Protein AF-A0A8J9YLI9-F1 (afdb_monomer_lite)

Structure (mmCIF, N/CA/C/O backbone):
data_AF-A0A8J9YLI9-F1
#
_entry.id   AF-A0A8J9YLI9-F1
#
loop_
_atom_site.group_PDB
_atom_site.id
_atom_site.type_symbol
_atom_site.label_atom_id
_atom_site.label_alt_id
_atom_site.label_comp_id
_atom_site.label_asym_id
_atom_site.label_entity_id
_atom_site.label_seq_id
_atom_site.pdbx_PDB_ins_code
_atom_site.Cartn_x
_atom_site.Cartn_y
_atom_site.Cartn_z
_atom_site.occupancy
_atom_site.B_iso_or_equiv
_atom_site.auth_seq_id
_atom_site.auth_comp_id
_atom_site.auth_asym_id
_atom_site.auth_atom_id
_atom_site.pdbx_PDB_model_num
ATOM 1 N N . MET A 1 1 ? 22.857 43.306 -48.426 1.00 30.34 1 MET A N 1
ATOM 2 C CA . MET A 1 1 ? 22.485 44.728 -48.564 1.00 30.34 1 MET A CA 1
ATOM 3 C C . MET A 1 1 ? 21.082 44.904 -48.005 1.00 30.34 1 MET A C 1
ATOM 5 O O . MET A 1 1 ? 20.219 44.122 -48.361 1.00 30.34 1 MET A O 1
ATOM 9 N N . SER A 1 2 ? 20.947 45.868 -47.087 1.00 27.08 2 SER A N 1
ATOM 10 C CA . SER A 1 2 ? 19.758 46.672 -46.733 1.00 27.08 2 SER A CA 1
ATOM 11 C C . SER A 1 2 ? 18.368 46.023 -46.570 1.00 27.08 2 SER A C 1
ATOM 13 O O . SER A 1 2 ? 17.676 45.783 -47.550 1.00 27.08 2 SER A O 1
ATOM 15 N N . ARG A 1 3 ? 17.965 45.903 -45.295 1.00 29.52 3 ARG A N 1
ATOM 16 C CA . ARG A 1 3 ? 17.009 46.780 -44.570 1.00 29.52 3 ARG A CA 1
ATOM 17 C C . ARG A 1 3 ? 15.536 46.905 -45.016 1.00 29.52 3 ARG A C 1
ATOM 19 O O . ARG A 1 3 ? 15.240 47.493 -46.046 1.00 29.52 3 ARG A O 1
ATOM 26 N N . ASP A 1 4 ? 14.702 46.555 -44.030 1.00 33.03 4 ASP A N 1
ATOM 27 C CA . ASP A 1 4 ? 13.708 47.385 -43.316 1.00 33.03 4 ASP A CA 1
ATOM 28 C C . ASP A 1 4 ? 12.204 47.301 -43.648 1.00 33.03 4 ASP A C 1
ATOM 30 O O . ASP A 1 4 ? 11.744 47.624 -44.738 1.00 33.03 4 ASP A O 1
ATOM 34 N N . SER A 1 5 ? 11.471 47.058 -42.547 1.00 30.14 5 SER A N 1
ATOM 35 C CA . SER A 1 5 ? 10.286 47.777 -42.031 1.00 30.14 5 SER A CA 1
ATOM 36 C C . SER A 1 5 ? 8.916 47.067 -42.026 1.00 30.14 5 SER A C 1
ATOM 38 O O . SER A 1 5 ? 8.210 46.990 -43.020 1.00 30.14 5 SER A O 1
ATOM 40 N N . SER A 1 6 ? 8.582 46.555 -40.830 1.00 32.03 6 SER A N 1
ATOM 41 C CA . SER A 1 6 ? 7.399 46.848 -39.988 1.00 32.03 6 SER A CA 1
ATOM 42 C C . SER A 1 6 ? 6.036 47.184 -40.615 1.00 32.03 6 SER A C 1
ATOM 44 O O . SER A 1 6 ? 5.914 48.215 -41.269 1.00 32.03 6 SER A O 1
ATOM 46 N N . SER A 1 7 ? 4.983 46.496 -40.146 1.00 27.30 7 SER A N 1
ATOM 47 C CA . SER A 1 7 ? 3.760 47.145 -39.624 1.00 27.30 7 SER A CA 1
ATOM 48 C C . SER A 1 7 ? 2.859 46.167 -38.851 1.00 27.30 7 SER A C 1
ATOM 50 O O . SER A 1 7 ? 2.566 45.077 -39.333 1.00 27.30 7 SER A O 1
ATOM 52 N N . GLU A 1 8 ? 2.418 46.592 -37.667 1.00 31.97 8 GLU A N 1
ATOM 53 C CA . GLU A 1 8 ? 1.352 46.012 -36.835 1.00 31.97 8 GLU A CA 1
ATOM 54 C C . GLU A 1 8 ? -0.040 46.224 -37.472 1.00 31.97 8 GLU A C 1
ATOM 56 O O . GLU A 1 8 ? -0.260 47.301 -38.030 1.00 31.97 8 GLU A O 1
ATOM 61 N N . ARG A 1 9 ? -0.983 45.270 -37.324 1.00 28.78 9 ARG A N 1
ATOM 62 C CA . ARG A 1 9 ? -2.342 45.458 -36.739 1.00 28.78 9 ARG A CA 1
ATOM 63 C C . ARG A 1 9 ? -3.336 44.313 -37.029 1.00 28.78 9 ARG A C 1
ATOM 65 O O . ARG A 1 9 ? -3.481 43.890 -38.166 1.00 28.78 9 ARG A O 1
ATOM 72 N N . GLU A 1 10 ? -4.027 43.942 -35.945 1.00 27.25 10 GLU A N 1
ATOM 73 C CA . GLU A 1 10 ? -5.468 43.643 -35.789 1.00 27.25 10 GLU A CA 1
ATOM 74 C C . GLU A 1 10 ? -6.099 42.505 -36.625 1.00 27.25 10 GLU A C 1
ATOM 76 O O . GLU A 1 10 ? -6.443 42.669 -37.789 1.00 27.25 10 GLU A O 1
ATOM 81 N N . GLU A 1 11 ? -6.328 41.360 -35.965 1.00 29.77 11 GLU A N 1
ATOM 82 C CA . GLU A 1 11 ? -7.214 40.280 -36.420 1.00 29.77 11 GLU A CA 1
ATOM 83 C C . GLU A 1 11 ? -8.676 40.601 -36.046 1.00 29.77 11 GLU A C 1
ATOM 85 O O . GLU A 1 11 ? -9.052 40.561 -34.873 1.00 29.77 11 GLU A O 1
ATOM 90 N N . GLU A 1 12 ? -9.503 40.892 -37.053 1.00 29.95 12 GLU A N 1
ATOM 91 C CA . GLU A 1 12 ? -10.966 40.778 -36.998 1.00 29.95 12 GLU A CA 1
ATOM 92 C C . GLU A 1 12 ? -11.400 39.458 -37.663 1.00 29.95 12 GLU A C 1
ATOM 94 O O . GLU A 1 12 ? -10.790 38.995 -38.628 1.00 29.95 12 GLU A O 1
ATOM 99 N N . GLY A 1 13 ? -12.433 38.819 -37.106 1.00 32.25 13 GLY A N 1
ATOM 100 C CA . GLY A 1 13 ? -12.887 37.479 -37.485 1.00 32.25 13 GLY A CA 1
ATOM 101 C C . GLY A 1 13 ? -13.446 37.378 -38.908 1.00 32.25 13 GLY A C 1
ATOM 102 O O . GLY A 1 13 ? -14.203 38.235 -39.358 1.00 32.25 13 GLY A O 1
ATOM 103 N N . HIS A 1 14 ? -13.117 36.281 -39.596 1.00 30.55 14 HIS A N 1
ATOM 104 C CA . HIS A 1 14 ? -13.639 35.959 -40.923 1.00 30.55 14 HIS A CA 1
ATOM 105 C C . HIS A 1 14 ? -14.552 34.726 -40.895 1.00 30.55 14 HIS A C 1
ATOM 107 O O . HIS A 1 14 ? -14.122 33.627 -40.547 1.00 30.55 14 HIS A O 1
ATOM 113 N N . GLU A 1 15 ? -15.799 34.922 -41.331 1.00 28.86 15 GLU A N 1
ATOM 114 C CA . GLU A 1 15 ? -16.707 33.885 -41.832 1.00 28.86 15 GLU A CA 1
ATOM 115 C C . GLU A 1 15 ? -16.198 33.340 -43.182 1.00 28.86 15 GLU A C 1
ATOM 117 O O . GLU A 1 15 ? -15.680 34.087 -44.018 1.00 28.86 15 GLU A O 1
ATOM 122 N N . HIS A 1 16 ? -16.339 32.034 -43.420 1.00 30.45 16 HIS A N 1
ATOM 123 C CA . HIS A 1 16 ? -15.922 31.395 -44.670 1.00 30.45 16 HIS A CA 1
ATOM 124 C C . HIS A 1 16 ? -16.991 31.541 -45.765 1.00 30.45 16 HIS A C 1
ATOM 126 O O . HIS A 1 16 ? -18.074 30.976 -45.661 1.00 30.45 16 HIS A O 1
ATOM 132 N N . LYS A 1 17 ? -16.652 32.250 -46.850 1.00 33.53 17 LYS A N 1
ATOM 133 C CA . LYS A 1 17 ? -17.398 32.272 -48.122 1.00 33.53 17 LYS A CA 1
ATOM 134 C C . LYS A 1 17 ? -16.593 31.548 -49.206 1.00 33.53 17 LYS A C 1
ATOM 136 O O . LYS A 1 17 ? -15.380 31.738 -49.289 1.00 33.53 17 LYS A O 1
ATOM 141 N N . ILE A 1 18 ? -17.256 30.756 -50.050 1.00 36.03 18 ILE A N 1
ATOM 142 C CA . ILE A 1 18 ? -16.641 30.079 -51.206 1.00 36.03 18 ILE A CA 1
ATOM 143 C C . ILE A 1 18 ? -17.093 30.778 -52.493 1.00 36.03 18 ILE A C 1
ATOM 145 O O . ILE A 1 18 ? -18.278 31.039 -52.672 1.00 36.03 18 ILE A O 1
ATOM 149 N N . TYR A 1 19 ? -16.152 31.044 -53.402 1.00 35.19 19 TYR A N 1
ATOM 150 C CA . TYR A 1 19 ? -16.408 31.603 -54.734 1.00 35.19 19 TYR A CA 1
ATOM 151 C C . TYR A 1 19 ? -15.991 30.585 -55.804 1.00 35.19 19 TYR A C 1
ATOM 153 O O . TYR A 1 19 ? -14.885 30.050 -55.733 1.00 35.19 19 TYR A O 1
ATOM 161 N N . ILE A 1 20 ? -16.838 30.332 -56.809 1.00 38.00 20 ILE A N 1
ATOM 162 C CA . ILE A 1 20 ? -16.517 29.443 -57.942 1.00 38.00 20 ILE A CA 1
ATOM 163 C C . ILE A 1 20 ? -16.356 30.275 -59.222 1.00 38.00 20 ILE A C 1
ATOM 165 O O . ILE A 1 20 ? -17.263 31.005 -59.616 1.00 38.00 20 ILE A O 1
ATOM 169 N N . ASP A 1 21 ? -15.193 30.160 -59.873 1.00 35.44 21 ASP A N 1
ATOM 170 C CA . ASP A 1 21 ? -14.858 30.852 -61.127 1.00 35.44 21 ASP A CA 1
ATOM 171 C C . ASP A 1 21 ? -15.557 30.193 -62.331 1.00 35.44 21 ASP A C 1
ATOM 173 O O . ASP A 1 21 ? -15.466 28.984 -62.563 1.00 35.44 21 ASP A O 1
ATOM 177 N N . LYS A 1 22 ? -16.215 31.025 -63.143 1.00 35.31 22 LYS A N 1
ATOM 178 C CA . LYS A 1 22 ? -17.011 30.664 -64.327 1.00 35.31 22 LYS A CA 1
ATOM 179 C C . LYS A 1 22 ? -16.210 29.987 -65.456 1.00 35.31 22 LYS A C 1
ATOM 181 O O . LYS A 1 22 ? -16.794 29.576 -66.456 1.00 35.31 22 LYS A O 1
ATOM 186 N N . ARG A 1 23 ? -14.883 29.871 -65.337 1.00 39.38 23 ARG A N 1
ATOM 187 C CA . ARG A 1 23 ? -13.994 29.324 -66.380 1.00 39.38 23 ARG A CA 1
ATOM 188 C C . ARG A 1 23 ? -13.771 27.808 -66.342 1.00 39.38 23 ARG A C 1
ATOM 190 O O . ARG A 1 23 ? -13.201 27.285 -67.293 1.00 39.38 23 ARG A O 1
ATOM 197 N N . ILE A 1 24 ? -14.230 27.097 -65.311 1.00 38.03 24 ILE A N 1
ATOM 198 C CA . ILE A 1 24 ? -13.968 25.648 -65.159 1.00 38.03 24 ILE A CA 1
ATOM 199 C C . ILE A 1 24 ? -15.033 24.764 -65.849 1.00 38.03 24 ILE A C 1
ATOM 201 O O . ILE A 1 24 ? -14.815 23.577 -66.052 1.00 38.03 24 ILE A O 1
ATOM 205 N N . LEU A 1 25 ? -16.150 25.329 -66.320 1.00 35.41 25 LEU A N 1
ATOM 206 C CA . LEU A 1 25 ? -17.287 24.560 -66.862 1.00 35.41 25 LEU A CA 1
ATOM 207 C C . LEU A 1 25 ? -17.324 24.381 -68.391 1.00 35.41 25 LEU A C 1
ATOM 209 O O . LEU A 1 25 ? -18.359 24.005 -68.924 1.00 35.41 25 LEU A O 1
ATOM 213 N N . ASN A 1 26 ? -16.233 24.626 -69.118 1.00 40.72 26 ASN A N 1
ATOM 214 C CA . ASN A 1 26 ? -16.216 24.449 -70.578 1.00 40.72 26 ASN A CA 1
ATOM 215 C C . ASN A 1 26 ? -14.918 23.805 -71.072 1.00 40.72 26 ASN A C 1
ATOM 217 O O . ASN A 1 26 ? -14.129 24.439 -71.769 1.00 40.72 26 ASN A O 1
ATOM 221 N N . GLN A 1 27 ? -14.713 22.532 -70.742 1.00 33.91 27 GLN A N 1
ATOM 222 C CA . GLN A 1 27 ? -13.851 21.638 -71.515 1.00 33.91 27 GLN A CA 1
ATOM 223 C C . GLN A 1 27 ? -14.456 20.236 -71.502 1.00 33.91 27 GLN A C 1
ATOM 225 O O . GLN A 1 27 ? -14.097 19.433 -70.660 1.00 33.91 27 GLN A O 1
ATOM 230 N N . ASP A 1 28 ? -15.408 19.986 -72.405 1.00 32.34 28 ASP A N 1
ATOM 231 C CA . ASP A 1 28 ? -15.525 18.714 -73.125 1.00 32.34 28 ASP A CA 1
ATOM 232 C C . ASP A 1 28 ? -16.567 18.818 -74.255 1.00 32.34 28 ASP A C 1
ATOM 234 O O . ASP A 1 28 ? -17.745 19.069 -74.029 1.00 32.34 28 ASP A O 1
ATOM 238 N N . GLY A 1 29 ? -16.112 18.583 -75.492 1.00 31.47 29 GLY A N 1
ATOM 239 C CA . GLY A 1 29 ? -16.925 17.914 -76.513 1.00 31.47 29 GLY A CA 1
ATOM 240 C C . GLY A 1 29 ? -17.727 18.737 -77.537 1.00 31.47 29 GLY A C 1
ATOM 241 O O . GLY A 1 29 ? -18.907 18.986 -77.361 1.00 31.47 29 GLY A O 1
ATOM 242 N N . GLN A 1 30 ? -17.116 18.903 -78.716 1.00 31.88 30 GLN A N 1
ATOM 243 C CA . GLN A 1 30 ? -17.720 18.751 -80.056 1.00 31.88 30 GLN A CA 1
ATOM 244 C C . GLN A 1 30 ? -18.652 19.829 -80.663 1.00 31.88 30 GLN A C 1
ATOM 246 O O . GLN A 1 30 ? -19.528 20.435 -80.064 1.00 31.88 30 GLN A O 1
ATOM 251 N N . SER A 1 31 ? -18.395 20.023 -81.957 1.00 31.89 31 SER A N 1
ATOM 252 C CA . SER A 1 31 ? -18.906 20.998 -82.921 1.00 31.89 31 SER A CA 1
ATOM 253 C C . SER A 1 31 ? -20.308 20.713 -83.465 1.00 31.89 31 SER A C 1
ATOM 255 O O . SER A 1 31 ? -20.564 19.559 -83.780 1.00 31.89 31 SER A O 1
ATOM 257 N N . PHE A 1 32 ? -21.093 21.751 -83.802 1.00 26.77 32 PHE A N 1
ATOM 258 C CA . PHE A 1 32 ? -21.899 21.806 -85.042 1.00 26.77 32 PHE A CA 1
ATOM 259 C C . PHE A 1 32 ? -22.220 23.255 -85.477 1.00 26.77 32 PHE A C 1
ATOM 261 O O . PHE A 1 32 ? -22.422 24.142 -84.653 1.00 26.77 32 PHE A O 1
ATOM 268 N N . ASN A 1 33 ? -22.223 23.476 -86.799 1.00 31.19 33 ASN A N 1
ATOM 269 C CA . ASN A 1 33 ? -22.350 24.761 -87.500 1.00 31.19 33 ASN A CA 1
ATOM 270 C C . ASN A 1 33 ? -23.808 25.164 -87.820 1.00 31.19 33 ASN A C 1
ATOM 272 O O . ASN A 1 33 ? -24.558 24.364 -88.368 1.00 31.19 33 ASN A O 1
ATOM 276 N N . ASN A 1 34 ? -24.090 26.454 -87.580 1.00 34.97 34 ASN A N 1
ATOM 277 C CA . ASN A 1 34 ? -24.891 27.457 -88.313 1.00 34.97 34 ASN A CA 1
ATOM 278 C C . ASN A 1 34 ? -26.236 27.091 -88.977 1.00 34.97 34 ASN A C 1
ATOM 280 O O . ASN A 1 34 ? -26.253 26.423 -90.005 1.00 34.97 34 ASN A O 1
ATOM 284 N N . ALA A 1 35 ? -27.318 27.772 -88.569 1.00 31.48 35 ALA A N 1
ATOM 285 C CA . ALA A 1 35 ? -27.863 28.958 -89.264 1.00 31.48 35 ALA A CA 1
ATOM 286 C C . ALA A 1 35 ? -29.298 29.310 -88.806 1.00 31.48 35 ALA A C 1
ATOM 288 O O . ALA A 1 35 ? -30.142 28.433 -88.702 1.00 31.48 35 ALA A O 1
ATOM 289 N N . ASN A 1 36 ? -29.529 30.622 -88.660 1.00 30.20 36 ASN A N 1
ATOM 290 C CA . ASN A 1 36 ? -30.760 31.402 -88.862 1.00 30.20 36 ASN A CA 1
ATOM 291 C C . ASN A 1 36 ? -32.083 31.097 -88.116 1.00 30.20 36 ASN A C 1
ATOM 293 O O . ASN A 1 36 ? -32.547 29.975 -88.003 1.00 30.20 36 ASN A O 1
ATOM 297 N N . GLU A 1 37 ? -32.735 32.223 -87.786 1.00 32.12 37 GLU A N 1
ATOM 298 C CA . GLU A 1 37 ? -34.182 32.441 -87.601 1.00 32.12 37 GLU A CA 1
ATOM 299 C C . GLU A 1 37 ? -34.819 32.248 -86.205 1.00 32.12 37 GLU A C 1
ATOM 301 O O . GLU A 1 37 ? -35.328 31.206 -85.820 1.00 32.12 37 GLU A O 1
ATOM 306 N N . THR A 1 38 ? -34.858 33.384 -85.494 1.00 32.84 38 THR A N 1
ATOM 307 C CA . THR A 1 38 ? -36.057 34.055 -84.939 1.00 32.84 38 THR A CA 1
ATOM 308 C C . THR A 1 38 ? -37.039 33.306 -84.014 1.00 32.84 38 THR A C 1
ATOM 310 O O . THR A 1 38 ? -38.003 32.712 -84.480 1.00 32.84 38 THR A O 1
ATOM 313 N N . ALA A 1 39 ? -36.900 33.642 -82.717 1.00 33.03 39 ALA A N 1
ATOM 314 C CA . ALA A 1 39 ? -37.920 33.833 -81.658 1.00 33.03 39 ALA A CA 1
ATOM 315 C C . ALA A 1 39 ? -38.634 32.593 -81.058 1.00 33.03 39 ALA A C 1
ATOM 317 O O . ALA A 1 39 ? -38.861 31.630 -81.779 1.00 33.03 39 ALA A O 1
ATOM 318 N N . PRO A 1 40 ? -39.087 32.612 -79.775 1.00 36.06 40 PRO A N 1
ATOM 319 C CA . PRO A 1 40 ? -39.014 33.646 -78.728 1.00 36.06 40 PRO A CA 1
ATOM 320 C C . PRO A 1 40 ? -38.167 33.230 -77.495 1.00 36.06 40 PRO A C 1
ATOM 322 O O . PRO A 1 40 ? -37.658 32.118 -77.416 1.00 36.06 40 PRO A O 1
ATOM 325 N N . LYS A 1 41 ? -38.000 34.158 -76.537 1.00 49.72 41 LYS A N 1
ATOM 326 C CA . LYS A 1 41 ? -37.327 33.970 -75.235 1.00 49.72 41 LYS A CA 1
ATOM 327 C C . LYS A 1 41 ? -37.822 32.704 -74.517 1.00 49.72 41 LYS A C 1
ATOM 329 O O . LYS A 1 41 ? -39.010 32.620 -74.218 1.00 49.72 41 LYS A O 1
ATOM 334 N N . PHE A 1 42 ? -36.913 31.792 -74.186 1.00 32.22 42 PHE A N 1
ATOM 335 C CA . PHE A 1 42 ? -37.155 30.738 -73.205 1.00 32.22 42 PHE A CA 1
ATOM 336 C C . PHE A 1 42 ? -36.423 31.096 -71.911 1.00 32.22 42 PHE A C 1
ATOM 338 O O . PHE A 1 42 ? -35.237 31.422 -71.950 1.00 32.22 42 PHE A O 1
ATOM 345 N N . ASP A 1 43 ? -37.157 31.067 -70.797 1.00 44.16 43 ASP A N 1
ATOM 346 C CA . ASP A 1 43 ? -36.616 31.056 -69.439 1.00 44.16 43 ASP A CA 1
ATOM 347 C C . ASP A 1 43 ? -35.594 29.918 -69.344 1.00 44.16 43 ASP A C 1
ATOM 349 O O . ASP A 1 43 ? -35.953 28.750 -69.524 1.00 44.16 43 ASP A O 1
ATOM 353 N N . THR A 1 44 ? -34.326 30.231 -69.080 1.00 46.41 44 THR A N 1
ATOM 354 C CA . THR A 1 44 ? -33.347 29.185 -68.787 1.00 46.41 44 THR A CA 1
ATOM 355 C C . THR A 1 44 ? -33.654 28.658 -67.392 1.00 46.41 44 THR A C 1
ATOM 357 O O . THR A 1 44 ? -33.413 29.331 -66.392 1.00 46.41 44 THR A O 1
ATOM 360 N N . VAL A 1 45 ? -34.250 27.472 -67.346 1.00 42.53 45 VAL A N 1
ATOM 361 C CA . VAL A 1 45 ? -34.470 26.715 -66.120 1.00 42.53 45 VAL A CA 1
ATOM 362 C C . VAL A 1 45 ? -33.255 25.831 -65.879 1.00 42.53 45 VAL A C 1
ATOM 364 O O . VAL A 1 45 ? -32.880 25.061 -66.763 1.00 42.53 45 VAL A O 1
ATOM 367 N N . TYR A 1 46 ? -32.670 25.913 -64.689 1.00 48.88 46 TYR A N 1
ATOM 368 C CA . TYR A 1 46 ? -31.647 24.968 -64.247 1.00 48.88 46 TYR A CA 1
ATOM 369 C C . TYR A 1 46 ? -32.277 24.005 -63.244 1.00 48.88 46 TYR A C 1
ATOM 371 O O . TYR A 1 46 ? -32.912 24.444 -62.285 1.00 48.88 46 TYR A O 1
ATOM 379 N N . GLU A 1 47 ? -32.111 22.705 -63.479 1.00 41.19 47 GLU A N 1
ATOM 380 C CA . GLU A 1 47 ? -32.499 21.655 -62.541 1.00 41.19 47 GLU A CA 1
ATOM 381 C C . GLU A 1 47 ? -31.234 21.087 -61.902 1.00 41.19 47 GLU A C 1
ATOM 383 O O . GLU A 1 47 ? -30.380 20.518 -62.584 1.00 41.19 47 GLU A O 1
ATOM 388 N N . ILE A 1 48 ? -31.092 21.275 -60.593 1.00 42.88 48 ILE A N 1
ATOM 389 C CA . ILE A 1 48 ? -29.993 20.714 -59.805 1.00 42.88 48 ILE A CA 1
ATOM 390 C C . ILE A 1 48 ? -30.643 19.936 -58.666 1.00 42.88 48 ILE A C 1
ATOM 392 O O . ILE A 1 48 ? -31.401 20.501 -57.884 1.00 42.88 48 ILE A O 1
ATOM 396 N N . ASN A 1 49 ? -30.382 18.630 -58.606 1.00 34.47 49 ASN A N 1
ATOM 397 C CA . ASN A 1 49 ? -30.948 17.703 -57.616 1.00 34.47 49 ASN A CA 1
ATOM 398 C C . ASN A 1 49 ? -32.491 17.691 -57.543 1.00 34.47 49 ASN A C 1
ATOM 400 O O . ASN A 1 49 ? -33.061 17.500 -56.473 1.00 34.47 49 ASN A O 1
ATOM 404 N N . GLY A 1 50 ? -33.167 17.854 -58.686 1.00 43.28 50 GLY A N 1
ATOM 405 C CA . GLY A 1 50 ? -34.623 17.706 -58.801 1.00 43.28 50 GLY A CA 1
ATOM 406 C C . GLY A 1 50 ? -35.444 18.974 -58.551 1.00 43.28 50 GLY A C 1
ATOM 407 O O . GLY A 1 50 ? -36.672 18.899 -58.583 1.00 43.28 50 GLY A O 1
ATOM 408 N N . GLU A 1 51 ? -34.811 20.133 -58.326 1.00 35.38 51 GLU A N 1
ATOM 409 C CA . GLU A 1 51 ? -35.525 21.402 -58.138 1.00 35.38 51 GLU A CA 1
ATOM 410 C C . GLU A 1 51 ? -35.345 22.426 -59.275 1.00 35.38 51 GLU A C 1
ATOM 412 O O . GLU A 1 51 ? -34.276 22.603 -59.852 1.00 35.38 51 GLU A O 1
ATOM 417 N N . ILE A 1 52 ? -36.473 23.095 -59.532 1.00 44.59 52 ILE A N 1
ATOM 418 C CA . ILE A 1 52 ? -36.865 24.144 -60.483 1.00 44.59 52 ILE A CA 1
ATOM 419 C C . ILE A 1 52 ? -36.296 25.583 -60.401 1.00 44.59 52 ILE A C 1
ATOM 421 O O . ILE A 1 52 ? -37.051 26.420 -59.906 1.00 44.59 52 ILE A O 1
ATOM 425 N N . PHE A 1 53 ? -35.117 25.980 -60.900 1.00 42.72 53 PHE A N 1
ATOM 426 C CA . PHE A 1 53 ? -34.665 27.390 -60.726 1.00 42.72 53 PHE A CA 1
ATOM 427 C C . PHE A 1 53 ? -34.835 28.274 -61.974 1.00 42.72 53 PHE A C 1
ATOM 429 O O . PHE A 1 53 ? -34.436 27.873 -63.064 1.00 42.72 53 PHE A O 1
ATOM 436 N N . ARG A 1 54 ? -35.400 29.488 -61.818 1.00 50.91 54 ARG A N 1
ATOM 437 C CA . ARG A 1 54 ? -35.579 30.508 -62.880 1.00 50.91 54 ARG A CA 1
ATOM 438 C C . ARG A 1 54 ? -34.848 31.813 -62.551 1.00 50.91 54 ARG A C 1
ATOM 440 O O . ARG A 1 54 ? -34.774 32.213 -61.394 1.00 50.91 54 ARG A O 1
ATOM 447 N N . ASP A 1 55 ? -34.323 32.456 -63.588 1.00 49.28 55 ASP A N 1
ATOM 448 C CA . ASP A 1 55 ? -33.377 33.573 -63.507 1.00 49.28 55 ASP A CA 1
ATOM 449 C C . ASP A 1 55 ? -34.092 34.931 -63.315 1.00 49.28 55 ASP A C 1
ATOM 451 O O . ASP A 1 55 ? -34.479 35.591 -64.279 1.00 49.28 55 ASP A O 1
ATOM 455 N N . GLU A 1 56 ? -34.298 35.351 -62.062 1.00 42.25 56 GLU A N 1
ATOM 456 C CA . GLU A 1 56 ? -34.823 36.681 -61.720 1.00 42.25 56 GLU A CA 1
ATOM 457 C C . GLU A 1 56 ? -33.972 37.344 -60.621 1.00 42.25 56 GLU A C 1
ATOM 459 O O . GLU A 1 56 ? -34.242 37.181 -59.434 1.00 42.25 56 GLU A O 1
ATOM 464 N N . ASN A 1 57 ? -32.921 38.070 -61.033 1.00 37.06 57 ASN A N 1
ATOM 465 C CA . ASN A 1 57 ? -32.389 39.333 -60.472 1.00 37.06 57 ASN A CA 1
ATOM 466 C C . ASN A 1 57 ? -30.886 39.473 -60.782 1.00 37.06 57 ASN A C 1
ATOM 468 O O . ASN A 1 57 ? -30.025 38.932 -60.090 1.00 37.06 57 ASN A O 1
ATOM 472 N N . HIS A 1 58 ? -30.568 40.253 -61.817 1.00 39.75 58 HIS A N 1
ATOM 473 C CA . HIS A 1 58 ? -29.202 40.667 -62.139 1.00 39.75 58 HIS A CA 1
ATOM 474 C C . HIS A 1 58 ? -28.751 41.842 -61.260 1.00 39.75 58 HIS A C 1
ATOM 476 O O . HIS A 1 58 ? -29.475 42.825 -61.121 1.00 39.75 58 HIS A O 1
ATOM 482 N N . ASN A 1 59 ? -27.514 41.777 -60.758 1.00 39.66 59 ASN A N 1
ATOM 483 C CA . ASN A 1 59 ? -26.743 42.949 -60.340 1.00 39.66 59 ASN A CA 1
ATOM 484 C C . ASN A 1 59 ? -25.452 43.020 -61.179 1.00 39.66 59 ASN A C 1
ATOM 486 O O . ASN A 1 59 ? -24.766 42.017 -61.374 1.00 39.66 59 ASN A O 1
ATOM 490 N N . ASP A 1 60 ? -25.153 44.211 -61.697 1.00 49.31 60 ASP A N 1
ATOM 491 C CA . ASP A 1 60 ? -24.359 44.485 -62.911 1.00 49.31 60 ASP A CA 1
ATOM 492 C C . ASP A 1 60 ? -22.830 44.279 -62.847 1.00 49.31 60 ASP A C 1
ATOM 494 O O . ASP A 1 60 ? -22.107 44.743 -63.726 1.00 49.31 60 ASP A O 1
ATOM 498 N N . ASN A 1 61 ? -22.297 43.530 -61.885 1.00 46.16 61 ASN A N 1
ATOM 499 C CA . ASN A 1 61 ? -20.863 43.215 -61.848 1.00 46.16 61 ASN A CA 1
ATOM 500 C C . ASN A 1 61 ? -20.653 41.712 -62.007 1.00 46.16 61 ASN A C 1
ATOM 502 O O . ASN A 1 61 ? -20.376 40.984 -61.056 1.00 46.16 61 ASN A O 1
ATOM 506 N N . GLY A 1 62 ? -20.834 41.244 -63.242 1.00 51.03 62 GLY A N 1
ATOM 507 C CA . GLY A 1 62 ? -20.681 39.843 -63.599 1.00 51.03 62 GLY A CA 1
ATOM 508 C C . GLY A 1 62 ? -19.292 39.311 -63.255 1.00 51.03 62 GLY A C 1
ATOM 509 O O . GLY A 1 62 ? -18.304 39.834 -63.761 1.00 51.03 62 GLY A O 1
ATOM 510 N N . LEU A 1 63 ? -19.247 38.258 -62.428 1.00 47.38 63 LEU A N 1
ATOM 511 C CA . LEU A 1 63 ? -18.373 37.081 -62.596 1.00 47.38 63 LEU A CA 1
ATOM 512 C C . LEU A 1 63 ? -18.535 35.995 -61.511 1.00 47.38 63 LEU A C 1
ATOM 514 O O . LEU A 1 63 ? -17.949 34.931 -61.683 1.00 47.38 63 LEU A O 1
ATOM 518 N N . PHE A 1 64 ? -19.365 36.173 -60.475 1.00 36.62 64 PHE A N 1
ATOM 519 C CA . PHE A 1 64 ? -19.604 35.140 -59.451 1.00 36.62 64 PHE A CA 1
ATOM 520 C C . PHE A 1 64 ? -21.081 35.085 -59.030 1.00 36.62 64 PHE A C 1
ATOM 522 O O . PHE A 1 64 ? -21.736 36.123 -58.980 1.00 36.62 64 PHE A O 1
ATOM 529 N N . PHE A 1 65 ? -21.593 33.885 -58.738 1.00 38.88 65 PHE A N 1
ATOM 530 C CA . PHE A 1 65 ? -22.881 33.681 -58.064 1.00 38.88 65 PHE A CA 1
ATOM 531 C C . PHE A 1 65 ? -22.616 33.397 -56.579 1.00 38.88 65 PHE A C 1
ATOM 533 O O . PHE A 1 65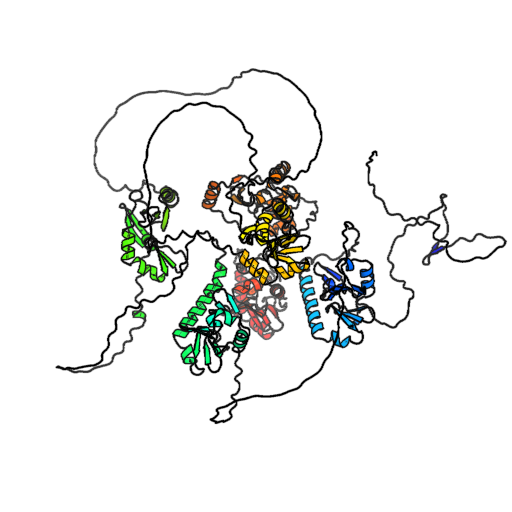 ? -21.726 32.609 -56.259 1.00 38.88 65 PHE A O 1
ATOM 540 N N . GLU A 1 66 ? -23.360 34.052 -55.690 1.00 36.19 66 GLU A N 1
ATOM 541 C CA . GLU A 1 66 ? -23.305 33.843 -54.239 1.00 36.19 66 GLU A CA 1
ATOM 542 C C . GLU A 1 66 ? -24.452 32.898 -53.850 1.00 36.19 66 GLU A C 1
ATOM 544 O O . GLU A 1 66 ? -25.605 33.169 -54.180 1.00 36.19 66 GLU A O 1
ATOM 549 N N . PHE A 1 67 ? -24.145 31.779 -53.189 1.00 38.59 67 PHE A N 1
ATOM 550 C CA . PHE A 1 67 ? -25.148 30.839 -52.680 1.00 38.59 67 PHE A CA 1
ATOM 551 C C . PHE A 1 67 ? -24.889 30.546 -51.203 1.00 38.59 67 PHE A C 1
ATOM 553 O O . PHE A 1 67 ? -23.745 30.363 -50.787 1.00 38.59 67 PHE A O 1
ATOM 560 N N . GLU A 1 68 ? -25.968 30.458 -50.432 1.00 30.80 68 GLU A N 1
ATOM 561 C CA . GLU A 1 68 ? -25.975 30.044 -49.032 1.00 30.80 68 GLU A CA 1
ATOM 562 C C . GLU A 1 68 ? -26.487 28.598 -48.975 1.00 30.80 68 GLU A C 1
ATOM 564 O O . GLU A 1 68 ? -27.645 28.331 -49.291 1.00 30.80 68 GLU A O 1
ATOM 569 N N . VAL A 1 69 ? -25.618 27.639 -48.647 1.00 29.39 69 VAL A N 1
ATOM 570 C CA . VAL A 1 69 ? -26.004 26.222 -48.555 1.00 29.39 69 VAL A CA 1
ATOM 571 C C . VAL A 1 69 ? -26.259 25.875 -47.092 1.00 29.39 69 VAL A C 1
ATOM 573 O O . VAL A 1 69 ? -25.325 25.774 -46.300 1.00 29.39 69 VAL A O 1
ATOM 576 N N . GLN A 1 70 ? -27.527 25.664 -46.737 1.00 27.30 70 GLN A N 1
ATOM 577 C CA . GLN A 1 70 ? -27.911 25.037 -45.472 1.00 27.30 70 GLN A CA 1
ATOM 578 C C . GLN A 1 70 ? -27.841 23.514 -45.627 1.00 27.30 70 GLN A C 1
ATOM 580 O O . GLN A 1 70 ? -28.635 22.919 -46.354 1.00 27.30 70 GLN A O 1
ATOM 585 N N . LEU A 1 71 ? -26.893 22.869 -44.947 1.00 26.81 71 LEU A N 1
ATOM 586 C CA . LEU A 1 71 ? -26.816 21.410 -44.888 1.00 26.81 71 LEU A CA 1
ATOM 587 C C . LEU A 1 71 ? -27.808 20.883 -43.845 1.00 26.81 71 LEU A C 1
ATOM 589 O O . LEU A 1 71 ? -27.505 20.830 -42.656 1.00 26.81 71 LEU A O 1
ATOM 593 N N . ASN A 1 72 ? -28.987 20.471 -44.309 1.00 27.03 72 ASN A N 1
ATOM 594 C CA . ASN A 1 72 ? -29.849 19.538 -43.590 1.00 27.03 72 ASN A CA 1
ATOM 595 C C . ASN A 1 72 ? -29.663 18.132 -44.181 1.00 27.03 72 ASN A C 1
ATOM 597 O O . ASN A 1 72 ? -29.688 17.973 -45.396 1.00 27.03 72 ASN A O 1
ATOM 601 N N . ASN A 1 73 ? -29.472 17.153 -43.290 1.00 33.69 73 ASN A N 1
ATOM 602 C CA . ASN A 1 73 ? -29.514 15.694 -43.459 1.00 33.69 73 ASN A CA 1
ATOM 603 C C . ASN A 1 73 ? -29.654 15.137 -44.886 1.00 33.69 73 ASN A C 1
ATOM 605 O O . ASN A 1 73 ? -30.736 15.191 -45.471 1.00 33.69 73 ASN A O 1
ATOM 609 N N . TRP A 1 74 ? -28.621 14.422 -45.344 1.00 28.48 74 TRP A N 1
ATOM 610 C CA . TRP A 1 74 ? -28.739 13.500 -46.472 1.00 28.48 74 TRP A CA 1
ATOM 611 C C . TRP A 1 74 ? -28.200 12.107 -46.129 1.00 28.48 74 TRP A C 1
ATOM 613 O O . TRP A 1 74 ? -26.994 11.898 -46.023 1.00 28.48 74 TRP A O 1
ATOM 623 N N . ASN A 1 75 ? -29.136 11.166 -45.980 1.00 30.88 75 ASN A N 1
ATOM 624 C CA . ASN A 1 75 ? -28.927 9.748 -46.247 1.00 30.88 75 ASN A CA 1
ATOM 625 C C . ASN A 1 75 ? -29.209 9.479 -47.734 1.00 30.88 75 ASN A C 1
ATOM 627 O O . ASN A 1 75 ? -30.150 10.037 -48.295 1.00 30.88 75 ASN A O 1
ATOM 631 N N . ASP A 1 76 ? -28.419 8.559 -48.286 1.00 36.19 76 ASP A N 1
ATOM 632 C CA . ASP A 1 76 ? -28.617 7.762 -49.500 1.00 36.19 76 ASP A CA 1
ATOM 633 C C . ASP A 1 76 ? -28.738 8.460 -50.865 1.00 36.19 76 ASP A C 1
ATOM 635 O O . ASP A 1 76 ? -29.760 9.024 -51.239 1.00 36.19 76 ASP A O 1
ATOM 639 N N . THR A 1 77 ? -27.722 8.234 -51.706 1.00 32.66 77 THR A N 1
ATOM 640 C CA . THR A 1 77 ? -27.908 7.710 -53.076 1.00 32.66 77 THR A CA 1
ATOM 641 C C . THR A 1 77 ? -26.590 7.127 -53.598 1.00 32.66 77 THR A C 1
ATOM 643 O O . THR A 1 77 ? -25.657 7.835 -53.966 1.00 32.66 77 THR A O 1
ATOM 646 N N . ALA A 1 78 ? -26.518 5.797 -53.636 1.00 34.75 78 ALA A N 1
ATOM 647 C CA . ALA A 1 78 ? -25.474 5.046 -54.322 1.00 34.75 78 ALA A CA 1
ATOM 648 C C . ALA A 1 78 ? -25.877 4.804 -55.787 1.00 34.75 78 ALA A C 1
ATOM 650 O O . ALA A 1 78 ? -27.007 4.389 -56.049 1.00 34.75 78 ALA A O 1
ATOM 651 N N . THR A 1 79 ? -24.938 4.965 -56.729 1.00 34.94 79 THR A N 1
ATOM 652 C CA . THR A 1 79 ? -25.090 4.424 -58.091 1.00 34.94 79 THR A CA 1
ATOM 653 C C . THR A 1 79 ? -23.828 3.685 -58.548 1.00 34.94 79 THR A C 1
ATOM 655 O O . THR A 1 79 ? -22.787 4.287 -58.777 1.00 34.94 79 THR A O 1
ATOM 658 N N . ALA A 1 80 ? -23.994 2.366 -58.686 1.00 33.97 80 ALA A N 1
ATOM 659 C CA . ALA A 1 80 ? -23.444 1.458 -59.697 1.00 33.97 80 ALA A CA 1
ATOM 660 C C . ALA A 1 80 ? -21.922 1.399 -59.967 1.00 33.97 80 ALA A C 1
ATOM 662 O O . ALA A 1 80 ? -21.442 1.992 -60.929 1.00 33.97 80 ALA A O 1
ATOM 663 N N . VAL A 1 81 ? -21.236 0.480 -59.268 1.00 34.34 81 VAL A N 1
ATOM 664 C CA . VAL A 1 81 ? -20.153 -0.351 -59.836 1.00 34.34 81 VAL A CA 1
ATOM 665 C C . VAL A 1 81 ? -20.311 -1.800 -59.327 1.00 34.34 81 VAL A C 1
ATOM 667 O O . VAL A 1 81 ? -20.374 -2.036 -58.129 1.00 34.34 81 VAL A O 1
ATOM 670 N N . GLU A 1 82 ? -20.441 -2.720 -60.288 1.00 37.00 82 GLU A N 1
ATOM 671 C CA . GLU A 1 82 ? -20.270 -4.190 -60.270 1.00 37.00 82 GLU A CA 1
ATOM 672 C C . GLU A 1 82 ? -21.034 -5.081 -59.262 1.00 37.00 82 GLU A C 1
ATOM 674 O O . GLU A 1 82 ? -20.736 -5.195 -58.078 1.00 37.00 82 GLU A O 1
ATOM 679 N N . LYS A 1 83 ? -21.987 -5.845 -59.820 1.00 38.19 83 LYS A N 1
ATOM 680 C CA . LYS A 1 83 ? -22.618 -7.023 -59.215 1.00 38.19 83 LYS A CA 1
ATOM 681 C C . LYS A 1 83 ? -21.627 -8.194 -59.175 1.00 38.19 83 LYS A C 1
ATOM 683 O O . LYS A 1 83 ? -21.471 -8.893 -60.174 1.00 38.19 83 LYS A O 1
ATOM 688 N N . MET A 1 84 ? -21.059 -8.460 -58.004 1.00 34.59 84 MET A N 1
ATOM 689 C CA . MET A 1 84 ? -20.713 -9.815 -57.569 1.00 34.59 84 MET A CA 1
ATOM 690 C C . MET A 1 84 ? -21.522 -10.132 -56.310 1.00 34.59 84 MET A C 1
ATOM 692 O O . MET A 1 84 ? -21.730 -9.275 -55.457 1.00 34.59 84 MET A O 1
ATOM 696 N N . GLU A 1 85 ? -22.046 -11.350 -56.248 1.00 47.12 85 GLU A N 1
ATOM 697 C CA . GLU A 1 85 ? -22.804 -11.896 -55.126 1.00 47.12 85 GLU A CA 1
ATOM 698 C C . GLU A 1 85 ? -21.969 -11.876 -53.840 1.00 47.12 85 GLU A C 1
ATOM 700 O O . GLU A 1 85 ? -21.109 -12.735 -53.671 1.00 47.12 85 GLU A O 1
ATOM 705 N N . THR A 1 86 ? -22.250 -10.972 -52.902 1.00 44.84 86 THR A N 1
ATOM 706 C CA . THR A 1 86 ? -21.978 -11.233 -51.485 1.00 44.84 86 THR A CA 1
ATOM 707 C C . THR A 1 86 ? -23.015 -10.540 -50.602 1.00 44.84 86 THR A C 1
ATOM 709 O O . THR A 1 86 ? -23.029 -9.322 -50.451 1.00 44.84 86 THR A O 1
ATOM 712 N N . ASP A 1 87 ? -23.849 -11.341 -49.938 1.00 52.03 87 ASP A N 1
ATOM 713 C CA . ASP A 1 87 ? -24.605 -10.966 -48.732 1.00 52.03 87 ASP A CA 1
ATOM 714 C C . ASP A 1 87 ? -23.656 -10.736 -47.529 1.00 52.03 87 ASP A C 1
ATOM 716 O O . ASP A 1 87 ? -23.940 -11.128 -46.394 1.00 52.03 87 ASP A O 1
ATOM 720 N N . ASP A 1 88 ? -22.483 -10.139 -47.757 1.00 57.84 88 ASP A N 1
ATOM 721 C CA . ASP A 1 88 ? -21.510 -9.845 -46.710 1.00 57.84 88 ASP A CA 1
ATOM 722 C C . ASP A 1 88 ? -21.960 -8.573 -45.986 1.00 57.84 88 ASP A C 1
ATOM 724 O O . ASP A 1 88 ? -21.467 -7.466 -46.198 1.00 57.84 88 ASP A O 1
ATOM 728 N N . ILE A 1 89 ? -22.965 -8.742 -45.127 1.00 84.44 89 ILE A N 1
ATOM 729 C CA . ILE A 1 89 ? -23.409 -7.707 -44.201 1.00 84.44 89 ILE A CA 1
ATOM 730 C C . ILE A 1 89 ? -22.202 -7.344 -43.323 1.00 84.44 89 ILE A C 1
ATOM 732 O O . ILE A 1 89 ? -21.585 -8.219 -42.711 1.00 84.44 89 ILE A O 1
ATOM 736 N N . TYR A 1 90 ? -21.843 -6.064 -43.265 1.00 91.06 90 TYR A N 1
ATOM 737 C CA . TYR A 1 90 ? -20.776 -5.583 -42.386 1.00 91.06 90 TYR A CA 1
ATOM 738 C C . TYR A 1 90 ? -21.239 -5.562 -40.926 1.00 91.06 90 TYR A C 1
ATOM 740 O O . TYR A 1 90 ? -22.423 -5.371 -40.639 1.00 91.06 90 TYR A O 1
ATOM 748 N N . LEU A 1 91 ? -20.309 -5.788 -39.999 1.00 92.44 91 LEU A N 1
ATOM 749 C CA . LEU A 1 91 ? -20.580 -5.700 -38.568 1.00 92.44 91 LEU A CA 1
ATOM 750 C C . LEU A 1 91 ? -20.752 -4.228 -38.172 1.00 92.44 91 LEU A C 1
ATOM 752 O O . LEU A 1 91 ? -19.871 -3.405 -38.427 1.00 92.44 91 LEU A O 1
ATOM 756 N N . GLU A 1 92 ? -21.877 -3.904 -37.541 1.00 92.00 92 GLU A N 1
ATOM 757 C CA . GLU A 1 92 ? -22.084 -2.604 -36.905 1.00 92.00 92 GLU A CA 1
ATOM 758 C C . GLU A 1 92 ? -21.293 -2.557 -35.590 1.00 92.00 92 GLU A C 1
ATOM 760 O O . GLU A 1 92 ? -21.308 -3.517 -34.812 1.00 92.00 92 GLU A O 1
ATOM 765 N N . MET A 1 93 ? -20.539 -1.477 -35.373 1.00 93.06 93 MET A N 1
ATOM 766 C CA . MET A 1 93 ? -19.576 -1.383 -34.276 1.00 93.06 93 MET A CA 1
ATOM 767 C C . MET A 1 93 ? -19.652 -0.025 -33.582 1.00 93.06 93 MET A C 1
ATOM 769 O O . MET A 1 93 ? -19.543 1.008 -34.242 1.00 93.06 93 MET A O 1
ATOM 773 N N . SER A 1 94 ? -19.730 -0.030 -32.253 1.00 93.19 94 SER A N 1
ATOM 774 C CA . SER A 1 94 ? -19.354 1.102 -31.409 1.00 93.19 94 SER A CA 1
ATOM 775 C C . SER A 1 94 ? -17.884 0.961 -31.015 1.00 93.19 94 SER A C 1
ATOM 777 O O . SER A 1 94 ? -17.443 -0.110 -30.596 1.00 93.19 94 SER A O 1
ATOM 779 N N . ILE A 1 95 ? -17.108 2.031 -31.181 1.00 95.19 95 ILE A N 1
ATOM 780 C CA . ILE A 1 95 ? -15.655 2.029 -30.985 1.00 95.19 95 ILE A CA 1
ATOM 781 C C . ILE A 1 95 ? -15.316 3.016 -29.870 1.00 95.19 95 ILE A C 1
ATOM 783 O O . ILE A 1 95 ? -15.667 4.191 -29.963 1.00 95.19 95 ILE A O 1
ATOM 787 N N . GLN A 1 96 ? -14.608 2.546 -28.847 1.00 95.06 96 GLN A N 1
ATOM 788 C CA . GLN A 1 96 ? -14.037 3.369 -27.784 1.00 95.06 96 GLN A CA 1
ATOM 789 C C . GLN A 1 96 ? -12.511 3.240 -27.827 1.00 95.06 96 GLN A C 1
ATOM 791 O O . GLN A 1 96 ? -11.962 2.155 -27.631 1.00 95.06 96 GLN A O 1
ATOM 796 N N . GLU A 1 97 ? -11.820 4.341 -28.120 1.00 93.88 97 GLU A N 1
ATOM 797 C CA . GLU A 1 97 ? -10.354 4.404 -28.090 1.00 93.88 97 GLU A CA 1
ATOM 798 C C . GLU A 1 97 ? -9.874 4.683 -26.661 1.00 93.88 97 GLU A C 1
ATOM 800 O O . GLU A 1 97 ? -10.405 5.561 -25.981 1.00 93.88 97 GLU A O 1
ATOM 805 N N . ASN A 1 98 ? -8.839 3.971 -26.217 1.00 90.56 98 ASN A N 1
ATOM 806 C CA . ASN A 1 98 ? -8.097 4.303 -25.005 1.00 90.56 98 ASN A CA 1
ATOM 807 C C . ASN A 1 98 ? -6.584 4.257 -25.272 1.00 90.56 98 ASN A C 1
ATOM 809 O O . ASN A 1 98 ? -6.131 3.981 -26.383 1.00 90.56 98 ASN A O 1
ATOM 813 N N . ASN A 1 99 ? -5.781 4.545 -24.249 1.00 86.12 99 ASN A N 1
ATOM 814 C CA . ASN A 1 99 ? -4.325 4.624 -24.399 1.00 86.12 99 ASN A CA 1
ATOM 815 C C . ASN A 1 99 ? -3.661 3.269 -24.714 1.00 86.12 99 ASN A C 1
ATOM 817 O O . ASN A 1 99 ? -2.521 3.248 -25.175 1.00 86.12 99 ASN A O 1
ATOM 821 N N . GLU A 1 100 ? -4.344 2.150 -24.465 1.00 88.19 100 GLU A N 1
ATOM 822 C CA . GLU A 1 100 ? -3.817 0.799 -24.682 1.00 88.19 100 GLU A CA 1
ATOM 823 C C . GLU A 1 100 ? -4.276 0.181 -26.013 1.00 88.19 100 GLU A C 1
ATOM 825 O O . GLU A 1 100 ? -3.609 -0.702 -26.562 1.00 88.19 100 GLU A O 1
ATOM 830 N N . GLY A 1 101 ? -5.411 0.630 -26.551 1.00 95.81 101 GLY A N 1
ATOM 831 C CA . GLY A 1 101 ? -6.030 0.037 -27.725 1.00 95.81 101 GLY A CA 1
ATOM 832 C C . GLY A 1 101 ? -7.459 0.515 -27.961 1.00 95.81 101 GLY A C 1
ATOM 833 O O . GLY A 1 101 ? -7.814 1.664 -27.708 1.00 95.81 101 GLY A O 1
ATOM 834 N N . ILE A 1 102 ? -8.268 -0.376 -28.521 1.00 96.88 102 ILE A N 1
ATOM 835 C CA . ILE A 1 102 ? -9.611 -0.098 -29.015 1.00 96.88 102 ILE A CA 1
ATOM 836 C C . ILE A 1 102 ? -10.575 -1.133 -28.450 1.00 96.88 102 ILE A C 1
ATOM 838 O O . ILE A 1 102 ? -10.366 -2.336 -28.605 1.00 96.88 102 ILE A O 1
ATOM 842 N N . ILE A 1 103 ? -11.641 -0.654 -27.814 1.00 96.19 103 ILE A N 1
ATOM 843 C CA . ILE A 1 103 ? -12.742 -1.471 -27.314 1.00 96.19 103 ILE A CA 1
ATOM 844 C C . ILE A 1 103 ? -13.893 -1.394 -28.314 1.00 96.19 103 ILE A C 1
ATOM 846 O O . ILE A 1 103 ? -14.353 -0.310 -28.673 1.00 96.19 103 ILE A O 1
ATOM 850 N N . ILE A 1 104 ? -14.356 -2.554 -28.768 1.00 95.12 104 ILE A N 1
ATOM 851 C CA . ILE A 1 104 ? -15.429 -2.694 -29.752 1.00 95.12 104 ILE A CA 1
ATOM 852 C C . ILE A 1 104 ? -16.661 -3.268 -29.062 1.00 95.12 104 ILE A C 1
ATOM 854 O O . ILE A 1 104 ? -16.572 -4.294 -28.379 1.00 95.12 104 ILE A O 1
ATOM 858 N N . ASN A 1 105 ? -17.809 -2.610 -29.248 1.00 93.81 105 ASN A N 1
ATOM 859 C CA . ASN A 1 105 ? -19.108 -2.996 -28.684 1.00 93.81 105 ASN A CA 1
ATOM 860 C C . ASN A 1 105 ? -19.071 -3.221 -27.162 1.00 93.81 105 ASN A C 1
ATOM 862 O O . ASN A 1 105 ? -19.800 -4.063 -26.646 1.00 93.81 105 ASN A O 1
ATOM 866 N N . SER A 1 106 ? -18.168 -2.529 -26.454 1.00 93.75 106 SER A N 1
ATOM 867 C CA . SER A 1 106 ? -17.891 -2.712 -25.018 1.00 93.75 106 SER A CA 1
ATOM 868 C C . SER A 1 106 ? -17.536 -4.152 -24.607 1.00 93.75 106 SER A C 1
ATOM 870 O O . SER A 1 106 ? -17.586 -4.490 -23.430 1.00 93.75 106 SER A O 1
ATOM 872 N N . CYS A 1 107 ? -17.183 -5.020 -25.563 1.00 95.19 107 CYS A N 1
ATOM 873 C CA . CYS A 1 107 ? -17.050 -6.462 -25.337 1.00 95.19 107 CYS A CA 1
ATOM 874 C C . CYS A 1 107 ? -15.696 -7.034 -25.762 1.00 95.19 107 CYS A C 1
ATOM 876 O O . CYS A 1 107 ? -15.326 -8.099 -25.280 1.00 95.19 107 CYS A O 1
ATOM 878 N N . ILE A 1 108 ? -14.973 -6.386 -26.679 1.00 97.62 108 ILE A N 1
ATOM 879 C CA . ILE A 1 108 ? -13.719 -6.912 -27.236 1.00 97.62 108 ILE A CA 1
ATOM 880 C C . ILE A 1 108 ? -12.661 -5.820 -27.245 1.00 97.62 108 ILE A C 1
ATOM 882 O O . ILE A 1 108 ? -12.875 -4.765 -27.832 1.00 97.62 108 ILE A O 1
ATOM 886 N N . PHE A 1 109 ? -11.510 -6.093 -26.632 1.00 97.81 109 PHE A N 1
ATOM 887 C CA . PHE A 1 109 ? -10.350 -5.215 -26.658 1.00 97.81 109 PHE A CA 1
ATOM 888 C C . PHE A 1 109 ? -9.346 -5.695 -27.705 1.00 97.81 109 PHE A C 1
ATOM 890 O O . PHE A 1 109 ? -8.948 -6.861 -27.714 1.00 97.81 109 PHE A O 1
ATOM 897 N N . LEU A 1 110 ? -8.904 -4.774 -28.556 1.00 97.62 110 LEU A N 1
ATOM 898 C CA . LEU A 1 110 ? -7.843 -4.977 -29.532 1.00 97.62 110 LEU A CA 1
ATOM 899 C C . LEU A 1 110 ? -6.742 -3.945 -29.311 1.00 97.62 110 LEU A C 1
ATOM 901 O O . LEU A 1 110 ? -7.008 -2.754 -29.182 1.00 97.62 110 LEU A O 1
ATOM 905 N N . THR A 1 111 ? -5.487 -4.376 -29.347 1.00 97.25 111 THR A N 1
ATOM 906 C CA . THR A 1 111 ? -4.348 -3.450 -29.406 1.00 97.25 111 THR A CA 1
ATOM 907 C C . THR A 1 111 ? -4.379 -2.622 -30.696 1.00 97.25 111 THR A C 1
ATOM 909 O O . THR A 1 111 ? -4.982 -3.021 -31.698 1.00 97.25 111 THR A O 1
ATOM 912 N N . LEU A 1 112 ? -3.660 -1.493 -30.723 1.00 96.06 112 LEU A N 1
ATOM 913 C CA . LEU A 1 112 ? -3.536 -0.671 -31.937 1.00 96.06 112 LEU A CA 1
ATOM 914 C C . LEU A 1 112 ? -3.015 -1.467 -33.145 1.00 96.06 112 LEU A C 1
ATOM 916 O O . LEU A 1 112 ? -3.476 -1.239 -34.260 1.00 96.06 112 LEU A O 1
ATOM 920 N N . ASN A 1 113 ? -2.106 -2.424 -32.937 1.00 96.50 113 ASN A N 1
ATOM 921 C CA . ASN A 1 113 ? -1.607 -3.275 -34.020 1.00 96.50 113 ASN A CA 1
ATOM 922 C C . ASN A 1 113 ? -2.711 -4.188 -34.568 1.00 96.50 113 ASN A C 1
ATOM 924 O O . ASN A 1 113 ? -2.910 -4.252 -35.776 1.00 96.50 113 ASN A O 1
ATOM 928 N N . GLN A 1 114 ? -3.465 -4.843 -33.682 1.00 97.62 114 GLN A N 1
ATOM 929 C CA . GLN A 1 114 ? -4.564 -5.734 -34.060 1.00 97.62 114 GLN A CA 1
ATOM 930 C C . GLN A 1 114 ? -5.663 -5.001 -34.833 1.00 97.62 114 GLN A C 1
ATOM 932 O O . GLN A 1 114 ? -6.096 -5.476 -35.883 1.00 97.62 114 GLN A O 1
ATOM 937 N N . TRP A 1 115 ? -6.094 -3.832 -34.347 1.00 97.62 115 TRP A N 1
ATOM 938 C CA . TRP A 1 115 ? -7.141 -3.048 -35.005 1.00 97.62 115 TRP A CA 1
ATOM 939 C C . TRP A 1 115 ? -6.730 -2.555 -36.395 1.00 97.62 115 TRP A C 1
ATOM 941 O O . TRP A 1 115 ? -7.512 -2.663 -37.340 1.00 97.62 115 TRP A O 1
ATOM 951 N N . ASN A 1 116 ? -5.496 -2.055 -36.520 1.00 97.12 116 ASN A N 1
ATOM 952 C CA . ASN A 1 116 ? -4.951 -1.514 -37.767 1.00 97.12 116 ASN A CA 1
ATOM 953 C C . ASN A 1 116 ? -4.321 -2.594 -38.663 1.00 97.12 116 ASN A C 1
ATOM 955 O O . ASN A 1 116 ? -3.645 -2.273 -39.638 1.00 97.12 116 ASN A O 1
ATOM 959 N N . THR A 1 117 ? -4.537 -3.880 -38.367 1.00 97.44 117 THR A N 1
ATOM 960 C CA . THR A 1 117 ? -4.056 -5.024 -39.166 1.00 97.44 117 THR A CA 1
ATOM 961 C C . THR A 1 117 ? -2.532 -5.069 -39.361 1.00 97.44 117 THR A C 1
ATOM 963 O O . THR A 1 117 ? -2.031 -5.502 -40.399 1.00 97.44 117 THR A O 1
ATOM 966 N N . LEU A 1 118 ? -1.783 -4.610 -38.354 1.00 97.25 118 LEU A N 1
ATOM 967 C CA . LEU A 1 118 ? -0.324 -4.668 -38.333 1.00 97.25 118 LEU A CA 1
ATOM 968 C C . LEU A 1 118 ? 0.137 -6.024 -37.789 1.00 97.25 118 LEU A C 1
ATOM 970 O O . LEU A 1 118 ? -0.032 -6.325 -36.602 1.00 97.25 118 LEU A O 1
ATOM 974 N N . ILE A 1 119 ? 0.754 -6.825 -38.650 1.00 96.25 119 ILE A N 1
ATOM 975 C CA . ILE A 1 119 ? 1.361 -8.109 -38.299 1.00 96.25 119 ILE A CA 1
ATOM 976 C C . ILE A 1 119 ? 2.837 -7.848 -38.012 1.00 96.25 119 ILE A C 1
ATOM 978 O O . ILE A 1 119 ? 3.542 -7.269 -38.836 1.00 96.25 119 ILE A O 1
ATOM 982 N N . VAL A 1 120 ? 3.287 -8.218 -36.816 1.00 92.75 120 VAL A N 1
ATOM 983 C CA . VAL A 1 120 ? 4.672 -8.017 -36.381 1.00 92.75 120 VAL A CA 1
ATOM 984 C C . VAL A 1 120 ? 5.411 -9.337 -36.549 1.00 92.75 120 VAL A C 1
ATOM 986 O O . VAL A 1 120 ? 5.060 -10.313 -35.888 1.00 92.75 120 VAL A O 1
ATOM 989 N N . ASP A 1 121 ? 6.396 -9.349 -37.438 1.00 90.62 121 ASP A N 1
ATOM 990 C CA . ASP A 1 121 ? 7.395 -10.410 -37.566 1.00 90.62 121 ASP A CA 1
ATOM 991 C C . ASP A 1 121 ? 8.680 -9.973 -36.831 1.00 90.62 121 ASP A C 1
ATOM 993 O O . ASP A 1 121 ? 8.817 -8.805 -36.456 1.00 90.62 121 ASP A O 1
ATOM 997 N N . GLU A 1 122 ? 9.632 -10.881 -36.618 1.00 90.06 122 GLU A N 1
ATOM 998 C CA . GLU A 1 122 ? 10.881 -10.616 -35.885 1.00 90.06 122 GLU A CA 1
ATOM 999 C C . GLU A 1 122 ? 11.693 -9.457 -36.488 1.00 90.06 122 GLU A C 1
ATOM 1001 O O . GLU A 1 122 ? 12.409 -8.766 -35.766 1.00 90.06 122 GLU A O 1
ATOM 1006 N N . ASN A 1 123 ? 11.551 -9.215 -37.796 1.00 90.19 123 ASN A N 1
ATOM 1007 C CA . ASN A 1 123 ? 12.391 -8.274 -38.541 1.00 90.19 123 ASN A CA 1
ATOM 1008 C C . ASN A 1 123 ? 11.644 -7.058 -39.112 1.00 90.19 123 ASN A C 1
ATOM 1010 O O . ASN A 1 123 ? 12.284 -6.089 -39.513 1.00 90.19 123 ASN A O 1
ATOM 1014 N N . TYR A 1 124 ? 10.311 -7.088 -39.195 1.00 92.56 124 TYR A N 1
ATOM 1015 C CA . TYR A 1 124 ? 9.531 -6.011 -39.810 1.00 92.56 124 TYR A CA 1
ATOM 1016 C C . TYR A 1 124 ? 8.066 -6.024 -39.353 1.00 92.56 124 TYR A C 1
ATOM 1018 O O . TYR A 1 124 ? 7.543 -7.032 -38.877 1.00 92.56 124 TYR A O 1
ATOM 1026 N N . LYS A 1 125 ? 7.378 -4.886 -39.506 1.00 95.69 125 LYS A N 1
ATOM 1027 C CA . LYS A 1 125 ? 5.924 -4.789 -39.321 1.00 95.69 125 LYS A CA 1
ATOM 1028 C C . LYS A 1 125 ? 5.273 -4.686 -40.688 1.00 95.69 125 LYS A C 1
ATOM 1030 O O . LYS A 1 125 ? 5.624 -3.808 -41.466 1.00 95.69 125 LYS A O 1
ATOM 1035 N N . PHE A 1 126 ? 4.322 -5.560 -40.971 1.00 96.94 126 PHE A N 1
ATOM 1036 C CA . PHE A 1 126 ? 3.580 -5.562 -42.222 1.00 96.94 126 PHE A CA 1
ATOM 1037 C C . PHE A 1 126 ? 2.158 -5.062 -41.993 1.00 96.94 126 PHE A C 1
ATOM 1039 O O . PHE A 1 126 ? 1.447 -5.568 -41.122 1.00 96.94 126 PHE A O 1
ATOM 1046 N N . CYS A 1 127 ? 1.734 -4.064 -42.759 1.00 97.94 127 CYS A N 1
ATOM 1047 C CA . CYS A 1 127 ? 0.375 -3.550 -42.724 1.00 97.94 127 CYS A CA 1
ATOM 1048 C C . CYS A 1 127 ? -0.480 -4.278 -43.758 1.00 97.94 127 CYS A C 1
ATOM 1050 O O . CYS A 1 127 ? -0.404 -3.984 -44.950 1.00 97.94 127 CYS A O 1
ATOM 1052 N N . PHE A 1 128 ? -1.326 -5.204 -43.305 1.00 97.62 128 PHE A N 1
ATOM 1053 C CA . PHE A 1 128 ? -2.046 -6.086 -44.221 1.00 97.62 128 PHE A CA 1
ATOM 1054 C C . PHE A 1 128 ? -3.070 -5.334 -45.088 1.00 97.62 128 PHE A C 1
ATOM 1056 O O . PHE A 1 128 ? -3.225 -5.659 -46.259 1.00 97.62 128 PHE A O 1
ATOM 1063 N N . VAL A 1 129 ? -3.728 -4.287 -44.567 1.00 96.94 129 VAL A N 1
ATOM 1064 C CA . VAL A 1 129 ? -4.658 -3.457 -45.368 1.00 96.94 129 VAL A CA 1
ATOM 1065 C C . VAL A 1 129 ? -3.970 -2.577 -46.412 1.00 96.94 129 VAL A C 1
ATOM 1067 O O . VAL A 1 129 ? -4.625 -2.174 -47.370 1.00 96.94 129 VAL A O 1
ATOM 1070 N N . CYS A 1 130 ? -2.691 -2.249 -46.229 1.00 96.94 130 CYS A N 1
ATOM 1071 C CA . CYS A 1 130 ? -1.934 -1.426 -47.175 1.00 96.94 130 CYS A CA 1
ATOM 1072 C C . CYS A 1 130 ? -1.005 -2.241 -48.075 1.00 96.94 130 CYS A C 1
ATOM 1074 O O . CYS A 1 130 ? -0.472 -1.663 -49.015 1.00 96.94 130 CYS A O 1
ATOM 1076 N N . ASP A 1 131 ? -0.836 -3.537 -47.792 1.00 96.50 131 ASP A N 1
ATOM 1077 C CA . ASP A 1 131 ? 0.106 -4.428 -48.477 1.00 96.50 131 ASP A CA 1
ATOM 1078 C C . ASP A 1 131 ? 1.543 -3.862 -48.473 1.00 96.50 131 ASP A C 1
ATOM 1080 O O . ASP A 1 131 ? 2.241 -3.878 -49.483 1.00 96.50 131 ASP A O 1
ATOM 1084 N N . ASP A 1 132 ? 1.964 -3.292 -47.335 1.00 96.25 132 ASP A N 1
ATOM 1085 C CA . ASP A 1 132 ? 3.220 -2.538 -47.219 1.00 96.25 132 ASP A CA 1
ATOM 1086 C C . ASP A 1 132 ? 3.968 -2.824 -45.907 1.00 96.25 132 ASP A C 1
ATOM 1088 O O . ASP A 1 132 ? 3.363 -3.087 -44.859 1.00 96.25 132 ASP A O 1
ATOM 1092 N N . VAL A 1 133 ? 5.299 -2.743 -45.957 1.00 95.19 133 VAL A N 1
ATOM 1093 C CA . VAL A 1 133 ? 6.182 -2.860 -44.790 1.00 95.19 133 VAL A CA 1
ATOM 1094 C C . VAL A 1 133 ? 6.318 -1.489 -44.135 1.00 95.19 133 VAL A C 1
ATOM 1096 O O . VAL A 1 133 ? 6.683 -0.506 -44.771 1.00 95.19 133 VAL A O 1
ATOM 1099 N N . VAL A 1 134 ? 6.035 -1.410 -42.836 1.00 95.94 134 VAL A N 1
ATOM 1100 C CA . VAL A 1 134 ? 5.935 -0.142 -42.110 1.00 95.94 134 VAL A CA 1
ATOM 1101 C C . VAL A 1 134 ? 6.964 -0.062 -40.988 1.00 95.94 134 VAL A C 1
ATOM 1103 O O . VAL A 1 134 ? 7.012 -0.897 -40.090 1.00 95.94 134 VAL A O 1
ATOM 1106 N N . GLU A 1 135 ? 7.781 0.989 -40.997 1.00 87.69 135 GLU A N 1
ATOM 1107 C CA . GLU A 1 135 ? 8.824 1.190 -39.978 1.00 87.69 135 GLU A CA 1
ATOM 1108 C C . GLU A 1 135 ? 8.286 1.852 -38.698 1.00 87.69 135 GLU A C 1
ATOM 1110 O O . GLU A 1 135 ? 8.876 1.738 -37.625 1.00 87.69 135 GLU A O 1
ATOM 1115 N N . SER A 1 136 ? 7.146 2.551 -38.774 1.00 87.06 136 SER A N 1
ATOM 1116 C CA . SER A 1 136 ? 6.613 3.318 -37.643 1.00 87.06 136 SER A CA 1
ATOM 1117 C C . SER A 1 136 ? 5.086 3.332 -37.567 1.00 87.06 136 SER A C 1
ATOM 1119 O O . SER A 1 136 ? 4.378 3.198 -38.564 1.00 87.06 136 SER A O 1
ATOM 1121 N N . LEU A 1 137 ? 4.569 3.611 -36.364 1.00 88.69 137 LEU A N 1
ATOM 1122 C CA . LEU A 1 137 ? 3.142 3.862 -36.118 1.00 88.69 137 LEU A CA 1
ATOM 1123 C C . LEU A 1 137 ? 2.641 5.180 -36.741 1.00 88.69 137 LEU A C 1
ATOM 1125 O O . LEU A 1 137 ? 1.473 5.515 -36.591 1.00 88.69 137 LEU A O 1
ATOM 1129 N N . VAL A 1 138 ? 3.478 5.949 -37.445 1.00 90.75 138 VAL A N 1
ATOM 1130 C CA . VAL A 1 138 ? 2.995 7.098 -38.229 1.00 90.75 138 VAL A CA 1
ATOM 1131 C C . VAL A 1 138 ? 2.142 6.617 -39.408 1.00 90.75 138 VAL A C 1
ATOM 1133 O O . VAL A 1 138 ? 1.189 7.301 -39.778 1.00 90.75 138 VAL A O 1
ATOM 1136 N N . HIS A 1 139 ? 2.410 5.411 -39.928 1.00 94.88 139 HIS A N 1
ATOM 1137 C CA . HIS A 1 139 ? 1.664 4.821 -41.041 1.00 94.88 139 HIS A CA 1
ATOM 1138 C C . HIS A 1 139 ? 0.151 4.751 -40.777 1.00 94.88 139 HIS A C 1
ATOM 1140 O O . HIS A 1 139 ? -0.632 5.137 -41.639 1.00 94.88 139 HIS A O 1
ATOM 1146 N N . ILE A 1 140 ? -0.279 4.349 -39.572 1.00 95.25 140 ILE A N 1
ATOM 1147 C CA . ILE A 1 140 ? -1.716 4.196 -39.265 1.00 95.25 140 ILE A CA 1
ATOM 1148 C C . ILE A 1 140 ? -2.470 5.535 -39.237 1.00 95.25 140 ILE A C 1
ATOM 1150 O O . ILE A 1 140 ? -3.692 5.559 -39.288 1.00 95.25 140 ILE A O 1
ATOM 1154 N N . LYS A 1 141 ? -1.748 6.664 -39.166 1.00 93.69 141 LYS A N 1
ATOM 1155 C CA . LYS A 1 141 ? -2.323 8.016 -39.236 1.00 93.69 141 LYS A CA 1
ATOM 1156 C C . LYS A 1 141 ? -2.407 8.550 -40.667 1.00 93.69 141 LYS A C 1
ATOM 1158 O O . LYS A 1 141 ? -2.958 9.630 -40.876 1.00 93.69 141 LYS A O 1
ATOM 1163 N N . MET A 1 142 ? -1.841 7.845 -41.649 1.00 95.50 142 MET A N 1
ATOM 1164 C CA . MET A 1 142 ? -1.911 8.257 -43.047 1.00 95.50 142 MET A CA 1
ATOM 1165 C C . MET A 1 142 ? -3.335 8.084 -43.575 1.00 95.50 142 MET A C 1
ATOM 1167 O O . MET A 1 142 ? -3.983 7.068 -43.333 1.00 95.50 142 MET A O 1
ATOM 1171 N N . VAL A 1 143 ? -3.801 9.058 -44.359 1.00 94.19 143 VAL A N 1
ATOM 1172 C CA . VAL A 1 143 ? -5.145 9.038 -44.965 1.00 94.19 143 VAL A CA 1
ATOM 1173 C C . VAL A 1 143 ? -5.366 7.760 -45.781 1.00 94.19 143 VAL A C 1
ATOM 1175 O O . VAL A 1 143 ? -6.395 7.113 -45.628 1.00 94.19 143 VAL A O 1
ATOM 1178 N N . ALA A 1 144 ? -4.360 7.330 -46.551 1.00 94.38 144 ALA A N 1
ATOM 1179 C CA . ALA A 1 144 ? -4.418 6.099 -47.340 1.00 94.38 144 ALA A CA 1
ATOM 1180 C C . ALA A 1 144 ? -4.658 4.843 -46.481 1.00 94.38 144 ALA A C 1
ATOM 1182 O O . ALA A 1 144 ? -5.440 3.975 -46.864 1.00 94.38 144 ALA A O 1
ATOM 1183 N N . HIS A 1 145 ? -4.038 4.763 -45.299 1.00 97.19 145 HIS A N 1
ATOM 1184 C CA . HIS A 1 145 ? -4.270 3.658 -44.371 1.00 97.19 145 HIS A CA 1
ATOM 1185 C C . HIS A 1 145 ? -5.714 3.655 -43.866 1.00 97.19 145 HIS A C 1
ATOM 1187 O O . HIS A 1 145 ? -6.382 2.625 -43.911 1.00 97.19 145 HIS A O 1
ATOM 1193 N N . MET A 1 146 ? -6.215 4.816 -43.438 1.00 95.25 146 MET A N 1
ATOM 1194 C CA . MET A 1 146 ? -7.584 4.954 -42.936 1.00 95.25 146 MET A CA 1
ATOM 1195 C C . MET A 1 146 ? -8.624 4.610 -44.010 1.00 95.25 146 MET A C 1
ATOM 1197 O O . MET A 1 146 ? -9.598 3.919 -43.715 1.00 95.25 146 MET A O 1
ATOM 1201 N N . GLU A 1 147 ? -8.401 5.022 -45.260 1.00 94.62 147 GLU A N 1
ATOM 1202 C CA . GLU A 1 147 ? -9.257 4.659 -46.395 1.00 94.62 147 GLU A CA 1
ATOM 1203 C C . GLU A 1 147 ? -9.236 3.150 -46.674 1.00 94.62 147 GLU A C 1
ATOM 1205 O O . GLU A 1 147 ? -10.293 2.539 -46.851 1.00 94.62 147 GLU A O 1
ATOM 1210 N N . ASN A 1 148 ? -8.059 2.517 -46.663 1.00 95.81 148 ASN A N 1
ATOM 1211 C CA . ASN A 1 148 ? -7.940 1.071 -46.854 1.00 95.81 148 ASN A CA 1
ATOM 1212 C C . ASN A 1 148 ? -8.604 0.289 -45.709 1.00 95.81 148 ASN A C 1
ATOM 1214 O O . ASN A 1 148 ? -9.355 -0.657 -45.951 1.00 95.81 148 ASN A O 1
ATOM 1218 N N . LEU A 1 149 ? -8.425 0.729 -44.462 1.00 96.25 149 LEU A N 1
ATOM 1219 C CA . LEU A 1 149 ? -9.072 0.135 -43.293 1.00 96.25 149 LEU A CA 1
ATOM 1220 C C . LEU A 1 149 ? -10.605 0.292 -43.334 1.00 96.25 149 LEU A C 1
ATOM 1222 O O . LEU A 1 149 ? -11.331 -0.606 -42.893 1.00 96.25 149 LEU A O 1
ATOM 1226 N N . GLN A 1 150 ? -11.108 1.404 -43.885 1.00 94.31 150 GLN A N 1
ATOM 1227 C CA . GLN A 1 150 ? -12.538 1.643 -44.110 1.00 94.31 150 GLN A CA 1
ATOM 1228 C C . GLN A 1 150 ? -13.124 0.826 -45.264 1.00 94.31 150 GLN A C 1
ATOM 1230 O O . GLN A 1 150 ? -14.314 0.511 -45.208 1.00 94.31 150 GLN A O 1
ATOM 1235 N N . ARG A 1 151 ? -12.335 0.488 -46.293 1.00 95.25 151 ARG A N 1
ATOM 1236 C CA . ARG A 1 151 ? -12.748 -0.429 -47.372 1.00 95.25 151 ARG A CA 1
ATOM 1237 C C . ARG A 1 151 ? -12.834 -1.869 -46.871 1.00 95.25 151 ARG A C 1
ATOM 1239 O O . ARG A 1 151 ? -13.767 -2.586 -47.212 1.00 95.25 151 ARG A O 1
ATOM 1246 N N . CYS A 1 152 ? -11.916 -2.265 -45.997 1.00 95.88 152 CYS A N 1
ATOM 1247 C CA . CYS A 1 152 ? -11.832 -3.617 -45.455 1.00 95.88 152 CYS A CA 1
ATOM 1248 C C . CYS A 1 152 ? -12.622 -3.765 -44.143 1.00 95.88 152 CYS A C 1
ATOM 1250 O O . CYS A 1 152 ? -12.050 -4.165 -43.129 1.00 95.88 152 CYS A O 1
ATOM 1252 N N . ARG A 1 153 ? -13.913 -3.397 -44.105 1.00 95.69 153 ARG A N 1
ATOM 1253 C CA . ARG A 1 153 ? -14.718 -3.416 -42.859 1.00 95.69 153 ARG A CA 1
ATOM 1254 C C . ARG A 1 153 ? -14.886 -4.835 -42.285 1.00 95.69 153 ARG A C 1
ATOM 1256 O O . ARG A 1 153 ? -14.899 -5.799 -43.053 1.00 95.69 153 ARG A O 1
ATOM 1263 N N . PRO A 1 154 ? -15.050 -4.993 -40.956 1.00 97.06 154 PRO A N 1
ATOM 1264 C CA . PRO A 1 154 ? -15.300 -6.302 -40.360 1.00 97.06 154 PRO A CA 1
ATOM 1265 C C . PRO A 1 154 ? -16.621 -6.912 -40.837 1.00 97.06 154 PRO A C 1
ATOM 1267 O O . PRO A 1 154 ? -17.627 -6.218 -40.992 1.00 97.06 154 PRO A O 1
ATOM 1270 N N . LEU A 1 155 ? -16.617 -8.222 -41.068 1.00 95.12 155 LEU A N 1
ATOM 1271 C CA . LEU A 1 155 ? -17.760 -8.964 -41.596 1.00 95.12 155 LEU A CA 1
ATOM 1272 C C . LEU A 1 155 ? -18.671 -9.453 -40.463 1.00 95.12 155 LEU A C 1
ATOM 1274 O O . LEU A 1 155 ? -18.197 -10.076 -39.512 1.00 95.12 155 LEU A O 1
ATOM 1278 N N . LYS A 1 156 ? -19.991 -9.269 -40.599 1.00 92.81 156 LYS A N 1
ATOM 1279 C CA . LYS A 1 156 ? -20.988 -9.660 -39.583 1.00 92.81 156 LYS A CA 1
ATOM 1280 C C . LYS A 1 156 ? -20.987 -11.158 -39.286 1.00 92.81 156 LYS A C 1
ATOM 1282 O O . LYS A 1 156 ? -21.246 -11.548 -38.154 1.00 92.81 156 LYS A O 1
ATOM 1287 N N . LYS A 1 157 ? -20.662 -12.004 -40.272 1.00 92.94 157 LYS A N 1
ATOM 1288 C CA . LYS A 1 157 ? -20.669 -13.471 -40.113 1.00 92.94 157 LYS A CA 1
ATOM 1289 C C . LYS A 1 157 ? -19.677 -14.007 -39.073 1.00 92.94 157 LYS A C 1
ATOM 1291 O O . LYS A 1 157 ? -19.844 -15.135 -38.626 1.00 92.94 157 LYS A O 1
ATOM 1296 N N . PHE A 1 158 ? -18.661 -13.225 -38.707 1.00 91.69 158 PHE A N 1
ATOM 1297 C CA . PHE A 1 158 ? -17.646 -13.613 -37.721 1.00 91.69 158 PHE A CA 1
ATOM 1298 C C . PHE A 1 158 ? -17.832 -12.933 -36.356 1.00 91.69 158 PHE A C 1
ATOM 1300 O O . PHE A 1 158 ? -17.037 -13.171 -35.442 1.00 91.69 158 PHE A O 1
ATOM 1307 N N . ASP A 1 159 ? -18.885 -12.116 -36.225 1.00 92.06 159 ASP A N 1
ATOM 1308 C CA . ASP A 1 159 ? -19.315 -11.455 -34.992 1.00 92.06 159 ASP A CA 1
ATOM 1309 C C . ASP A 1 159 ? -18.136 -10.816 -34.225 1.00 92.06 159 ASP A C 1
ATOM 1311 O O . ASP A 1 159 ? -17.334 -10.073 -34.801 1.00 92.06 159 ASP A O 1
ATOM 1315 N N . LEU A 1 160 ? -17.968 -11.154 -32.946 1.00 92.00 160 LEU A N 1
ATOM 1316 C CA . LEU A 1 160 ? -16.957 -10.597 -32.047 1.00 92.00 160 LEU A CA 1
ATOM 1317 C C . LEU A 1 160 ? -15.501 -10.960 -32.394 1.00 92.00 160 LEU A C 1
ATOM 1319 O O . LEU A 1 160 ? -14.585 -10.449 -31.756 1.00 92.00 160 LEU A O 1
ATOM 1323 N N . SER A 1 161 ? -15.251 -11.806 -33.399 1.00 93.88 161 SER A N 1
ATOM 1324 C CA . SER A 1 161 ? -13.879 -12.128 -33.828 1.00 93.88 161 SER A CA 1
ATOM 1325 C C . SER A 1 161 ? -13.221 -11.007 -34.641 1.00 93.88 161 SER A C 1
ATOM 1327 O O . SER A 1 161 ? -12.023 -11.077 -34.916 1.00 93.88 161 SER A O 1
ATOM 1329 N N . ILE A 1 162 ? -13.997 -9.993 -35.055 1.00 96.88 162 ILE A N 1
ATOM 1330 C CA . ILE A 1 162 ? -13.545 -8.809 -35.805 1.00 96.88 162 ILE A CA 1
ATOM 1331 C C . ILE A 1 162 ? -12.658 -9.215 -36.991 1.00 96.88 162 ILE A C 1
ATOM 1333 O O . ILE A 1 162 ? -11.451 -8.973 -37.031 1.00 96.88 162 ILE A O 1
ATOM 1337 N N . THR A 1 163 ? -13.263 -9.913 -37.952 1.00 97.38 163 THR A N 1
ATOM 1338 C CA . THR A 1 163 ? -12.552 -10.454 -39.118 1.00 97.38 163 THR A CA 1
ATOM 1339 C C . THR A 1 163 ? -12.844 -9.640 -40.373 1.00 97.38 163 THR A C 1
ATOM 1341 O O . THR A 1 163 ? -14.005 -9.375 -40.687 1.00 97.38 163 THR A O 1
ATOM 1344 N N . ARG A 1 164 ? -11.789 -9.262 -41.100 1.00 97.44 164 ARG A N 1
ATOM 1345 C CA . ARG A 1 164 ? -11.837 -8.448 -42.325 1.00 97.44 164 ARG A CA 1
ATOM 1346 C C . ARG A 1 164 ? -11.463 -9.301 -43.537 1.00 97.44 164 ARG A C 1
ATOM 1348 O O . ARG A 1 164 ? -10.592 -10.161 -43.423 1.00 97.44 164 ARG A O 1
ATOM 1355 N N . LEU A 1 165 ? -12.097 -9.066 -44.686 1.00 96.31 165 LEU A N 1
ATOM 1356 C CA . LEU A 1 165 ? -11.650 -9.615 -45.973 1.00 96.31 165 LEU A CA 1
ATOM 1357 C C . LEU A 1 165 ? -10.708 -8.606 -46.632 1.00 96.31 165 LEU A C 1
ATOM 1359 O O . LEU A 1 165 ? -11.110 -7.472 -46.880 1.00 96.31 165 LEU A O 1
ATOM 1363 N N . ILE A 1 166 ? -9.467 -9.014 -46.883 1.00 96.56 166 ILE A N 1
ATOM 1364 C CA . ILE A 1 166 ? -8.425 -8.185 -47.496 1.00 96.56 166 ILE A CA 1
ATOM 1365 C C . ILE A 1 166 ? -7.839 -8.996 -48.655 1.00 96.56 166 ILE A C 1
ATOM 1367 O O . ILE A 1 166 ? -7.214 -10.041 -48.452 1.00 96.56 166 ILE A O 1
ATOM 1371 N N . GLY A 1 167 ? -8.126 -8.565 -49.884 1.00 94.81 167 GLY A N 1
ATOM 1372 C CA . GLY A 1 167 ? -7.878 -9.375 -51.078 1.00 94.81 167 GLY A CA 1
ATOM 1373 C C . GLY A 1 167 ? -8.629 -10.712 -51.014 1.00 94.81 167 GLY A C 1
ATOM 1374 O O . GLY A 1 167 ? -9.841 -10.746 -50.807 1.00 94.81 167 GLY A O 1
ATOM 1375 N N . GLU A 1 168 ? -7.906 -11.825 -51.159 1.00 95.06 168 GLU A N 1
ATOM 1376 C CA . GLU A 1 168 ? -8.460 -13.191 -51.082 1.00 95.06 168 GLU A CA 1
ATOM 1377 C C . GLU A 1 168 ? -8.324 -13.851 -49.693 1.00 95.06 168 GLU A C 1
ATOM 1379 O O . GLU A 1 168 ? -8.645 -15.033 -49.517 1.00 95.06 168 GLU A O 1
ATOM 1384 N N . SER A 1 169 ? -7.839 -13.105 -48.696 1.00 96.44 169 SER A N 1
ATOM 1385 C CA . SER A 1 169 ? -7.547 -13.623 -47.356 1.00 96.44 169 SER A CA 1
ATOM 1386 C C . SER A 1 169 ? -8.395 -12.952 -46.281 1.00 96.44 169 SER A C 1
ATOM 1388 O O . SER A 1 169 ? -8.750 -11.778 -46.371 1.00 96.44 169 SER A O 1
ATOM 1390 N N . TYR A 1 170 ? -8.698 -13.704 -45.227 1.00 97.25 170 TYR A N 1
ATOM 1391 C CA . TYR A 1 170 ? -9.249 -13.160 -43.996 1.00 97.25 170 TYR A CA 1
ATOM 1392 C C . TYR A 1 170 ? -8.126 -12.743 -43.053 1.00 97.25 170 TYR A C 1
ATOM 1394 O O . TYR A 1 170 ? -7.146 -13.468 -42.901 1.00 97.25 170 TYR A O 1
ATOM 1402 N N . HIS A 1 171 ? -8.293 -11.600 -42.392 1.00 97.81 171 HIS A N 1
ATOM 1403 C CA . HIS A 1 171 ? -7.510 -11.191 -41.225 1.00 97.81 171 HIS A CA 1
ATOM 1404 C C . HIS A 1 171 ? -8.414 -11.226 -39.995 1.00 97.81 171 HIS A C 1
ATOM 1406 O O . HIS A 1 171 ? -9.443 -10.552 -39.976 1.00 97.81 171 HIS A O 1
ATOM 1412 N N . CYS A 1 172 ? -8.051 -12.022 -38.989 1.00 98.06 172 CYS A N 1
ATOM 1413 C CA . CYS A 1 172 ? -8.743 -12.065 -37.701 1.00 98.06 172 CYS A CA 1
ATOM 1414 C C . CYS A 1 172 ? -8.017 -11.143 -36.720 1.00 98.06 172 CYS A C 1
ATOM 1416 O O . CYS A 1 172 ? -6.904 -11.458 -36.287 1.00 98.06 172 CYS A O 1
ATOM 1418 N N . ALA A 1 173 ? -8.638 -10.018 -36.354 1.00 97.75 173 ALA A N 1
ATOM 1419 C CA . ALA A 1 173 ? -7.982 -9.011 -35.525 1.00 97.75 173 ALA A CA 1
ATOM 1420 C C . ALA A 1 173 ? -7.690 -9.518 -34.105 1.00 97.75 173 ALA A C 1
ATOM 1422 O O . ALA A 1 173 ? -6.630 -9.225 -33.558 1.00 97.75 173 ALA A O 1
ATOM 1423 N N . VAL A 1 174 ? -8.564 -10.354 -33.535 1.00 97.25 174 VAL A N 1
ATOM 1424 C CA . VAL A 1 174 ? -8.346 -10.956 -32.206 1.00 97.25 174 VAL A CA 1
ATOM 1425 C C . VAL A 1 174 ? -7.094 -11.834 -32.198 1.00 97.25 174 VAL A C 1
ATOM 1427 O O . VAL A 1 174 ? -6.262 -11.744 -31.294 1.00 97.25 174 VAL A O 1
ATOM 1430 N N . CYS A 1 175 ? -6.909 -12.645 -33.239 1.00 97.38 175 CYS A N 1
ATOM 1431 C CA . CYS A 1 175 ? -5.744 -13.515 -33.345 1.00 97.38 175 CYS A CA 1
ATOM 1432 C C . CYS A 1 175 ? -4.488 -12.822 -33.881 1.00 97.38 175 CYS A C 1
ATOM 1434 O O . CYS A 1 175 ? -3.388 -13.327 -33.637 1.00 97.38 175 CYS A O 1
ATOM 1436 N N . ASN A 1 176 ? -4.666 -11.691 -34.564 1.00 97.31 176 ASN A N 1
ATOM 1437 C CA . ASN A 1 176 ? -3.695 -10.998 -35.405 1.00 97.31 176 ASN A CA 1
ATOM 1438 C C . ASN A 1 176 ? -3.026 -11.895 -36.457 1.00 97.31 176 ASN A C 1
ATOM 1440 O O . ASN A 1 176 ? -1.808 -11.865 -36.618 1.00 97.31 176 ASN A O 1
ATOM 1444 N N . ILE A 1 177 ? -3.816 -12.726 -37.141 1.00 96.38 177 ILE A N 1
ATOM 1445 C CA . ILE A 1 177 ? -3.313 -13.632 -38.183 1.00 96.38 177 ILE A CA 1
ATOM 1446 C C . ILE A 1 177 ? -4.129 -13.514 -39.466 1.00 96.38 177 ILE A C 1
ATOM 1448 O O . ILE A 1 177 ? -5.297 -13.113 -39.436 1.00 96.38 177 ILE A O 1
ATOM 1452 N N . THR A 1 178 ? -3.518 -13.922 -40.576 1.00 96.38 178 THR A N 1
ATOM 1453 C CA . THR A 1 178 ? -4.157 -14.011 -41.889 1.00 96.38 178 THR A CA 1
ATOM 1454 C C . THR A 1 178 ? -4.303 -15.462 -42.326 1.00 96.38 178 THR A C 1
ATOM 1456 O O . THR A 1 178 ? -3.470 -16.311 -42.015 1.00 96.38 178 THR A O 1
ATOM 1459 N N . PHE A 1 179 ? -5.393 -15.776 -43.021 1.00 95.62 179 PHE A N 1
ATOM 1460 C CA . PHE A 1 179 ? -5.643 -17.112 -43.558 1.00 95.62 179 PHE A CA 1
ATOM 1461 C C . PHE A 1 179 ? -6.522 -17.055 -44.807 1.00 95.62 179 PHE A C 1
ATOM 1463 O O . PHE A 1 179 ? -7.316 -16.137 -45.001 1.00 95.62 179 PHE A O 1
ATOM 1470 N N . ASN A 1 180 ? -6.386 -18.058 -45.674 1.00 94.56 180 ASN A N 1
ATOM 1471 C CA . ASN A 1 180 ? -7.172 -18.146 -46.901 1.00 94.56 180 ASN A CA 1
ATOM 1472 C C . ASN A 1 180 ? -8.668 -18.328 -46.585 1.00 94.56 180 ASN A C 1
ATOM 1474 O O . ASN A 1 180 ? -9.017 -19.094 -45.684 1.00 94.56 180 ASN A O 1
ATOM 1478 N N . LYS A 1 181 ? -9.551 -17.706 -47.381 1.00 91.69 181 LYS A N 1
ATOM 1479 C CA . LYS A 1 181 ? -11.016 -17.828 -47.256 1.00 91.69 181 LYS A CA 1
ATOM 1480 C C . LYS A 1 181 ? -11.521 -19.278 -47.169 1.00 91.69 181 LYS A C 1
ATOM 1482 O O . LYS A 1 181 ? -12.531 -19.519 -46.521 1.00 91.69 181 LYS A O 1
ATOM 1487 N N . LYS A 1 182 ? -10.823 -20.244 -47.780 1.00 90.75 182 LYS A N 1
ATOM 1488 C CA . LYS A 1 182 ? -11.178 -21.678 -47.752 1.00 90.75 182 LYS A CA 1
ATOM 1489 C C . LYS A 1 182 ? -10.925 -22.376 -46.409 1.00 90.75 182 LYS A C 1
ATOM 1491 O O . LYS A 1 182 ? -11.412 -23.484 -46.222 1.00 90.75 182 LYS A O 1
ATOM 1496 N N . ASN A 1 183 ? -10.162 -21.759 -45.508 1.00 88.88 183 ASN A N 1
ATOM 1497 C CA . ASN A 1 183 ? -9.740 -22.349 -44.235 1.00 88.88 183 ASN A CA 1
ATOM 1498 C C . ASN A 1 183 ? -10.458 -21.730 -43.023 1.00 88.88 183 ASN A C 1
ATOM 1500 O O . ASN A 1 183 ? -9.973 -21.880 -41.901 1.00 88.88 183 ASN A O 1
ATOM 1504 N N . ASP A 1 184 ? -11.569 -21.012 -43.219 1.00 86.19 184 ASP A N 1
ATOM 1505 C CA . ASP A 1 184 ? -12.213 -20.258 -42.141 1.00 86.19 184 ASP A CA 1
ATOM 1506 C C . ASP A 1 184 ? -12.691 -21.152 -40.985 1.00 86.19 184 ASP A C 1
ATOM 1508 O O . ASP A 1 184 ? -12.355 -20.868 -39.835 1.00 86.19 184 ASP A O 1
ATOM 1512 N N . SER A 1 185 ? -13.342 -22.284 -41.268 1.00 81.69 185 SER A N 1
ATOM 1513 C CA . SER A 1 185 ? -13.804 -23.228 -40.235 1.00 81.69 185 SER A CA 1
ATOM 1514 C C . SER A 1 185 ? -12.679 -23.714 -39.312 1.00 81.69 185 SER A C 1
ATOM 1516 O O . SER A 1 185 ? -12.842 -23.762 -38.098 1.00 81.69 185 SER A O 1
ATOM 1518 N N . ASN A 1 186 ? -11.495 -24.003 -39.861 1.00 89.69 186 ASN A N 1
ATOM 1519 C CA . ASN A 1 186 ? -10.377 -24.534 -39.077 1.00 89.69 186 ASN A CA 1
ATOM 1520 C C . ASN A 1 186 ? -9.792 -23.502 -38.102 1.00 89.69 186 ASN A C 1
ATOM 1522 O O . ASN A 1 186 ? -9.216 -23.881 -37.083 1.00 89.69 186 ASN A O 1
ATOM 1526 N N . HIS A 1 187 ? -9.905 -22.208 -38.413 1.00 94.75 187 HIS A N 1
ATOM 1527 C CA . HIS A 1 187 ? -9.391 -21.155 -37.546 1.00 94.75 187 HIS A CA 1
ATOM 1528 C C . HIS A 1 187 ? -10.315 -20.900 -36.352 1.00 94.75 187 HIS A C 1
ATOM 1530 O O . HIS A 1 187 ? -9.858 -20.957 -35.206 1.00 94.75 187 HIS A O 1
ATOM 1536 N N . PHE A 1 188 ? -11.600 -20.640 -36.611 1.00 93.50 188 PHE A N 1
ATOM 1537 C CA . PHE A 1 188 ? -12.550 -20.220 -35.575 1.00 93.50 188 PHE A CA 1
ATOM 1538 C C . PHE A 1 188 ? -12.874 -21.334 -34.570 1.00 93.50 188 PHE A C 1
ATOM 1540 O O . PHE A 1 188 ? -13.141 -21.032 -33.408 1.00 93.50 188 PHE A O 1
ATOM 1547 N N . ASP A 1 189 ? -12.751 -22.602 -34.978 1.00 91.00 189 ASP A N 1
ATOM 1548 C CA . ASP A 1 189 ? -12.937 -23.766 -34.102 1.00 91.00 189 ASP A CA 1
ATOM 1549 C C . ASP A 1 189 ? -11.669 -24.146 -33.306 1.00 91.00 189 ASP A C 1
ATOM 1551 O O . ASP A 1 189 ? -11.697 -25.063 -32.481 1.00 91.00 189 ASP A O 1
ATOM 1555 N N . SER A 1 190 ? -10.536 -23.466 -33.527 1.00 94.50 190 SER A N 1
ATOM 1556 C CA . SER A 1 190 ? -9.276 -23.790 -32.846 1.00 94.50 190 SER A CA 1
ATOM 1557 C C . SER A 1 190 ? -9.255 -23.329 -31.381 1.00 94.50 190 SER A C 1
ATOM 1559 O O . SER A 1 190 ? -9.706 -22.231 -31.041 1.00 94.50 190 SER A O 1
ATOM 1561 N N . GLU A 1 191 ? -8.641 -24.126 -30.494 1.00 91.94 191 GLU A N 1
ATOM 1562 C CA . GLU A 1 191 ? -8.448 -23.744 -29.082 1.00 91.94 191 GLU A CA 1
ATOM 1563 C C . GLU A 1 191 ? -7.645 -22.443 -28.936 1.00 91.94 191 GLU A C 1
ATOM 1565 O O . GLU A 1 191 ? -7.915 -21.639 -28.043 1.00 91.94 191 GLU A O 1
ATOM 1570 N N . SER A 1 192 ? -6.702 -22.194 -29.853 1.00 93.81 192 SER A N 1
ATOM 1571 C CA . SER A 1 192 ? -5.929 -20.951 -29.868 1.00 93.81 192 SER A CA 1
ATOM 1572 C C . SER A 1 192 ? -6.800 -19.724 -30.138 1.00 93.81 192 SER A C 1
ATOM 1574 O O . SER A 1 192 ? -6.551 -18.683 -29.528 1.00 93.81 192 SER A O 1
ATOM 1576 N N . HIS A 1 193 ? -7.783 -19.814 -31.042 1.00 95.69 193 HIS A N 1
ATOM 1577 C CA . HIS A 1 193 ? -8.707 -18.706 -31.305 1.00 95.69 193 HIS A CA 1
ATOM 1578 C C . HIS A 1 193 ? -9.577 -18.434 -30.083 1.00 95.69 193 HIS A C 1
ATOM 1580 O O . HIS A 1 193 ? -9.663 -17.296 -29.625 1.00 95.69 193 HIS A O 1
ATOM 1586 N N . LYS A 1 194 ? -10.131 -19.494 -29.484 1.00 93.69 194 LYS A N 1
ATOM 1587 C CA . LYS A 1 194 ? -10.935 -19.398 -28.261 1.00 93.69 194 LYS A CA 1
ATOM 1588 C C . LYS A 1 194 ? -10.172 -18.731 -27.110 1.00 93.69 194 LYS A C 1
ATOM 1590 O O . LYS A 1 194 ? -10.695 -17.808 -26.495 1.00 93.69 194 LYS A O 1
ATOM 1595 N N . GLY A 1 195 ? -8.921 -19.128 -26.867 1.00 94.00 195 GLY A N 1
ATOM 1596 C CA . GLY A 1 195 ? -8.096 -18.524 -25.815 1.00 94.00 195 GLY A CA 1
ATOM 1597 C C . GLY A 1 195 ? -7.827 -17.029 -26.037 1.00 94.00 195 GLY A C 1
ATOM 1598 O O . GLY A 1 195 ? -7.910 -16.239 -25.096 1.00 94.00 195 GLY A O 1
ATOM 1599 N N . LYS A 1 196 ? -7.560 -16.613 -27.283 1.00 96.75 196 LYS A N 1
ATOM 1600 C CA . LYS A 1 196 ? -7.353 -15.192 -27.617 1.00 96.75 196 LYS A CA 1
ATOM 1601 C C . LYS A 1 196 ? -8.650 -14.378 -27.546 1.00 96.75 196 LYS A C 1
ATOM 1603 O O . LYS A 1 196 ? -8.610 -13.231 -27.106 1.00 96.75 196 LYS A O 1
ATOM 1608 N N . MET A 1 197 ? -9.787 -14.973 -27.909 1.00 97.44 197 MET A N 1
ATOM 1609 C CA . MET A 1 197 ? -11.119 -14.383 -27.724 1.00 97.44 197 MET A CA 1
ATOM 1610 C C . MET A 1 197 ? -11.431 -14.132 -26.247 1.00 97.44 197 MET A C 1
ATOM 1612 O O . MET A 1 197 ? -11.816 -13.020 -25.887 1.00 97.44 197 MET A O 1
ATOM 1616 N N . ASP A 1 198 ? -11.219 -15.130 -25.385 1.00 93.62 198 ASP A N 1
ATOM 1617 C CA . ASP A 1 198 ? -11.457 -14.998 -23.944 1.00 93.62 198 ASP A CA 1
ATOM 1618 C C . ASP A 1 198 ? -10.557 -13.913 -23.333 1.00 93.62 198 ASP A C 1
ATOM 1620 O O . ASP A 1 198 ? -11.027 -13.081 -22.556 1.00 93.62 198 ASP A O 1
ATOM 1624 N N . HIS A 1 199 ? -9.286 -13.856 -23.745 1.00 95.50 199 HIS A N 1
ATOM 1625 C CA . HIS A 1 199 ? -8.362 -12.798 -23.335 1.00 95.50 199 HIS A CA 1
ATOM 1626 C C . HIS A 1 199 ? -8.839 -11.403 -23.773 1.00 95.50 199 HIS A C 1
ATOM 1628 O O . HIS A 1 199 ? -8.889 -10.485 -22.956 1.00 95.50 199 HIS A O 1
ATOM 1634 N N . ALA A 1 200 ? -9.224 -11.234 -25.043 1.00 96.50 200 ALA A N 1
ATOM 1635 C CA . ALA A 1 200 ? -9.713 -9.959 -25.568 1.00 96.50 200 ALA A CA 1
ATOM 1636 C C . ALA A 1 200 ? -10.996 -9.488 -24.860 1.00 96.50 200 ALA A C 1
ATOM 1638 O O . ALA A 1 200 ? -11.157 -8.292 -24.609 1.00 96.50 200 ALA A O 1
ATOM 1639 N N . ARG A 1 201 ? -11.885 -10.420 -24.492 1.00 96.50 201 ARG A N 1
ATOM 1640 C CA . ARG A 1 201 ? -13.112 -10.117 -23.746 1.00 96.50 201 ARG A CA 1
ATOM 1641 C C . ARG A 1 201 ? -12.834 -9.730 -22.300 1.00 96.50 201 ARG A C 1
ATOM 1643 O O . ARG A 1 201 ? -13.355 -8.727 -21.823 1.00 96.50 201 ARG A O 1
ATOM 1650 N N . ASN A 1 202 ? -12.001 -10.501 -21.606 1.00 93.00 202 ASN A N 1
ATOM 1651 C CA . ASN A 1 202 ? -11.651 -10.207 -20.218 1.00 93.00 202 ASN A CA 1
ATOM 1652 C C . ASN A 1 202 ? -10.943 -8.853 -20.115 1.00 93.00 202 ASN A C 1
ATOM 1654 O O . ASN A 1 202 ? -11.274 -8.062 -19.237 1.00 93.00 202 ASN A O 1
ATOM 1658 N N . ARG A 1 203 ? -10.059 -8.530 -21.070 1.00 94.88 203 ARG A N 1
ATOM 1659 C CA . ARG A 1 203 ? -9.402 -7.221 -21.106 1.00 94.88 203 ARG A CA 1
ATOM 1660 C C . ARG A 1 203 ? -10.376 -6.074 -21.386 1.00 94.88 203 ARG A C 1
ATOM 1662 O O . ARG A 1 203 ? -10.241 -5.017 -20.784 1.00 94.88 203 ARG A O 1
ATOM 1669 N N . ALA A 1 204 ? -11.375 -6.272 -22.250 1.00 95.00 204 ALA A N 1
ATOM 1670 C CA . ALA A 1 204 ? -12.429 -5.275 -22.454 1.00 95.00 204 ALA A CA 1
ATOM 1671 C C . ALA A 1 204 ? -13.227 -5.012 -21.170 1.00 95.00 204 ALA A C 1
ATOM 1673 O O . ALA A 1 204 ? -13.481 -3.857 -20.844 1.00 95.00 204 ALA A O 1
ATOM 1674 N N . LEU A 1 205 ? -13.575 -6.064 -20.421 1.00 92.62 205 LEU A N 1
ATOM 1675 C CA . LEU A 1 205 ? -14.266 -5.941 -19.133 1.00 92.62 205 LEU A CA 1
ATOM 1676 C C . LEU A 1 205 ? -13.410 -5.189 -18.107 1.00 92.62 205 LEU A C 1
ATOM 1678 O O . LEU A 1 205 ? -13.895 -4.267 -17.464 1.00 92.62 205 LEU A O 1
ATOM 1682 N N . GLU A 1 206 ? -12.123 -5.522 -17.995 1.00 91.81 206 GLU A N 1
ATOM 1683 C CA . GLU A 1 206 ? -11.192 -4.816 -17.103 1.00 91.81 206 GLU A CA 1
ATOM 1684 C C . GLU A 1 206 ? -11.123 -3.309 -17.394 1.00 91.81 206 GLU A C 1
ATOM 1686 O O . GLU A 1 206 ? -11.091 -2.508 -16.462 1.00 91.81 206 GLU A O 1
ATOM 1691 N N . LEU A 1 207 ? -11.114 -2.932 -18.678 1.00 89.00 207 LEU A N 1
ATOM 1692 C CA . LEU A 1 207 ? -10.958 -1.544 -19.125 1.00 89.00 207 LEU A CA 1
ATOM 1693 C C . LEU A 1 207 ? -12.275 -0.758 -19.207 1.00 89.00 207 LEU A C 1
ATOM 1695 O O . LEU A 1 207 ? -12.239 0.463 -19.240 1.00 89.00 207 LEU A O 1
ATOM 1699 N N . THR A 1 208 ? -13.432 -1.419 -19.259 1.00 86.31 208 THR A N 1
ATOM 1700 C CA . THR A 1 208 ? -14.748 -0.745 -19.211 1.00 86.31 208 THR A CA 1
ATOM 1701 C C . THR A 1 208 ? -15.227 -0.563 -17.774 1.00 86.31 208 THR A C 1
ATOM 1703 O O . THR A 1 208 ? -15.777 0.481 -17.429 1.00 86.31 208 THR A O 1
ATOM 1706 N N . HIS A 1 209 ? -14.925 -1.514 -16.885 1.00 77.19 209 HIS A N 1
ATOM 1707 C CA . HIS A 1 209 ? -15.239 -1.394 -15.461 1.00 77.19 209 HIS A CA 1
ATOM 1708 C C . HIS A 1 209 ? -14.365 -0.376 -14.711 1.00 77.19 209 HIS A C 1
ATOM 1710 O O . HIS A 1 209 ? -14.702 -0.006 -13.584 1.00 77.19 209 HIS A O 1
ATOM 1716 N N . SER A 1 210 ? -13.273 0.118 -15.307 1.00 59.59 210 SER A N 1
ATOM 1717 C CA . SER A 1 210 ? -12.535 1.253 -14.739 1.00 59.59 210 SER A CA 1
ATOM 1718 C C . SER A 1 210 ? -13.300 2.576 -14.840 1.00 59.59 210 SER A C 1
ATOM 1720 O O . SER A 1 210 ? -13.056 3.459 -14.018 1.00 59.59 210 SER A O 1
ATOM 1722 N N . ASP A 1 211 ? -14.239 2.693 -15.787 1.00 47.97 211 ASP A N 1
ATOM 1723 C CA . ASP A 1 211 ? -14.879 3.964 -16.147 1.00 47.97 211 ASP A CA 1
ATOM 1724 C C . ASP A 1 211 ? -16.307 4.108 -15.574 1.00 47.97 211 ASP A C 1
ATOM 1726 O O . ASP A 1 211 ? -16.760 5.222 -15.319 1.00 47.97 211 ASP A O 1
ATOM 1730 N N . GLU A 1 212 ? -17.012 3.009 -15.279 1.00 42.88 212 GLU A N 1
ATOM 1731 C CA . GLU A 1 212 ? -18.426 3.044 -14.844 1.00 42.88 212 GLU A CA 1
ATOM 1732 C C . GLU A 1 212 ? -18.663 3.426 -13.366 1.00 42.88 212 GLU A C 1
ATOM 1734 O O . GLU A 1 212 ? -19.809 3.540 -12.933 1.00 42.88 212 GLU A O 1
ATOM 1739 N N . ASN A 1 213 ? -17.618 3.717 -12.581 1.00 40.19 213 ASN A N 1
ATOM 1740 C CA . ASN A 1 213 ? -17.792 4.275 -11.228 1.00 40.19 213 ASN A CA 1
ATOM 1741 C C . ASN A 1 213 ? -18.086 5.790 -11.210 1.00 40.19 213 ASN A C 1
ATOM 1743 O O . ASN A 1 213 ? -18.194 6.389 -10.136 1.00 40.19 213 ASN A O 1
ATOM 1747 N N . GLU A 1 214 ? -18.251 6.424 -12.375 1.00 40.50 214 GLU A N 1
ATOM 1748 C CA . GLU A 1 214 ? -18.666 7.821 -12.492 1.00 40.50 214 GLU A CA 1
ATOM 1749 C C . GLU A 1 214 ? -19.828 7.967 -13.501 1.00 40.50 214 GLU A C 1
ATOM 1751 O O . GLU A 1 214 ? -19.649 7.806 -14.702 1.00 40.50 214 GLU A O 1
ATOM 1756 N N . ASN A 1 215 ? -21.006 8.364 -12.988 1.00 39.50 215 ASN A N 1
ATOM 1757 C CA . ASN A 1 215 ? -22.229 8.827 -13.682 1.00 39.50 215 ASN A CA 1
ATOM 1758 C C . ASN A 1 215 ? -23.391 7.827 -13.855 1.00 39.50 215 ASN A C 1
ATOM 1760 O O . ASN A 1 215 ? -23.686 7.365 -14.953 1.00 39.50 215 ASN A O 1
ATOM 1764 N N . SER A 1 216 ? -24.215 7.695 -12.810 1.00 33.12 216 SER A N 1
ATOM 1765 C CA . SER A 1 216 ? -25.663 7.505 -12.979 1.00 33.12 216 SER A CA 1
ATOM 1766 C C . SER A 1 216 ? -26.414 8.718 -12.421 1.00 33.12 216 SER A C 1
ATOM 1768 O O . SER A 1 216 ? -26.930 8.664 -11.313 1.00 33.12 216 SER A O 1
ATOM 1770 N N . GLU A 1 217 ? -26.412 9.833 -13.159 1.00 37.53 217 GLU A N 1
ATOM 1771 C CA . GLU A 1 217 ? -27.469 10.866 -13.143 1.00 37.53 217 GLU A CA 1
ATOM 1772 C C . GLU A 1 217 ? -27.146 11.973 -14.169 1.00 37.53 217 GLU A C 1
ATOM 1774 O O . GLU A 1 217 ? -26.659 13.048 -13.830 1.00 37.53 217 GLU A O 1
ATOM 1779 N N . ASN A 1 218 ? -27.361 11.683 -15.458 1.00 33.31 218 ASN A N 1
ATOM 1780 C CA . ASN A 1 218 ? -28.029 12.570 -16.428 1.00 33.31 218 ASN A CA 1
ATOM 1781 C C . ASN A 1 218 ? -27.864 12.029 -17.852 1.00 33.31 218 ASN A C 1
ATOM 1783 O O . ASN A 1 218 ? -26.778 12.019 -18.423 1.00 33.31 218 ASN A O 1
ATOM 1787 N N . SER A 1 219 ? -28.985 11.609 -18.428 1.00 39.50 219 SER A N 1
ATOM 1788 C CA . SER A 1 219 ? -29.136 11.282 -19.841 1.00 39.50 219 SER A CA 1
ATOM 1789 C C . SER A 1 219 ? -29.212 12.541 -20.712 1.00 39.50 219 SER A C 1
ATOM 1791 O O . SER A 1 219 ? -29.839 13.523 -20.310 1.00 39.50 219 SER A O 1
ATOM 1793 N N . ASN A 1 220 ? -28.726 12.395 -21.948 1.00 35.28 220 ASN A N 1
ATOM 1794 C CA . ASN A 1 220 ? -28.877 13.249 -23.136 1.00 35.28 220 ASN A CA 1
ATOM 1795 C C . ASN A 1 220 ? -27.794 14.318 -23.334 1.00 35.28 220 ASN A C 1
ATOM 1797 O O . ASN A 1 220 ? -27.892 15.417 -22.796 1.00 35.28 220 ASN A O 1
ATOM 1801 N N . ASN A 1 221 ? -26.803 13.997 -24.176 1.00 29.17 221 ASN A N 1
ATOM 1802 C CA . ASN A 1 221 ? -26.448 14.768 -25.377 1.00 29.17 221 ASN A CA 1
ATOM 1803 C C . ASN A 1 221 ? -25.327 14.051 -26.156 1.00 29.17 221 ASN A C 1
ATOM 1805 O O . ASN A 1 221 ? -24.241 13.831 -25.627 1.00 29.17 221 ASN A O 1
ATOM 1809 N N . GLU A 1 222 ? -25.600 13.704 -27.415 1.00 29.44 222 GLU A N 1
ATOM 1810 C CA . GLU A 1 222 ? -24.593 13.304 -28.405 1.00 29.44 222 GLU A CA 1
ATOM 1811 C C . GLU A 1 222 ? -23.702 14.506 -28.751 1.00 29.44 222 GLU A C 1
ATOM 1813 O O . GLU A 1 222 ? -24.207 15.596 -29.028 1.00 29.44 222 GLU A O 1
ATOM 1818 N N . VAL A 1 223 ? -22.379 14.317 -28.763 1.00 27.98 223 VAL A N 1
ATOM 1819 C CA . VAL A 1 223 ? -21.425 15.318 -29.263 1.00 27.98 223 VAL A CA 1
ATOM 1820 C C . VAL A 1 223 ? -20.462 14.657 -30.246 1.00 27.98 223 VAL A C 1
ATOM 1822 O O . VAL A 1 223 ? -19.646 13.812 -29.884 1.00 27.98 223 VAL A O 1
ATOM 1825 N N . HIS A 1 224 ? -20.577 15.082 -31.503 1.00 27.84 224 HIS A N 1
ATOM 1826 C CA . HIS A 1 224 ? -19.643 14.850 -32.601 1.00 27.84 224 HIS A CA 1
ATOM 1827 C C . HIS A 1 224 ? -18.292 15.532 -32.309 1.00 27.84 224 HIS A C 1
ATOM 1829 O O . HIS A 1 224 ? -18.266 16.716 -31.974 1.00 27.84 224 HIS A O 1
ATOM 1835 N N . PHE A 1 225 ? -17.173 14.821 -32.483 1.00 27.41 225 PHE A N 1
ATOM 1836 C CA . PHE A 1 225 ? -15.825 15.399 -32.408 1.00 27.41 225 PHE A CA 1
ATOM 1837 C C . PHE A 1 225 ? -15.250 15.649 -33.809 1.00 27.41 225 PHE A C 1
ATOM 1839 O O . PHE A 1 225 ? -15.123 14.723 -34.609 1.00 27.41 225 PHE A O 1
ATOM 1846 N N . ASP A 1 226 ? -14.872 16.901 -34.071 1.00 25.50 226 ASP A N 1
ATOM 1847 C CA . ASP A 1 226 ? -14.146 17.358 -35.259 1.00 25.50 226 ASP A CA 1
ATOM 1848 C C . ASP A 1 226 ? -12.645 17.491 -34.921 1.00 25.50 226 ASP A C 1
ATOM 1850 O O . ASP A 1 226 ? -12.270 18.094 -33.911 1.00 25.50 226 ASP A O 1
ATOM 1854 N N . ARG A 1 227 ? -11.775 16.872 -35.730 1.00 29.62 227 ARG A N 1
ATOM 1855 C CA . ARG A 1 227 ? -10.318 16.765 -35.512 1.00 29.62 227 ARG A CA 1
ATOM 1856 C C . ARG A 1 227 ? -9.599 17.571 -36.594 1.00 29.62 227 ARG A C 1
ATOM 1858 O O . ARG A 1 227 ? -9.314 17.060 -37.674 1.00 29.62 227 ARG A O 1
ATOM 1865 N N . SER A 1 228 ? -9.212 18.809 -36.291 1.00 26.42 228 SER A N 1
ATOM 1866 C CA . SER A 1 228 ? -8.204 19.514 -37.087 1.00 26.42 228 SER A CA 1
ATOM 1867 C C . SER A 1 228 ? -7.200 20.264 -36.209 1.00 26.42 228 SER A C 1
ATOM 1869 O O . SER A 1 228 ? -7.561 20.894 -35.221 1.00 26.42 228 SER A O 1
ATOM 1871 N N . ARG A 1 229 ? -5.934 20.211 -36.654 1.00 26.28 229 ARG A N 1
ATOM 1872 C CA . ARG A 1 229 ? -4.709 20.874 -36.155 1.00 26.28 229 ARG A CA 1
ATOM 1873 C C . ARG A 1 229 ? -3.881 20.087 -35.135 1.00 26.28 229 ARG A C 1
ATOM 1875 O O . ARG A 1 229 ? -4.184 20.076 -33.955 1.00 26.28 229 ARG A O 1
ATOM 1882 N N . ILE A 1 230 ? -2.758 19.541 -35.612 1.00 26.89 230 ILE A N 1
ATOM 1883 C CA . ILE A 1 230 ? -1.389 19.888 -35.179 1.00 26.89 230 ILE A CA 1
ATOM 1884 C C . ILE A 1 230 ? -0.437 19.462 -36.313 1.00 26.89 230 ILE A C 1
ATOM 1886 O O . ILE A 1 230 ? -0.322 18.286 -36.639 1.00 26.89 230 ILE A O 1
ATOM 1890 N N . ASN A 1 231 ? 0.226 20.446 -36.922 1.00 25.27 231 ASN A N 1
ATOM 1891 C CA . ASN A 1 231 ? 1.349 20.297 -37.846 1.00 25.27 231 ASN A CA 1
ATOM 1892 C C . ASN A 1 231 ? 2.492 21.139 -37.276 1.00 25.27 231 ASN A C 1
ATOM 1894 O O . ASN A 1 231 ? 2.295 22.341 -37.129 1.00 25.27 231 ASN A O 1
ATOM 1898 N N . SER A 1 232 ? 3.649 20.527 -37.003 1.00 26.34 232 SER A N 1
ATOM 1899 C CA . SER A 1 232 ? 4.996 21.065 -37.287 1.00 26.34 232 SER A CA 1
ATOM 1900 C C . SER A 1 232 ? 6.059 20.319 -36.473 1.00 26.34 232 SER A C 1
ATOM 1902 O O . SER A 1 232 ? 6.021 20.384 -35.249 1.00 26.34 232 SER A O 1
ATOM 1904 N N . PHE A 1 233 ? 6.999 19.638 -37.135 1.00 24.97 233 PHE A N 1
ATOM 1905 C CA . PHE A 1 233 ? 8.450 19.919 -37.111 1.00 24.97 233 PHE A CA 1
ATOM 1906 C C . PHE A 1 233 ? 9.211 18.796 -37.849 1.00 24.97 233 PHE A C 1
ATOM 1908 O O . PHE A 1 233 ? 9.091 17.627 -37.506 1.00 24.97 233 PHE A O 1
ATOM 1915 N N . ASN A 1 234 ? 9.997 19.172 -38.864 1.00 24.56 234 ASN A N 1
ATOM 1916 C CA . ASN A 1 234 ? 10.917 18.319 -39.629 1.00 24.56 234 ASN A CA 1
ATOM 1917 C C . ASN A 1 234 ? 12.348 18.847 -39.449 1.00 24.56 234 ASN A C 1
ATOM 1919 O O . ASN A 1 234 ? 12.544 20.057 -39.572 1.00 24.56 234 ASN A O 1
ATOM 1923 N N . SER A 1 235 ? 13.342 17.961 -39.300 1.00 27.22 235 SER A N 1
ATOM 1924 C CA . SER A 1 235 ? 14.720 18.216 -39.766 1.00 27.22 235 SER A CA 1
ATOM 1925 C C . SER A 1 235 ? 15.581 16.937 -39.878 1.00 27.22 235 SER A C 1
ATOM 1927 O O . SER A 1 235 ? 16.040 16.410 -38.872 1.00 27.22 235 SER A O 1
ATOM 1929 N N . ILE A 1 236 ? 15.772 16.481 -41.124 1.00 26.81 236 ILE A N 1
ATOM 1930 C CA . ILE A 1 236 ? 17.009 16.070 -41.838 1.00 26.81 236 ILE A CA 1
ATOM 1931 C C . ILE A 1 236 ? 18.123 15.307 -41.076 1.00 26.81 236 ILE A C 1
ATOM 1933 O O . ILE A 1 236 ? 18.789 15.893 -40.227 1.00 26.81 236 ILE A O 1
ATOM 1937 N N . LEU A 1 237 ? 18.469 14.097 -41.564 1.00 25.05 237 LEU A N 1
ATOM 1938 C CA . LEU A 1 237 ? 19.845 13.716 -41.966 1.00 25.05 237 LEU A CA 1
ATOM 1939 C C . LEU A 1 237 ? 19.892 12.412 -42.795 1.00 25.05 237 LEU A C 1
ATOM 1941 O O . LEU A 1 237 ? 19.373 11.377 -42.394 1.00 25.05 237 LEU A O 1
ATOM 1945 N N . GLU A 1 238 ? 20.547 12.505 -43.955 1.00 27.88 238 GLU A N 1
ATOM 1946 C CA . GLU A 1 238 ? 21.005 11.417 -44.832 1.00 27.88 238 GLU A CA 1
ATOM 1947 C C . GLU A 1 238 ? 22.179 10.646 -44.189 1.00 27.88 238 GLU A C 1
ATOM 1949 O O . GLU A 1 238 ? 22.971 11.277 -43.494 1.00 27.88 238 GLU A O 1
ATOM 1954 N N . TYR A 1 239 ? 22.361 9.344 -44.483 1.00 27.72 239 TYR A N 1
ATOM 1955 C CA . TYR A 1 239 ? 23.629 8.778 -45.008 1.00 27.72 239 TYR A CA 1
ATOM 1956 C C . TYR A 1 239 ? 23.566 7.261 -45.335 1.00 27.72 239 TYR A C 1
ATOM 1958 O O . TYR A 1 239 ? 23.352 6.424 -44.469 1.00 27.72 239 TYR A O 1
ATOM 1966 N N . LYS A 1 240 ? 23.818 6.979 -46.622 1.00 26.44 240 LYS A N 1
ATOM 1967 C CA . LYS A 1 240 ? 24.567 5.908 -47.325 1.00 26.44 240 LYS A CA 1
ATOM 1968 C C . LYS A 1 240 ? 24.737 4.469 -46.781 1.00 26.44 240 LYS A C 1
ATOM 1970 O O . LYS A 1 240 ? 25.419 4.214 -45.796 1.00 26.44 240 LYS A O 1
ATOM 1975 N N . SER A 1 241 ? 24.279 3.575 -47.664 1.00 30.98 241 SER A N 1
ATOM 1976 C CA . SER A 1 241 ? 24.705 2.218 -48.059 1.00 30.98 241 SER A CA 1
ATOM 1977 C C . SER A 1 241 ? 26.160 1.777 -47.827 1.00 30.98 241 SER A C 1
ATOM 1979 O O . SER A 1 241 ? 27.081 2.543 -48.115 1.00 30.98 241 SER A O 1
ATOM 1981 N N . CYS A 1 242 ? 26.334 0.480 -47.533 1.00 25.61 242 CYS A N 1
ATOM 1982 C CA . CYS A 1 242 ? 27.413 -0.387 -48.039 1.00 25.61 242 CYS A CA 1
ATOM 1983 C C . CYS A 1 242 ? 26.887 -1.836 -48.194 1.00 25.61 242 CYS A C 1
ATOM 1985 O O . CYS A 1 242 ? 26.575 -2.476 -47.195 1.00 25.61 242 CYS A O 1
ATOM 1987 N N . GLU A 1 243 ? 26.711 -2.246 -49.457 1.00 28.72 243 GLU A N 1
ATOM 1988 C CA . GLU A 1 243 ? 27.107 -3.511 -50.129 1.00 28.72 243 GLU A CA 1
ATOM 1989 C C . GLU A 1 243 ? 27.341 -4.753 -49.236 1.00 28.72 243 GLU A C 1
ATOM 1991 O O . GLU A 1 243 ? 28.178 -4.741 -48.337 1.00 28.72 243 GLU A O 1
ATOM 1996 N N . GLU A 1 244 ? 26.493 -5.784 -49.348 1.00 29.75 244 GLU A N 1
ATOM 1997 C CA . GLU A 1 244 ? 26.608 -6.954 -50.259 1.00 29.75 244 GLU A CA 1
ATOM 1998 C C . GLU A 1 244 ? 27.749 -7.927 -49.901 1.00 29.75 244 GLU A C 1
ATOM 2000 O O . GLU A 1 244 ? 28.925 -7.594 -50.016 1.00 29.75 244 GLU A O 1
ATOM 2005 N N . PHE A 1 245 ? 27.385 -9.164 -49.533 1.00 28.06 245 PHE A N 1
ATOM 2006 C CA . PHE A 1 245 ? 28.009 -10.375 -50.077 1.00 28.06 245 PHE A CA 1
ATOM 2007 C C . PHE A 1 245 ? 27.013 -11.541 -50.045 1.00 28.06 245 PHE A C 1
ATOM 2009 O O . PHE A 1 245 ? 26.317 -11.757 -49.053 1.00 28.06 245 PHE A O 1
ATOM 2016 N N . ASP A 1 246 ? 26.979 -12.228 -51.180 1.00 27.53 246 ASP A N 1
ATOM 2017 C CA . ASP A 1 246 ? 25.976 -13.171 -51.655 1.00 27.53 246 ASP A CA 1
ATOM 2018 C C . ASP A 1 246 ? 25.931 -14.520 -50.924 1.00 27.53 246 ASP A C 1
ATOM 2020 O O . ASP A 1 246 ? 26.929 -15.003 -50.386 1.00 27.53 246 ASP A O 1
ATOM 2024 N N . ASP A 1 247 ? 24.734 -15.111 -50.994 1.00 26.69 247 ASP A N 1
ATOM 2025 C CA . ASP A 1 247 ? 24.406 -16.496 -51.347 1.00 26.69 247 ASP A CA 1
ATOM 2026 C C . ASP A 1 247 ? 25.404 -17.610 -50.987 1.00 26.69 247 ASP A C 1
ATOM 2028 O O . ASP A 1 247 ? 26.541 -17.645 -51.445 1.00 26.69 247 ASP A O 1
ATOM 2032 N N . TYR A 1 248 ? 24.904 -18.659 -50.327 1.00 26.45 248 TYR A N 1
ATOM 2033 C CA . TYR A 1 248 ? 24.687 -19.920 -51.045 1.00 26.45 248 TYR A CA 1
ATOM 2034 C C . TYR A 1 248 ? 23.771 -20.854 -50.247 1.00 26.45 248 TYR A C 1
ATOM 2036 O O . TYR A 1 248 ? 24.108 -21.372 -49.182 1.00 26.45 248 TYR A O 1
ATOM 2044 N N . ASP A 1 249 ? 22.603 -21.052 -50.837 1.00 30.31 249 ASP A N 1
ATOM 2045 C CA . ASP A 1 249 ? 21.627 -22.101 -50.594 1.00 30.31 249 ASP A CA 1
ATOM 2046 C C . ASP A 1 249 ? 22.228 -23.481 -50.936 1.00 30.31 249 ASP A C 1
ATOM 2048 O O . ASP A 1 249 ? 22.982 -23.583 -51.903 1.00 30.31 249 ASP A O 1
ATOM 2052 N N . PHE A 1 250 ? 21.901 -24.536 -50.182 1.00 28.36 250 PHE A N 1
ATOM 2053 C CA . PHE A 1 250 ? 21.513 -25.847 -50.733 1.00 28.36 250 PHE A CA 1
ATOM 2054 C C . PHE A 1 250 ? 21.112 -26.829 -49.619 1.00 28.36 250 PHE A C 1
ATOM 2056 O O . PHE A 1 250 ? 21.922 -27.330 -48.838 1.00 28.36 250 PHE A O 1
ATOM 2063 N N . SER A 1 251 ? 19.821 -27.142 -49.643 1.00 33.28 251 SER A N 1
ATOM 2064 C CA . SER A 1 251 ? 19.178 -28.402 -49.274 1.00 33.28 251 SER A CA 1
ATOM 2065 C C . SER A 1 251 ? 20.033 -29.666 -49.466 1.00 33.28 251 SER A C 1
ATOM 2067 O O . SER A 1 251 ? 20.650 -29.838 -50.519 1.00 33.28 251 SER A O 1
ATOM 2069 N N . ASN A 1 252 ? 19.923 -30.637 -48.554 1.00 29.75 252 ASN A N 1
ATOM 2070 C CA . ASN A 1 252 ? 19.196 -31.882 -48.846 1.00 29.75 252 ASN A CA 1
ATOM 2071 C C . ASN A 1 252 ? 19.209 -32.877 -47.680 1.00 29.75 252 ASN A C 1
ATOM 2073 O O . ASN A 1 252 ? 20.195 -33.051 -46.967 1.00 29.75 252 ASN A O 1
ATOM 2077 N N . ASP A 1 253 ? 18.065 -33.545 -47.587 1.00 32.31 253 ASP A N 1
ATOM 2078 C CA . ASP A 1 253 ? 17.735 -34.733 -46.816 1.00 32.31 253 ASP A CA 1
ATOM 2079 C C . ASP A 1 253 ? 18.715 -35.910 -46.999 1.00 32.31 253 ASP A C 1
ATOM 2081 O O . ASP A 1 253 ? 19.408 -36.019 -48.013 1.00 32.31 253 ASP A O 1
ATOM 2085 N N . VAL A 1 254 ? 18.670 -36.849 -46.043 1.00 30.48 254 VAL A N 1
ATOM 2086 C CA . VAL A 1 254 ? 18.369 -38.292 -46.232 1.00 30.48 254 VAL A CA 1
ATOM 2087 C C . VAL A 1 254 ? 19.053 -39.161 -45.154 1.00 30.48 254 VAL A C 1
ATOM 2089 O O . VAL A 1 254 ? 20.270 -39.301 -45.095 1.00 30.48 254 VAL A O 1
ATOM 2092 N N . ASP A 1 255 ? 18.187 -39.750 -44.326 1.00 30.64 255 ASP A N 1
ATOM 2093 C CA . ASP A 1 255 ? 18.127 -41.112 -43.771 1.00 30.64 255 ASP A CA 1
ATOM 2094 C C . ASP A 1 255 ? 19.348 -41.897 -43.233 1.00 30.64 255 ASP A C 1
ATOM 2096 O O . ASP A 1 255 ? 20.273 -42.293 -43.935 1.00 30.64 255 ASP A O 1
ATOM 2100 N N . VAL A 1 256 ? 19.185 -42.301 -41.962 1.00 33.66 256 VAL A N 1
ATOM 2101 C CA . VAL A 1 256 ? 19.051 -43.697 -41.475 1.00 33.66 256 VAL A CA 1
ATOM 2102 C C . VAL A 1 256 ? 19.982 -44.765 -42.089 1.00 33.66 256 VAL A C 1
ATOM 2104 O O . VAL A 1 256 ? 19.684 -45.317 -43.143 1.00 33.66 256 VAL A O 1
ATOM 2107 N N . ASN A 1 257 ? 20.996 -45.222 -41.333 1.00 29.97 257 ASN A N 1
ATOM 2108 C CA . ASN A 1 257 ? 21.030 -46.571 -40.716 1.00 29.97 257 ASN A CA 1
ATOM 2109 C C . ASN A 1 257 ? 22.388 -46.962 -40.088 1.00 29.97 257 ASN A C 1
ATOM 2111 O O . ASN A 1 257 ? 23.433 -46.862 -40.716 1.00 29.97 257 ASN A O 1
ATOM 2115 N N . ASN A 1 258 ? 22.282 -47.542 -38.884 1.00 29.56 258 ASN A N 1
ATOM 2116 C CA . ASN A 1 258 ? 22.957 -48.735 -38.341 1.00 29.56 258 ASN A CA 1
ATOM 2117 C C . ASN A 1 258 ? 24.449 -49.032 -38.603 1.00 29.56 258 ASN A C 1
ATOM 2119 O O . ASN A 1 258 ? 24.861 -49.285 -39.731 1.00 29.56 258 ASN A O 1
ATOM 2123 N N . GLY A 1 259 ? 25.166 -49.342 -37.507 1.00 26.59 259 GLY A N 1
ATOM 2124 C CA . GLY A 1 259 ? 26.159 -50.424 -37.547 1.00 26.59 259 GLY A CA 1
ATOM 2125 C C . GLY A 1 259 ? 27.270 -50.452 -36.489 1.00 26.59 259 GLY A C 1
ATOM 2126 O O . GLY A 1 259 ? 28.395 -50.098 -36.801 1.00 26.59 259 GLY A O 1
ATOM 2127 N N . ASN A 1 260 ? 26.968 -51.078 -35.344 1.00 30.00 260 ASN A N 1
ATOM 2128 C CA . ASN A 1 260 ? 27.760 -52.132 -34.675 1.00 30.00 260 ASN A CA 1
ATOM 2129 C C . ASN A 1 260 ? 29.070 -51.879 -33.880 1.00 30.00 260 ASN A C 1
ATOM 2131 O O . ASN A 1 260 ? 30.057 -51.360 -34.387 1.00 30.00 260 ASN A O 1
ATOM 2135 N N . ASN A 1 261 ? 29.076 -52.579 -32.726 1.00 29.86 261 ASN A N 1
ATOM 2136 C CA . ASN A 1 261 ? 30.176 -53.242 -31.993 1.00 29.86 261 ASN A CA 1
ATOM 2137 C C . ASN A 1 261 ? 31.086 -52.333 -31.136 1.00 29.86 261 ASN A C 1
ATOM 2139 O O . ASN A 1 261 ? 31.540 -51.297 -31.587 1.00 29.86 261 ASN A O 1
ATOM 2143 N N . ASP A 1 262 ? 31.407 -52.642 -29.873 1.00 30.42 262 ASP A N 1
ATOM 2144 C CA . ASP A 1 262 ? 31.873 -53.930 -29.344 1.00 30.42 262 ASP A CA 1
ATOM 2145 C C . ASP A 1 262 ? 31.862 -53.945 -27.785 1.00 30.42 262 ASP A C 1
ATOM 2147 O O . ASP A 1 262 ? 32.220 -52.940 -27.184 1.00 30.42 262 ASP A O 1
ATOM 2151 N N . LYS A 1 263 ? 31.551 -55.121 -27.189 1.00 30.58 263 LYS A N 1
ATOM 2152 C CA . LYS A 1 263 ? 32.169 -55.781 -25.990 1.00 30.58 263 LYS A CA 1
ATOM 2153 C C . LYS A 1 263 ? 32.198 -55.022 -24.630 1.00 30.58 263 LYS A C 1
ATOM 2155 O O . LYS A 1 263 ? 32.536 -53.859 -24.566 1.00 30.58 263 LYS A O 1
ATOM 2160 N N . SER A 1 264 ? 31.957 -55.607 -23.448 1.00 28.73 264 SER A N 1
ATOM 2161 C CA . SER A 1 264 ? 31.988 -57.007 -22.987 1.00 28.73 264 SER A CA 1
ATOM 2162 C C . SER A 1 264 ? 31.558 -57.135 -21.504 1.00 28.73 264 SER A C 1
ATOM 2164 O O . SER A 1 264 ? 31.867 -56.256 -20.708 1.00 28.73 264 SER A O 1
ATOM 2166 N N . THR A 1 265 ? 30.975 -58.304 -21.164 1.00 29.12 265 THR A N 1
ATOM 2167 C CA . THR A 1 265 ? 31.022 -59.071 -19.877 1.00 29.12 265 THR A CA 1
ATOM 2168 C C . THR A 1 265 ? 30.490 -58.404 -18.596 1.00 29.12 265 THR A C 1
ATOM 2170 O O . THR A 1 265 ? 31.124 -57.504 -18.071 1.00 29.12 265 THR A O 1
ATOM 2173 N N . SER A 1 266 ? 29.314 -58.729 -18.038 1.00 29.95 266 SER A N 1
ATOM 2174 C CA . SER A 1 266 ? 28.738 -59.995 -17.514 1.00 29.95 266 SER A CA 1
ATOM 2175 C C . SER A 1 266 ? 29.357 -60.533 -16.212 1.00 29.95 266 SER A C 1
ATOM 2177 O O . SER A 1 266 ? 30.455 -61.078 -16.247 1.00 29.95 266 SER A O 1
ATOM 2179 N N . TYR A 1 267 ? 28.571 -60.549 -15.129 1.00 27.47 267 TYR A N 1
ATOM 2180 C CA . TYR A 1 267 ? 28.346 -61.741 -14.298 1.00 27.47 267 TYR A CA 1
ATOM 2181 C C . TYR A 1 267 ? 26.929 -61.695 -13.709 1.00 27.47 267 TYR A C 1
ATOM 2183 O O . TYR A 1 267 ? 26.450 -60.651 -13.281 1.00 27.47 267 TYR A O 1
ATOM 2191 N N . ALA A 1 268 ? 26.251 -62.838 -13.770 1.00 29.91 268 ALA A N 1
ATOM 2192 C CA . ALA A 1 268 ? 24.838 -63.036 -13.473 1.00 29.91 268 ALA A CA 1
ATOM 2193 C C . ALA A 1 268 ? 24.635 -64.051 -12.332 1.00 29.91 268 ALA A C 1
ATOM 2195 O O . ALA A 1 268 ? 25.573 -64.738 -11.927 1.00 29.91 268 ALA A O 1
ATOM 2196 N N . SER A 1 269 ? 23.356 -64.218 -11.966 1.00 33.94 269 SER A N 1
ATOM 2197 C CA . SER A 1 269 ? 22.712 -65.173 -11.037 1.00 33.94 269 SER A CA 1
ATOM 2198 C C . SER A 1 269 ? 22.511 -64.626 -9.612 1.00 33.94 269 SER A C 1
ATOM 2200 O O . SER A 1 269 ? 23.431 -64.090 -9.022 1.00 33.94 269 SER A O 1
ATOM 2202 N N . MET A 1 270 ? 21.315 -64.662 -9.010 1.00 29.44 270 MET A N 1
ATOM 2203 C CA . MET A 1 270 ? 20.318 -65.738 -9.010 1.00 29.44 270 MET A CA 1
ATOM 2204 C C . MET A 1 270 ? 18.857 -65.250 -9.098 1.00 29.44 270 MET A C 1
ATOM 2206 O O . MET A 1 270 ? 18.498 -64.164 -8.659 1.00 29.44 270 MET A O 1
ATOM 2210 N N . ALA A 1 271 ? 18.007 -66.117 -9.648 1.00 34.56 271 ALA A N 1
ATOM 2211 C CA . ALA A 1 271 ? 16.573 -65.935 -9.836 1.00 34.56 271 ALA A CA 1
ATOM 2212 C C . ALA A 1 271 ? 15.736 -66.302 -8.596 1.00 34.56 271 ALA A C 1
ATOM 2214 O O . ALA A 1 271 ? 16.046 -67.283 -7.921 1.00 34.56 271 ALA A O 1
ATOM 2215 N N . LYS A 1 272 ? 14.595 -65.616 -8.414 1.00 29.30 272 LYS A N 1
ATOM 2216 C CA . LYS A 1 272 ? 13.278 -66.199 -8.065 1.00 29.30 272 LYS A CA 1
ATOM 2217 C C . LYS A 1 272 ? 12.169 -65.138 -8.202 1.00 29.30 272 LYS A C 1
ATOM 2219 O O . LYS A 1 272 ? 12.159 -64.156 -7.475 1.00 29.30 272 LYS A O 1
ATOM 2224 N N . LYS A 1 273 ? 11.219 -65.361 -9.121 1.00 34.09 273 LYS A N 1
ATOM 2225 C CA . LYS A 1 273 ? 9.874 -64.745 -9.081 1.00 34.09 273 LYS A CA 1
ATOM 2226 C C . LYS A 1 273 ? 9.038 -65.458 -7.999 1.00 34.09 273 LYS A C 1
ATOM 2228 O O . LYS A 1 273 ? 9.260 -66.650 -7.770 1.00 34.09 273 LYS A O 1
ATOM 2233 N N . PRO A 1 274 ? 8.058 -64.776 -7.384 1.00 41.72 274 PRO A N 1
ATOM 2234 C CA . PRO A 1 274 ? 6.718 -64.825 -7.963 1.00 41.72 274 PRO A CA 1
ATOM 2235 C C . PRO A 1 274 ? 6.050 -63.449 -8.094 1.00 41.72 274 PRO A C 1
ATOM 2237 O O . PRO A 1 274 ? 6.277 -62.524 -7.323 1.00 41.72 274 PRO A O 1
ATOM 2240 N N . ASN A 1 275 ? 5.194 -63.370 -9.110 1.00 40.44 275 ASN A N 1
ATOM 2241 C CA . ASN A 1 275 ? 4.265 -62.285 -9.381 1.00 40.44 275 ASN A CA 1
ATOM 2242 C C . ASN A 1 275 ? 3.308 -62.053 -8.202 1.00 40.44 275 ASN A C 1
ATOM 2244 O O . ASN A 1 275 ? 2.471 -62.907 -7.920 1.00 40.44 275 ASN A O 1
ATOM 2248 N N . THR A 1 276 ? 3.326 -60.840 -7.664 1.00 29.00 276 THR A N 1
ATOM 2249 C CA . THR A 1 276 ? 2.128 -60.128 -7.211 1.00 29.00 276 THR A CA 1
ATOM 2250 C C . THR A 1 276 ? 2.350 -58.657 -7.526 1.00 29.00 276 THR A C 1
ATOM 2252 O O . THR A 1 276 ? 3.146 -58.005 -6.862 1.00 29.00 276 THR A O 1
ATOM 2255 N N . THR A 1 277 ? 1.690 -58.139 -8.561 1.00 31.28 277 THR A N 1
ATOM 2256 C CA . THR A 1 277 ? 1.559 -56.692 -8.781 1.00 31.28 277 THR A CA 1
ATOM 2257 C C . THR A 1 277 ? 0.909 -56.081 -7.538 1.00 31.28 277 THR A C 1
ATOM 2259 O O . THR A 1 277 ? -0.257 -56.403 -7.273 1.00 31.28 277 THR A O 1
ATOM 2262 N N . PRO A 1 278 ? 1.612 -55.238 -6.760 1.00 33.97 278 PRO A N 1
ATOM 2263 C CA . PRO A 1 278 ? 0.978 -54.494 -5.688 1.00 33.97 278 PRO A CA 1
ATOM 2264 C C . PRO A 1 278 ? -0.007 -53.532 -6.342 1.00 33.97 278 PRO A C 1
ATOM 2266 O O . PRO A 1 278 ? 0.327 -52.848 -7.311 1.00 33.97 278 PRO A O 1
ATOM 2269 N N . LYS A 1 279 ? -1.239 -53.501 -5.835 1.00 32.91 279 LYS A N 1
ATOM 2270 C CA . LYS A 1 279 ? -2.170 -52.412 -6.125 1.00 32.91 279 LYS A CA 1
ATOM 2271 C C . LYS A 1 279 ? -1.427 -51.105 -5.848 1.00 32.91 279 LYS A C 1
ATOM 2273 O O . LYS A 1 279 ? -1.070 -50.870 -4.696 1.00 32.91 279 LYS A O 1
ATOM 2278 N N . TYR A 1 280 ? -1.183 -50.303 -6.885 1.00 36.69 280 TYR A N 1
ATOM 2279 C CA . TYR A 1 280 ? -0.746 -48.920 -6.731 1.00 36.69 280 TYR A CA 1
ATOM 2280 C C . TYR A 1 280 ? -1.775 -48.237 -5.832 1.00 36.69 280 TYR A C 1
ATOM 2282 O O . TYR A 1 280 ? -2.922 -48.015 -6.222 1.00 36.69 280 TYR A O 1
ATOM 2290 N N . ILE A 1 281 ? -1.389 -48.006 -4.582 1.00 42.91 281 ILE A N 1
ATOM 2291 C CA . ILE A 1 281 ? -2.067 -47.045 -3.731 1.00 42.91 281 ILE A CA 1
ATOM 2292 C C . ILE A 1 281 ? -1.828 -45.716 -4.445 1.00 42.91 281 ILE A C 1
ATOM 2294 O O . ILE A 1 281 ? -0.682 -45.365 -4.716 1.00 42.91 281 ILE A O 1
ATOM 2298 N N . ASN A 1 282 ? -2.904 -45.041 -4.850 1.00 50.09 282 ASN A N 1
ATOM 2299 C CA . ASN A 1 282 ? -2.823 -43.675 -5.355 1.00 50.09 282 ASN A CA 1
ATOM 2300 C C . ASN A 1 282 ? -2.325 -42.804 -4.199 1.00 50.09 282 ASN A C 1
ATOM 2302 O O . ASN A 1 282 ? -3.130 -42.306 -3.411 1.00 50.09 282 ASN A O 1
ATOM 2306 N N . ASP A 1 283 ? -1.008 -42.688 -4.056 1.00 66.69 283 ASP A N 1
ATOM 2307 C CA . ASP A 1 283 ? -0.396 -41.810 -3.075 1.00 66.69 283 ASP A CA 1
ATOM 2308 C C . ASP A 1 283 ? -0.778 -40.377 -3.452 1.00 66.69 283 ASP A C 1
ATOM 2310 O O . ASP A 1 283 ? -0.392 -39.844 -4.492 1.00 66.69 283 ASP A O 1
ATOM 2314 N N . ILE A 1 284 ? -1.635 -39.776 -2.628 1.00 83.75 284 ILE A N 1
ATOM 2315 C CA . ILE A 1 284 ? -2.076 -38.399 -2.816 1.00 83.75 284 ILE A CA 1
ATOM 2316 C C . ILE A 1 284 ? -0.889 -37.506 -2.448 1.00 83.75 284 ILE A C 1
ATOM 2318 O O . ILE A 1 284 ? -0.405 -37.546 -1.314 1.00 83.75 284 ILE A O 1
ATOM 2322 N N . TYR A 1 285 ? -0.410 -36.712 -3.401 1.00 91.12 285 TYR A N 1
ATOM 2323 C CA . TYR A 1 285 ? 0.666 -35.751 -3.171 1.00 91.12 285 TYR A CA 1
ATOM 2324 C C . TYR A 1 285 ? 0.151 -34.505 -2.443 1.00 91.12 285 TYR A C 1
ATOM 2326 O O . TYR A 1 285 ? -1.020 -34.136 -2.564 1.00 91.12 285 TYR A O 1
ATOM 2334 N N . LEU A 1 286 ? 1.025 -33.877 -1.659 1.00 90.62 286 LEU A N 1
ATOM 2335 C CA . LEU A 1 286 ? 0.728 -32.633 -0.957 1.00 90.62 286 LEU A CA 1
ATOM 2336 C C . LEU A 1 286 ? 0.768 -31.453 -1.940 1.00 90.62 286 LEU A C 1
ATOM 2338 O O . LEU A 1 286 ? 1.773 -31.251 -2.622 1.00 90.62 286 LEU A O 1
ATOM 2342 N N . GLU A 1 287 ? -0.301 -30.659 -1.995 1.00 89.12 287 GLU A N 1
ATOM 2343 C CA . GLU A 1 287 ? -0.267 -29.340 -2.635 1.00 89.12 287 GLU A CA 1
ATOM 2344 C C . GLU A 1 287 ? 0.483 -28.360 -1.725 1.00 89.12 287 GLU A C 1
ATOM 2346 O O . GLU A 1 287 ? 0.239 -28.309 -0.517 1.00 89.12 287 GLU A O 1
ATOM 2351 N N . MET A 1 288 ? 1.428 -27.611 -2.295 1.00 91.94 288 MET A N 1
ATOM 2352 C CA . MET A 1 288 ? 2.335 -26.750 -1.536 1.00 91.94 288 MET A CA 1
ATOM 2353 C C . MET A 1 288 ? 2.423 -25.358 -2.154 1.00 91.94 288 MET A C 1
ATOM 2355 O O . MET A 1 288 ? 2.684 -25.228 -3.349 1.00 91.94 288 MET A O 1
ATOM 2359 N N . SER A 1 289 ? 2.297 -24.324 -1.325 1.00 91.00 289 SER A N 1
ATOM 2360 C CA . SER A 1 289 ? 2.775 -22.975 -1.621 1.00 91.00 289 SER A CA 1
ATOM 2361 C C . SER A 1 289 ? 4.178 -22.808 -1.038 1.00 91.00 289 SER A C 1
ATOM 2363 O O . SER A 1 289 ? 4.382 -23.058 0.153 1.00 91.00 289 SER A O 1
ATOM 2365 N N . ILE A 1 290 ? 5.133 -22.390 -1.863 1.00 94.69 290 ILE A N 1
ATOM 2366 C CA . ILE A 1 290 ? 6.551 -22.281 -1.506 1.00 94.69 290 ILE A CA 1
ATOM 2367 C C . ILE A 1 290 ? 6.938 -20.801 -1.491 1.00 94.69 290 ILE A C 1
ATOM 2369 O O . ILE A 1 290 ? 6.696 -20.095 -2.466 1.00 94.69 290 ILE A O 1
ATOM 2373 N N . GLN A 1 291 ? 7.552 -20.349 -0.400 1.00 94.06 291 GLN A N 1
ATOM 2374 C CA . GLN A 1 291 ? 8.141 -19.018 -0.266 1.00 94.06 291 GLN A CA 1
ATOM 2375 C C . GLN A 1 291 ? 9.631 -19.164 0.060 1.00 94.06 291 GLN A C 1
ATOM 2377 O O . GLN A 1 291 ? 9.994 -19.682 1.114 1.00 94.06 291 GLN A O 1
ATOM 2382 N N . GLU A 1 292 ? 10.502 -18.718 -0.842 1.00 94.06 292 GLU A N 1
ATOM 2383 C CA . GLU A 1 292 ? 11.953 -18.757 -0.637 1.00 94.06 292 GLU A CA 1
ATOM 2384 C C . GLU A 1 292 ? 12.443 -17.508 0.109 1.00 94.06 292 GLU A C 1
ATOM 2386 O O . GLU A 1 292 ? 11.968 -16.397 -0.130 1.00 94.06 292 GLU A O 1
ATOM 2391 N N . ASN A 1 293 ? 13.413 -17.679 1.008 1.00 89.81 293 ASN A N 1
ATOM 2392 C CA . ASN A 1 293 ? 14.132 -16.587 1.656 1.00 89.81 293 ASN A CA 1
ATOM 2393 C C . ASN A 1 293 ? 15.641 -16.890 1.720 1.00 89.81 293 ASN A C 1
ATOM 2395 O O . ASN A 1 293 ? 16.104 -17.955 1.319 1.00 89.81 293 ASN A O 1
ATOM 2399 N N . ASN A 1 294 ? 16.436 -15.946 2.230 1.00 86.31 294 ASN A N 1
ATOM 2400 C CA . ASN A 1 294 ? 17.899 -16.087 2.255 1.00 86.31 294 ASN A CA 1
ATOM 2401 C C . ASN A 1 294 ? 18.404 -17.222 3.169 1.00 86.31 294 ASN A C 1
ATOM 2403 O O . ASN A 1 294 ? 19.565 -17.615 3.062 1.00 86.31 294 ASN A O 1
ATOM 2407 N N . GLU A 1 295 ? 17.574 -17.714 4.090 1.00 89.56 295 GLU A N 1
ATOM 2408 C CA . GLU A 1 295 ? 17.938 -18.753 5.057 1.00 89.56 295 GLU A CA 1
ATOM 2409 C C . GLU A 1 295 ? 17.422 -20.148 4.659 1.00 89.56 295 GLU A C 1
ATOM 2411 O O . GLU A 1 295 ? 17.953 -21.163 5.118 1.00 89.56 295 GLU A O 1
ATOM 2416 N N . GLY A 1 296 ? 16.396 -20.219 3.809 1.00 95.44 296 GLY A N 1
ATOM 2417 C CA . GLY A 1 296 ? 15.688 -21.448 3.493 1.00 95.44 296 GLY A CA 1
ATOM 2418 C C . GLY A 1 296 ? 14.361 -21.216 2.772 1.00 95.44 296 GLY A C 1
ATOM 2419 O O . GLY A 1 296 ? 14.186 -20.269 2.010 1.00 95.44 296 GLY A O 1
ATOM 2420 N N . ILE A 1 297 ? 13.428 -22.135 2.986 1.00 96.31 297 ILE A N 1
ATOM 2421 C CA . ILE A 1 297 ? 12.163 -22.250 2.274 1.00 96.31 297 ILE A CA 1
ATOM 2422 C C . ILE A 1 297 ? 11.040 -22.411 3.292 1.00 96.31 297 ILE A C 1
ATOM 2424 O O . ILE A 1 297 ? 11.103 -23.277 4.164 1.00 96.31 297 ILE A O 1
ATOM 2428 N N . ILE A 1 298 ? 10.005 -21.584 3.168 1.00 95.81 298 ILE A N 1
ATOM 2429 C CA . ILE A 1 298 ? 8.777 -21.660 3.955 1.00 95.81 298 ILE A CA 1
ATOM 2430 C C . ILE A 1 298 ? 7.701 -22.344 3.111 1.00 95.81 298 ILE A C 1
ATOM 2432 O O . ILE A 1 298 ? 7.394 -21.909 2.001 1.00 95.81 298 ILE A O 1
ATOM 2436 N N . ILE A 1 299 ? 7.113 -23.412 3.642 1.00 94.00 299 ILE A N 1
ATOM 2437 C CA . ILE A 1 299 ? 6.068 -24.195 2.979 1.00 94.00 299 ILE A CA 1
ATOM 2438 C C . ILE A 1 299 ? 4.737 -23.946 3.679 1.00 94.00 299 ILE A C 1
ATOM 2440 O O . ILE A 1 299 ? 4.645 -24.030 4.908 1.00 94.00 299 ILE A O 1
ATOM 2444 N N . ASN A 1 300 ? 3.708 -23.630 2.888 1.00 91.12 300 ASN A N 1
ATOM 2445 C CA . ASN A 1 300 ? 2.340 -23.354 3.345 1.00 91.12 300 ASN A CA 1
ATOM 2446 C C . ASN A 1 300 ? 2.271 -22.303 4.466 1.00 91.12 300 ASN A C 1
ATOM 2448 O O . ASN A 1 300 ? 1.391 -22.369 5.319 1.00 91.12 300 ASN A O 1
ATOM 2452 N N . SER A 1 301 ? 3.226 -21.364 4.492 1.00 91.69 301 SER A N 1
ATOM 2453 C CA . SER A 1 301 ? 3.386 -20.343 5.541 1.00 91.69 301 SER A CA 1
ATOM 2454 C C . SER A 1 301 ? 3.510 -20.901 6.971 1.00 91.69 301 SER A C 1
ATOM 2456 O O . SER A 1 301 ? 3.295 -20.166 7.928 1.00 91.69 301 SER A O 1
ATOM 2458 N N . CYS A 1 302 ? 3.839 -22.189 7.128 1.00 93.38 302 CYS A N 1
ATOM 2459 C CA . CYS A 1 302 ? 3.779 -22.889 8.417 1.00 93.38 302 CYS A CA 1
ATOM 2460 C C . CYS A 1 302 ? 5.069 -23.636 8.778 1.00 93.38 302 CYS A C 1
ATOM 2462 O O . CYS A 1 302 ? 5.339 -23.825 9.958 1.00 93.38 302 CYS A O 1
ATOM 2464 N N . ILE A 1 303 ? 5.865 -24.075 7.794 1.00 96.81 303 ILE A N 1
ATOM 2465 C CA . ILE A 1 303 ? 7.060 -24.903 8.027 1.00 96.81 303 ILE A CA 1
ATOM 2466 C C . ILE A 1 303 ? 8.271 -24.278 7.356 1.00 96.81 303 ILE A C 1
ATOM 2468 O O . ILE A 1 303 ? 8.257 -24.077 6.145 1.00 96.81 303 ILE A O 1
ATOM 2472 N N . PHE A 1 304 ? 9.327 -24.011 8.124 1.00 97.38 304 PHE A N 1
ATOM 2473 C CA . PHE A 1 304 ? 10.607 -23.541 7.604 1.00 97.38 304 PHE A CA 1
ATOM 2474 C C . PHE A 1 304 ? 11.588 -24.706 7.456 1.00 97.38 304 PHE A C 1
ATOM 2476 O O . PHE A 1 304 ? 11.844 -25.445 8.407 1.00 97.38 304 PHE A O 1
ATOM 2483 N N . LEU A 1 305 ? 12.178 -24.829 6.271 1.00 97.50 305 LEU A N 1
ATOM 2484 C CA . LEU A 1 305 ? 13.235 -25.779 5.951 1.00 97.50 305 LEU A CA 1
ATOM 2485 C C . LEU A 1 305 ? 14.458 -25.026 5.436 1.00 97.50 305 LEU A C 1
ATOM 2487 O O . LEU A 1 305 ? 14.349 -24.172 4.567 1.00 97.50 305 LEU A O 1
ATOM 2491 N N . THR A 1 306 ? 15.648 -25.381 5.901 1.00 97.06 306 THR A N 1
ATOM 2492 C CA . THR A 1 306 ? 16.898 -24.913 5.284 1.00 97.06 306 THR A CA 1
ATOM 2493 C C . THR A 1 306 ? 17.021 -25.414 3.839 1.00 97.06 306 THR A C 1
ATOM 2495 O O . THR A 1 306 ? 16.407 -26.415 3.456 1.00 97.06 306 THR A O 1
ATOM 2498 N N . LEU A 1 307 ? 17.874 -24.773 3.032 1.00 95.81 307 LEU A N 1
ATOM 2499 C CA . LEU A 1 307 ? 18.138 -25.221 1.656 1.00 95.81 307 LEU A CA 1
ATOM 2500 C C . LEU A 1 307 ? 18.595 -26.686 1.585 1.00 95.81 307 LEU A C 1
ATOM 2502 O O . LEU A 1 307 ? 18.183 -27.402 0.674 1.00 95.81 307 LEU A O 1
ATOM 2506 N N . ASN A 1 308 ? 19.387 -27.148 2.557 1.00 96.69 308 ASN A N 1
ATOM 2507 C CA . ASN A 1 308 ? 19.829 -28.541 2.620 1.00 96.69 308 ASN A CA 1
ATOM 2508 C C . ASN A 1 308 ? 18.657 -29.491 2.887 1.00 96.69 308 ASN A C 1
ATOM 2510 O O . ASN A 1 308 ? 18.506 -30.486 2.187 1.00 96.69 308 ASN A O 1
ATOM 2514 N N . GLN A 1 309 ? 17.792 -29.156 3.848 1.00 97.44 309 GLN A N 1
ATOM 2515 C CA . GLN A 1 309 ? 16.602 -29.945 4.177 1.00 97.44 309 GLN A CA 1
ATOM 2516 C C . GLN A 1 309 ? 15.646 -30.074 2.989 1.00 97.44 309 GLN A C 1
ATOM 2518 O O . GLN A 1 309 ? 15.211 -31.178 2.662 1.00 97.44 309 GLN A O 1
ATOM 2523 N N . TRP A 1 310 ? 15.345 -28.961 2.313 1.00 97.50 310 TRP A N 1
ATOM 2524 C CA . TRP A 1 310 ? 14.443 -28.966 1.161 1.00 97.50 310 TRP A CA 1
ATOM 2525 C C . TRP A 1 310 ? 14.991 -29.772 -0.019 1.00 97.50 310 TRP A C 1
ATOM 2527 O O . TRP A 1 310 ? 14.257 -30.546 -0.633 1.00 97.50 310 TRP A O 1
ATOM 2537 N N . ASN A 1 311 ? 16.286 -29.615 -0.308 1.00 97.06 311 ASN A N 1
ATOM 2538 C CA . ASN A 1 311 ? 16.966 -30.298 -1.407 1.00 97.06 311 ASN A CA 1
ATOM 2539 C C . ASN A 1 311 ? 17.466 -31.701 -1.036 1.00 97.06 311 ASN A C 1
ATOM 2541 O O . ASN A 1 311 ? 18.189 -32.317 -1.817 1.00 97.06 311 ASN A O 1
ATOM 2545 N N . THR A 1 312 ? 17.081 -32.232 0.128 1.00 97.38 312 THR A N 1
ATOM 2546 C CA . THR A 1 312 ? 17.444 -33.584 0.592 1.00 97.38 312 THR A CA 1
ATOM 2547 C C . THR A 1 312 ? 18.962 -33.819 0.675 1.00 97.38 312 THR A C 1
ATOM 2549 O O . THR A 1 312 ? 19.462 -34.912 0.406 1.00 97.38 312 THR A O 1
ATOM 2552 N N . LEU A 1 313 ? 19.707 -32.768 1.028 1.00 97.12 313 LEU A N 1
ATOM 2553 C CA . LEU A 1 313 ? 21.153 -32.805 1.216 1.00 97.12 313 LEU A CA 1
ATOM 2554 C C . LEU A 1 313 ? 21.482 -33.160 2.666 1.00 97.12 313 LEU A C 1
ATOM 2556 O O . LEU A 1 313 ? 21.180 -32.393 3.586 1.00 97.12 313 LEU A O 1
ATOM 2560 N N . ILE A 1 314 ? 22.141 -34.295 2.872 1.00 95.44 314 ILE A N 1
ATOM 2561 C CA . ILE A 1 314 ? 22.646 -34.722 4.178 1.00 95.44 314 ILE A CA 1
ATOM 2562 C C . ILE A 1 314 ? 24.136 -34.388 4.230 1.00 95.44 314 ILE A C 1
ATOM 2564 O O . ILE A 1 314 ? 24.921 -34.878 3.420 1.00 95.44 314 ILE A O 1
ATOM 2568 N N . VAL A 1 315 ? 24.510 -33.504 5.155 1.00 93.94 315 VAL A N 1
ATOM 2569 C CA . VAL A 1 315 ? 25.898 -33.072 5.348 1.00 93.94 315 VAL A CA 1
ATOM 2570 C C . VAL A 1 315 ? 26.517 -33.933 6.442 1.00 93.94 315 VAL A C 1
ATOM 2572 O O . VAL A 1 315 ? 26.091 -33.859 7.593 1.00 93.94 315 VAL A O 1
ATOM 2575 N N . ASP A 1 316 ? 27.501 -34.739 6.063 1.00 93.12 316 ASP A N 1
ATOM 2576 C CA . ASP A 1 316 ? 28.393 -35.458 6.972 1.00 93.12 316 ASP A CA 1
ATOM 2577 C C . ASP A 1 316 ? 29.691 -34.642 7.154 1.00 93.12 316 ASP A C 1
ATOM 2579 O O . ASP A 1 316 ? 29.926 -33.661 6.442 1.00 93.12 316 ASP A O 1
ATOM 2583 N N . GLU A 1 317 ? 30.562 -35.027 8.087 1.00 93.19 317 GLU A N 1
ATOM 2584 C CA . GLU A 1 317 ? 31.808 -34.306 8.391 1.00 93.19 317 GLU A CA 1
ATOM 2585 C C . GLU A 1 317 ? 32.728 -34.149 7.167 1.00 93.19 317 GLU A C 1
ATOM 2587 O O . GLU A 1 317 ? 33.491 -33.187 7.084 1.00 93.19 317 GLU A O 1
ATOM 2592 N N . ASN A 1 318 ? 32.640 -35.073 6.204 1.00 93.56 318 ASN A N 1
ATOM 2593 C CA . ASN A 1 318 ? 33.572 -35.164 5.078 1.00 93.56 318 ASN A CA 1
ATOM 2594 C C . ASN A 1 318 ? 32.942 -34.916 3.699 1.00 93.56 318 ASN A C 1
ATOM 2596 O O . ASN A 1 318 ? 33.674 -34.689 2.736 1.00 93.56 318 ASN A O 1
ATOM 2600 N N . TYR A 1 319 ? 31.617 -34.985 3.565 1.00 94.62 319 TYR A N 1
ATOM 2601 C CA . TYR A 1 319 ? 30.941 -34.868 2.271 1.00 94.62 319 TYR A CA 1
ATOM 2602 C C . TYR A 1 319 ? 29.468 -34.475 2.429 1.00 94.62 319 TYR A C 1
ATOM 2604 O O . TYR A 1 319 ? 28.875 -34.623 3.495 1.00 94.62 319 TYR A O 1
ATOM 2612 N N . THR A 1 320 ? 28.864 -33.960 1.354 1.00 96.56 320 THR A N 1
ATOM 2613 C CA . THR A 1 320 ? 27.411 -33.753 1.272 1.00 96.56 320 THR A CA 1
ATOM 2614 C C . THR A 1 320 ? 26.820 -34.779 0.317 1.00 96.56 320 THR A C 1
ATOM 2616 O O . THR A 1 320 ? 27.252 -34.874 -0.828 1.00 96.56 320 THR A O 1
ATOM 2619 N N . PHE A 1 321 ? 25.839 -35.546 0.777 1.00 96.88 321 PHE A N 1
ATOM 2620 C CA . PHE A 1 321 ? 25.135 -36.535 -0.032 1.00 96.88 321 PHE A CA 1
ATOM 2621 C C . PHE A 1 321 ? 23.756 -36.010 -0.428 1.00 96.88 321 PHE A C 1
ATOM 2623 O O . PHE A 1 321 ? 22.999 -35.554 0.433 1.00 96.88 321 PHE A O 1
ATOM 2630 N N . CYS A 1 322 ? 23.418 -36.065 -1.715 1.00 97.94 322 CYS A N 1
ATOM 2631 C CA . CYS A 1 322 ? 22.091 -35.715 -2.206 1.00 97.94 322 CYS A CA 1
ATOM 2632 C C . CYS A 1 322 ? 21.239 -36.971 -2.357 1.00 97.94 322 CYS A C 1
ATOM 2634 O O . CYS A 1 322 ? 21.466 -37.774 -3.259 1.00 97.94 322 CYS A O 1
ATOM 2636 N N . PHE A 1 323 ? 20.221 -37.125 -1.510 1.00 97.06 323 PHE A N 1
ATOM 2637 C CA . PHE A 1 323 ? 19.448 -38.364 -1.480 1.00 97.06 323 PHE A CA 1
ATOM 2638 C C . PHE A 1 323 ? 18.546 -38.542 -2.711 1.00 97.06 323 PHE A C 1
ATOM 2640 O O . PHE A 1 323 ? 18.360 -39.664 -3.168 1.00 97.06 323 PHE A O 1
ATOM 2647 N N . VAL A 1 324 ? 18.013 -37.458 -3.295 1.00 97.19 324 VAL A N 1
ATOM 2648 C CA . VAL A 1 324 ? 17.222 -37.553 -4.542 1.00 97.19 324 VAL A CA 1
ATOM 2649 C C . VAL A 1 324 ? 18.056 -37.890 -5.777 1.00 97.19 324 VAL A C 1
ATOM 2651 O O . VAL A 1 324 ? 17.505 -38.423 -6.738 1.00 97.19 324 VAL A O 1
ATOM 2654 N N . CYS A 1 325 ? 19.353 -37.583 -5.766 1.00 97.00 325 CYS A N 1
ATOM 2655 C CA . CYS A 1 325 ? 20.263 -37.882 -6.872 1.00 97.00 325 CYS A CA 1
ATOM 2656 C C . CYS A 1 325 ? 21.112 -39.136 -6.635 1.00 97.00 325 CYS A C 1
ATOM 2658 O O . CYS A 1 325 ? 21.733 -39.599 -7.586 1.00 97.00 325 CYS A O 1
ATOM 2660 N N . ASP A 1 326 ? 21.112 -39.673 -5.410 1.00 96.62 326 ASP A N 1
ATOM 2661 C CA . ASP A 1 326 ? 21.933 -40.812 -4.980 1.00 96.62 326 ASP A CA 1
ATOM 2662 C C . ASP A 1 326 ? 23.436 -40.590 -5.256 1.00 96.62 326 ASP A C 1
ATOM 2664 O O . ASP A 1 326 ? 24.140 -41.477 -5.733 1.00 96.62 326 ASP A O 1
ATOM 2668 N N . ASP A 1 327 ? 23.924 -39.367 -5.003 1.00 96.56 327 ASP A N 1
ATOM 2669 C CA . ASP A 1 327 ? 25.291 -38.950 -5.348 1.00 96.56 327 ASP A CA 1
ATOM 2670 C C . ASP A 1 327 ? 25.935 -38.053 -4.273 1.00 96.56 327 ASP A C 1
ATOM 2672 O O . ASP A 1 327 ? 25.256 -37.353 -3.509 1.00 96.56 327 ASP A O 1
ATOM 2676 N N . VAL A 1 328 ? 27.269 -38.059 -4.226 1.00 96.00 328 VAL A N 1
ATOM 2677 C CA . VAL A 1 328 ? 28.087 -37.182 -3.380 1.00 96.00 328 VAL A CA 1
ATOM 2678 C C . VAL A 1 328 ? 28.385 -35.892 -4.138 1.00 96.00 328 VAL A C 1
ATOM 2680 O O . VAL A 1 328 ? 28.982 -35.908 -5.211 1.00 96.00 328 VAL A O 1
ATOM 2683 N N . VAL A 1 329 ? 27.988 -34.752 -3.575 1.00 96.06 329 VAL A N 1
ATOM 2684 C CA . VAL A 1 329 ? 27.865 -33.498 -4.327 1.00 96.06 329 VAL A CA 1
ATOM 2685 C C . VAL A 1 329 ? 28.497 -32.300 -3.620 1.00 96.06 329 VAL A C 1
ATOM 2687 O O . VAL A 1 329 ? 28.587 -32.249 -2.393 1.00 96.06 329 VAL A O 1
ATOM 2690 N N . ASP A 1 330 ? 28.876 -31.286 -4.404 1.00 89.56 330 ASP A N 1
ATOM 2691 C CA . ASP A 1 330 ? 29.131 -29.932 -3.898 1.00 89.56 330 ASP A CA 1
ATOM 2692 C C . ASP A 1 330 ? 27.798 -29.164 -3.817 1.00 89.56 330 ASP A C 1
ATOM 2694 O O . ASP A 1 330 ? 27.145 -28.883 -4.832 1.00 89.56 330 ASP A O 1
ATOM 2698 N N . SER A 1 331 ? 27.366 -28.883 -2.585 1.00 79.62 331 SER A N 1
ATOM 2699 C CA . SER A 1 331 ? 25.971 -28.608 -2.219 1.00 79.62 331 SER A CA 1
ATOM 2700 C C . SER A 1 331 ? 25.323 -27.442 -2.970 1.00 79.62 331 SER A C 1
ATOM 2702 O O . SER A 1 331 ? 24.154 -27.532 -3.332 1.00 79.62 331 SER A O 1
ATOM 2704 N N . LEU A 1 332 ? 26.053 -26.359 -3.255 1.00 83.50 332 LEU A N 1
ATOM 2705 C CA . LEU A 1 332 ? 25.463 -25.149 -3.851 1.00 83.50 332 LEU A CA 1
ATOM 2706 C C . LEU A 1 332 ? 25.379 -25.181 -5.381 1.00 83.50 332 LEU A C 1
ATOM 2708 O O . LEU A 1 332 ? 24.500 -24.536 -5.958 1.00 83.50 332 LEU A O 1
ATOM 2712 N N . VAL A 1 333 ? 26.287 -25.897 -6.046 1.00 90.69 333 VAL A N 1
ATOM 2713 C CA . VAL A 1 333 ? 26.276 -26.022 -7.513 1.00 90.69 333 VAL A CA 1
ATOM 2714 C C . VAL A 1 333 ? 25.281 -27.098 -7.932 1.00 90.69 333 VAL A C 1
ATOM 2716 O O . VAL A 1 333 ? 24.520 -26.896 -8.878 1.00 90.69 333 VAL A O 1
ATOM 2719 N N . HIS A 1 334 ? 25.237 -28.203 -7.184 1.00 95.69 334 HIS A N 1
ATOM 2720 C CA . HIS A 1 334 ? 24.386 -29.344 -7.494 1.00 95.69 334 HIS A CA 1
ATOM 2721 C C . HIS A 1 334 ? 22.894 -28.999 -7.502 1.00 95.69 334 HIS A C 1
ATOM 2723 O O . HIS A 1 334 ? 22.194 -29.354 -8.447 1.00 95.69 334 HIS A O 1
ATOM 2729 N N . ILE A 1 335 ? 22.411 -28.228 -6.519 1.00 95.75 335 ILE A N 1
ATOM 2730 C CA . ILE A 1 335 ? 20.981 -27.882 -6.424 1.00 95.75 335 ILE A CA 1
ATOM 2731 C C . ILE A 1 335 ? 20.470 -27.032 -7.596 1.00 95.75 335 ILE A C 1
ATOM 2733 O O . ILE A 1 335 ? 19.266 -26.958 -7.815 1.00 95.75 335 ILE A O 1
ATOM 2737 N N . LYS A 1 336 ? 21.371 -26.402 -8.364 1.00 93.75 336 LYS A N 1
ATOM 2738 C CA . LYS A 1 336 ? 21.031 -25.622 -9.565 1.00 93.75 336 LYS A CA 1
ATOM 2739 C C . LYS A 1 336 ? 21.026 -26.461 -10.843 1.00 93.75 336 LYS A C 1
ATOM 2741 O O . LYS A 1 336 ? 20.650 -25.955 -11.898 1.00 93.75 336 LYS A O 1
ATOM 2746 N N . MET A 1 337 ? 21.471 -27.715 -10.783 1.00 96.12 337 MET A N 1
ATOM 2747 C CA . MET A 1 337 ? 21.487 -28.592 -11.948 1.00 96.12 337 MET A CA 1
ATOM 2748 C C . MET A 1 337 ? 20.065 -29.040 -12.292 1.00 96.12 337 MET A C 1
ATOM 2750 O O . MET A 1 337 ? 19.299 -29.451 -11.422 1.00 96.12 337 MET A O 1
ATOM 2754 N N . VAL A 1 338 ? 19.734 -29.027 -13.585 1.00 94.62 338 VAL A N 1
ATOM 2755 C CA . VAL A 1 338 ? 18.416 -29.449 -14.095 1.00 94.62 338 VAL A CA 1
ATOM 2756 C C . VAL A 1 338 ? 18.070 -30.873 -13.642 1.00 94.62 338 VAL A C 1
ATOM 2758 O O . VAL A 1 338 ? 16.955 -31.120 -13.194 1.00 94.62 338 VAL A O 1
ATOM 2761 N N . ALA A 1 339 ? 19.050 -31.784 -13.656 1.00 95.69 339 ALA A N 1
ATOM 2762 C CA . ALA A 1 339 ? 18.871 -33.167 -13.210 1.00 95.69 339 ALA A CA 1
ATOM 2763 C C . ALA A 1 339 ? 18.416 -33.276 -11.741 1.00 95.69 339 ALA A C 1
ATOM 2765 O O . ALA A 1 339 ? 17.539 -34.079 -11.426 1.00 95.69 339 ALA A O 1
ATOM 2766 N N . HIS A 1 340 ? 18.962 -32.437 -10.853 1.00 97.31 340 HIS A N 1
ATOM 2767 C CA . HIS A 1 340 ? 18.547 -32.390 -9.448 1.00 97.31 340 HIS A CA 1
ATOM 2768 C C . HIS A 1 340 ? 17.098 -31.924 -9.315 1.00 97.31 340 HIS A C 1
ATOM 2770 O O . HIS A 1 340 ? 16.298 -32.569 -8.640 1.00 97.31 340 HIS A O 1
ATOM 2776 N N . MET A 1 341 ? 16.734 -30.844 -10.011 1.00 95.75 341 MET A N 1
ATOM 2777 C CA . MET A 1 341 ? 15.373 -30.301 -9.983 1.00 95.75 341 MET A CA 1
ATOM 2778 C C . MET A 1 341 ? 14.342 -31.307 -10.507 1.00 95.75 341 MET A C 1
ATOM 2780 O O . MET A 1 341 ? 13.280 -31.464 -9.903 1.00 95.75 341 MET A O 1
ATOM 2784 N N . GLU A 1 342 ? 14.661 -32.043 -11.575 1.00 94.94 342 GLU A N 1
ATOM 2785 C CA . GLU A 1 342 ? 13.804 -33.116 -12.089 1.00 94.94 342 GLU A CA 1
ATOM 2786 C C . GLU A 1 342 ? 13.641 -34.265 -11.086 1.00 94.94 342 GLU A C 1
ATOM 2788 O O . GLU A 1 342 ? 12.523 -34.735 -10.858 1.00 94.94 342 GLU A O 1
ATOM 2793 N N . ASN A 1 343 ? 14.727 -34.709 -10.448 1.00 96.50 343 ASN A N 1
ATOM 2794 C CA . ASN A 1 343 ? 14.673 -35.770 -9.440 1.00 96.50 343 ASN A CA 1
ATOM 2795 C C . ASN A 1 343 ? 13.869 -35.334 -8.206 1.00 96.50 343 ASN A C 1
ATOM 2797 O O . ASN A 1 343 ? 13.002 -36.071 -7.730 1.00 96.50 343 ASN A O 1
ATOM 2801 N N . LEU A 1 344 ? 14.062 -34.098 -7.742 1.00 96.50 344 LEU A N 1
ATOM 2802 C CA . LEU A 1 344 ? 13.297 -33.523 -6.637 1.00 96.50 344 LEU A CA 1
ATOM 2803 C C . LEU A 1 344 ? 11.800 -33.384 -6.975 1.00 96.50 344 LEU A C 1
ATOM 2805 O O . LEU A 1 344 ? 10.951 -33.586 -6.103 1.00 96.50 344 LEU A O 1
ATOM 2809 N N . GLN A 1 345 ? 11.458 -33.076 -8.233 1.00 94.56 345 GLN A N 1
ATOM 2810 C CA . GLN A 1 345 ? 10.073 -33.017 -8.717 1.00 94.56 345 GLN A CA 1
ATOM 2811 C C . GLN A 1 345 ? 9.412 -34.393 -8.856 1.00 94.56 345 GLN A C 1
ATOM 2813 O O . GLN A 1 345 ? 8.190 -34.482 -8.709 1.00 94.56 345 GLN A O 1
ATOM 2818 N N . ARG A 1 346 ? 10.180 -35.455 -9.134 1.00 95.44 346 ARG A N 1
ATOM 2819 C CA . ARG A 1 346 ? 9.681 -36.843 -9.148 1.00 95.44 346 ARG A CA 1
ATOM 2820 C C . ARG A 1 346 ? 9.384 -37.342 -7.733 1.00 95.44 346 ARG A C 1
ATOM 2822 O O . ARG A 1 346 ? 8.391 -38.032 -7.522 1.00 95.44 346 ARG A O 1
ATOM 2829 N N . CYS A 1 347 ? 10.181 -36.924 -6.755 1.00 96.12 347 CYS A N 1
ATOM 2830 C CA . CYS A 1 347 ? 10.033 -37.296 -5.348 1.00 96.12 347 CYS A CA 1
ATOM 2831 C C . CYS A 1 347 ? 9.148 -36.301 -4.575 1.00 96.12 347 CYS A C 1
ATOM 2833 O O . CYS A 1 347 ? 9.601 -35.689 -3.606 1.00 96.12 347 CYS A O 1
ATOM 2835 N N . ARG A 1 348 ? 7.898 -36.078 -5.008 1.00 95.19 348 ARG A N 1
ATOM 2836 C CA . ARG A 1 348 ? 6.999 -35.084 -4.381 1.00 95.19 348 ARG A CA 1
ATOM 2837 C C . ARG A 1 348 ? 6.641 -35.447 -2.929 1.00 95.19 348 ARG A C 1
ATOM 2839 O O . ARG A 1 348 ? 6.496 -36.633 -2.626 1.00 95.19 348 ARG A O 1
ATOM 2846 N N . PRO A 1 349 ? 6.434 -34.456 -2.041 1.00 96.75 349 PRO A N 1
ATOM 2847 C CA . PRO A 1 349 ? 5.969 -34.718 -0.682 1.00 96.75 349 PRO A CA 1
ATOM 2848 C C . PRO A 1 349 ? 4.592 -35.390 -0.646 1.00 96.75 349 PRO A C 1
ATOM 2850 O O . PRO A 1 349 ? 3.701 -35.089 -1.446 1.00 96.75 349 PRO A O 1
ATOM 2853 N N . LEU A 1 350 ? 4.422 -36.315 0.294 1.00 93.94 350 LEU A N 1
ATOM 2854 C CA . LEU A 1 350 ? 3.216 -37.121 0.458 1.00 93.94 350 LEU A CA 1
ATOM 2855 C C . LEU A 1 350 ? 2.204 -36.413 1.366 1.00 93.94 350 LEU A C 1
ATOM 2857 O O . LEU A 1 350 ? 2.555 -35.960 2.453 1.00 93.94 350 LEU A O 1
ATOM 2861 N N . LYS A 1 351 ? 0.919 -36.402 0.986 1.00 89.06 351 LYS A N 1
ATOM 2862 C CA . LYS A 1 351 ? -0.150 -35.746 1.765 1.00 89.06 351 LYS A CA 1
ATOM 2863 C C . LYS A 1 351 ? -0.376 -36.365 3.149 1.00 89.06 351 LYS A C 1
ATOM 2865 O O . LYS A 1 351 ? -0.845 -35.676 4.043 1.00 89.06 351 LYS A O 1
ATOM 2870 N N . LYS A 1 352 ? -0.036 -37.649 3.342 1.00 88.06 352 LYS A N 1
ATOM 2871 C CA . LYS A 1 352 ? -0.111 -38.335 4.652 1.00 88.06 352 LYS A CA 1
ATOM 2872 C C . LYS A 1 352 ? 0.748 -37.636 5.723 1.00 88.06 352 LYS A C 1
ATOM 2874 O O . LYS A 1 352 ? 0.455 -37.764 6.904 1.00 88.06 352 LYS A O 1
ATOM 2879 N N . PHE A 1 353 ? 1.792 -36.924 5.301 1.00 87.50 353 PHE A N 1
ATOM 2880 C CA . PHE A 1 353 ? 2.832 -36.345 6.147 1.00 87.50 353 PHE A CA 1
ATOM 2881 C C . PHE A 1 353 ? 2.994 -34.848 5.840 1.00 87.50 353 PHE A C 1
ATOM 2883 O O . PHE A 1 353 ? 4.092 -34.366 5.552 1.00 87.50 353 PHE A O 1
ATOM 2890 N N . ASP A 1 354 ? 1.870 -34.133 5.822 1.00 78.12 354 ASP A N 1
ATOM 2891 C CA . ASP A 1 354 ? 1.755 -32.744 5.373 1.00 78.12 354 ASP A CA 1
ATOM 2892 C C . ASP A 1 354 ? 2.614 -31.760 6.175 1.00 78.12 354 ASP A C 1
ATOM 2894 O O . ASP A 1 354 ? 3.194 -30.838 5.610 1.00 78.12 354 ASP A O 1
ATOM 2898 N N . LEU A 1 355 ? 2.741 -31.989 7.476 1.00 85.75 355 LEU A N 1
ATOM 2899 C CA . LEU A 1 355 ? 3.507 -31.143 8.381 1.00 85.75 355 LEU A CA 1
ATOM 2900 C C . LEU A 1 355 ? 5.018 -31.435 8.351 1.00 85.75 355 LEU A C 1
ATOM 2902 O O . LEU A 1 355 ? 5.829 -30.515 8.413 1.00 85.75 355 LEU A O 1
ATOM 2906 N N . SER A 1 356 ? 5.420 -32.697 8.200 1.00 93.00 356 SER A N 1
ATOM 2907 C CA . SER A 1 356 ? 6.836 -33.095 8.210 1.00 93.00 356 SER A CA 1
ATOM 2908 C C . SER A 1 356 ? 7.516 -33.036 6.838 1.00 93.00 356 SER A C 1
ATOM 2910 O O . SER A 1 356 ? 8.737 -33.199 6.751 1.00 93.00 356 SER A O 1
ATOM 2912 N N . ILE A 1 357 ? 6.738 -32.793 5.774 1.00 96.56 357 ILE A N 1
ATOM 2913 C CA . ILE A 1 357 ? 7.197 -32.702 4.380 1.00 96.56 357 ILE A CA 1
ATOM 2914 C C . ILE A 1 357 ? 8.018 -33.946 4.016 1.00 96.56 357 ILE A C 1
ATOM 2916 O O . ILE A 1 357 ? 9.210 -33.889 3.710 1.00 96.56 357 ILE A O 1
ATOM 2920 N N . THR A 1 358 ? 7.368 -35.109 4.102 1.00 97.38 358 THR A N 1
ATOM 2921 C CA . THR A 1 358 ? 8.026 -36.401 3.860 1.00 97.38 358 THR A CA 1
ATOM 2922 C C . THR A 1 358 ? 7.914 -36.822 2.397 1.00 97.38 358 THR A C 1
ATOM 2924 O O . THR A 1 358 ? 6.823 -36.809 1.821 1.00 97.38 358 THR A O 1
ATOM 2927 N N . ARG A 1 359 ? 9.037 -37.223 1.797 1.00 97.50 359 ARG A N 1
ATOM 2928 C CA . ARG A 1 359 ? 9.149 -37.701 0.409 1.00 97.50 359 ARG A CA 1
ATOM 2929 C C . ARG A 1 359 ? 9.453 -39.198 0.393 1.00 97.50 359 ARG A C 1
ATOM 2931 O O . ARG A 1 359 ? 10.175 -39.682 1.259 1.00 97.50 359 ARG A O 1
ATOM 2938 N N . LEU A 1 360 ? 8.937 -39.925 -0.598 1.00 96.44 360 LEU A N 1
ATOM 2939 C CA . LEU A 1 360 ? 9.390 -41.287 -0.903 1.00 96.44 360 LEU A CA 1
ATOM 2940 C C . LEU A 1 360 ? 10.519 -41.200 -1.933 1.00 96.44 360 LEU A C 1
ATOM 2942 O O . LEU A 1 360 ? 10.296 -40.691 -3.031 1.00 96.44 360 LEU A O 1
ATOM 2946 N N . ILE A 1 361 ? 11.713 -41.668 -1.572 1.00 96.75 361 ILE A N 1
ATOM 2947 C CA . ILE A 1 361 ? 12.897 -41.665 -2.437 1.00 96.75 361 ILE A CA 1
ATOM 2948 C C . ILE A 1 361 ? 13.442 -43.092 -2.483 1.00 96.75 361 ILE A C 1
ATOM 2950 O O . ILE A 1 361 ? 13.918 -43.622 -1.478 1.00 96.75 361 ILE A O 1
ATOM 2954 N N . GLY A 1 362 ? 13.323 -43.738 -3.644 1.00 95.25 362 GLY A N 1
ATOM 2955 C CA . GLY A 1 362 ? 13.568 -45.175 -3.758 1.00 95.25 362 GLY A CA 1
ATOM 2956 C C . GLY A 1 362 ? 12.599 -45.968 -2.873 1.00 95.25 362 GLY A C 1
ATOM 2957 O O . GLY A 1 362 ? 11.383 -45.839 -3.012 1.00 95.25 362 GLY A O 1
ATOM 2958 N N . GLU A 1 363 ? 13.138 -46.773 -1.957 1.00 96.00 363 GLU A N 1
ATOM 2959 C CA . GLU A 1 363 ? 12.364 -47.585 -1.002 1.00 96.00 363 GLU A CA 1
ATOM 2960 C C . GLU A 1 363 ? 12.265 -46.956 0.402 1.00 96.00 363 GLU A C 1
ATOM 2962 O O . GLU A 1 363 ? 11.610 -47.510 1.286 1.00 96.00 363 GLU A O 1
ATOM 2967 N N . SER A 1 364 ? 12.862 -45.777 0.601 1.00 96.94 364 SER A N 1
ATOM 2968 C CA . SER A 1 364 ? 12.961 -45.112 1.903 1.00 96.94 364 SER A CA 1
ATOM 2969 C C . SER A 1 364 ? 12.163 -43.810 1.942 1.00 96.94 364 SER A C 1
ATOM 2971 O O . SER A 1 364 ? 12.001 -43.114 0.936 1.00 96.94 364 SER A O 1
ATOM 2973 N N . TYR A 1 365 ? 11.691 -43.441 3.130 1.00 97.62 365 TYR A N 1
ATOM 2974 C CA . TYR A 1 365 ? 11.168 -42.106 3.386 1.00 97.62 365 TYR A CA 1
ATOM 2975 C C . TYR A 1 365 ? 12.291 -41.146 3.764 1.00 97.62 365 TYR A C 1
ATOM 2977 O O . TYR A 1 365 ? 13.197 -41.508 4.507 1.00 97.62 365 TYR A O 1
ATOM 2985 N N . HIS A 1 366 ? 12.209 -39.909 3.276 1.00 97.94 366 HIS A N 1
ATOM 2986 C CA . HIS A 1 366 ? 13.006 -38.770 3.732 1.00 97.94 366 HIS A CA 1
ATOM 2987 C C . HIS A 1 366 ? 12.080 -37.765 4.408 1.00 97.94 366 HIS A C 1
ATOM 2989 O O . HIS A 1 366 ? 11.144 -37.277 3.776 1.00 97.94 366 HIS A O 1
ATOM 2995 N N . CYS A 1 367 ? 12.332 -37.459 5.680 1.00 98.12 367 CYS A N 1
ATOM 2996 C CA . CYS A 1 367 ? 11.627 -36.408 6.410 1.00 98.12 367 CYS A CA 1
ATOM 2997 C C . CYS A 1 367 ? 12.439 -35.115 6.326 1.00 98.12 367 CYS A C 1
ATOM 2999 O O . CYS A 1 367 ? 13.521 -35.022 6.919 1.00 98.12 367 CYS A O 1
ATOM 3001 N N . ALA A 1 368 ? 11.925 -34.108 5.614 1.00 97.69 368 ALA A N 1
ATOM 3002 C CA . ALA A 1 368 ? 12.668 -32.874 5.382 1.00 97.69 368 ALA A CA 1
ATOM 3003 C C . ALA A 1 368 ? 12.891 -32.072 6.673 1.00 97.69 368 ALA A C 1
ATOM 3005 O O . ALA A 1 368 ? 13.974 -31.526 6.871 1.00 97.69 368 ALA A O 1
ATOM 3006 N N . VAL A 1 369 ? 11.925 -32.071 7.598 1.00 97.31 369 VAL A N 1
ATOM 3007 C CA . VAL A 1 369 ? 12.068 -31.420 8.914 1.00 97.31 369 VAL A CA 1
ATOM 3008 C C . VAL A 1 369 ? 13.237 -32.015 9.702 1.00 97.31 369 VAL A C 1
ATOM 3010 O O . VAL A 1 369 ? 14.068 -31.291 10.254 1.00 97.31 369 VAL A O 1
ATOM 3013 N N . CYS A 1 370 ? 13.357 -33.342 9.716 1.00 97.56 370 CYS A N 1
ATOM 3014 C CA . CYS A 1 370 ? 14.427 -34.006 10.451 1.00 97.56 370 CYS A CA 1
ATOM 3015 C C . CYS A 1 370 ? 15.759 -34.068 9.699 1.00 97.56 370 CYS A C 1
ATOM 3017 O O . CYS A 1 370 ? 16.797 -34.232 10.347 1.00 97.56 370 CYS A O 1
ATOM 3019 N N . ASN A 1 371 ? 15.707 -33.926 8.374 1.00 97.25 371 ASN A N 1
ATOM 3020 C CA . ASN A 1 371 ? 16.761 -34.226 7.411 1.00 97.25 371 ASN A CA 1
ATOM 3021 C C . ASN A 1 371 ? 17.343 -35.641 7.544 1.00 97.25 371 ASN A C 1
ATOM 3023 O O . ASN A 1 371 ? 18.558 -35.820 7.536 1.00 97.25 371 ASN A O 1
ATOM 3027 N N . VAL A 1 372 ? 16.479 -36.642 7.721 1.00 96.56 372 VAL A N 1
ATOM 3028 C CA . VAL A 1 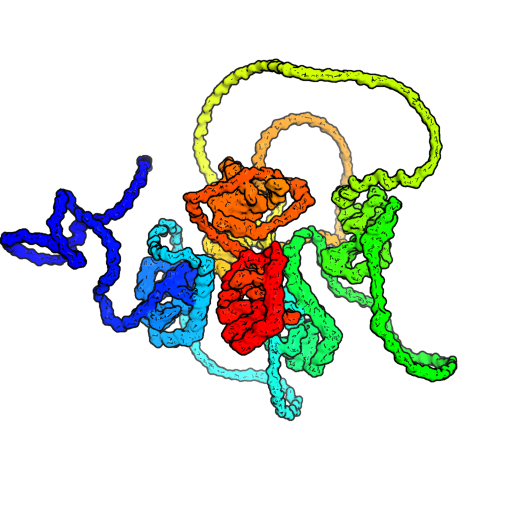372 ? 16.893 -38.047 7.866 1.00 96.56 372 VAL A CA 1
ATOM 3029 C C . VAL A 1 372 ? 16.085 -38.949 6.952 1.00 96.56 372 VAL A C 1
ATOM 3031 O O . VAL A 1 372 ? 14.943 -38.632 6.603 1.00 96.56 372 VAL A O 1
ATOM 3034 N N . THR A 1 373 ? 16.681 -40.082 6.597 1.00 96.50 373 THR A N 1
ATOM 3035 C CA . THR A 1 373 ? 16.032 -41.145 5.837 1.00 96.50 373 THR A CA 1
ATOM 3036 C C . THR A 1 373 ? 15.770 -42.361 6.715 1.00 96.50 373 THR A C 1
ATOM 3038 O O . THR A 1 373 ? 16.539 -42.657 7.628 1.00 96.50 373 THR A O 1
ATOM 3041 N N . PHE A 1 374 ? 14.650 -43.040 6.481 1.00 96.56 374 PHE A N 1
ATOM 3042 C CA . PHE A 1 374 ? 14.244 -44.226 7.234 1.00 96.56 374 PHE A CA 1
ATOM 3043 C C . PHE A 1 374 ? 13.404 -45.169 6.367 1.00 96.56 374 PHE A C 1
ATOM 3045 O O . PHE A 1 374 ? 12.779 -44.753 5.391 1.00 96.56 374 PHE A O 1
ATOM 3052 N N . ASP A 1 375 ? 13.408 -46.454 6.721 1.00 96.00 375 ASP A N 1
ATOM 3053 C CA . ASP A 1 375 ? 12.600 -47.481 6.058 1.00 96.00 375 ASP A CA 1
ATOM 3054 C C . ASP A 1 375 ? 11.105 -47.166 6.225 1.00 96.00 375 ASP A C 1
ATOM 3056 O O . ASP A 1 375 ? 10.663 -46.748 7.298 1.00 96.00 375 ASP A O 1
ATOM 3060 N N . LYS A 1 376 ? 10.311 -47.399 5.176 1.00 94.88 376 LYS A N 1
ATOM 3061 C CA . LYS A 1 376 ? 8.852 -47.234 5.185 1.00 94.88 376 LYS A CA 1
ATOM 3062 C C . LYS A 1 376 ? 8.161 -47.986 6.331 1.00 94.88 376 LYS A C 1
ATOM 3064 O O . LYS A 1 376 ? 7.109 -47.544 6.783 1.00 94.88 376 LYS A O 1
ATOM 3069 N N . ASN A 1 377 ? 8.737 -49.092 6.800 1.00 94.19 377 ASN A N 1
ATOM 3070 C CA . ASN A 1 377 ? 8.207 -49.879 7.916 1.00 94.19 377 ASN A CA 1
ATOM 3071 C C . ASN A 1 377 ? 8.422 -49.227 9.293 1.00 94.19 377 ASN A C 1
ATOM 3073 O O . ASN A 1 377 ? 7.758 -49.617 10.249 1.00 94.19 377 ASN A O 1
ATOM 3077 N N . ASN A 1 378 ? 9.306 -48.230 9.383 1.00 94.00 378 ASN A N 1
ATOM 3078 C CA . ASN A 1 378 ? 9.656 -47.532 10.621 1.00 94.00 378 ASN A CA 1
ATOM 3079 C C . ASN A 1 378 ? 9.021 -46.131 10.688 1.00 94.00 378 ASN A C 1
ATOM 3081 O O . ASN A 1 378 ? 9.542 -45.253 11.378 1.00 94.00 378 ASN A O 1
ATOM 3085 N N . ASP A 1 379 ? 7.932 -45.879 9.948 1.00 93.00 379 ASP A N 1
ATOM 3086 C CA . ASP A 1 379 ? 7.316 -44.549 9.909 1.00 93.00 379 ASP A CA 1
ATOM 3087 C C . ASP A 1 379 ? 6.813 -44.111 11.290 1.00 93.00 379 ASP A C 1
ATOM 3089 O O . ASP A 1 379 ? 7.175 -43.028 11.748 1.00 93.00 379 ASP A O 1
ATOM 3093 N N . ASN A 1 380 ? 6.084 -44.975 11.998 1.00 92.94 380 ASN A N 1
ATOM 3094 C CA . ASN A 1 380 ? 5.606 -44.677 13.351 1.00 92.94 380 ASN A CA 1
ATOM 3095 C C . ASN A 1 380 ? 6.764 -44.402 14.326 1.00 92.94 380 ASN A C 1
ATOM 3097 O O . ASN A 1 380 ? 6.740 -43.390 15.016 1.00 92.94 380 ASN A O 1
ATOM 3101 N N . ASP A 1 381 ? 7.820 -45.223 14.313 1.00 93.81 381 ASP A N 1
ATOM 3102 C CA . ASP A 1 381 ? 8.975 -45.044 15.207 1.00 93.81 381 ASP A CA 1
ATOM 3103 C C . ASP A 1 381 ? 9.673 -43.690 14.989 1.00 93.81 381 ASP A C 1
ATOM 3105 O O . ASP A 1 381 ? 10.115 -43.051 15.946 1.00 93.81 381 ASP A O 1
ATOM 3109 N N . HIS A 1 382 ? 9.764 -43.222 13.737 1.00 96.25 382 HIS A N 1
ATOM 3110 C CA . HIS A 1 382 ? 10.334 -41.911 13.435 1.00 96.25 382 HIS A CA 1
ATOM 3111 C C . HIS A 1 382 ? 9.421 -40.769 13.897 1.00 96.25 382 HIS A C 1
ATOM 3113 O O . HIS A 1 382 ? 9.887 -39.875 14.608 1.00 96.25 382 HIS A O 1
ATOM 3119 N N . PHE A 1 383 ? 8.144 -40.783 13.499 1.00 94.75 383 PHE A N 1
ATOM 3120 C CA . PHE A 1 383 ? 7.209 -39.688 13.783 1.00 94.75 383 PHE A CA 1
ATOM 3121 C C . PHE A 1 383 ? 6.833 -39.585 15.269 1.00 94.75 383 PHE A C 1
ATOM 3123 O O . PHE A 1 383 ? 6.572 -38.478 15.741 1.00 94.75 383 PHE A O 1
ATOM 3130 N N . ASP A 1 384 ? 6.891 -40.692 16.015 1.00 92.75 384 ASP A N 1
ATOM 3131 C CA . ASP A 1 384 ? 6.660 -40.723 17.464 1.00 92.75 384 ASP A CA 1
ATOM 3132 C C . ASP A 1 384 ? 7.924 -40.387 18.283 1.00 92.75 384 ASP A C 1
ATOM 3134 O O . ASP A 1 384 ? 7.856 -40.232 19.506 1.00 92.75 384 ASP A O 1
ATOM 3138 N N . SER A 1 385 ? 9.092 -40.251 17.640 1.00 96.19 385 SER A N 1
ATOM 3139 C CA . SER A 1 385 ? 10.341 -39.936 18.340 1.00 96.19 385 SER A CA 1
ATOM 3140 C C . SER A 1 385 ? 10.370 -38.498 18.878 1.00 96.19 385 SER A C 1
ATOM 3142 O O . SER A 1 385 ? 9.963 -37.543 18.213 1.00 96.19 385 SER A O 1
ATOM 3144 N N . GLU A 1 386 ? 10.941 -38.314 20.073 1.00 94.38 386 GLU A N 1
ATOM 3145 C CA . GLU A 1 386 ? 11.102 -36.989 20.698 1.00 94.38 386 GLU A CA 1
ATOM 3146 C C . GLU A 1 386 ? 11.944 -36.046 19.820 1.00 94.38 386 GLU A C 1
ATOM 3148 O O . GLU A 1 386 ? 11.601 -34.880 19.638 1.00 94.38 386 GLU A O 1
ATOM 3153 N N . SER A 1 387 ? 12.968 -36.582 19.144 1.00 95.00 387 SER A N 1
ATOM 3154 C CA . SER A 1 387 ? 13.784 -35.804 18.206 1.00 95.00 387 SER A CA 1
ATOM 3155 C C . SER A 1 387 ? 12.995 -35.290 16.997 1.00 95.00 387 SER A C 1
ATOM 3157 O O . SER A 1 387 ? 13.329 -34.215 16.490 1.00 95.00 387 SER A O 1
ATOM 3159 N N . HIS A 1 388 ? 12.000 -36.035 16.501 1.00 95.88 388 HIS A N 1
ATOM 3160 C CA . HIS A 1 388 ? 11.148 -35.562 15.412 1.00 95.88 388 HIS A CA 1
ATOM 3161 C C . HIS A 1 388 ? 10.314 -34.373 15.874 1.00 95.88 388 HIS A C 1
ATOM 3163 O O . HIS A 1 388 ? 10.331 -33.322 15.233 1.00 95.88 388 HIS A O 1
ATOM 3169 N N . LYS A 1 389 ? 9.660 -34.520 17.029 1.00 93.25 389 LYS A N 1
ATOM 3170 C CA . LYS A 1 389 ? 8.842 -33.475 17.641 1.00 93.25 389 LYS A CA 1
ATOM 3171 C C . LYS A 1 389 ? 9.628 -32.181 17.878 1.00 93.25 389 LYS A C 1
ATOM 3173 O O . LYS A 1 389 ? 9.166 -31.121 17.473 1.00 93.25 389 LYS A O 1
ATOM 3178 N N . ASP A 1 390 ? 10.837 -32.262 18.430 1.00 94.38 390 ASP A N 1
ATOM 3179 C CA . ASP A 1 390 ? 11.664 -31.076 18.698 1.00 94.38 390 ASP A CA 1
ATOM 3180 C C . ASP A 1 390 ? 12.056 -30.329 17.413 1.00 94.38 390 ASP A C 1
ATOM 3182 O O . ASP A 1 390 ? 11.989 -29.098 17.340 1.00 94.38 390 ASP A O 1
ATOM 3186 N N . LYS A 1 391 ? 12.451 -31.066 16.366 1.00 96.88 391 LYS A N 1
ATOM 3187 C CA . LYS A 1 391 ? 12.804 -30.468 15.067 1.00 96.88 391 LYS A CA 1
ATOM 3188 C C . LYS A 1 391 ? 11.581 -29.882 14.364 1.00 96.88 391 LYS A C 1
ATOM 3190 O O . LYS A 1 391 ? 11.697 -28.858 13.691 1.00 96.88 391 LYS A O 1
ATOM 3195 N N . MET A 1 392 ? 10.425 -30.510 14.547 1.00 96.44 392 MET A N 1
ATOM 3196 C CA . MET A 1 392 ? 9.142 -30.049 14.036 1.00 96.44 392 MET A CA 1
ATOM 3197 C C . MET A 1 392 ? 8.712 -28.734 14.691 1.00 96.44 392 MET A C 1
ATOM 3199 O O . MET A 1 392 ? 8.422 -27.767 13.986 1.00 96.44 392 MET A O 1
ATOM 3203 N N . ASP A 1 393 ? 8.772 -28.656 16.021 1.00 91.88 393 ASP A N 1
ATOM 3204 C CA . ASP A 1 393 ? 8.478 -27.435 16.775 1.00 91.88 393 ASP A CA 1
ATOM 3205 C C . ASP A 1 393 ? 9.449 -26.304 16.396 1.00 91.88 393 ASP A C 1
ATOM 3207 O O . ASP A 1 393 ? 9.043 -25.151 16.235 1.00 91.88 393 ASP A O 1
ATOM 3211 N N . HIS A 1 394 ? 10.730 -26.619 16.185 1.00 95.94 394 HIS A N 1
ATOM 3212 C CA . HIS A 1 394 ? 11.710 -25.648 15.696 1.00 95.94 394 HIS A CA 1
ATOM 3213 C C . HIS A 1 394 ? 11.368 -25.129 14.288 1.00 95.94 394 HIS A C 1
ATOM 3215 O O . HIS A 1 394 ? 11.378 -23.919 14.064 1.00 95.94 394 HIS A O 1
ATOM 3221 N N . ALA A 1 395 ? 11.054 -26.018 13.339 1.00 96.44 395 ALA A N 1
ATOM 3222 C CA . ALA A 1 395 ? 10.694 -25.644 11.968 1.00 96.44 395 ALA A CA 1
ATOM 3223 C C . ALA A 1 395 ? 9.431 -24.767 11.917 1.00 96.44 395 ALA A C 1
ATOM 3225 O O . ALA A 1 395 ? 9.379 -23.798 11.157 1.00 96.44 395 ALA A O 1
ATOM 3226 N N . TRP A 1 396 ? 8.442 -25.071 12.760 1.00 94.62 396 TRP A N 1
ATOM 3227 C CA . TRP A 1 396 ? 7.211 -24.295 12.892 1.00 94.62 396 TRP A CA 1
ATOM 3228 C C . TRP A 1 396 ? 7.461 -22.905 13.485 1.00 94.62 396 TRP A C 1
ATOM 3230 O O . TRP A 1 396 ? 7.075 -21.886 12.910 1.00 94.62 396 TRP A O 1
ATOM 3240 N N . ASN A 1 397 ? 8.153 -22.839 14.626 1.00 92.38 397 ASN A N 1
ATOM 3241 C CA . ASN A 1 397 ? 8.435 -21.569 15.293 1.00 92.38 397 ASN A CA 1
ATOM 3242 C C . ASN A 1 397 ? 9.305 -20.657 14.422 1.00 92.38 397 ASN A C 1
ATOM 3244 O O . ASN A 1 397 ? 9.062 -19.453 14.367 1.00 92.38 397 ASN A O 1
ATOM 3248 N N . ARG A 1 398 ? 10.265 -21.224 13.680 1.00 94.56 398 ARG A N 1
ATOM 3249 C CA . ARG A 1 398 ? 11.096 -20.446 12.759 1.00 94.56 398 ARG A CA 1
ATOM 3250 C C . ARG A 1 398 ? 10.295 -19.886 11.584 1.00 94.56 398 ARG A C 1
ATOM 3252 O O . ARG A 1 398 ? 10.537 -18.749 11.190 1.00 94.56 398 ARG A O 1
ATOM 3259 N N . ALA A 1 399 ? 9.329 -20.639 11.051 1.00 94.12 399 ALA A N 1
ATOM 3260 C CA . ALA A 1 399 ? 8.417 -20.120 10.032 1.00 94.12 399 ALA A CA 1
ATOM 3261 C C . ALA A 1 399 ? 7.619 -18.926 10.566 1.00 94.12 399 ALA A C 1
ATOM 3263 O O . ALA A 1 399 ? 7.611 -17.879 9.926 1.00 94.12 399 ALA A O 1
ATOM 3264 N N . LEU A 1 400 ? 7.039 -19.049 11.767 1.00 90.19 400 LEU A N 1
ATOM 3265 C CA . LEU A 1 400 ? 6.304 -17.960 12.416 1.00 90.19 400 LEU A CA 1
ATOM 3266 C C . LEU A 1 400 ? 7.169 -16.706 12.585 1.00 90.19 400 LEU A C 1
ATOM 3268 O O . LEU A 1 400 ? 6.742 -15.618 12.203 1.00 90.19 400 LEU A O 1
ATOM 3272 N N . GLU A 1 401 ? 8.391 -16.850 13.104 1.00 91.94 401 GLU A N 1
ATOM 3273 C CA . GLU A 1 401 ? 9.335 -15.735 13.265 1.00 91.94 401 GLU A CA 1
ATOM 3274 C C . GLU A 1 401 ? 9.588 -14.993 11.948 1.00 91.94 401 GLU A C 1
ATOM 3276 O O . GLU A 1 401 ? 9.524 -13.765 11.919 1.00 91.94 401 GLU A O 1
ATOM 3281 N N . LEU A 1 402 ? 9.838 -15.736 10.866 1.00 89.06 402 LEU A N 1
ATOM 3282 C CA . LEU A 1 402 ? 10.167 -15.179 9.553 1.00 89.06 402 LEU A CA 1
ATOM 3283 C C . LEU A 1 402 ? 8.947 -14.591 8.833 1.00 89.06 402 LEU A C 1
ATOM 3285 O O . LEU A 1 402 ? 9.081 -13.627 8.091 1.00 89.06 402 LEU A O 1
ATOM 3289 N N . THR A 1 403 ? 7.748 -15.130 9.059 1.00 84.69 403 THR A N 1
ATOM 3290 C CA . THR A 1 403 ? 6.513 -14.552 8.498 1.00 84.69 403 THR A CA 1
ATOM 3291 C C . THR A 1 403 ? 6.050 -13.295 9.236 1.00 84.69 403 THR A C 1
ATOM 3293 O O . THR A 1 403 ? 5.346 -12.475 8.657 1.00 84.69 403 THR A O 1
ATOM 3296 N N . HIS A 1 404 ? 6.454 -13.118 10.500 1.00 79.25 404 HIS A N 1
ATOM 3297 C CA . HIS A 1 404 ? 6.091 -11.956 11.317 1.00 79.25 404 HIS A CA 1
ATOM 3298 C C . HIS A 1 404 ? 7.177 -10.869 11.375 1.00 79.25 404 HIS A C 1
ATOM 3300 O O . HIS A 1 404 ? 6.893 -9.756 11.826 1.00 79.25 404 HIS A O 1
ATOM 3306 N N . SER A 1 405 ? 8.410 -11.146 10.936 1.00 59.75 405 SER A N 1
ATOM 3307 C CA . SER A 1 405 ? 9.487 -10.145 10.912 1.00 59.75 405 SER A CA 1
ATOM 3308 C C . SER A 1 405 ? 9.216 -9.011 9.923 1.00 59.75 405 SER A C 1
ATOM 3310 O O . SER A 1 405 ? 9.504 -7.857 10.239 1.00 59.75 405 SER A O 1
ATOM 3312 N N . ASP A 1 406 ? 8.568 -9.306 8.795 1.00 50.12 406 ASP A N 1
ATOM 3313 C CA . ASP A 1 406 ? 8.277 -8.314 7.749 1.00 50.12 406 ASP A CA 1
ATOM 3314 C C . ASP A 1 406 ? 7.237 -7.265 8.191 1.00 50.12 406 ASP A C 1
ATOM 3316 O O . ASP A 1 406 ? 7.148 -6.176 7.620 1.00 50.12 406 ASP A O 1
ATOM 3320 N N . GLU A 1 407 ? 6.470 -7.544 9.250 1.00 42.78 407 GLU A N 1
ATOM 3321 C CA . GLU A 1 407 ? 5.445 -6.630 9.764 1.00 42.78 407 GLU A CA 1
ATOM 3322 C C . GLU A 1 407 ? 5.979 -5.626 10.802 1.00 42.78 407 GLU A C 1
ATOM 3324 O O . GLU A 1 407 ? 5.333 -4.606 11.049 1.00 42.78 407 GLU A O 1
ATOM 3329 N N . ASN A 1 408 ? 7.167 -5.852 11.382 1.00 39.22 408 ASN A N 1
ATOM 3330 C CA . ASN A 1 408 ? 7.717 -5.000 12.449 1.00 39.22 408 ASN A CA 1
ATOM 3331 C C . ASN A 1 408 ? 8.823 -4.027 12.003 1.00 39.22 408 ASN A C 1
ATOM 3333 O O . ASN A 1 408 ? 9.161 -3.122 12.766 1.00 39.22 408 ASN A O 1
ATOM 3337 N N . GLU A 1 409 ? 9.347 -4.132 10.779 1.00 39.38 409 GLU A N 1
ATOM 3338 C CA . GLU A 1 409 ? 10.418 -3.239 10.293 1.00 39.38 409 GLU A CA 1
ATOM 3339 C C . GLU A 1 409 ? 9.935 -1.858 9.798 1.00 39.38 409 GLU A C 1
ATOM 3341 O O . GLU A 1 409 ? 10.751 -1.000 9.472 1.00 39.38 409 GLU A O 1
ATOM 3346 N N . ASN A 1 410 ? 8.626 -1.569 9.830 1.00 32.56 410 ASN A N 1
ATOM 3347 C CA . ASN A 1 410 ? 8.082 -0.242 9.485 1.00 32.56 410 ASN A CA 1
ATOM 3348 C C . ASN A 1 410 ? 7.927 0.733 10.674 1.00 32.56 410 ASN A C 1
ATOM 3350 O O . ASN A 1 410 ? 7.345 1.805 10.506 1.00 32.56 410 ASN A O 1
ATOM 3354 N N . ASN A 1 411 ? 8.473 0.420 11.856 1.00 28.95 411 ASN A N 1
ATOM 3355 C CA . ASN A 1 411 ? 8.616 1.384 12.954 1.00 28.95 411 ASN A CA 1
ATOM 3356 C C . ASN A 1 411 ? 10.100 1.672 13.240 1.00 28.95 411 ASN A C 1
ATOM 3358 O O . ASN A 1 411 ? 10.785 0.878 13.872 1.00 28.95 411 ASN A O 1
ATOM 3362 N N . GLU A 1 412 ? 10.545 2.840 12.765 1.00 30.22 412 GLU A N 1
ATOM 3363 C CA . GLU A 1 412 ? 11.720 3.628 13.178 1.00 30.22 412 GLU A CA 1
ATOM 3364 C C . GLU A 1 412 ? 12.986 2.868 13.631 1.00 30.22 412 GLU A C 1
ATOM 3366 O O . GLU A 1 412 ? 13.177 2.553 14.805 1.00 30.22 412 GLU A O 1
ATOM 3371 N N . TYR A 1 413 ? 13.947 2.748 12.709 1.00 32.97 413 TYR A N 1
ATOM 3372 C CA . TYR A 1 413 ? 15.367 2.606 13.037 1.00 32.97 413 TYR A CA 1
ATOM 3373 C C . TYR A 1 413 ? 16.001 3.982 13.303 1.00 32.97 413 TYR A C 1
ATOM 3375 O O . TYR A 1 413 ? 15.902 4.895 12.482 1.00 32.97 413 TYR A O 1
ATOM 3383 N N . ASN A 1 414 ? 16.734 4.101 14.413 1.00 27.73 414 ASN A N 1
ATOM 3384 C CA . ASN A 1 414 ? 17.817 5.071 14.582 1.00 27.73 414 ASN A CA 1
ATOM 3385 C C . ASN A 1 414 ? 19.060 4.295 15.066 1.00 27.73 414 ASN A C 1
ATOM 3387 O O . ASN A 1 414 ? 18.991 3.551 16.043 1.00 27.73 414 ASN A O 1
ATOM 3391 N N . ASN A 1 415 ? 20.158 4.416 14.318 1.00 31.64 415 ASN A N 1
ATOM 3392 C CA . ASN A 1 415 ? 21.340 3.540 14.321 1.00 31.64 415 ASN A CA 1
ATOM 3393 C C . ASN A 1 415 ? 22.284 3.706 15.533 1.00 31.64 415 ASN A C 1
ATOM 3395 O O . ASN A 1 415 ? 22.441 4.814 16.044 1.00 31.64 415 ASN A O 1
ATOM 3399 N N . ASN A 1 416 ? 22.994 2.627 15.915 1.00 29.16 416 ASN A N 1
ATOM 3400 C CA . ASN A 1 416 ? 24.457 2.510 15.718 1.00 29.16 416 ASN A CA 1
ATOM 3401 C C . ASN A 1 416 ? 25.030 1.118 16.106 1.00 29.16 416 ASN A C 1
ATOM 3403 O O . ASN A 1 416 ? 24.969 0.697 17.257 1.00 29.16 416 ASN A O 1
ATOM 3407 N N . GLU A 1 417 ? 25.575 0.452 15.078 1.00 32.72 417 GLU A N 1
ATOM 3408 C CA . GLU A 1 417 ? 26.739 -0.458 14.964 1.00 32.72 417 GLU A CA 1
ATOM 3409 C C . GLU A 1 417 ? 27.223 -1.323 16.151 1.00 32.72 417 GLU A C 1
ATOM 3411 O O . GLU A 1 417 ? 27.808 -0.794 17.091 1.00 32.72 417 GLU A O 1
ATOM 3416 N N . VAL A 1 418 ? 27.204 -2.666 15.992 1.00 27.73 418 VAL A N 1
ATOM 3417 C CA . VAL A 1 418 ? 28.319 -3.567 16.393 1.00 27.73 418 VAL A CA 1
ATOM 3418 C C . VAL A 1 418 ? 28.418 -4.795 15.461 1.00 27.73 418 VAL A C 1
ATOM 3420 O O . VAL A 1 418 ? 27.450 -5.514 15.228 1.00 27.73 418 VAL A O 1
ATOM 3423 N N . HIS A 1 419 ? 29.647 -5.031 14.996 1.00 29.94 419 HIS A N 1
ATOM 3424 C CA . HIS A 1 419 ? 30.183 -6.149 14.213 1.00 29.94 419 HIS A CA 1
ATOM 3425 C C . HIS A 1 419 ? 29.871 -7.575 14.724 1.00 29.94 419 HIS A C 1
ATOM 3427 O O . HIS A 1 419 ? 30.040 -7.884 15.902 1.00 29.94 419 HIS A O 1
ATOM 3433 N N . LEU A 1 420 ? 29.582 -8.490 13.787 1.00 28.25 420 LEU A N 1
ATOM 3434 C CA . LEU A 1 420 ? 29.584 -9.947 13.983 1.00 28.25 420 LEU A CA 1
ATOM 3435 C C . LEU A 1 420 ? 30.957 -10.549 13.629 1.00 28.25 420 LEU A C 1
ATOM 3437 O O . LEU A 1 420 ? 31.410 -10.448 12.489 1.00 28.25 420 LEU A O 1
ATOM 3441 N N . TYR A 1 421 ? 31.585 -11.240 14.585 1.00 26.41 421 TYR A N 1
ATOM 3442 C CA . TYR A 1 421 ? 32.651 -12.213 14.325 1.00 26.41 421 TYR A CA 1
ATOM 3443 C C . TYR A 1 421 ? 32.043 -13.620 14.224 1.00 26.41 421 TYR A C 1
ATOM 3445 O O . TYR A 1 421 ? 31.358 -14.082 15.135 1.00 26.41 421 TYR A O 1
ATOM 3453 N N . ARG A 1 422 ? 32.327 -14.313 13.115 1.00 28.25 422 ARG A N 1
ATOM 3454 C CA . ARG A 1 422 ? 32.128 -15.761 12.938 1.00 28.25 422 ARG A CA 1
ATOM 3455 C C . ARG A 1 422 ? 33.219 -16.506 13.715 1.00 28.25 422 ARG A C 1
ATOM 3457 O O . ARG A 1 422 ? 34.391 -16.321 13.399 1.00 28.25 422 ARG A O 1
ATOM 3464 N N . ASN A 1 423 ? 32.848 -17.399 14.634 1.00 27.16 423 ASN A N 1
ATOM 3465 C CA . ASN A 1 423 ? 33.749 -18.443 15.127 1.00 27.16 423 ASN A CA 1
ATOM 3466 C C . ASN A 1 423 ? 33.427 -19.771 14.442 1.00 27.16 423 ASN A C 1
ATOM 3468 O O . ASN A 1 423 ? 32.348 -20.335 14.607 1.00 27.16 423 ASN A O 1
ATOM 3472 N N . ARG A 1 424 ? 34.411 -20.239 13.668 1.00 25.61 424 ARG A N 1
ATOM 3473 C CA . ARG A 1 424 ? 34.588 -21.641 13.299 1.00 25.61 424 ARG A CA 1
ATOM 3474 C C . ARG A 1 424 ? 34.875 -22.450 14.561 1.00 25.61 424 ARG A C 1
ATOM 3476 O O . ARG A 1 424 ? 35.653 -22.032 15.416 1.00 25.61 424 ARG A O 1
ATOM 3483 N N . THR A 1 425 ? 34.268 -23.620 14.619 1.00 30.03 425 THR A N 1
ATOM 3484 C CA . THR A 1 425 ? 34.579 -24.725 15.518 1.00 30.03 425 THR A CA 1
ATOM 3485 C C . THR A 1 425 ? 36.021 -25.202 15.314 1.00 30.03 425 THR A C 1
ATOM 3487 O O . THR A 1 425 ? 36.386 -25.599 14.214 1.00 30.03 425 THR A O 1
ATOM 3490 N N . ASN A 1 426 ? 36.821 -25.173 16.381 1.00 27.27 426 ASN A N 1
ATOM 3491 C CA . ASN A 1 426 ? 37.978 -26.044 16.614 1.00 27.27 426 ASN A CA 1
ATOM 3492 C C . ASN A 1 426 ? 37.912 -26.403 18.108 1.00 27.27 426 ASN A C 1
ATOM 3494 O O . ASN A 1 426 ? 37.946 -25.519 18.957 1.00 27.27 426 ASN A O 1
ATOM 3498 N N . SER A 1 427 ? 37.565 -27.646 18.446 1.00 27.41 427 SER A N 1
ATOM 3499 C CA . SER A 1 427 ? 38.531 -28.734 18.647 1.00 27.41 427 SER A CA 1
ATOM 3500 C C . SER A 1 427 ? 39.505 -28.421 19.789 1.00 27.41 427 SER A C 1
ATOM 3502 O O . SER A 1 427 ? 40.582 -27.869 19.569 1.00 27.41 427 SER A O 1
ATOM 3504 N N . CYS A 1 428 ? 39.142 -28.844 20.998 1.00 24.05 428 CYS A N 1
ATOM 3505 C CA . CYS A 1 428 ? 40.080 -29.126 22.077 1.00 24.05 428 CYS A CA 1
ATOM 3506 C C . CYS A 1 428 ? 40.222 -30.651 22.215 1.00 24.05 428 CYS A C 1
ATOM 3508 O O . CYS A 1 428 ? 39.422 -31.306 22.872 1.00 24.05 428 CYS A O 1
ATOM 3510 N N . ASN A 1 429 ? 41.266 -31.202 21.592 1.00 28.22 429 ASN A N 1
ATOM 3511 C CA . ASN A 1 429 ? 41.852 -32.476 21.996 1.00 28.22 429 ASN A CA 1
ATOM 3512 C C . ASN A 1 429 ? 42.855 -32.193 23.120 1.00 28.22 429 ASN A C 1
ATOM 3514 O O . ASN A 1 429 ? 43.844 -31.493 22.902 1.00 28.22 429 ASN A O 1
ATOM 3518 N N . SER A 1 430 ? 42.627 -32.766 24.301 1.00 29.86 430 SER A N 1
ATOM 3519 C CA . SER A 1 430 ? 43.689 -33.051 25.264 1.00 29.86 430 SER A CA 1
ATOM 3520 C C . SER A 1 430 ? 43.931 -34.558 25.271 1.00 29.86 430 SER A C 1
ATOM 3522 O O . SER A 1 430 ? 43.086 -35.333 25.709 1.00 29.86 430 SER A O 1
ATOM 3524 N N . ILE A 1 431 ? 45.089 -34.916 24.729 1.00 30.34 431 ILE A N 1
ATOM 3525 C CA . ILE A 1 431 ? 45.746 -36.224 24.700 1.00 30.34 431 ILE A CA 1
ATOM 3526 C C . ILE A 1 431 ? 45.913 -36.791 26.117 1.00 30.34 431 ILE A C 1
ATOM 3528 O O . ILE A 1 431 ? 46.298 -36.036 27.007 1.00 30.34 431 ILE A O 1
ATOM 3532 N N . LEU A 1 432 ? 45.705 -38.105 26.283 1.00 28.19 432 LEU A N 1
ATOM 3533 C CA . LEU A 1 432 ? 46.637 -39.041 26.939 1.00 28.19 432 LEU A CA 1
ATOM 3534 C C . LEU A 1 432 ? 46.194 -40.497 26.675 1.00 28.19 432 LEU A C 1
ATOM 3536 O O . LEU A 1 432 ? 45.147 -40.933 27.146 1.00 28.19 432 LEU A O 1
ATOM 3540 N N . ASP A 1 433 ? 47.019 -41.224 25.919 1.00 30.78 433 ASP A N 1
ATOM 3541 C CA . ASP A 1 433 ? 46.980 -42.679 25.730 1.00 30.78 433 ASP A CA 1
ATOM 3542 C C . ASP A 1 433 ? 47.414 -43.412 27.013 1.00 30.78 433 ASP A C 1
ATOM 3544 O O . ASP A 1 433 ? 48.397 -42.989 27.623 1.00 30.78 433 ASP A O 1
ATOM 3548 N N . TYR A 1 434 ? 46.771 -44.535 27.372 1.00 28.09 434 TYR A N 1
ATOM 3549 C CA . TYR A 1 434 ? 47.452 -45.825 27.621 1.00 28.09 434 TYR A CA 1
ATOM 3550 C C . TYR A 1 434 ? 46.469 -46.984 27.895 1.00 28.09 434 TYR A C 1
ATOM 3552 O O . TYR A 1 434 ? 45.408 -46.803 28.484 1.00 28.09 434 TYR A O 1
ATOM 3560 N N . GLU A 1 435 ? 46.872 -48.173 27.449 1.00 39.81 435 GLU A N 1
ATOM 3561 C CA . GLU A 1 435 ? 46.160 -49.458 27.388 1.00 39.81 435 GLU A CA 1
ATOM 3562 C C . GLU A 1 435 ? 46.053 -50.235 28.728 1.00 39.81 435 GLU A C 1
ATOM 3564 O O . GLU A 1 435 ? 46.684 -49.877 29.720 1.00 39.81 435 GLU A O 1
ATOM 3569 N N . SER A 1 436 ? 45.355 -51.389 28.656 1.00 30.83 436 SER A N 1
ATOM 3570 C CA . SER A 1 436 ? 45.278 -52.550 29.583 1.00 30.83 436 SER A CA 1
ATOM 3571 C C . SER A 1 436 ? 44.027 -52.580 30.474 1.00 30.83 436 SER A C 1
ATOM 3573 O O . SER A 1 436 ? 43.859 -51.740 31.346 1.00 30.83 436 SER A O 1
ATOM 3575 N N . SER A 1 437 ? 43.024 -53.435 30.231 1.00 33.75 437 SER A N 1
ATOM 3576 C CA . SER A 1 437 ? 42.965 -54.907 30.405 1.00 33.75 437 SER A CA 1
ATOM 3577 C C . SER A 1 437 ? 43.120 -55.382 31.862 1.00 33.75 437 SER A C 1
ATOM 3579 O O . SER A 1 437 ? 44.130 -55.072 32.481 1.00 33.75 437 SER A O 1
ATOM 3581 N N . GLU A 1 438 ? 42.097 -56.126 32.326 1.00 31.52 438 GLU A N 1
ATOM 3582 C CA . GLU A 1 438 ? 42.046 -57.130 33.421 1.00 31.52 438 GLU A CA 1
ATOM 3583 C C . GLU A 1 438 ? 42.526 -56.677 34.825 1.00 31.52 438 GLU A C 1
ATOM 3585 O O . GLU A 1 438 ? 43.618 -56.165 35.002 1.00 31.52 438 GLU A O 1
ATOM 3590 N N . GLY A 1 439 ? 41.753 -56.750 35.916 1.00 30.70 439 GLY A N 1
ATOM 3591 C CA . GLY A 1 439 ? 41.029 -57.901 36.468 1.00 30.70 439 GLY A CA 1
ATOM 3592 C C . GLY A 1 439 ? 41.795 -58.448 37.693 1.00 30.70 439 GLY A C 1
ATOM 3593 O O . GLY A 1 439 ? 42.960 -58.775 37.529 1.00 30.70 439 GLY A O 1
ATOM 3594 N N . PHE A 1 440 ? 41.165 -58.498 38.887 1.00 27.17 440 PHE A N 1
ATOM 3595 C CA . PHE A 1 440 ? 41.354 -59.424 40.051 1.00 27.17 440 PHE A CA 1
ATOM 3596 C C . PHE A 1 440 ? 40.818 -58.783 41.368 1.00 27.17 440 PHE A C 1
ATOM 3598 O O . PHE A 1 440 ? 41.243 -57.683 41.706 1.00 27.17 440 PHE A O 1
ATOM 3605 N N . TYR A 1 441 ? 39.709 -59.279 41.962 1.00 33.06 441 TYR A N 1
ATOM 3606 C CA . TYR A 1 441 ? 39.572 -60.178 43.154 1.00 33.06 441 TYR A CA 1
ATOM 3607 C C . TYR A 1 441 ? 40.211 -59.608 44.449 1.00 33.06 441 TYR A C 1
ATOM 3609 O O . TYR A 1 441 ? 41.357 -59.183 44.414 1.00 33.06 441 TYR A O 1
ATOM 3617 N N . ASP A 1 442 ? 39.546 -59.451 45.606 1.00 27.58 442 ASP A N 1
ATOM 3618 C CA . ASP A 1 442 ? 38.857 -60.440 46.467 1.00 27.58 442 ASP A CA 1
ATOM 3619 C C . ASP A 1 442 ? 38.059 -59.707 47.597 1.00 27.58 442 ASP A C 1
ATOM 3621 O O . ASP A 1 442 ? 38.451 -58.620 48.017 1.00 27.58 442 ASP A O 1
ATOM 3625 N N . TYR A 1 443 ? 36.840 -60.131 47.974 1.00 30.41 443 TYR A N 1
ATOM 3626 C CA . TYR A 1 443 ? 36.477 -61.117 49.030 1.00 30.41 443 TYR A CA 1
ATOM 3627 C C . TYR A 1 443 ? 36.235 -60.512 50.445 1.00 30.41 443 TYR A C 1
ATOM 3629 O O . TYR A 1 443 ? 37.166 -60.148 51.151 1.00 30.41 443 TYR A O 1
ATOM 3637 N N . GLU A 1 444 ? 34.956 -60.254 50.776 1.00 37.28 444 GLU A N 1
ATOM 3638 C CA . GLU A 1 444 ? 34.103 -60.804 51.870 1.00 37.28 444 GLU A CA 1
ATOM 3639 C C . GLU A 1 444 ? 34.423 -60.435 53.339 1.00 37.28 444 GLU A C 1
ATOM 3641 O O . GLU A 1 444 ? 35.531 -60.641 53.820 1.00 37.28 444 GLU A O 1
ATOM 3646 N N . PHE A 1 445 ? 33.404 -60.005 54.113 1.00 31.72 445 PHE A N 1
ATOM 3647 C CA . PHE A 1 445 ? 32.618 -60.892 55.008 1.00 31.72 445 PHE A CA 1
ATOM 3648 C C . PHE A 1 445 ? 31.634 -60.124 55.944 1.00 31.72 445 PHE A C 1
ATOM 3650 O O . PHE A 1 445 ? 32.061 -59.254 56.698 1.00 31.72 445 PHE A O 1
ATOM 3657 N N . SER A 1 446 ? 30.357 -60.572 55.941 1.00 38.31 446 SER A N 1
ATOM 3658 C CA . SER A 1 446 ? 29.358 -60.661 57.051 1.00 38.31 446 SER A CA 1
ATOM 3659 C C . SER A 1 446 ? 28.756 -59.380 57.676 1.00 38.31 446 SER A C 1
ATOM 3661 O O . SER A 1 446 ? 29.462 -58.412 57.907 1.00 38.31 446 SER A O 1
ATOM 3663 N N . SER A 1 447 ? 27.467 -59.276 58.049 1.00 35.25 447 SER A N 1
ATOM 3664 C CA . SER A 1 447 ? 26.393 -60.255 58.364 1.00 35.25 447 SER A CA 1
ATOM 3665 C C . SER A 1 447 ? 24.995 -59.604 58.319 1.00 35.25 447 SER A C 1
ATOM 3667 O O . SER A 1 447 ? 24.851 -58.468 58.764 1.00 35.25 447 SER A O 1
ATOM 3669 N N . ASP A 1 448 ? 24.015 -60.394 57.862 1.00 33.03 448 ASP A N 1
ATOM 3670 C CA . ASP A 1 448 ? 22.636 -60.640 58.345 1.00 33.03 448 ASP A CA 1
ATOM 3671 C C . ASP A 1 448 ? 21.738 -59.497 58.879 1.00 33.03 448 ASP A C 1
ATOM 3673 O O . ASP A 1 448 ? 22.079 -58.793 59.826 1.00 33.03 448 ASP A O 1
ATOM 3677 N N . VAL A 1 449 ? 20.494 -59.411 58.377 1.00 32.50 449 VAL A N 1
ATOM 3678 C CA . VAL A 1 449 ? 19.274 -60.054 58.944 1.00 32.50 449 VAL A CA 1
ATOM 3679 C C . VAL A 1 449 ? 18.022 -59.589 58.161 1.00 32.50 449 VAL A C 1
ATOM 3681 O O . VAL A 1 449 ? 17.836 -58.404 57.890 1.00 32.50 449 VAL A O 1
ATOM 3684 N N . ASP A 1 450 ? 17.160 -60.555 57.832 1.00 36.75 450 ASP A N 1
ATOM 3685 C CA . ASP A 1 450 ? 15.844 -60.464 57.177 1.00 36.75 450 ASP A CA 1
ATOM 3686 C C . ASP A 1 450 ? 14.774 -59.621 57.912 1.00 36.75 450 ASP A C 1
ATOM 3688 O O . ASP A 1 450 ? 14.749 -59.577 59.142 1.00 36.75 450 ASP A O 1
ATOM 3692 N N . LEU A 1 451 ? 13.786 -59.091 57.163 1.00 32.03 451 LEU A N 1
ATOM 3693 C CA . LEU A 1 451 ? 12.353 -59.490 57.222 1.00 32.03 451 LEU A CA 1
ATOM 3694 C C . LEU A 1 451 ? 11.379 -58.416 56.663 1.00 32.03 451 LEU A C 1
ATOM 3696 O O . LEU A 1 451 ? 11.230 -57.341 57.227 1.00 32.03 451 LEU A O 1
ATOM 3700 N N . ASN A 1 452 ? 10.638 -58.818 55.620 1.00 30.23 452 ASN A N 1
ATOM 3701 C CA . ASN A 1 452 ? 9.174 -58.742 55.409 1.00 30.23 452 ASN A CA 1
ATOM 3702 C C . ASN A 1 452 ? 8.324 -57.450 55.566 1.00 30.23 452 ASN A C 1
ATOM 3704 O O . ASN A 1 452 ? 8.411 -56.710 56.538 1.00 30.23 452 ASN A O 1
ATOM 3708 N N . ASN A 1 453 ? 7.301 -57.399 54.686 1.00 31.92 453 ASN A N 1
ATOM 3709 C CA . ASN A 1 453 ? 6.107 -56.526 54.598 1.00 31.92 453 ASN A CA 1
ATOM 3710 C C . ASN A 1 453 ? 6.357 -55.122 54.028 1.00 31.92 453 ASN A C 1
ATOM 3712 O O . ASN A 1 453 ? 7.276 -54.433 54.427 1.00 31.92 453 ASN A O 1
ATOM 3716 N N . GLY A 1 454 ? 5.558 -54.559 53.127 1.00 27.70 454 GLY A N 1
ATOM 3717 C CA . GLY A 1 454 ? 4.233 -54.875 52.606 1.00 27.70 454 GLY A CA 1
ATOM 3718 C C . GLY A 1 454 ? 3.700 -53.571 51.992 1.00 27.70 454 GLY A C 1
ATOM 3719 O O . GLY A 1 454 ? 3.952 -52.488 52.511 1.00 27.70 454 GLY A O 1
ATOM 3720 N N . SER A 1 455 ? 3.018 -53.684 50.860 1.00 43.03 455 SER A N 1
ATOM 3721 C CA . SER A 1 455 ? 2.397 -52.617 50.067 1.00 43.03 455 SER A CA 1
ATOM 3722 C C . SER A 1 455 ? 1.727 -51.480 50.859 1.00 43.03 455 SER A C 1
ATOM 3724 O O . SER A 1 455 ? 0.881 -51.742 51.714 1.00 43.03 455 SER A O 1
ATOM 3726 N N . ASN A 1 456 ? 1.980 -50.229 50.455 1.00 30.62 456 ASN A N 1
ATOM 3727 C CA . ASN A 1 456 ? 0.921 -49.223 50.328 1.00 30.62 456 ASN A CA 1
ATOM 3728 C C . ASN A 1 456 ? 1.333 -48.092 49.375 1.00 30.62 456 ASN A C 1
ATOM 3730 O O . ASN A 1 456 ? 2.093 -47.189 49.728 1.00 30.62 456 ASN A O 1
ATOM 3734 N N . ASP A 1 457 ? 0.757 -48.153 48.177 1.00 42.94 457 ASP A N 1
ATOM 3735 C CA . ASP A 1 457 ? 0.619 -47.049 47.240 1.00 42.94 457 ASP A CA 1
ATOM 3736 C C . ASP A 1 457 ? 0.010 -45.818 47.919 1.00 42.94 457 ASP A C 1
ATOM 3738 O O . ASP A 1 457 ? -1.133 -45.841 48.384 1.00 42.94 457 ASP A O 1
ATOM 3742 N N . LYS A 1 458 ? 0.740 -44.701 47.879 1.00 34.59 458 LYS A N 1
ATOM 3743 C CA . LYS A 1 458 ? 0.145 -43.373 47.709 1.00 34.59 458 LYS A CA 1
ATOM 3744 C C . LYS A 1 458 ? 0.994 -42.583 46.726 1.00 34.59 458 LYS A C 1
ATOM 3746 O O . LYS A 1 458 ? 2.027 -42.022 47.073 1.00 34.59 458 LYS A O 1
ATOM 3751 N N . SER A 1 459 ? 0.493 -42.536 45.500 1.00 38.31 459 SER A N 1
ATOM 3752 C CA . SER A 1 459 ? 0.867 -41.615 44.435 1.00 38.31 459 SER A CA 1
ATOM 3753 C C . SER A 1 459 ? 1.006 -40.175 44.950 1.00 38.31 459 SER A C 1
ATOM 3755 O O . SER A 1 459 ? 0.010 -39.495 45.220 1.00 38.31 459 SER A O 1
ATOM 3757 N N . THR A 1 460 ? 2.235 -39.678 45.052 1.00 33.41 460 THR A N 1
ATOM 3758 C CA . THR A 1 460 ? 2.504 -38.239 45.113 1.00 33.41 460 THR A CA 1
ATOM 3759 C C . THR A 1 460 ? 2.340 -37.650 43.717 1.00 33.41 460 THR A C 1
ATOM 3761 O O . THR A 1 460 ? 3.108 -37.935 42.805 1.00 33.41 460 THR A O 1
ATOM 3764 N N . SER A 1 461 ? 1.291 -36.844 43.563 1.00 35.22 461 SER A N 1
ATOM 3765 C CA . SER A 1 461 ? 0.965 -36.065 42.369 1.00 35.22 461 SER A CA 1
ATOM 3766 C C . SER A 1 461 ? 2.137 -35.194 41.885 1.00 35.22 461 SER A C 1
ATOM 3768 O O . SER A 1 461 ? 2.833 -34.559 42.687 1.00 35.22 461 SER A O 1
ATOM 3770 N N . TYR A 1 462 ? 2.261 -35.098 40.554 1.00 41.22 462 TYR A N 1
ATOM 3771 C CA . TYR A 1 462 ? 3.161 -34.235 39.769 1.00 41.22 462 TYR A CA 1
ATOM 3772 C C . TYR A 1 462 ? 3.175 -32.759 40.231 1.00 41.22 462 TYR A C 1
ATOM 3774 O O . TYR A 1 462 ? 4.140 -32.032 40.004 1.00 41.22 462 TYR A O 1
ATOM 3782 N N . ALA A 1 463 ? 2.152 -32.320 40.975 1.00 38.47 463 ALA A N 1
ATOM 3783 C CA . ALA A 1 463 ? 2.085 -30.997 41.597 1.00 38.47 463 ALA A CA 1
ATOM 3784 C C . ALA A 1 463 ? 3.203 -30.717 42.628 1.00 38.47 463 ALA A C 1
ATOM 3786 O O . ALA A 1 463 ? 3.468 -29.558 42.937 1.00 38.47 463 ALA A O 1
ATOM 3787 N N . SER A 1 464 ? 3.872 -31.748 43.157 1.00 40.88 464 SER A N 1
ATOM 3788 C CA . SER A 1 464 ? 4.909 -31.599 44.192 1.00 40.88 464 SER A CA 1
ATOM 3789 C C . SER A 1 464 ? 6.343 -31.440 43.656 1.00 40.88 464 SER A C 1
ATOM 3791 O O . SER A 1 464 ? 7.223 -31.024 44.412 1.00 40.88 464 SER A O 1
ATOM 3793 N N . MET A 1 465 ? 6.575 -31.668 42.354 1.00 38.88 465 MET A N 1
ATOM 3794 C CA . MET A 1 465 ? 7.881 -31.456 41.698 1.00 38.88 465 MET A CA 1
ATOM 3795 C C . MET A 1 465 ? 8.023 -30.086 41.011 1.00 38.88 465 MET A C 1
ATOM 3797 O O . MET A 1 465 ? 9.137 -29.669 40.705 1.00 38.88 465 MET A O 1
ATOM 3801 N N . ALA A 1 466 ? 6.937 -29.319 40.865 1.00 42.06 466 ALA A N 1
ATOM 3802 C CA . ALA A 1 466 ? 6.976 -27.925 40.418 1.00 42.06 466 ALA A CA 1
ATOM 3803 C C . ALA A 1 466 ? 7.356 -26.972 41.571 1.00 42.06 466 ALA A C 1
ATOM 3805 O O . ALA A 1 466 ? 6.577 -26.104 41.977 1.00 42.06 466 ALA A O 1
ATOM 3806 N N . LYS A 1 467 ? 8.564 -27.112 42.133 1.00 40.09 467 LYS A N 1
ATOM 3807 C CA . LYS A 1 467 ? 9.137 -26.033 42.950 1.00 40.09 467 LYS A CA 1
ATOM 3808 C C . LYS A 1 467 ? 9.418 -24.861 42.013 1.00 40.09 467 LYS A C 1
ATOM 3810 O O . LYS A 1 467 ? 10.299 -24.944 41.163 1.00 40.09 467 LYS A O 1
ATOM 3815 N N . LYS A 1 468 ? 8.613 -23.800 42.142 1.00 39.44 468 LYS A N 1
ATOM 3816 C CA . LYS A 1 468 ? 8.739 -22.554 41.374 1.00 39.44 468 LYS A CA 1
ATOM 3817 C C . LYS A 1 468 ? 10.215 -22.122 41.330 1.00 39.44 468 LYS A C 1
ATOM 3819 O O . LYS A 1 468 ? 10.830 -22.088 42.399 1.00 39.44 468 LYS A O 1
ATOM 3824 N N . PRO A 1 469 ? 10.780 -21.783 40.154 1.00 48.28 469 PRO A N 1
ATOM 3825 C CA . PRO A 1 469 ? 12.109 -21.187 40.096 1.00 48.28 469 PRO A CA 1
ATOM 3826 C C . PRO A 1 469 ? 12.131 -19.954 41.003 1.00 48.28 469 PRO A C 1
ATOM 3828 O O . PRO A 1 469 ? 11.126 -19.241 41.086 1.00 48.28 469 PRO A O 1
ATOM 3831 N N . ASN A 1 470 ? 13.247 -19.744 41.710 1.00 52.78 470 ASN A N 1
ATOM 3832 C CA . ASN A 1 470 ? 13.473 -18.590 42.581 1.00 52.78 470 ASN A CA 1
ATOM 3833 C C . ASN A 1 470 ? 12.993 -17.318 41.874 1.00 52.78 470 ASN A C 1
ATOM 3835 O O . ASN A 1 470 ? 13.609 -16.853 40.918 1.00 52.78 470 ASN A O 1
ATOM 3839 N N . THR A 1 471 ? 11.855 -16.780 42.309 1.00 72.81 471 THR A N 1
ATOM 3840 C CA . THR A 1 471 ? 11.282 -15.589 41.693 1.00 72.81 471 THR A CA 1
ATOM 3841 C C . THR A 1 471 ? 12.200 -14.420 42.010 1.00 72.81 471 THR A C 1
ATOM 3843 O O . THR A 1 471 ? 12.299 -14.027 43.175 1.00 72.81 471 THR A O 1
ATOM 3846 N N . THR A 1 472 ? 12.874 -13.869 40.997 1.00 84.38 472 THR A N 1
ATOM 3847 C CA . THR A 1 472 ? 13.662 -12.639 41.143 1.00 84.38 472 THR A CA 1
ATOM 3848 C C . THR A 1 472 ? 12.784 -11.563 41.778 1.00 84.38 472 THR A C 1
ATOM 3850 O O . THR A 1 472 ? 11.676 -11.329 41.274 1.00 84.38 472 THR A O 1
ATOM 3853 N N . PRO A 1 473 ? 13.223 -10.909 42.865 1.00 91.19 473 PRO A N 1
ATOM 3854 C CA . PRO A 1 473 ? 12.436 -9.850 43.473 1.00 91.19 473 PRO A CA 1
ATOM 3855 C C . PRO A 1 473 ? 12.245 -8.729 42.451 1.00 91.19 473 PRO A C 1
ATOM 3857 O O . PRO A 1 473 ? 13.158 -8.404 41.704 1.00 91.19 473 PRO A O 1
ATOM 3860 N N . LYS A 1 474 ? 11.056 -8.122 42.398 1.00 93.12 474 LYS A N 1
ATOM 3861 C CA . LYS A 1 474 ? 10.791 -7.022 41.455 1.00 93.12 474 LYS A CA 1
ATOM 3862 C C . LYS A 1 474 ? 11.626 -5.776 41.783 1.00 93.12 474 LYS A C 1
ATOM 3864 O O . LYS A 1 474 ? 12.029 -5.050 40.878 1.00 93.12 474 LYS A O 1
ATOM 3869 N N . TYR A 1 475 ? 11.893 -5.550 43.070 1.00 94.94 475 TYR A N 1
ATOM 3870 C CA . TYR A 1 475 ? 12.655 -4.411 43.574 1.00 94.94 475 TYR A CA 1
ATOM 3871 C C . TYR A 1 475 ? 13.754 -4.860 44.539 1.00 94.94 475 TYR A C 1
ATOM 3873 O O . TYR A 1 475 ? 13.561 -5.802 45.306 1.00 94.94 475 TYR A O 1
ATOM 3881 N N . ILE A 1 476 ? 14.872 -4.137 44.536 1.00 95.62 476 ILE A N 1
ATOM 3882 C CA . ILE A 1 476 ? 15.954 -4.224 45.514 1.00 95.62 476 ILE A CA 1
ATOM 3883 C C . ILE A 1 476 ? 15.989 -2.907 46.286 1.00 95.62 476 ILE A C 1
ATOM 3885 O O . ILE A 1 476 ? 15.940 -1.819 45.707 1.00 95.62 476 ILE A O 1
ATOM 3889 N N . THR A 1 477 ? 16.077 -3.007 47.607 1.00 95.31 477 THR A N 1
ATOM 3890 C CA . THR A 1 477 ? 16.165 -1.842 48.479 1.00 95.31 477 THR A CA 1
ATOM 3891 C C . THR A 1 477 ? 17.610 -1.557 48.858 1.00 95.31 477 THR A C 1
ATOM 3893 O O . THR A 1 477 ? 18.282 -2.429 49.399 1.00 95.31 477 THR A O 1
ATOM 3896 N N . GLN A 1 478 ? 18.084 -0.340 48.591 1.00 93.38 478 GLN A N 1
ATOM 3897 C CA . GLN A 1 478 ? 19.487 0.048 48.763 1.00 93.38 478 GLN A CA 1
ATOM 3898 C C . GLN A 1 478 ? 19.604 1.379 49.496 1.00 93.38 478 GLN A C 1
ATOM 3900 O O . GLN A 1 478 ? 18.780 2.271 49.301 1.00 93.38 478 GLN A O 1
ATOM 3905 N N . VAL A 1 479 ? 20.609 1.505 50.365 1.00 91.56 479 VAL A N 1
ATOM 3906 C CA . VAL A 1 479 ? 20.863 2.729 51.135 1.00 91.56 479 VAL A CA 1
ATOM 3907 C C . VAL A 1 479 ? 22.110 3.403 50.579 1.00 91.56 479 VAL A C 1
ATOM 3909 O O . VAL A 1 479 ? 23.206 2.870 50.706 1.00 91.56 479 VAL A O 1
ATOM 3912 N N . VAL A 1 480 ? 21.938 4.571 49.962 1.00 87.94 480 VAL A N 1
ATOM 3913 C CA . VAL A 1 480 ? 23.022 5.353 49.349 1.00 87.94 480 VAL A CA 1
ATOM 3914 C C . VAL A 1 480 ? 22.940 6.780 49.876 1.00 87.94 480 VAL A C 1
ATOM 3916 O O . VAL A 1 480 ? 21.871 7.389 49.857 1.00 87.94 480 VAL A O 1
ATOM 3919 N N . GLY A 1 481 ? 24.043 7.290 50.432 1.00 86.06 481 GLY A N 1
ATOM 3920 C CA . GLY A 1 481 ? 24.080 8.627 51.043 1.00 86.06 481 GLY A CA 1
ATOM 3921 C C . GLY A 1 481 ? 23.071 8.820 52.187 1.00 86.06 481 GLY A C 1
ATOM 3922 O O . GLY A 1 481 ? 22.519 9.904 52.344 1.00 86.06 481 GLY A O 1
ATOM 3923 N N . GLY A 1 482 ? 22.744 7.760 52.938 1.00 89.44 482 GLY A N 1
ATOM 3924 C CA . GLY A 1 482 ? 21.740 7.793 54.013 1.00 89.44 482 GLY A CA 1
ATOM 3925 C C . GLY A 1 482 ? 20.275 7.783 53.547 1.00 89.44 482 GLY A C 1
ATOM 3926 O O . GLY A 1 482 ? 19.377 7.665 54.379 1.00 89.44 482 GLY A O 1
ATOM 3927 N N . LYS A 1 483 ? 20.007 7.845 52.234 1.00 90.62 483 LYS A N 1
ATOM 3928 C CA . LYS A 1 483 ? 18.662 7.706 51.654 1.00 90.62 483 LYS A CA 1
ATOM 3929 C C . LYS A 1 483 ? 18.409 6.264 51.217 1.00 90.62 483 LYS A C 1
ATOM 3931 O O . LYS A 1 483 ? 19.282 5.608 50.655 1.00 90.62 483 LYS A O 1
ATOM 3936 N N . LYS A 1 484 ? 17.196 5.773 51.471 1.00 94.06 484 LYS A N 1
ATOM 3937 C CA . LYS A 1 484 ? 16.745 4.424 51.105 1.00 94.06 484 LYS A CA 1
ATOM 3938 C C . LYS A 1 484 ? 15.988 4.477 49.778 1.00 94.06 484 LYS A C 1
ATOM 3940 O O . LYS A 1 484 ? 14.965 5.150 49.686 1.00 94.06 484 LYS A O 1
ATOM 3945 N N . TYR A 1 485 ? 16.464 3.745 48.778 1.00 92.69 485 TYR A N 1
ATOM 3946 C CA . TYR A 1 485 ? 15.871 3.655 47.446 1.00 92.69 485 TYR A CA 1
ATOM 3947 C C . TYR A 1 485 ? 15.293 2.263 47.210 1.00 92.69 485 TYR A C 1
ATOM 3949 O O . TYR A 1 485 ? 15.930 1.269 47.548 1.00 92.69 485 TYR A O 1
ATOM 3957 N N . ASN A 1 486 ? 14.112 2.191 46.595 1.00 94.88 486 ASN A N 1
ATOM 3958 C CA . ASN A 1 486 ? 13.544 0.951 46.065 1.00 94.88 486 ASN A CA 1
ATOM 3959 C C . ASN A 1 486 ? 13.720 0.959 44.546 1.00 94.88 486 ASN A C 1
ATOM 3961 O O . ASN A 1 486 ? 13.009 1.673 43.842 1.00 94.88 486 ASN A O 1
ATOM 3965 N N . ILE A 1 487 ? 14.691 0.195 44.060 1.00 95.25 487 ILE A N 1
ATOM 3966 C CA . ILE A 1 487 ? 15.152 0.203 42.670 1.00 95.25 487 ILE A CA 1
ATOM 3967 C C . ILE A 1 487 ? 14.667 -1.081 42.002 1.00 95.25 487 ILE A C 1
ATOM 3969 O O . ILE A 1 487 ? 14.602 -2.116 42.660 1.00 95.25 487 ILE A O 1
ATOM 3973 N N . LEU A 1 488 ? 14.308 -1.050 40.719 1.00 96.31 488 LEU A N 1
ATOM 3974 C CA . LEU A 1 488 ? 13.997 -2.283 39.988 1.00 96.31 488 LEU A CA 1
ATOM 3975 C C . LEU A 1 488 ? 15.224 -3.203 39.959 1.00 96.31 488 LEU A C 1
ATOM 3977 O O . LEU A 1 488 ? 16.350 -2.728 39.829 1.00 96.31 488 LEU A O 1
ATOM 3981 N N . PHE A 1 489 ? 15.002 -4.513 40.063 1.00 96.94 489 PHE A N 1
ATOM 3982 C CA . PHE A 1 489 ? 16.085 -5.505 40.055 1.00 96.94 489 PHE A CA 1
ATOM 3983 C C . PHE A 1 489 ? 17.025 -5.320 38.857 1.00 96.94 489 PHE A C 1
ATOM 3985 O O . PHE A 1 489 ? 18.227 -5.151 39.039 1.00 96.94 489 PHE A O 1
ATOM 3992 N N . ASP A 1 490 ? 16.468 -5.220 37.651 1.00 97.12 490 ASP A N 1
ATOM 3993 C CA . ASP A 1 490 ? 17.256 -5.056 36.425 1.00 97.12 490 ASP A CA 1
ATOM 3994 C C . ASP A 1 490 ? 18.048 -3.738 36.407 1.00 97.12 490 ASP A C 1
ATOM 3996 O O . ASP A 1 490 ? 19.182 -3.711 35.941 1.00 97.12 490 ASP A O 1
ATOM 4000 N N . HIS A 1 491 ? 17.501 -2.658 36.979 1.00 97.25 491 HIS A N 1
ATOM 4001 C CA . HIS A 1 491 ? 18.193 -1.367 37.054 1.00 97.25 491 HIS A CA 1
ATOM 4002 C C . HIS A 1 491 ? 19.380 -1.429 38.018 1.00 97.25 491 HIS A C 1
ATOM 4004 O O . HIS A 1 491 ? 20.441 -0.877 37.740 1.00 97.25 491 HIS A O 1
ATOM 4010 N N . TRP A 1 492 ? 19.216 -2.120 39.150 1.00 97.19 492 TRP A N 1
ATOM 4011 C CA . TRP A 1 492 ? 20.303 -2.325 40.105 1.00 97.19 492 TRP A CA 1
ATOM 4012 C C . TRP A 1 492 ? 21.433 -3.166 39.511 1.00 97.19 492 TRP A C 1
ATOM 4014 O O . TRP A 1 492 ? 22.599 -2.828 39.695 1.00 97.19 492 TRP A O 1
ATOM 4024 N N . HIS A 1 493 ? 21.087 -4.230 38.783 1.00 97.56 493 HIS A N 1
ATOM 4025 C CA . HIS A 1 493 ? 22.047 -5.104 38.108 1.00 97.56 493 HIS A CA 1
ATOM 4026 C C . HIS A 1 493 ? 22.523 -4.560 36.750 1.00 97.56 493 HIS A C 1
ATOM 4028 O O . HIS A 1 493 ? 23.298 -5.235 36.081 1.00 97.56 493 HIS A O 1
ATOM 4034 N N . MET A 1 494 ? 22.103 -3.351 36.358 1.00 97.50 494 MET A N 1
ATOM 4035 C CA . MET A 1 494 ? 22.519 -2.681 35.122 1.00 97.50 494 MET A CA 1
ATOM 4036 C C . MET A 1 494 ? 22.227 -3.502 33.853 1.00 97.50 494 MET A C 1
ATOM 4038 O O . MET A 1 494 ? 23.048 -3.580 32.936 1.00 97.50 494 MET A O 1
ATOM 4042 N N . VAL A 1 495 ? 21.051 -4.131 33.809 1.00 97.56 495 VAL A N 1
ATOM 4043 C CA . VAL A 1 495 ? 20.587 -4.976 32.704 1.00 97.56 495 VAL A CA 1
ATOM 4044 C C . VAL A 1 495 ? 19.556 -4.229 31.858 1.00 97.56 495 VAL A C 1
ATOM 4046 O O . VAL A 1 495 ? 18.597 -3.679 32.397 1.00 97.56 495 VAL A O 1
ATOM 4049 N N . ILE A 1 496 ? 19.728 -4.238 30.535 1.00 96.75 496 ILE A N 1
ATOM 4050 C CA . ILE A 1 496 ? 18.777 -3.694 29.548 1.00 96.75 496 ILE A CA 1
ATOM 4051 C C . ILE A 1 496 ? 18.342 -4.779 28.557 1.00 96.75 496 ILE A C 1
ATOM 4053 O O . ILE A 1 496 ? 18.986 -5.821 28.450 1.00 96.75 496 ILE A O 1
ATOM 4057 N N . TYR A 1 497 ? 17.264 -4.528 27.814 1.00 95.44 497 TYR A N 1
ATOM 4058 C CA . TYR A 1 497 ? 16.687 -5.472 26.850 1.00 95.44 497 TYR A CA 1
ATOM 4059 C C . TYR A 1 497 ? 16.750 -4.891 25.434 1.00 95.44 497 TYR A C 1
ATOM 4061 O O . TYR A 1 497 ? 15.806 -4.233 25.004 1.00 95.44 497 TYR A O 1
ATOM 4069 N N . PRO A 1 498 ? 17.869 -5.074 24.714 1.00 82.88 498 PRO A N 1
ATOM 4070 C CA . PRO A 1 498 ? 18.049 -4.482 23.390 1.00 82.88 498 PRO A CA 1
ATOM 4071 C C . PRO A 1 498 ? 17.196 -5.161 22.305 1.00 82.88 498 PRO A C 1
ATOM 4073 O O . PRO A 1 498 ? 16.964 -4.561 21.262 1.00 82.88 498 PRO A O 1
ATOM 4076 N N . ARG A 1 499 ? 16.747 -6.407 22.529 1.00 87.50 499 ARG A N 1
ATOM 4077 C CA . ARG A 1 499 ? 15.899 -7.192 21.615 1.00 87.50 499 ARG A CA 1
ATOM 4078 C C . ARG A 1 499 ? 14.921 -8.071 22.393 1.00 87.50 499 ARG A C 1
ATOM 4080 O O . ARG A 1 499 ? 15.167 -8.402 23.555 1.00 87.50 499 ARG A O 1
ATOM 4087 N N . SER A 1 500 ? 13.853 -8.509 21.727 1.00 82.44 500 SER A N 1
ATOM 4088 C CA . SER A 1 500 ? 12.956 -9.565 22.209 1.00 82.44 500 SER A CA 1
ATOM 4089 C C . SER A 1 500 ? 13.778 -10.786 22.640 1.00 82.44 500 SER A C 1
ATOM 4091 O O . SER A 1 500 ? 14.639 -11.246 21.894 1.00 82.44 500 SER A O 1
ATOM 4093 N N . ASN A 1 501 ? 13.539 -11.304 23.846 1.00 85.88 501 ASN A N 1
ATOM 4094 C CA . ASN A 1 501 ? 14.205 -12.490 24.407 1.00 85.88 501 ASN A CA 1
ATOM 4095 C C . ASN A 1 501 ? 15.721 -12.388 24.675 1.00 85.88 501 ASN A C 1
ATOM 4097 O O . ASN A 1 501 ? 16.332 -13.386 25.059 1.00 85.88 501 ASN A O 1
ATOM 4101 N N . GLN A 1 502 ? 16.335 -11.206 24.572 1.00 93.75 502 GLN A N 1
ATOM 4102 C CA . GLN A 1 502 ? 17.743 -10.999 24.929 1.00 93.75 502 GLN A CA 1
ATOM 4103 C C . GLN A 1 502 ? 17.903 -9.897 25.976 1.00 93.75 502 GLN A C 1
ATOM 4105 O O . GLN A 1 502 ? 17.180 -8.903 25.976 1.00 93.75 502 GLN A O 1
ATOM 4110 N N . PHE A 1 503 ? 18.882 -10.060 26.861 1.00 97.12 503 PHE A N 1
ATOM 4111 C CA . PHE A 1 503 ? 19.335 -9.027 27.782 1.00 97.12 503 PHE A CA 1
ATOM 4112 C C . PHE A 1 503 ? 20.796 -8.667 27.496 1.00 97.12 503 PHE A C 1
ATOM 4114 O O . PHE A 1 503 ? 21.569 -9.498 27.022 1.00 97.12 503 PHE A O 1
ATOM 4121 N N . TYR A 1 504 ? 21.176 -7.434 27.815 1.00 97.31 504 TYR A N 1
ATOM 4122 C CA . TYR A 1 504 ? 22.556 -6.968 27.846 1.00 97.31 504 TYR A CA 1
ATOM 4123 C C . TYR A 1 504 ? 22.889 -6.470 29.250 1.00 97.31 504 TYR A C 1
ATOM 4125 O O . TYR A 1 504 ? 22.175 -5.629 29.799 1.00 97.31 504 TYR A O 1
ATOM 4133 N N . CYS A 1 505 ? 23.962 -6.993 29.838 1.00 97.88 505 CYS A N 1
ATOM 4134 C CA . CYS A 1 505 ? 24.463 -6.555 31.136 1.00 97.88 505 CYS A CA 1
ATOM 4135 C C . CYS A 1 505 ? 25.565 -5.512 30.935 1.00 97.88 505 CYS A C 1
ATOM 4137 O O . CYS A 1 505 ? 26.650 -5.844 30.461 1.00 97.88 505 CYS A O 1
ATOM 4139 N N . MET A 1 506 ? 25.317 -4.258 31.320 1.00 96.62 506 MET A N 1
ATOM 4140 C CA . MET A 1 506 ? 26.282 -3.163 31.147 1.00 96.62 506 MET A CA 1
ATOM 4141 C C . MET A 1 506 ? 27.540 -3.362 31.998 1.00 96.62 506 MET A C 1
ATOM 4143 O O . MET A 1 506 ? 28.631 -2.968 31.590 1.00 96.62 506 MET A O 1
ATOM 4147 N N . THR A 1 507 ? 27.400 -3.995 33.166 1.00 95.50 507 THR A N 1
ATOM 4148 C CA . THR A 1 507 ? 28.507 -4.279 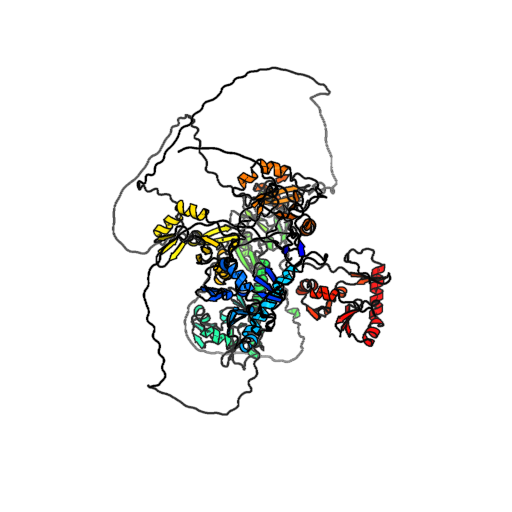34.085 1.00 95.50 507 THR A CA 1
ATOM 4149 C C . THR A 1 507 ? 29.469 -5.321 33.507 1.00 95.50 507 THR A C 1
ATOM 4151 O O . THR A 1 507 ? 30.682 -5.123 33.534 1.00 95.50 507 THR A O 1
ATOM 4154 N N . CYS A 1 508 ? 28.929 -6.410 32.953 1.00 96.25 508 CYS A N 1
ATOM 4155 C CA . CYS A 1 508 ? 29.707 -7.530 32.416 1.00 96.25 508 CYS A CA 1
ATOM 4156 C C . CYS A 1 508 ? 30.014 -7.402 30.915 1.00 96.25 508 CYS A C 1
ATOM 4158 O O . CYS A 1 508 ? 30.869 -8.123 30.413 1.00 96.25 508 CYS A O 1
ATOM 4160 N N . LYS A 1 509 ? 29.336 -6.492 30.201 1.00 95.19 509 LYS A N 1
ATOM 4161 C CA . LYS A 1 509 ? 29.381 -6.323 28.737 1.00 95.19 509 LYS A CA 1
ATOM 4162 C C . LYS A 1 509 ? 29.051 -7.606 27.962 1.00 95.19 509 LYS A C 1
ATOM 4164 O O . LYS A 1 509 ? 29.655 -7.881 26.928 1.00 95.19 509 LYS A O 1
ATOM 4169 N N . ILE A 1 510 ? 28.084 -8.384 28.451 1.00 95.12 510 ILE A N 1
ATOM 4170 C CA . ILE A 1 510 ? 27.634 -9.621 27.798 1.00 95.12 510 ILE A CA 1
ATOM 4171 C C . ILE A 1 510 ? 26.174 -9.533 27.362 1.00 95.12 510 ILE A C 1
ATOM 4173 O O . ILE A 1 510 ? 25.351 -8.905 28.032 1.00 95.12 510 ILE A O 1
ATOM 4177 N N . PHE A 1 511 ? 25.868 -10.208 26.255 1.00 96.19 511 PHE A N 1
ATOM 4178 C CA . PHE A 1 511 ? 24.505 -10.499 25.823 1.00 96.19 511 PHE A CA 1
ATOM 4179 C C . PHE A 1 511 ? 24.127 -11.912 26.260 1.00 96.19 511 PHE A C 1
ATOM 4181 O O . PHE A 1 511 ? 24.935 -12.834 26.153 1.00 96.19 511 PHE A O 1
ATOM 4188 N N . GLY A 1 512 ? 22.895 -12.089 26.724 1.00 93.81 512 GLY A N 1
ATOM 4189 C CA . GLY A 1 512 ? 22.364 -13.393 27.104 1.00 93.81 512 GLY A CA 1
ATOM 4190 C C . GLY A 1 512 ? 20.885 -13.516 26.772 1.00 93.81 512 GLY A C 1
ATOM 4191 O O . GLY A 1 512 ? 20.188 -12.523 26.575 1.00 93.81 512 GLY A O 1
ATOM 4192 N N . HIS A 1 513 ? 20.385 -14.746 26.710 1.00 95.56 513 HIS A N 1
ATOM 4193 C CA . HIS A 1 513 ? 18.951 -14.988 26.575 1.00 95.56 513 HIS A CA 1
ATOM 4194 C C . HIS A 1 513 ? 18.220 -14.593 27.871 1.00 95.56 513 HIS A C 1
ATOM 4196 O O . HIS A 1 513 ? 18.740 -14.820 28.964 1.00 95.56 513 HIS A O 1
ATOM 4202 N N . ILE A 1 514 ? 17.007 -14.035 27.787 1.00 94.19 514 ILE A N 1
ATOM 4203 C CA . ILE A 1 514 ? 16.261 -13.518 28.954 1.00 94.19 514 ILE A CA 1
ATOM 4204 C C . ILE A 1 514 ? 16.030 -14.572 30.052 1.00 94.19 514 ILE A C 1
ATOM 4206 O O . ILE A 1 514 ? 15.975 -14.232 31.234 1.00 94.19 514 ILE A O 1
ATOM 4210 N N . SER A 1 515 ? 15.974 -15.858 29.689 1.00 92.56 515 SER A N 1
ATOM 4211 C CA . SER A 1 515 ? 15.878 -16.971 30.647 1.00 92.56 515 SER A CA 1
ATOM 4212 C C . SER A 1 515 ? 17.111 -17.109 31.551 1.00 92.56 515 SER A C 1
ATOM 4214 O O . SER A 1 515 ? 16.978 -17.545 32.691 1.00 92.56 515 SER A O 1
ATOM 4216 N N . LEU A 1 516 ? 18.294 -16.699 31.081 1.00 95.44 516 LEU A N 1
ATOM 4217 C CA . LEU A 1 516 ? 19.551 -16.738 31.837 1.00 95.44 516 LEU A CA 1
ATOM 4218 C C . LEU A 1 516 ? 19.777 -15.479 32.678 1.00 95.44 516 LEU A C 1
ATOM 4220 O O . LEU A 1 516 ? 20.699 -15.446 33.488 1.00 95.44 516 LEU A O 1
ATOM 4224 N N . ARG A 1 517 ? 18.934 -14.449 32.524 1.00 96.31 517 ARG A N 1
ATOM 4225 C CA . ARG A 1 517 ? 19.076 -13.155 33.207 1.00 96.31 517 ARG A CA 1
ATOM 4226 C C . ARG A 1 517 ? 19.202 -13.313 34.716 1.00 96.31 517 ARG A C 1
ATOM 4228 O O . ARG A 1 517 ? 20.111 -12.763 35.322 1.00 96.31 517 ARG A O 1
ATOM 4235 N N . SER A 1 518 ? 18.270 -14.050 35.324 1.00 95.31 518 SER A N 1
ATOM 4236 C CA . SER A 1 518 ? 18.274 -14.257 36.775 1.00 95.31 518 SER A CA 1
ATOM 4237 C C . SER A 1 518 ? 19.567 -14.926 37.214 1.00 95.31 518 SER A C 1
ATOM 4239 O O . SER A 1 518 ? 20.195 -14.464 38.157 1.00 95.31 518 SER A O 1
ATOM 4241 N N . THR A 1 519 ? 19.955 -16.001 36.531 1.00 95.81 519 THR A N 1
ATOM 4242 C CA . THR A 1 519 ? 21.154 -16.776 36.842 1.00 95.81 519 THR A CA 1
ATOM 4243 C C . THR A 1 519 ? 22.394 -15.893 36.754 1.00 95.81 519 THR A C 1
ATOM 4245 O O . THR A 1 519 ? 23.131 -15.809 37.728 1.00 95.81 519 THR A O 1
ATOM 4248 N N . HIS A 1 520 ? 22.533 -15.129 35.666 1.00 97.31 520 HIS A N 1
ATOM 4249 C CA . HIS A 1 520 ? 23.634 -14.193 35.458 1.00 97.31 520 HIS A CA 1
ATOM 4250 C C . HIS A 1 520 ? 23.730 -13.123 36.553 1.00 97.31 520 HIS A C 1
ATOM 4252 O O . HIS A 1 520 ? 24.800 -12.885 37.103 1.00 97.31 520 HIS A O 1
ATOM 4258 N N . CYS A 1 521 ? 22.610 -12.498 36.932 1.00 97.25 521 CYS A N 1
ATOM 4259 C CA . CYS A 1 521 ? 22.609 -11.460 37.966 1.00 97.25 521 CYS A CA 1
ATOM 4260 C C . CYS A 1 521 ? 23.030 -11.969 39.358 1.00 97.25 521 CYS A C 1
ATOM 4262 O O . CYS A 1 521 ? 23.388 -11.148 40.204 1.00 97.25 521 CYS A O 1
ATOM 4264 N N . PHE A 1 522 ? 22.984 -13.286 39.597 1.00 96.25 522 PHE A N 1
ATOM 4265 C CA . PHE A 1 522 ? 23.440 -13.930 40.832 1.00 96.25 522 PHE A CA 1
ATOM 4266 C C . PHE A 1 522 ? 24.831 -14.577 40.719 1.00 96.25 522 PHE A C 1
ATOM 4268 O O . PHE A 1 522 ? 25.327 -15.088 41.722 1.00 96.25 522 PHE A O 1
ATOM 4275 N N . GLU A 1 523 ? 25.475 -14.557 39.548 1.00 97.56 523 GLU A N 1
ATOM 4276 C CA . GLU A 1 523 ? 26.847 -15.052 39.389 1.00 97.56 523 GLU A CA 1
ATOM 4277 C C . GLU A 1 523 ? 27.833 -14.192 40.191 1.00 97.56 523 GLU A C 1
ATOM 4279 O O . GLU A 1 523 ? 27.760 -12.960 40.186 1.00 97.56 523 GLU A O 1
ATOM 4284 N N . GLU A 1 524 ? 28.801 -14.838 40.845 1.00 97.19 524 GLU A N 1
ATOM 4285 C CA . GLU A 1 524 ? 29.822 -14.165 41.661 1.00 97.19 524 GLU A CA 1
ATOM 4286 C C . GLU A 1 524 ? 30.604 -13.126 40.843 1.00 97.19 524 GLU A C 1
ATOM 4288 O O . GLU A 1 524 ? 30.737 -11.979 41.265 1.00 97.19 524 GLU A O 1
ATOM 4293 N N . ASN A 1 525 ? 30.970 -13.470 39.603 1.00 96.50 525 ASN A N 1
ATOM 4294 C CA . ASN A 1 525 ? 31.619 -12.554 38.660 1.00 96.50 525 ASN A CA 1
ATOM 4295 C C . ASN A 1 525 ? 30.787 -11.290 38.377 1.00 96.50 525 ASN A C 1
ATOM 4297 O O . ASN A 1 525 ? 31.341 -10.192 38.277 1.00 96.50 525 ASN A O 1
ATOM 4301 N N . HIS A 1 526 ? 29.460 -11.418 38.247 1.00 97.56 526 HIS A N 1
ATOM 4302 C CA . HIS A 1 526 ? 28.579 -10.265 38.036 1.00 97.56 526 HIS A CA 1
ATOM 4303 C C . HIS A 1 526 ? 28.563 -9.364 39.267 1.00 97.56 526 HIS A C 1
ATOM 4305 O O . HIS A 1 526 ? 28.732 -8.150 39.149 1.00 97.56 526 HIS A O 1
ATOM 4311 N N . ILE A 1 527 ? 28.408 -9.951 40.455 1.00 97.06 527 ILE A N 1
ATOM 4312 C CA . ILE A 1 527 ? 28.388 -9.214 41.723 1.00 97.06 527 ILE A CA 1
ATOM 4313 C C . ILE A 1 527 ? 29.728 -8.515 41.982 1.00 97.06 527 ILE A C 1
ATOM 4315 O O . ILE A 1 527 ? 29.736 -7.349 42.379 1.00 97.06 527 ILE A O 1
ATOM 4319 N N . GLU A 1 528 ? 30.859 -9.163 41.701 1.00 96.31 528 GLU A N 1
ATOM 4320 C CA . GLU A 1 528 ? 32.180 -8.539 41.787 1.00 96.31 528 GLU A CA 1
ATOM 4321 C C . GLU A 1 528 ? 32.314 -7.338 40.848 1.00 96.31 528 GLU A C 1
ATOM 4323 O O . GLU A 1 528 ? 32.772 -6.270 41.263 1.00 96.31 528 GLU A O 1
ATOM 4328 N N . ASN A 1 529 ? 31.895 -7.478 39.588 1.00 96.00 529 ASN A N 1
ATOM 4329 C CA . ASN A 1 529 ? 31.951 -6.381 38.625 1.00 96.00 529 ASN A CA 1
ATOM 4330 C C . ASN A 1 529 ? 30.988 -5.243 38.998 1.00 96.00 529 ASN A C 1
ATOM 4332 O O . ASN A 1 529 ? 31.307 -4.069 38.794 1.00 96.00 529 ASN A O 1
ATOM 4336 N N . LEU A 1 530 ? 29.842 -5.566 39.600 1.00 96.88 530 LEU A N 1
ATOM 4337 C CA . LEU A 1 530 ? 28.873 -4.578 40.067 1.00 96.88 530 LEU A CA 1
ATOM 4338 C C . LEU A 1 530 ? 29.409 -3.802 41.275 1.00 96.88 530 LEU A C 1
ATOM 4340 O O . LEU A 1 530 ? 29.270 -2.581 41.330 1.00 96.88 530 LEU A O 1
ATOM 4344 N N . ASN A 1 531 ? 30.072 -4.485 42.211 1.00 95.38 531 ASN A N 1
ATOM 4345 C CA . ASN A 1 531 ? 30.692 -3.870 43.388 1.00 95.38 531 ASN A CA 1
ATOM 4346 C C . ASN A 1 531 ? 31.877 -2.970 43.029 1.00 95.38 531 ASN A C 1
ATOM 4348 O O . ASN A 1 531 ? 32.139 -1.994 43.725 1.00 95.38 531 ASN A O 1
ATOM 4352 N N . LYS A 1 532 ? 32.561 -3.263 41.922 1.00 96.00 532 LYS A N 1
ATOM 4353 C CA . LYS A 1 532 ? 33.593 -2.391 41.356 1.00 96.00 532 LYS A CA 1
ATOM 4354 C C . LYS A 1 532 ? 33.002 -1.062 40.840 1.00 96.00 532 LYS A C 1
ATOM 4356 O O . LYS A 1 532 ? 33.685 -0.043 40.856 1.00 96.00 532 LYS A O 1
ATOM 4361 N N . CYS A 1 533 ? 31.736 -1.022 40.416 1.00 96.56 533 CYS A N 1
ATOM 4362 C CA . CYS A 1 533 ? 31.087 0.205 39.938 1.00 96.56 533 CYS A CA 1
ATOM 4363 C C . CYS A 1 533 ? 30.695 1.128 41.113 1.00 96.56 533 CYS A C 1
ATOM 4365 O O . CYS A 1 533 ? 29.561 1.090 41.609 1.00 96.56 533 CYS A O 1
ATOM 4367 N N . ASN A 1 534 ? 31.652 1.947 41.562 1.00 94.12 534 ASN A N 1
ATOM 4368 C CA . ASN A 1 534 ? 31.522 2.841 42.716 1.00 94.12 534 ASN A CA 1
ATOM 4369 C C . ASN A 1 534 ? 30.458 3.924 42.506 1.00 94.12 534 ASN A C 1
ATOM 4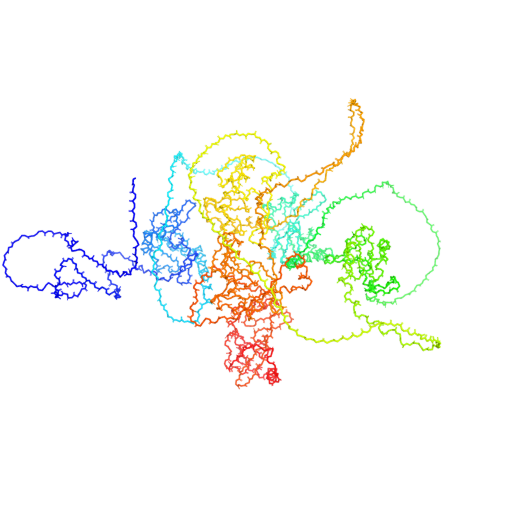371 O O . ASN A 1 534 ? 30.313 4.471 41.413 1.00 94.12 534 ASN A O 1
ATOM 4375 N N . PHE A 1 535 ? 29.744 4.278 43.575 1.00 95.88 535 PHE A N 1
ATOM 4376 C CA . PHE A 1 535 ? 28.871 5.449 43.560 1.00 95.88 535 PHE A CA 1
ATOM 4377 C C . PHE A 1 535 ? 29.691 6.737 43.483 1.00 95.88 535 PHE A C 1
ATOM 4379 O O . PHE A 1 535 ? 30.719 6.867 44.144 1.00 95.88 535 PHE A O 1
ATOM 4386 N N . VAL A 1 536 ? 29.208 7.703 42.704 1.00 96.06 536 VAL A N 1
ATOM 4387 C CA . VAL A 1 536 ? 29.836 9.023 42.588 1.00 96.06 536 VAL A CA 1
ATOM 4388 C C . VAL A 1 536 ? 29.329 9.908 43.728 1.00 96.06 536 VAL A C 1
ATOM 4390 O O . VAL A 1 536 ? 28.156 10.280 43.746 1.00 96.06 536 VAL A O 1
ATOM 4393 N N . GLU A 1 537 ? 30.196 10.244 44.689 1.00 93.94 537 GLU A N 1
ATOM 4394 C CA . GLU A 1 537 ? 29.813 10.965 45.920 1.00 93.94 537 GLU A CA 1
ATOM 4395 C C . GLU A 1 537 ? 29.125 12.311 45.651 1.00 93.94 537 GLU A C 1
ATOM 4397 O O . GLU A 1 537 ? 28.165 12.655 46.344 1.00 93.94 537 GLU A O 1
ATOM 4402 N N . GLN A 1 538 ? 29.550 13.026 44.602 1.00 95.06 538 GLN A N 1
ATOM 4403 C CA . GLN A 1 538 ? 28.954 14.296 44.167 1.00 95.06 538 GLN A CA 1
ATOM 4404 C C . GLN A 1 538 ? 27.457 14.169 43.827 1.00 95.06 538 GLN A C 1
ATOM 4406 O O . GLN A 1 538 ? 26.706 15.127 43.984 1.00 95.06 538 GLN A O 1
ATOM 4411 N N . TYR A 1 539 ? 27.005 12.981 43.413 1.00 94.44 539 TYR A N 1
ATOM 4412 C CA . TYR A 1 539 ? 25.623 12.703 43.012 1.00 94.44 539 TYR A CA 1
ATOM 4413 C C . TYR A 1 539 ? 24.963 11.650 43.915 1.00 94.44 539 TYR A C 1
ATOM 4415 O O . TYR A 1 539 ? 24.104 10.881 43.474 1.00 94.44 539 TYR A O 1
ATOM 4423 N N . ASN A 1 540 ? 25.337 11.613 45.201 1.00 89.75 540 ASN A N 1
ATOM 4424 C CA . ASN A 1 540 ? 24.835 10.645 46.190 1.00 89.75 540 ASN A CA 1
ATOM 4425 C C . ASN A 1 540 ? 23.295 10.625 46.352 1.00 89.75 540 ASN A C 1
ATOM 4427 O O . ASN A 1 540 ? 22.728 9.666 46.881 1.00 89.75 540 ASN A O 1
ATOM 4431 N N . GLN A 1 541 ? 22.609 11.653 45.853 1.00 89.25 541 GLN A N 1
ATOM 4432 C CA . GLN A 1 541 ? 21.155 11.789 45.845 1.00 89.25 541 GLN A CA 1
ATOM 4433 C C . GLN A 1 541 ? 20.448 11.186 44.609 1.00 89.25 541 GLN A C 1
ATOM 4435 O O . GLN A 1 541 ? 19.221 11.150 44.597 1.00 89.25 541 GLN A O 1
ATOM 4440 N N . TYR A 1 542 ? 21.185 10.684 43.604 1.00 89.25 542 TYR A N 1
ATOM 4441 C CA . TYR A 1 542 ? 20.627 10.221 42.318 1.00 89.25 542 TYR A CA 1
ATOM 4442 C C . TYR A 1 542 ? 21.061 8.805 41.879 1.00 89.25 542 TYR A C 1
ATOM 4444 O O . TYR A 1 542 ? 20.842 8.429 40.734 1.00 89.25 542 TYR A O 1
ATOM 4452 N N . LEU A 1 543 ? 21.631 7.986 42.778 1.00 94.94 543 LEU A N 1
ATOM 4453 C CA . LEU A 1 543 ? 22.093 6.612 42.478 1.00 94.94 543 LEU A CA 1
ATOM 4454 C C . LEU A 1 543 ? 22.979 6.515 41.220 1.00 94.94 543 LEU A C 1
ATOM 4456 O O . LEU A 1 543 ? 22.799 5.624 40.387 1.00 94.94 543 LEU A O 1
ATOM 4460 N N . ILE A 1 544 ? 23.937 7.433 41.091 1.00 97.00 544 ILE A N 1
ATOM 4461 C CA . ILE A 1 544 ? 24.871 7.459 39.964 1.00 97.00 544 ILE A CA 1
ATOM 4462 C C . ILE A 1 544 ? 26.102 6.605 40.280 1.00 97.00 544 ILE A C 1
ATOM 4464 O O . ILE A 1 544 ? 26.754 6.811 41.308 1.00 97.00 544 ILE A O 1
ATOM 4468 N N . ARG A 1 545 ? 26.430 5.662 39.392 1.00 97.12 545 ARG A N 1
ATOM 4469 C CA . ARG A 1 545 ? 27.618 4.797 39.482 1.00 97.12 545 ARG A CA 1
ATOM 4470 C C . ARG A 1 545 ? 28.609 5.106 38.370 1.00 97.12 545 ARG A C 1
ATOM 4472 O O . ARG A 1 545 ? 28.205 5.318 37.231 1.00 97.12 545 ARG A O 1
ATOM 4479 N N . GLN A 1 546 ? 29.900 5.066 38.679 1.00 96.50 546 GLN A N 1
ATOM 4480 C CA . GLN A 1 546 ? 30.959 5.136 37.679 1.00 96.50 546 GLN A CA 1
ATOM 4481 C C . GLN A 1 546 ? 31.255 3.755 37.092 1.00 96.50 546 GLN A C 1
ATOM 4483 O O . GLN A 1 546 ? 31.450 2.786 37.828 1.00 96.50 546 GLN A O 1
ATOM 4488 N N . MET A 1 547 ? 31.328 3.675 35.763 1.00 95.75 547 MET A N 1
ATOM 4489 C CA . MET A 1 547 ? 31.667 2.440 35.060 1.00 95.75 547 MET A CA 1
ATOM 4490 C C . MET A 1 547 ? 33.175 2.197 35.071 1.00 95.75 547 MET A C 1
ATOM 4492 O O . MET A 1 547 ? 33.941 2.968 34.502 1.00 95.75 547 MET A O 1
ATOM 4496 N N . ILE A 1 548 ? 33.610 1.084 35.667 1.00 86.00 548 ILE A N 1
ATOM 4497 C CA . ILE A 1 548 ? 35.036 0.700 35.729 1.00 86.00 548 ILE A CA 1
ATOM 4498 C C . ILE A 1 548 ? 35.635 0.499 34.339 1.00 86.00 548 ILE A C 1
ATOM 4500 O O . ILE A 1 548 ? 36.776 0.860 34.074 1.00 86.00 548 ILE A O 1
ATOM 4504 N N . SER A 1 549 ? 34.869 -0.137 33.459 1.00 79.12 549 SER A N 1
ATOM 4505 C CA . SER A 1 549 ? 35.348 -0.565 32.150 1.00 79.12 549 SER A CA 1
ATOM 4506 C C . SER A 1 549 ? 35.343 0.557 31.113 1.00 79.12 549 SER A C 1
ATOM 4508 O O . SER A 1 549 ? 35.793 0.329 29.991 1.00 79.12 549 SER A O 1
ATOM 4510 N N . ASP A 1 550 ? 34.812 1.733 31.461 1.00 82.88 550 ASP A N 1
ATOM 4511 C CA . ASP A 1 550 ? 34.824 2.915 30.611 1.00 82.88 550 ASP A CA 1
ATOM 4512 C C . ASP A 1 550 ? 34.660 4.185 31.459 1.00 82.88 550 ASP A C 1
ATOM 4514 O O . ASP A 1 550 ? 33.548 4.636 31.740 1.00 82.88 550 ASP A O 1
ATOM 4518 N N . PHE A 1 551 ? 35.789 4.775 31.865 1.00 86.75 551 PHE A N 1
ATOM 4519 C CA . PHE A 1 551 ? 35.837 5.965 32.722 1.00 86.75 551 PHE A CA 1
ATOM 4520 C C . PHE A 1 551 ? 35.127 7.190 32.138 1.00 86.75 551 PHE A C 1
ATOM 4522 O O . PHE A 1 551 ? 35.087 8.213 32.806 1.00 86.75 551 PHE A O 1
ATOM 4529 N N . LYS A 1 552 ? 34.609 7.131 30.907 1.00 93.56 552 LYS A N 1
ATOM 4530 C CA . LYS A 1 552 ? 33.849 8.215 30.277 1.00 93.56 552 LYS A CA 1
ATOM 4531 C C . LYS A 1 552 ? 32.354 8.157 30.573 1.00 93.56 552 LYS A C 1
ATOM 4533 O O . LYS A 1 552 ? 31.655 9.118 30.246 1.00 93.56 552 LYS A O 1
ATOM 4538 N N . PHE A 1 553 ? 31.869 7.073 31.179 1.00 95.62 553 PHE A N 1
ATOM 4539 C CA . PHE A 1 553 ? 30.446 6.853 31.395 1.00 95.62 553 PHE A CA 1
ATOM 4540 C C . PHE A 1 553 ? 30.087 6.649 32.864 1.00 95.62 553 PHE A C 1
ATOM 4542 O O . PHE A 1 553 ? 30.750 5.935 33.622 1.00 95.62 553 PHE A O 1
ATOM 4549 N N . TYR A 1 554 ? 28.961 7.242 33.231 1.00 97.62 554 TYR A N 1
ATOM 4550 C CA . TYR A 1 554 ? 28.216 6.969 34.443 1.00 97.62 554 TYR A CA 1
ATOM 4551 C C . TYR A 1 554 ? 26.935 6.209 34.107 1.00 97.62 554 TYR A C 1
ATOM 4553 O O . TYR A 1 554 ? 26.426 6.277 32.994 1.00 97.62 554 TYR A O 1
ATOM 4561 N N . HIS A 1 555 ? 26.399 5.477 35.071 1.00 97.56 555 HIS A N 1
ATOM 4562 C CA . HIS A 1 555 ? 25.086 4.847 34.985 1.00 97.56 555 HIS A CA 1
ATOM 4563 C C . HIS A 1 555 ? 24.155 5.463 36.013 1.00 97.56 555 HIS A C 1
ATOM 4565 O O . HIS A 1 555 ? 24.552 5.673 37.160 1.00 97.56 555 HIS A O 1
ATOM 4571 N N . CYS A 1 556 ? 22.915 5.725 35.610 1.00 97.38 556 CYS A N 1
ATOM 4572 C CA . CYS A 1 556 ? 21.870 6.155 36.523 1.00 97.38 556 CYS A CA 1
ATOM 4573 C C . CYS A 1 556 ? 20.984 4.974 36.933 1.00 97.38 556 CYS A C 1
ATOM 4575 O O . CYS A 1 556 ? 20.180 4.469 36.147 1.00 97.38 556 CYS A O 1
ATOM 4577 N N . GLY A 1 557 ? 21.060 4.577 38.207 1.00 95.38 557 GLY A N 1
ATOM 4578 C CA . GLY A 1 557 ? 20.257 3.482 38.760 1.00 95.38 557 GLY A CA 1
ATOM 4579 C C . GLY A 1 557 ? 18.747 3.748 38.807 1.00 95.38 557 GLY A C 1
ATOM 4580 O O . GLY A 1 557 ? 17.973 2.819 39.030 1.00 95.38 557 GLY A O 1
ATOM 4581 N N . LEU A 1 558 ? 18.300 4.992 38.599 1.00 93.62 558 LEU A N 1
ATOM 4582 C CA . LEU A 1 558 ? 16.877 5.347 38.603 1.00 93.62 558 LEU A CA 1
ATOM 4583 C C . LEU A 1 558 ? 16.207 5.075 37.249 1.00 93.62 558 LEU A C 1
ATOM 4585 O O . LEU A 1 558 ? 15.137 4.465 37.218 1.00 93.62 558 LEU A O 1
ATOM 4589 N N . CYS A 1 559 ? 16.828 5.497 36.145 1.00 95.56 559 CYS A N 1
ATOM 4590 C CA . CYS A 1 559 ? 16.299 5.349 34.781 1.00 95.56 559 CYS A CA 1
ATOM 4591 C C . CYS A 1 559 ? 16.968 4.227 33.970 1.00 95.56 559 CYS A C 1
ATOM 4593 O O . CYS A 1 559 ? 16.480 3.895 32.896 1.00 95.56 559 CYS A O 1
ATOM 4595 N N . ASN A 1 560 ? 18.028 3.615 34.508 1.00 96.62 560 ASN A N 1
ATOM 4596 C CA . ASN A 1 560 ? 18.822 2.567 33.868 1.00 96.62 560 ASN A CA 1
ATOM 4597 C C . ASN A 1 560 ? 19.533 3.011 32.576 1.00 96.62 560 ASN A C 1
ATOM 4599 O O . ASN A 1 560 ? 19.729 2.204 31.670 1.00 96.62 560 ASN A O 1
ATOM 4603 N N . GLU A 1 561 ? 19.922 4.286 32.494 1.00 96.25 561 GLU A N 1
ATOM 4604 C CA . GLU A 1 561 ? 20.638 4.848 31.344 1.00 96.25 561 GLU A CA 1
ATOM 4605 C C . GLU A 1 561 ? 22.145 4.971 31.603 1.00 96.25 561 GLU A C 1
ATOM 4607 O O . GLU A 1 561 ? 22.589 5.241 32.724 1.00 96.25 561 GLU A O 1
ATOM 4612 N N . LEU A 1 562 ? 22.925 4.799 30.533 1.00 95.44 562 LEU A N 1
ATOM 4613 C CA . LEU A 1 562 ? 24.356 5.085 30.485 1.00 95.44 562 LEU A CA 1
ATOM 4614 C C . LEU A 1 562 ? 24.559 6.524 29.982 1.00 95.44 562 LEU A C 1
ATOM 4616 O O . LEU A 1 562 ? 24.048 6.895 28.928 1.00 95.44 562 LEU A O 1
ATOM 4620 N N . ILE A 1 563 ? 25.297 7.338 30.727 1.00 96.00 563 ILE A N 1
ATOM 4621 C CA . ILE A 1 563 ? 25.408 8.787 30.540 1.00 96.00 563 ILE A CA 1
ATOM 4622 C C . ILE A 1 563 ? 26.888 9.149 30.430 1.00 96.00 563 ILE A C 1
ATOM 4624 O O . ILE A 1 563 ? 27.701 8.701 31.234 1.00 96.00 563 ILE A O 1
ATOM 4628 N N . LEU A 1 564 ? 27.258 9.975 29.454 1.00 94.38 564 LEU A N 1
ATOM 4629 C CA . LEU A 1 564 ? 28.604 10.555 29.389 1.00 94.38 564 LEU A CA 1
ATOM 4630 C C . LEU A 1 564 ? 28.853 11.441 30.613 1.00 94.38 564 LEU A C 1
ATOM 4632 O O . LEU A 1 564 ? 27.974 12.212 30.989 1.00 94.38 564 LEU A O 1
ATOM 4636 N N . ILE A 1 565 ? 30.054 11.391 31.198 1.00 95.88 565 ILE A N 1
ATOM 4637 C CA . ILE A 1 565 ? 30.394 12.209 32.380 1.00 95.88 565 ILE A CA 1
ATOM 4638 C C . ILE A 1 565 ? 30.085 13.694 32.155 1.00 95.88 565 ILE A C 1
ATOM 4640 O O . ILE A 1 565 ? 29.564 14.346 33.052 1.00 95.88 565 ILE A O 1
ATOM 4644 N N . SER A 1 566 ? 30.332 14.216 30.951 1.00 94.81 566 SER A N 1
ATOM 4645 C CA . SER A 1 566 ? 30.051 15.614 30.602 1.00 94.81 566 SER A CA 1
ATOM 4646 C C . SER A 1 566 ? 28.566 15.987 30.617 1.00 94.81 566 SER A C 1
ATOM 4648 O O . SER A 1 566 ? 28.256 17.169 30.601 1.00 94.81 566 SER A O 1
ATOM 4650 N N . HIS A 1 567 ? 27.653 15.013 30.615 1.00 95.00 567 HIS A N 1
ATOM 4651 C CA . HIS A 1 567 ? 26.204 15.225 30.519 1.00 95.00 567 HIS A CA 1
ATOM 4652 C C . HIS A 1 567 ? 25.446 14.767 31.772 1.00 95.00 567 HIS A C 1
ATOM 4654 O O . HIS A 1 567 ? 24.217 14.726 31.758 1.00 95.00 567 HIS A O 1
ATOM 4660 N N . VAL A 1 568 ? 26.138 14.374 32.847 1.00 96.31 568 VAL A N 1
ATOM 4661 C CA . VAL A 1 568 ? 25.465 13.872 34.056 1.00 96.31 568 VAL A CA 1
ATOM 4662 C C . VAL A 1 568 ? 24.608 14.950 34.727 1.00 96.31 568 VAL A C 1
ATOM 4664 O O . VAL A 1 568 ? 23.503 14.645 35.167 1.00 96.31 568 VAL A O 1
ATOM 4667 N N . GLU A 1 569 ? 25.074 16.200 34.752 1.00 95.88 569 GLU A N 1
ATOM 4668 C CA . GLU A 1 569 ? 24.329 17.331 35.323 1.00 95.88 569 GLU A CA 1
ATOM 4669 C C . GLU A 1 569 ? 23.075 17.618 34.490 1.00 95.88 569 GLU A C 1
ATOM 4671 O O . GLU A 1 569 ? 21.966 17.561 35.013 1.00 95.88 569 GLU A O 1
ATOM 4676 N N . ASP A 1 570 ? 23.226 17.736 33.167 1.00 93.25 570 ASP A N 1
ATOM 4677 C CA . ASP A 1 570 ? 22.097 17.884 32.241 1.00 93.25 570 ASP A CA 1
ATOM 4678 C C . ASP A 1 570 ? 21.079 16.738 32.368 1.00 93.25 570 ASP A C 1
ATOM 4680 O O . ASP A 1 570 ? 19.865 16.956 32.317 1.00 93.25 570 ASP A O 1
ATOM 4684 N N . HIS A 1 571 ? 21.543 15.494 32.527 1.00 95.38 571 HIS A N 1
ATOM 4685 C CA . HIS A 1 571 ? 20.665 14.342 32.727 1.00 95.38 571 HIS A CA 1
ATOM 4686 C C . HIS A 1 571 ? 19.878 14.464 34.036 1.00 95.38 571 HIS A C 1
ATOM 4688 O O . HIS A 1 571 ? 18.658 14.291 34.032 1.00 95.38 571 HIS A O 1
ATOM 4694 N N . ILE A 1 572 ? 20.551 14.780 35.146 1.00 94.75 572 ILE A N 1
ATOM 4695 C CA . ILE A 1 572 ? 19.913 14.972 36.453 1.00 94.75 572 ILE A CA 1
ATOM 4696 C C . ILE A 1 572 ? 18.837 16.060 36.356 1.00 94.75 572 ILE A C 1
ATOM 4698 O O . ILE A 1 572 ? 17.675 15.794 36.683 1.00 94.75 572 ILE A O 1
ATOM 4702 N N . ASP A 1 573 ? 19.182 17.222 35.807 1.00 91.38 573 ASP A N 1
ATOM 4703 C CA . ASP A 1 573 ? 18.297 18.384 35.699 1.00 91.38 573 ASP A CA 1
ATOM 4704 C C . ASP A 1 573 ? 17.072 18.091 34.819 1.00 91.38 573 ASP A C 1
ATOM 4706 O O . ASP A 1 573 ? 15.930 18.464 35.115 1.00 91.38 573 ASP A O 1
ATOM 4710 N N . THR A 1 574 ? 17.277 17.377 33.711 1.00 89.38 574 THR A N 1
ATOM 4711 C CA . THR A 1 574 ? 16.211 17.148 32.728 1.00 89.38 574 THR A CA 1
ATOM 4712 C C . THR A 1 574 ? 15.312 15.956 33.046 1.00 89.38 574 THR A C 1
ATOM 4714 O O . THR A 1 574 ? 14.114 16.012 32.719 1.00 89.38 574 THR A O 1
ATOM 4717 N N . VAL A 1 575 ? 15.861 14.897 33.652 1.00 89.38 575 VAL A N 1
ATOM 4718 C CA . VAL A 1 575 ? 15.177 13.616 33.904 1.00 89.38 575 VAL A CA 1
ATOM 4719 C C . VAL A 1 575 ? 14.676 13.509 35.344 1.00 89.38 575 VAL A C 1
ATOM 4721 O O . VAL A 1 575 ? 13.563 13.020 35.559 1.00 89.38 575 VAL A O 1
ATOM 4724 N N . HIS A 1 576 ? 15.446 13.984 36.327 1.00 86.75 576 HIS A N 1
ATOM 4725 C CA . HIS A 1 576 ? 15.160 13.761 37.749 1.00 86.75 576 HIS A CA 1
ATOM 4726 C C . HIS A 1 576 ? 14.696 15.014 38.502 1.00 86.75 576 HIS A C 1
ATOM 4728 O O . HIS A 1 576 ? 13.864 14.890 39.405 1.00 86.75 576 HIS A O 1
ATOM 4734 N N . ASP A 1 577 ? 15.125 16.210 38.099 1.00 75.69 577 ASP A N 1
ATOM 4735 C CA . ASP A 1 577 ? 14.912 17.426 38.897 1.00 75.69 577 ASP A CA 1
ATOM 4736 C C . ASP A 1 577 ? 13.501 18.039 38.759 1.00 75.69 577 ASP A C 1
ATOM 4738 O O . ASP A 1 577 ? 13.016 18.763 39.627 1.00 75.69 577 ASP A O 1
ATOM 4742 N N . LYS A 1 578 ? 12.712 17.603 37.764 1.00 56.47 578 LYS A N 1
ATOM 4743 C CA . LYS A 1 578 ? 11.301 18.026 37.592 1.00 56.47 578 LYS A CA 1
ATOM 4744 C C . LYS A 1 578 ? 10.334 17.566 38.690 1.00 56.47 578 LYS A C 1
ATOM 4746 O O . LYS A 1 578 ? 9.160 17.934 38.653 1.00 56.47 578 LYS A O 1
ATOM 4751 N N . LYS A 1 579 ? 10.776 16.740 39.642 1.00 49.28 579 LYS A N 1
ATOM 4752 C CA . LYS A 1 579 ? 9.953 16.310 40.787 1.00 49.28 579 LYS A CA 1
ATOM 4753 C C . LYS A 1 579 ? 10.298 17.004 42.105 1.00 49.28 579 LYS A C 1
ATOM 4755 O O . LYS A 1 579 ? 9.512 16.863 43.040 1.00 49.28 579 LYS A O 1
ATOM 4760 N N . TYR A 1 580 ? 11.393 17.762 42.187 1.00 46.72 580 TYR A N 1
ATOM 4761 C CA . TYR A 1 580 ? 11.828 18.384 43.442 1.00 46.72 580 TYR A CA 1
ATOM 4762 C C . TYR A 1 580 ? 11.322 19.820 43.665 1.00 46.72 580 TYR A C 1
ATOM 4764 O O . TYR A 1 580 ? 11.366 20.290 44.797 1.00 46.72 580 TYR A O 1
ATOM 4772 N N . GLU A 1 581 ? 10.692 20.463 42.674 1.00 39.91 581 GLU A N 1
ATOM 4773 C CA . GLU A 1 581 ? 10.023 21.767 42.864 1.00 39.91 581 GLU A CA 1
ATOM 4774 C C . GLU A 1 581 ? 8.670 21.694 43.613 1.00 39.91 581 GLU A C 1
ATOM 4776 O O . GLU A 1 581 ? 8.091 22.729 43.925 1.00 39.91 581 GLU A O 1
ATOM 4781 N N . ASN A 1 582 ? 8.160 20.499 43.952 1.00 37.12 582 ASN A N 1
ATOM 4782 C CA . ASN A 1 582 ? 6.862 20.326 44.635 1.00 37.12 582 ASN A CA 1
ATOM 4783 C C . ASN A 1 582 ? 6.942 19.618 46.003 1.00 37.12 582 ASN A C 1
ATOM 4785 O O . ASN A 1 582 ? 5.944 19.066 46.470 1.00 37.12 582 ASN A O 1
ATOM 4789 N N . ILE A 1 583 ? 8.100 19.627 46.672 1.00 36.84 583 ILE A N 1
ATOM 4790 C CA . ILE A 1 583 ? 8.197 19.176 48.069 1.00 36.84 583 ILE A CA 1
ATOM 4791 C C . ILE A 1 583 ? 8.195 20.405 48.979 1.00 36.84 583 ILE A C 1
ATOM 4793 O O . ILE A 1 583 ? 9.217 21.043 49.213 1.00 36.84 583 ILE A O 1
ATOM 4797 N N . ASP A 1 584 ? 7.004 20.733 49.474 1.00 38.25 584 ASP A N 1
ATOM 4798 C CA . ASP A 1 584 ? 6.785 21.716 50.528 1.00 38.25 584 ASP A CA 1
ATOM 4799 C C . ASP A 1 584 ? 7.441 21.227 51.833 1.00 38.25 584 ASP A C 1
ATOM 4801 O O . ASP A 1 584 ? 6.982 20.281 52.478 1.00 38.25 584 ASP A O 1
ATOM 4805 N N . TYR A 1 585 ? 8.537 21.877 52.223 1.00 37.31 585 TYR A N 1
ATOM 4806 C CA . TYR A 1 585 ? 9.247 21.615 53.477 1.00 37.31 585 TYR A CA 1
ATOM 4807 C C . TYR A 1 585 ? 8.493 22.125 54.725 1.00 37.31 585 TYR A C 1
ATOM 4809 O O . TYR A 1 585 ? 9.038 22.079 55.827 1.00 37.31 585 TYR A O 1
ATOM 4817 N N . SER A 1 586 ? 7.236 22.575 54.613 1.00 35.62 586 SER A N 1
ATOM 4818 C CA . SER A 1 586 ? 6.468 23.105 55.750 1.00 35.62 586 SER A CA 1
ATOM 4819 C C . SER A 1 586 ? 5.753 22.061 56.632 1.00 35.62 586 SER A C 1
ATOM 4821 O O . SER A 1 586 ? 5.115 22.439 57.619 1.00 35.62 586 SER A O 1
ATOM 4823 N N . ALA A 1 587 ? 5.874 20.754 56.356 1.00 38.75 587 ALA A N 1
ATOM 4824 C CA . ALA A 1 587 ? 5.042 19.728 57.007 1.00 38.75 587 ALA A CA 1
ATOM 4825 C C . ALA A 1 587 ? 5.774 18.636 57.819 1.00 38.75 587 ALA A C 1
ATOM 4827 O O . ALA A 1 587 ? 5.172 17.606 58.121 1.00 38.75 587 ALA A O 1
ATOM 4828 N N . VAL A 1 588 ? 7.024 18.848 58.245 1.00 38.38 588 VAL A N 1
ATOM 4829 C CA . VAL A 1 588 ? 7.681 17.977 59.243 1.00 38.38 588 VAL A CA 1
ATOM 4830 C C . VAL A 1 588 ? 8.366 18.826 60.311 1.00 38.38 588 VAL A C 1
ATOM 4832 O O . VAL A 1 588 ? 9.573 18.993 60.292 1.00 38.38 588 VAL A O 1
ATOM 4835 N N . ASP A 1 589 ? 7.572 19.414 61.208 1.00 38.41 589 ASP A N 1
ATOM 4836 C CA . ASP A 1 589 ? 7.888 19.481 62.646 1.00 38.41 589 ASP A CA 1
ATOM 4837 C C . ASP A 1 589 ? 6.775 20.206 63.415 1.00 38.41 589 ASP A C 1
ATOM 4839 O O . ASP A 1 589 ? 6.823 21.399 63.715 1.00 38.41 589 ASP A O 1
ATOM 4843 N N . LYS A 1 590 ? 5.721 19.461 63.754 1.00 32.72 590 LYS A N 1
ATOM 4844 C CA . LYS A 1 590 ? 4.768 19.848 64.803 1.00 32.72 590 LYS A CA 1
ATOM 4845 C C . LYS A 1 590 ? 4.402 18.629 65.631 1.00 32.72 590 LYS A C 1
ATOM 4847 O O . LYS A 1 590 ? 3.268 18.176 65.601 1.00 32.72 590 LYS A O 1
ATOM 4852 N N . ASN A 1 591 ? 5.385 18.097 66.349 1.00 34.59 591 ASN A N 1
ATOM 4853 C CA . ASN A 1 591 ? 5.174 17.366 67.597 1.00 34.59 591 ASN A CA 1
ATOM 4854 C C . ASN A 1 591 ? 6.504 17.246 68.349 1.00 34.59 591 ASN A C 1
ATOM 4856 O O . ASN A 1 591 ? 7.107 16.184 68.390 1.00 34.59 591 ASN A O 1
ATOM 4860 N N . ASN A 1 592 ? 6.948 18.341 68.969 1.00 30.97 592 ASN A N 1
ATOM 4861 C CA . ASN A 1 592 ? 7.446 18.274 70.339 1.00 30.97 592 ASN A CA 1
ATOM 4862 C C . ASN A 1 592 ? 7.429 19.654 71.001 1.00 30.97 592 ASN A C 1
ATOM 4864 O O . ASN A 1 592 ? 7.898 20.664 70.488 1.00 30.97 592 ASN A O 1
ATOM 4868 N N . LYS A 1 593 ? 6.772 19.658 72.151 1.00 32.44 593 LYS A N 1
ATOM 4869 C CA . LYS A 1 593 ? 6.513 20.766 73.062 1.00 32.44 593 LYS A CA 1
ATOM 4870 C C . LYS A 1 593 ? 7.670 20.795 74.075 1.00 32.44 593 LYS A C 1
ATOM 4872 O O . LYS A 1 593 ? 8.222 19.734 74.340 1.00 32.44 593 LYS A O 1
ATOM 4877 N N . ILE A 1 594 ? 7.871 21.945 74.744 1.00 32.94 594 ILE A N 1
ATOM 4878 C CA . ILE A 1 594 ? 8.662 22.135 75.993 1.00 32.94 594 ILE A CA 1
ATOM 4879 C C . ILE A 1 594 ? 10.161 22.373 75.666 1.00 32.94 594 ILE A C 1
ATOM 4881 O O . ILE A 1 594 ? 10.798 21.503 75.105 1.00 32.94 594 ILE A O 1
ATOM 4885 N N . GLN A 1 595 ? 10.814 23.520 75.910 1.00 30.22 595 GLN A N 1
ATOM 4886 C CA . GLN A 1 595 ? 10.907 24.302 77.148 1.00 30.22 595 GLN A CA 1
ATOM 4887 C C . GLN A 1 595 ? 11.681 25.630 76.916 1.00 30.22 595 GLN A C 1
ATOM 4889 O O . GLN A 1 595 ? 12.583 25.681 76.095 1.00 30.22 595 GLN A O 1
ATOM 4894 N N . HIS A 1 596 ? 11.355 26.646 77.727 1.00 30.05 596 HIS A N 1
ATOM 4895 C CA . HIS A 1 596 ? 12.212 27.733 78.249 1.00 30.05 596 HIS A CA 1
ATOM 4896 C C . HIS A 1 596 ? 13.071 28.609 77.298 1.00 30.05 596 HIS A C 1
ATOM 4898 O O . HIS A 1 596 ? 14.030 28.156 76.704 1.00 30.05 596 HIS A O 1
ATOM 4904 N N . LYS A 1 597 ? 12.760 29.906 77.120 1.00 28.91 597 LYS A N 1
ATOM 4905 C CA . LYS A 1 597 ? 12.945 31.082 78.023 1.00 28.91 597 LYS A CA 1
ATOM 4906 C C . LYS A 1 597 ? 14.202 31.883 77.617 1.00 28.91 597 LYS A C 1
ATOM 4908 O O . LYS A 1 597 ? 15.250 31.296 77.423 1.00 28.91 597 LYS A O 1
ATOM 4913 N N . VAL A 1 598 ? 14.070 33.217 77.696 1.00 29.95 598 VAL A N 1
ATOM 4914 C CA . VAL A 1 598 ? 15.114 34.215 78.049 1.00 29.95 598 VAL A CA 1
ATOM 4915 C C . VAL A 1 598 ? 15.783 34.998 76.894 1.00 29.95 598 VAL A C 1
ATOM 4917 O O . VAL A 1 598 ? 16.737 34.556 76.276 1.00 29.95 598 VAL A O 1
ATOM 4920 N N . LYS A 1 599 ? 15.307 36.255 76.794 1.00 31.61 599 LYS A N 1
ATOM 4921 C CA . LYS A 1 599 ? 16.041 37.545 76.812 1.00 31.61 599 LYS A CA 1
ATOM 4922 C C . LYS A 1 599 ? 16.287 38.345 75.523 1.00 31.61 599 LYS A C 1
ATOM 4924 O O . LYS A 1 599 ? 17.207 38.102 74.765 1.00 31.61 599 LYS A O 1
ATOM 4929 N N . GLU A 1 600 ? 15.498 39.424 75.473 1.00 27.64 600 GLU A N 1
ATOM 4930 C CA . GLU A 1 600 ? 15.915 40.836 75.585 1.00 27.64 600 GLU A CA 1
ATOM 4931 C C . GLU A 1 600 ? 16.623 41.547 74.415 1.00 27.64 600 GLU A C 1
ATOM 4933 O O . GLU A 1 600 ? 17.813 41.400 74.192 1.00 27.64 600 GLU A O 1
ATOM 4938 N N . ARG A 1 601 ? 15.848 42.515 73.892 1.00 29.08 601 ARG A N 1
ATOM 4939 C CA . ARG A 1 601 ? 16.111 43.971 73.812 1.00 29.08 601 ARG A CA 1
ATOM 4940 C C . ARG A 1 601 ? 17.002 44.521 72.690 1.00 29.08 601 ARG A C 1
ATOM 4942 O O . ARG A 1 601 ? 18.213 44.394 72.714 1.00 29.08 601 ARG A O 1
ATOM 4949 N N . ASN A 1 602 ? 16.309 45.299 71.845 1.00 28.33 602 ASN A N 1
ATOM 4950 C CA . ASN A 1 602 ? 16.457 46.744 71.589 1.00 28.33 602 ASN A CA 1
ATOM 4951 C C . ASN A 1 602 ? 17.872 47.316 71.358 1.00 28.33 602 ASN A C 1
ATOM 4953 O O . ASN A 1 602 ? 18.720 47.230 72.237 1.00 28.33 602 ASN A O 1
ATOM 4957 N N . ILE A 1 603 ? 18.040 48.128 70.305 1.00 30.53 603 ILE A N 1
ATOM 4958 C CA . ILE A 1 603 ? 17.925 49.610 70.321 1.00 30.53 603 ILE A CA 1
ATOM 4959 C C . ILE A 1 603 ? 18.389 50.181 68.952 1.00 30.53 603 ILE A C 1
ATOM 4961 O O . ILE A 1 603 ? 19.509 49.936 68.528 1.00 30.53 603 ILE A O 1
ATOM 4965 N N . ASN A 1 604 ? 17.483 50.952 68.334 1.00 28.48 604 ASN A N 1
ATOM 4966 C CA . ASN A 1 604 ? 17.588 52.221 67.581 1.00 28.48 604 ASN A CA 1
ATOM 4967 C C . ASN A 1 604 ? 18.605 52.526 66.452 1.00 28.48 604 ASN A C 1
ATOM 4969 O O . ASN A 1 604 ? 19.812 52.427 66.633 1.00 28.48 604 ASN A O 1
ATOM 4973 N N . ASN A 1 605 ? 18.009 53.198 65.443 1.00 31.77 605 ASN A N 1
ATOM 4974 C CA . ASN A 1 605 ? 18.465 54.357 64.639 1.00 31.77 605 ASN A CA 1
ATOM 4975 C C . ASN A 1 605 ? 19.561 54.116 63.576 1.00 31.77 605 ASN A C 1
ATOM 4977 O O . ASN A 1 605 ? 20.472 53.334 63.792 1.00 31.77 605 ASN A O 1
ATOM 4981 N N . ASP A 1 606 ? 19.587 54.761 62.401 1.00 30.45 606 ASP A N 1
ATOM 4982 C CA . ASP A 1 606 ? 18.848 55.904 61.830 1.00 30.45 606 ASP A CA 1
ATOM 4983 C C . ASP A 1 606 ? 19.109 55.989 60.295 1.00 30.45 606 ASP A C 1
ATOM 4985 O O . ASP A 1 606 ? 19.997 55.296 59.802 1.00 30.45 606 ASP A O 1
ATOM 4989 N N . TYR A 1 607 ? 18.424 56.930 59.612 1.00 31.88 607 TYR A N 1
ATOM 4990 C CA . TYR A 1 607 ? 18.533 57.409 58.201 1.00 31.88 607 TYR A CA 1
ATOM 4991 C C . TYR A 1 607 ? 17.763 56.625 57.110 1.00 31.88 607 TYR A C 1
ATOM 4993 O O . TYR A 1 607 ? 17.931 55.424 56.967 1.00 31.88 607 TYR A O 1
ATOM 5001 N N . SER A 1 608 ? 16.952 57.209 56.209 1.00 31.53 608 SER A N 1
ATOM 5002 C CA . SER A 1 608 ? 16.451 58.583 55.959 1.00 31.53 608 SER A CA 1
ATOM 5003 C C . SER A 1 608 ? 15.416 58.512 54.803 1.00 31.53 608 SER A C 1
ATOM 5005 O O . SER A 1 608 ? 15.671 57.826 53.822 1.00 31.53 608 SER A O 1
ATOM 5007 N N . ILE A 1 609 ? 14.171 58.987 54.964 1.00 31.11 609 ILE A N 1
ATOM 5008 C CA . ILE A 1 609 ? 13.591 60.292 54.539 1.00 31.11 609 ILE A CA 1
ATOM 5009 C C . ILE A 1 609 ? 13.123 60.398 53.055 1.00 31.11 609 ILE A C 1
ATOM 5011 O O . ILE A 1 609 ? 13.907 60.622 52.147 1.00 31.11 609 ILE A O 1
ATOM 5015 N N . ASN A 1 610 ? 11.783 60.362 52.920 1.00 30.00 610 ASN A N 1
ATOM 5016 C CA . ASN A 1 610 ? 10.838 61.203 52.141 1.00 30.00 610 ASN A CA 1
ATOM 5017 C C . ASN A 1 610 ? 10.765 61.282 50.590 1.00 30.00 610 ASN A C 1
ATOM 5019 O O . ASN A 1 610 ? 11.620 61.858 49.934 1.00 30.00 610 ASN A O 1
ATOM 5023 N N . ARG A 1 611 ? 9.526 60.976 50.139 1.00 32.31 611 ARG A N 1
ATOM 5024 C CA . ARG A 1 611 ? 8.504 61.814 49.435 1.00 32.31 611 ARG A CA 1
ATOM 5025 C C . ARG A 1 611 ? 8.562 62.083 47.916 1.00 32.31 611 ARG A C 1
ATOM 5027 O O . ARG A 1 611 ? 9.330 62.906 47.450 1.00 32.31 611 ARG A O 1
ATOM 5034 N N . ASN A 1 612 ? 7.531 61.526 47.264 1.00 34.41 612 ASN A N 1
ATOM 5035 C CA . ASN A 1 612 ? 6.365 62.171 46.617 1.00 34.41 612 ASN A CA 1
ATOM 5036 C C . ASN A 1 612 ? 6.480 63.116 45.395 1.00 34.41 612 ASN A C 1
ATOM 5038 O O . ASN A 1 612 ? 7.124 64.156 45.452 1.00 34.41 612 ASN A O 1
ATOM 5042 N N . ASN A 1 613 ? 5.551 62.819 44.466 1.00 35.56 613 ASN A N 1
ATOM 5043 C CA . ASN A 1 613 ? 4.655 63.681 43.665 1.00 35.56 613 ASN A CA 1
ATOM 5044 C C . ASN A 1 613 ? 5.017 64.093 42.217 1.00 35.56 613 ASN A C 1
ATOM 5046 O O . ASN A 1 613 ? 5.942 64.855 41.974 1.00 35.56 613 ASN A O 1
ATOM 5050 N N . ASP A 1 614 ? 4.144 63.622 41.311 1.00 33.12 614 ASP A N 1
ATOM 5051 C CA . ASP A 1 614 ? 3.346 64.311 40.273 1.00 33.12 614 ASP A CA 1
ATOM 5052 C C . ASP A 1 614 ? 3.944 65.234 39.180 1.00 33.12 614 ASP A C 1
ATOM 5054 O O . ASP A 1 614 ? 4.427 66.327 39.441 1.00 33.12 614 ASP A O 1
ATOM 5058 N N . VAL A 1 615 ? 3.646 64.816 37.932 1.00 37.47 615 VAL A N 1
ATOM 5059 C CA . VAL A 1 615 ? 2.981 65.536 36.809 1.00 37.47 615 VAL A CA 1
ATOM 5060 C C . VAL A 1 615 ? 3.700 66.675 36.038 1.00 37.47 615 VAL A C 1
ATOM 5062 O O . VAL A 1 615 ? 4.171 67.655 36.596 1.00 37.47 615 VAL A O 1
ATOM 5065 N N . SER A 1 616 ? 3.546 66.588 34.698 1.00 33.69 616 SER A N 1
ATOM 5066 C CA . SER A 1 616 ? 3.522 67.613 33.614 1.00 33.69 616 SER A CA 1
ATOM 5067 C C . SER A 1 616 ? 4.742 67.851 32.685 1.00 33.69 616 SER A C 1
ATOM 5069 O O . SER A 1 616 ? 5.757 68.403 33.074 1.00 33.69 616 SER A O 1
ATOM 5071 N N . ILE A 1 617 ? 4.559 67.422 31.419 1.00 37.16 617 ILE A N 1
ATOM 5072 C CA . ILE A 1 617 ? 4.568 68.144 30.113 1.00 37.16 617 ILE A CA 1
ATOM 5073 C C . ILE A 1 617 ? 5.661 69.204 29.785 1.00 37.16 617 ILE A C 1
ATOM 5075 O O . ILE A 1 617 ? 5.854 70.156 30.530 1.00 37.16 617 ILE A O 1
ATOM 5079 N N . ASN A 1 618 ? 6.146 69.114 28.524 1.00 31.20 618 ASN A N 1
ATOM 5080 C CA . ASN A 1 618 ? 6.748 70.109 27.593 1.00 31.20 618 ASN A CA 1
ATOM 5081 C C . ASN A 1 618 ? 8.269 70.093 27.345 1.00 31.20 618 ASN A C 1
ATOM 5083 O O . ASN A 1 618 ? 9.065 70.091 28.275 1.00 31.20 618 ASN A O 1
ATOM 5087 N N . GLY A 1 619 ? 8.642 70.278 26.064 1.00 28.31 619 GLY A N 1
ATOM 5088 C CA . GLY A 1 619 ? 9.856 71.022 25.691 1.00 28.31 619 GLY A CA 1
ATOM 5089 C C . GLY A 1 619 ? 10.562 70.607 24.393 1.00 28.31 619 GLY A C 1
ATOM 5090 O O . GLY A 1 619 ? 11.239 69.591 24.363 1.00 28.31 619 GLY A O 1
ATOM 5091 N N . ASN A 1 620 ? 10.446 71.447 23.360 1.00 32.69 620 ASN A N 1
ATOM 5092 C CA . ASN A 1 620 ? 11.159 71.433 22.071 1.00 32.69 620 ASN A CA 1
ATOM 5093 C C . ASN A 1 620 ? 12.691 71.622 22.190 1.00 32.69 620 ASN A C 1
ATOM 5095 O O . ASN A 1 620 ? 13.141 72.208 23.172 1.00 32.69 620 ASN A O 1
ATOM 5099 N N . ASN A 1 621 ? 13.457 71.252 21.142 1.00 33.50 621 ASN A N 1
ATOM 5100 C CA . ASN A 1 621 ? 14.310 72.179 20.353 1.00 33.50 621 ASN A CA 1
ATOM 5101 C C . ASN A 1 621 ? 15.233 71.477 19.311 1.00 33.50 621 ASN A C 1
ATOM 5103 O O . ASN A 1 621 ? 16.202 70.822 19.670 1.00 33.50 621 ASN A O 1
ATOM 5107 N N . ASP A 1 622 ? 14.918 71.686 18.024 1.00 32.91 622 ASP A N 1
ATOM 5108 C CA . ASP A 1 622 ? 15.633 72.574 17.075 1.00 32.91 622 ASP A CA 1
ATOM 5109 C C . ASP A 1 622 ? 16.893 72.157 16.240 1.00 32.91 622 ASP A C 1
ATOM 5111 O O . ASP A 1 622 ? 17.865 71.594 16.733 1.00 32.91 622 ASP A O 1
ATOM 5115 N N . VAL A 1 623 ? 16.861 72.637 14.974 1.00 33.09 623 VAL A N 1
ATOM 5116 C CA . VAL A 1 623 ? 17.930 73.008 13.991 1.00 33.09 623 VAL A CA 1
ATOM 5117 C C . VAL A 1 623 ? 18.459 72.039 12.885 1.00 33.09 623 VAL A C 1
ATOM 5119 O O . VAL A 1 623 ? 19.465 71.358 13.029 1.00 33.09 623 VAL A O 1
ATOM 5122 N N . SER A 1 624 ? 17.847 72.162 11.691 1.00 33.78 624 SER A N 1
ATOM 5123 C CA . SER A 1 624 ? 18.373 72.546 10.342 1.00 33.78 624 SER A CA 1
ATOM 5124 C C . SER A 1 624 ? 19.759 72.113 9.783 1.00 33.78 624 SER A C 1
ATOM 5126 O O . SER A 1 624 ? 20.779 72.556 10.305 1.00 33.78 624 SER A O 1
ATOM 5128 N N . ARG A 1 625 ? 19.805 71.555 8.542 1.00 29.62 625 ARG A N 1
ATOM 5129 C CA . ARG A 1 625 ? 20.461 72.176 7.342 1.00 29.62 625 ARG A CA 1
ATOM 5130 C C . ARG A 1 625 ? 20.343 71.390 6.007 1.00 29.62 625 ARG A C 1
ATOM 5132 O O . ARG A 1 625 ? 20.570 70.192 5.945 1.00 29.62 625 ARG A O 1
ATOM 5139 N N . ASN A 1 626 ? 20.072 72.161 4.944 1.00 31.77 626 ASN A N 1
ATOM 5140 C CA . ASN A 1 626 ? 20.122 71.889 3.491 1.00 31.77 626 ASN A CA 1
ATOM 5141 C C . ASN A 1 626 ? 21.528 71.546 2.938 1.00 31.77 626 ASN A C 1
ATOM 5143 O O . ASN A 1 626 ? 22.486 72.184 3.374 1.00 31.77 626 ASN A O 1
ATOM 5147 N N . ARG A 1 627 ? 21.621 70.764 1.838 1.00 31.09 627 ARG A N 1
ATOM 5148 C CA . ARG A 1 627 ? 21.984 71.228 0.462 1.00 31.09 627 ARG A CA 1
ATOM 5149 C C . ARG A 1 627 ? 22.313 70.090 -0.535 1.00 31.09 627 ARG A C 1
ATOM 5151 O O . ARG A 1 627 ? 23.060 69.174 -0.225 1.00 31.09 627 ARG A O 1
ATOM 5158 N N . ASN A 1 628 ? 21.775 70.287 -1.741 1.00 30.47 628 ASN A N 1
ATOM 5159 C CA . ASN A 1 628 ? 22.069 69.774 -3.090 1.00 30.47 628 ASN A CA 1
ATOM 5160 C C . ASN A 1 628 ? 23.530 69.374 -3.407 1.00 30.47 628 ASN A C 1
ATOM 5162 O O . ASN A 1 628 ? 24.449 70.059 -2.962 1.00 30.47 628 ASN A O 1
ATOM 5166 N N . ASN A 1 629 ? 23.731 68.414 -4.324 1.00 31.39 629 ASN A N 1
ATOM 5167 C CA . ASN A 1 629 ? 24.102 68.718 -5.722 1.00 31.39 629 ASN A CA 1
ATOM 5168 C C . ASN A 1 629 ? 24.229 67.473 -6.623 1.00 31.39 629 ASN A C 1
ATOM 5170 O O . ASN A 1 629 ? 24.650 66.403 -6.191 1.00 31.39 629 ASN A O 1
ATOM 5174 N N . ASP A 1 630 ? 23.858 67.715 -7.880 1.00 31.77 630 ASP A N 1
ATOM 5175 C CA . ASP A 1 630 ? 24.022 66.935 -9.106 1.00 31.77 630 ASP A CA 1
ATOM 5176 C C . ASP A 1 630 ? 25.452 66.424 -9.358 1.00 31.77 630 ASP A C 1
ATOM 5178 O O . ASP A 1 630 ? 26.416 67.084 -8.982 1.00 31.77 630 ASP A O 1
ATOM 5182 N N . GLU A 1 631 ? 25.600 65.328 -10.114 1.00 28.70 631 GLU A N 1
ATOM 5183 C CA . GLU A 1 631 ? 26.104 65.420 -11.495 1.00 28.70 631 GLU A CA 1
ATOM 5184 C C . GLU A 1 631 ? 26.056 64.084 -12.257 1.00 28.70 631 GLU A C 1
ATOM 5186 O O . GLU A 1 631 ? 25.996 62.982 -11.721 1.00 28.70 631 GLU A O 1
ATOM 5191 N N . SER A 1 632 ? 26.005 64.264 -13.567 1.00 29.75 632 SER A N 1
ATOM 5192 C CA . SER A 1 632 ? 25.545 63.404 -14.645 1.00 29.75 632 SER A CA 1
ATOM 5193 C C . SER A 1 632 ? 26.617 62.538 -15.321 1.00 29.75 632 SER A C 1
ATOM 5195 O O . SER A 1 632 ? 27.782 62.911 -15.355 1.00 29.75 632 SER A O 1
ATOM 5197 N N . ASN A 1 633 ? 26.136 61.513 -16.041 1.00 32.31 633 ASN A N 1
ATOM 5198 C CA . ASN A 1 633 ? 26.598 61.019 -17.353 1.00 32.31 633 ASN A CA 1
ATOM 5199 C C . ASN A 1 633 ? 28.092 60.710 -17.580 1.00 32.31 633 ASN A C 1
ATOM 5201 O O . ASN A 1 633 ? 28.910 61.622 -17.673 1.00 32.31 633 ASN A O 1
ATOM 5205 N N . LYS A 1 634 ? 28.382 59.470 -18.017 1.00 27.30 634 LYS A N 1
ATOM 5206 C CA . LYS A 1 634 ? 29.148 59.250 -19.264 1.00 27.30 634 LYS A CA 1
ATOM 5207 C C . LYS A 1 634 ? 29.055 57.827 -19.831 1.00 27.30 634 LYS A C 1
ATOM 5209 O O . LYS A 1 634 ? 29.246 56.832 -19.147 1.00 27.30 634 LYS A O 1
ATOM 5214 N N . PHE A 1 635 ? 28.786 57.818 -21.134 1.00 28.42 635 PHE A N 1
ATOM 5215 C CA . PHE A 1 635 ? 28.977 56.777 -22.144 1.00 28.42 635 PHE A CA 1
ATOM 5216 C C . PHE A 1 635 ? 30.347 56.074 -22.087 1.00 28.42 635 PHE A C 1
ATOM 5218 O O . PHE A 1 635 ? 31.349 56.768 -21.942 1.00 28.42 635 PHE A O 1
ATOM 5225 N N . GLN A 1 636 ? 30.400 54.783 -22.456 1.00 29.08 636 GLN A N 1
ATOM 5226 C CA . GLN A 1 636 ? 31.089 54.335 -23.685 1.00 29.08 636 GLN A CA 1
ATOM 5227 C C . GLN A 1 636 ? 30.817 52.858 -24.048 1.00 29.08 636 GLN A C 1
ATOM 5229 O O . GLN A 1 636 ? 30.950 51.954 -23.233 1.00 29.08 636 GLN A O 1
ATOM 5234 N N . LYS A 1 637 ? 30.446 52.659 -25.322 1.00 31.58 637 LYS A N 1
ATOM 5235 C CA . LYS A 1 637 ? 30.579 51.424 -26.119 1.00 31.58 637 LYS A CA 1
ATOM 5236 C C . LYS A 1 637 ? 32.065 51.102 -26.351 1.00 31.58 637 LYS A C 1
ATOM 5238 O O . LYS A 1 637 ? 32.844 52.050 -26.398 1.00 31.58 637 LYS A O 1
ATOM 5243 N N . ILE A 1 638 ? 32.394 49.836 -26.652 1.00 26.97 638 ILE A N 1
ATOM 5244 C CA . ILE A 1 638 ? 33.088 49.365 -27.885 1.00 26.97 638 ILE A CA 1
ATOM 5245 C C . ILE A 1 638 ? 33.469 47.869 -27.751 1.00 26.97 638 ILE A C 1
ATOM 5247 O O . ILE A 1 638 ? 34.235 47.484 -26.877 1.00 26.97 638 ILE A O 1
ATOM 5251 N N . ASP A 1 639 ? 32.842 47.061 -28.610 1.00 25.67 639 ASP A N 1
ATOM 5252 C CA . ASP A 1 639 ? 33.364 46.050 -29.549 1.00 25.67 639 ASP A CA 1
ATOM 5253 C C . ASP A 1 639 ? 34.471 45.018 -29.208 1.00 25.67 639 ASP A C 1
ATOM 5255 O O . ASP A 1 639 ? 35.623 45.341 -28.947 1.00 25.67 639 ASP A O 1
ATOM 5259 N N . MET A 1 640 ? 34.090 43.763 -29.510 1.00 26.22 640 MET A N 1
ATOM 5260 C CA . MET A 1 640 ? 34.704 42.818 -30.471 1.00 26.22 640 MET A CA 1
ATOM 5261 C C . MET A 1 640 ? 35.919 41.924 -30.127 1.00 26.22 640 MET A C 1
ATOM 5263 O O . MET A 1 640 ? 36.962 42.358 -29.664 1.00 26.22 640 MET A O 1
ATOM 5267 N N . MET A 1 641 ? 35.768 40.687 -30.643 1.00 26.81 641 MET A N 1
ATOM 5268 C CA . MET A 1 641 ? 36.753 39.744 -31.218 1.00 26.81 641 MET A CA 1
ATOM 5269 C C . MET A 1 641 ? 37.307 38.577 -30.372 1.00 26.81 641 MET A C 1
ATOM 5271 O O . MET A 1 641 ? 38.212 38.716 -29.564 1.00 26.81 641 MET A O 1
ATOM 5275 N N . ASN A 1 642 ? 36.803 37.378 -30.708 1.00 33.66 642 ASN A N 1
ATOM 5276 C CA . ASN A 1 642 ? 37.537 36.249 -31.312 1.00 33.66 642 ASN A CA 1
ATOM 5277 C C . ASN A 1 642 ? 39.031 36.066 -30.965 1.00 33.66 642 ASN A C 1
ATOM 5279 O O . ASN A 1 642 ? 39.850 36.845 -31.438 1.00 33.66 642 ASN A O 1
ATOM 5283 N N . HIS A 1 643 ? 39.400 34.893 -30.420 1.00 28.08 643 HIS A N 1
ATOM 5284 C CA . HIS A 1 643 ? 40.201 33.894 -31.157 1.00 28.08 643 HIS A CA 1
ATOM 5285 C C . HIS A 1 643 ? 40.414 32.563 -30.410 1.00 28.08 643 HIS A C 1
ATOM 5287 O O . HIS A 1 643 ? 40.785 32.520 -29.242 1.00 28.08 643 HIS A O 1
ATOM 5293 N N . ASN A 1 644 ? 40.265 31.476 -31.175 1.00 35.25 644 ASN A N 1
ATOM 5294 C CA . ASN A 1 644 ? 40.826 30.150 -30.929 1.00 35.25 644 ASN A CA 1
ATOM 5295 C C . ASN A 1 644 ? 42.358 30.200 -30.825 1.00 35.25 644 ASN A C 1
ATOM 5297 O O . ASN A 1 644 ? 43.009 30.758 -31.711 1.00 35.25 644 ASN A O 1
ATOM 5301 N N . LYS A 1 645 ? 42.941 29.481 -29.856 1.00 26.20 645 LYS A N 1
ATOM 5302 C CA . LYS A 1 645 ? 44.266 28.861 -30.024 1.00 26.20 645 LYS A CA 1
ATOM 5303 C C . LYS A 1 645 ? 44.493 27.719 -29.027 1.00 26.20 645 LYS A C 1
ATOM 5305 O O . LYS A 1 645 ? 44.677 27.947 -27.838 1.00 26.20 645 LYS A O 1
ATOM 5310 N N . MET A 1 646 ? 44.519 26.489 -29.547 1.00 29.67 646 MET A N 1
ATOM 5311 C CA . MET A 1 646 ? 45.205 25.358 -28.916 1.00 29.67 646 MET A CA 1
ATOM 5312 C C . MET A 1 646 ? 46.702 25.663 -28.834 1.00 29.67 646 MET A C 1
ATOM 5314 O O . MET A 1 646 ? 47.313 25.901 -29.875 1.00 29.67 646 MET A O 1
ATOM 5318 N N . VAL A 1 647 ? 47.295 25.544 -27.645 1.00 24.78 647 VAL A N 1
ATOM 5319 C CA . VAL A 1 647 ? 48.698 25.140 -27.464 1.00 24.78 647 VAL A CA 1
ATOM 5320 C C . VAL A 1 647 ? 48.798 24.295 -26.191 1.00 24.78 647 VAL A C 1
ATOM 5322 O O . VAL A 1 647 ? 48.324 24.688 -25.130 1.00 24.78 647 VAL A O 1
ATOM 5325 N N . PHE A 1 648 ? 49.405 23.117 -26.336 1.00 32.41 648 PHE A N 1
ATOM 5326 C CA . PHE A 1 648 ? 49.840 22.214 -25.273 1.00 32.41 648 PHE A CA 1
ATOM 5327 C C . PHE A 1 648 ? 50.787 22.925 -24.293 1.00 32.41 648 PHE A C 1
ATOM 5329 O O . PHE A 1 648 ? 51.833 23.408 -24.718 1.00 32.41 648 PHE A O 1
ATOM 5336 N N . PHE A 1 649 ? 50.496 22.873 -22.992 1.00 24.23 649 PHE A N 1
ATOM 5337 C CA . PHE A 1 649 ? 51.527 22.919 -21.956 1.00 24.23 649 PHE A CA 1
ATOM 5338 C C . PHE A 1 649 ? 51.223 21.887 -20.872 1.00 24.23 649 PHE A C 1
ATOM 5340 O O . PHE A 1 649 ? 50.099 21.745 -20.396 1.00 24.23 649 PHE A O 1
ATOM 5347 N N . ARG A 1 650 ? 52.257 21.107 -20.575 1.00 35.28 650 ARG A N 1
ATOM 5348 C CA . ARG A 1 650 ? 52.299 19.976 -19.659 1.00 35.28 650 ARG A CA 1
ATOM 5349 C C . ARG A 1 650 ? 52.974 20.492 -18.395 1.00 35.28 650 ARG A C 1
ATOM 5351 O O . ARG A 1 650 ? 54.192 20.592 -18.382 1.00 35.28 650 ARG A O 1
ATOM 5358 N N . GLU A 1 651 ? 52.197 20.812 -17.371 1.00 26.02 651 GLU A N 1
ATOM 5359 C CA . GLU A 1 651 ? 52.705 21.028 -16.016 1.00 26.02 651 GLU A CA 1
ATOM 5360 C C . GLU A 1 651 ? 51.814 20.266 -15.037 1.00 26.02 651 GLU A C 1
ATOM 5362 O O . GLU A 1 651 ? 50.595 20.414 -14.987 1.00 26.02 651 GLU A O 1
ATOM 5367 N N . THR A 1 652 ? 52.459 19.341 -14.340 1.00 33.41 652 THR A N 1
ATOM 5368 C CA . THR A 1 652 ? 51.911 18.450 -13.328 1.00 33.41 652 THR A CA 1
ATOM 5369 C C . THR A 1 652 ? 51.489 19.252 -12.104 1.00 33.41 652 THR A C 1
ATOM 5371 O O . THR A 1 652 ? 52.341 19.705 -11.344 1.00 33.41 652 THR A O 1
ATOM 5374 N N . PHE A 1 653 ? 50.181 19.382 -11.892 1.00 24.72 653 PHE A N 1
ATOM 5375 C CA . PHE A 1 653 ? 49.621 19.697 -10.583 1.00 24.72 653 PHE A CA 1
ATOM 5376 C C . PHE A 1 653 ? 49.252 18.389 -9.885 1.00 24.72 653 PHE A C 1
ATOM 5378 O O . PHE A 1 653 ? 48.278 17.724 -10.244 1.00 24.72 653 PHE A O 1
ATOM 5385 N N . GLU A 1 654 ? 50.054 18.016 -8.890 1.00 30.59 654 GLU A N 1
ATOM 5386 C CA . GLU A 1 654 ? 49.666 17.047 -7.870 1.00 30.59 654 GLU A CA 1
ATOM 5387 C C . GLU A 1 654 ? 48.568 17.678 -7.010 1.00 30.59 654 GLU A C 1
ATOM 5389 O O . GLU A 1 654 ? 48.819 18.385 -6.037 1.00 30.59 654 GLU A O 1
ATOM 5394 N N . ILE A 1 655 ? 47.320 17.442 -7.404 1.00 27.23 655 ILE A N 1
ATOM 5395 C CA . ILE A 1 655 ? 46.179 17.595 -6.513 1.00 27.23 655 ILE A CA 1
ATOM 5396 C C . ILE A 1 655 ? 45.952 16.220 -5.897 1.00 27.23 655 ILE A C 1
ATOM 5398 O O . ILE A 1 655 ? 45.616 15.268 -6.603 1.00 27.23 655 ILE A O 1
ATOM 5402 N N . ASN A 1 656 ? 46.122 16.122 -4.580 1.00 29.75 656 ASN A N 1
ATOM 5403 C CA . ASN A 1 656 ? 45.687 14.982 -3.776 1.00 29.75 656 ASN A CA 1
ATOM 5404 C C . ASN A 1 656 ? 44.150 14.905 -3.775 1.00 29.75 656 ASN A C 1
ATOM 5406 O O . ASN A 1 656 ? 43.502 15.194 -2.777 1.00 29.75 656 ASN A O 1
ATOM 5410 N N . ASN A 1 657 ? 43.569 14.529 -4.912 1.00 35.06 657 ASN A N 1
ATOM 5411 C CA . ASN A 1 657 ? 42.177 14.138 -5.050 1.00 35.06 657 ASN A CA 1
ATOM 5412 C C . ASN A 1 657 ? 42.176 12.672 -5.464 1.00 35.06 657 ASN A C 1
ATOM 5414 O O . ASN A 1 657 ? 42.638 12.319 -6.548 1.00 35.06 657 ASN A O 1
ATOM 5418 N N . VAL A 1 658 ? 41.674 11.812 -4.581 1.00 33.81 658 VAL A N 1
ATOM 5419 C CA . VAL A 1 658 ? 41.444 10.398 -4.874 1.00 33.81 658 VAL A CA 1
ATOM 5420 C C . VAL A 1 658 ? 40.524 10.333 -6.093 1.00 33.81 658 VAL A C 1
ATOM 5422 O O . VAL A 1 658 ? 39.334 10.622 -5.979 1.00 33.81 658 VAL A O 1
ATOM 5425 N N . SER A 1 659 ? 41.061 10.014 -7.277 1.00 45.38 659 SER A N 1
ATOM 5426 C CA . SER A 1 659 ? 40.216 9.823 -8.457 1.00 45.38 659 SER A CA 1
ATOM 5427 C C . SER A 1 659 ? 39.282 8.653 -8.150 1.00 45.38 659 SER A C 1
ATOM 5429 O O . SER A 1 659 ? 39.797 7.584 -7.792 1.00 45.38 659 SER A O 1
ATOM 5431 N N . PRO A 1 660 ? 37.952 8.797 -8.270 1.00 55.38 660 PRO A N 1
ATOM 5432 C CA . PRO A 1 660 ? 37.062 7.662 -8.121 1.00 55.38 660 PRO A CA 1
ATOM 5433 C C . PRO A 1 660 ? 37.497 6.579 -9.109 1.00 55.38 660 PRO A C 1
ATOM 5435 O O . PRO A 1 660 ? 37.623 6.836 -10.308 1.00 55.38 660 PRO A O 1
ATOM 5438 N N . GLY A 1 661 ? 37.783 5.374 -8.613 1.00 69.88 661 GLY A N 1
ATOM 5439 C CA . GLY A 1 661 ? 37.953 4.230 -9.499 1.00 69.88 661 GLY A CA 1
ATOM 5440 C C . GLY A 1 661 ? 36.680 4.073 -10.330 1.00 69.88 661 GLY A C 1
ATOM 5441 O O . GLY A 1 661 ? 35.593 4.355 -9.829 1.00 69.88 661 GLY A O 1
ATOM 5442 N N . LEU A 1 662 ? 36.797 3.630 -11.590 1.00 77.50 662 LEU A N 1
ATOM 5443 C CA . LEU A 1 662 ? 35.629 3.389 -12.454 1.00 77.50 662 LEU A CA 1
ATOM 5444 C C . LEU A 1 662 ? 34.566 2.568 -11.707 1.00 77.50 662 LEU A C 1
ATOM 5446 O O . LEU A 1 662 ? 33.394 2.908 -11.731 1.00 77.50 662 LEU A O 1
ATOM 5450 N N . TYR A 1 663 ? 34.996 1.570 -10.943 1.00 78.94 663 TYR A N 1
ATOM 5451 C CA . TYR A 1 663 ? 34.134 0.635 -10.224 1.00 78.94 663 TYR A CA 1
ATOM 5452 C C . TYR A 1 663 ? 33.675 1.088 -8.837 1.00 78.94 663 TYR A C 1
ATOM 5454 O O . TYR A 1 663 ? 33.175 0.266 -8.074 1.00 78.94 663 TYR A O 1
ATOM 5462 N N . ASN A 1 664 ? 33.854 2.358 -8.480 1.00 87.44 664 ASN A N 1
ATOM 5463 C CA . ASN A 1 664 ? 33.273 2.855 -7.243 1.00 87.44 664 ASN A CA 1
ATOM 5464 C C . ASN A 1 664 ? 31.753 2.930 -7.397 1.00 87.44 664 ASN A C 1
ATOM 5466 O O . ASN A 1 664 ? 31.250 3.320 -8.448 1.00 87.44 664 ASN A O 1
ATOM 5470 N N . ASP A 1 665 ? 31.022 2.592 -6.344 1.00 91.38 665 ASP A N 1
ATOM 5471 C CA . ASP A 1 665 ? 29.597 2.894 -6.293 1.00 91.38 665 ASP A CA 1
ATOM 5472 C C . ASP A 1 665 ? 29.395 4.335 -5.820 1.00 91.38 665 ASP A C 1
ATOM 5474 O O . ASP A 1 665 ? 30.167 4.860 -5.012 1.00 91.38 665 ASP A O 1
ATOM 5478 N N . ILE A 1 666 ? 28.333 4.968 -6.303 1.00 93.00 666 ILE A N 1
ATOM 5479 C CA . ILE A 1 666 ? 27.831 6.245 -5.805 1.00 93.00 666 ILE A CA 1
ATOM 5480 C C . ILE A 1 666 ? 26.446 6.049 -5.199 1.00 93.00 666 ILE A C 1
ATOM 5482 O O . ILE A 1 666 ? 25.708 5.142 -5.581 1.00 93.00 666 ILE A O 1
ATOM 5486 N N . ILE A 1 667 ? 26.086 6.920 -4.260 1.00 92.31 667 ILE A N 1
ATOM 5487 C CA . ILE A 1 667 ? 24.743 6.962 -3.682 1.00 92.31 667 ILE A CA 1
ATOM 5488 C C . ILE A 1 667 ? 24.003 8.132 -4.322 1.00 92.31 667 ILE A C 1
ATOM 5490 O O . ILE A 1 667 ? 24.352 9.291 -4.096 1.00 92.31 667 ILE A O 1
ATOM 5494 N N . LEU A 1 668 ? 22.982 7.830 -5.117 1.00 90.81 668 LEU A N 1
ATOM 5495 C CA . LEU A 1 668 ? 22.044 8.819 -5.628 1.00 90.81 668 LEU A CA 1
ATOM 5496 C C . LEU A 1 668 ? 20.898 8.996 -4.640 1.00 90.81 668 LEU A C 1
ATOM 5498 O O . LEU A 1 668 ? 20.291 8.020 -4.213 1.00 90.81 668 LEU A O 1
ATOM 5502 N N . ASN A 1 669 ? 20.584 10.244 -4.307 1.00 84.00 669 ASN A N 1
ATOM 5503 C CA . ASN A 1 669 ? 19.382 10.594 -3.560 1.00 84.00 669 ASN A CA 1
ATOM 5504 C C . ASN A 1 669 ? 18.392 11.244 -4.533 1.00 84.00 669 ASN A C 1
ATOM 5506 O O . ASN A 1 669 ? 18.448 12.450 -4.762 1.00 84.00 669 ASN A O 1
ATOM 5510 N N . GLN A 1 670 ? 17.558 10.432 -5.178 1.00 75.44 670 GLN A N 1
ATOM 5511 C CA . GLN A 1 670 ? 16.553 10.891 -6.139 1.00 75.44 670 GLN A CA 1
ATOM 5512 C C . GLN A 1 670 ? 15.214 10.211 -5.863 1.00 75.44 670 GLN A C 1
ATOM 5514 O O . GLN A 1 670 ? 15.171 9.097 -5.353 1.00 75.44 670 GLN A O 1
ATOM 5519 N N . PHE A 1 671 ? 14.110 10.893 -6.183 1.00 74.88 671 PHE A N 1
ATOM 5520 C CA . PHE A 1 671 ? 12.747 10.358 -6.031 1.00 74.88 671 PHE A CA 1
ATOM 5521 C C . PHE A 1 671 ? 12.438 9.844 -4.611 1.00 74.88 671 PHE A C 1
ATOM 5523 O O . PHE A 1 671 ? 11.769 8.832 -4.433 1.00 74.88 671 PHE A O 1
ATOM 5530 N N . SER A 1 672 ? 12.952 10.541 -3.590 1.00 74.12 672 SER A N 1
ATOM 5531 C CA . SER A 1 672 ? 12.836 10.172 -2.168 1.00 74.12 672 SER A CA 1
ATOM 5532 C C . SER A 1 672 ? 13.448 8.811 -1.789 1.00 74.12 672 SER A C 1
ATOM 5534 O O . SER A 1 672 ? 13.160 8.302 -0.708 1.00 74.12 672 SER A O 1
ATOM 5536 N N . CYS A 1 673 ? 14.320 8.236 -2.624 1.00 77.44 673 CYS A N 1
ATOM 5537 C CA . CYS A 1 673 ? 15.056 7.010 -2.320 1.00 77.44 673 CYS A CA 1
ATOM 5538 C C . CYS A 1 673 ? 16.576 7.216 -2.438 1.00 77.44 673 CYS A C 1
ATOM 5540 O O . CYS A 1 673 ? 17.062 8.058 -3.197 1.00 77.44 673 CYS A O 1
ATOM 5542 N N . LYS A 1 674 ? 17.336 6.445 -1.649 1.00 86.19 674 LYS A N 1
ATOM 5543 C CA . LYS A 1 674 ? 18.798 6.375 -1.736 1.00 86.19 674 LYS A CA 1
ATOM 5544 C C . LYS A 1 674 ? 19.175 5.118 -2.515 1.00 86.19 674 LYS A C 1
ATOM 5546 O O . LYS A 1 674 ? 18.961 4.017 -2.022 1.00 86.19 674 LYS A O 1
ATOM 5551 N N . LEU A 1 675 ? 19.736 5.292 -3.706 1.00 92.56 675 LEU A N 1
ATOM 5552 C CA . LEU A 1 675 ? 20.125 4.210 -4.609 1.00 92.56 675 LEU A CA 1
ATOM 5553 C C . LEU A 1 675 ? 21.647 4.138 -4.711 1.00 92.56 675 LEU A C 1
ATOM 5555 O O . LEU A 1 675 ? 22.292 5.099 -5.132 1.00 92.56 675 LEU A O 1
ATOM 5559 N N . ARG A 1 676 ? 22.228 2.997 -4.344 1.00 93.31 676 ARG A N 1
ATOM 5560 C CA . ARG A 1 676 ? 23.638 2.678 -4.566 1.00 93.31 676 ARG A CA 1
ATOM 5561 C C . ARG A 1 676 ? 23.801 2.097 -5.969 1.00 93.31 676 ARG A C 1
ATOM 5563 O O . ARG A 1 676 ? 23.345 0.992 -6.239 1.00 93.31 676 ARG A O 1
ATOM 5570 N N . ILE A 1 677 ? 24.456 2.835 -6.857 1.00 94.88 677 ILE A N 1
ATOM 5571 C CA . ILE A 1 677 ? 24.671 2.437 -8.255 1.00 94.88 677 ILE A CA 1
ATOM 5572 C C . ILE A 1 677 ? 26.142 2.568 -8.644 1.00 94.88 677 ILE A C 1
ATOM 5574 O O . ILE A 1 677 ? 26.877 3.368 -8.068 1.00 94.88 677 ILE A O 1
ATOM 5578 N N . SER A 1 678 ? 26.571 1.828 -9.662 1.00 94.62 678 SER A N 1
ATOM 5579 C CA . SER A 1 678 ? 27.940 1.931 -10.169 1.00 94.62 678 SER A CA 1
ATOM 5580 C C . SER A 1 678 ? 28.213 3.312 -10.779 1.00 94.62 678 SER A C 1
ATOM 5582 O O . SER A 1 678 ? 27.420 3.822 -11.575 1.00 94.62 678 SER A O 1
ATOM 5584 N N . PHE A 1 679 ? 29.375 3.898 -10.477 1.00 94.69 679 PHE A N 1
ATOM 5585 C CA . PHE A 1 679 ? 29.823 5.160 -11.070 1.00 94.69 679 PHE A CA 1
ATOM 5586 C C . PHE A 1 679 ? 29.968 5.068 -12.595 1.00 94.69 679 PHE A C 1
ATOM 5588 O O . PHE A 1 679 ? 29.644 6.027 -13.297 1.00 94.69 679 PHE A O 1
ATOM 5595 N N . VAL A 1 680 ? 30.391 3.912 -13.124 1.00 95.69 680 VAL A N 1
ATOM 5596 C CA . VAL A 1 680 ? 30.440 3.652 -14.575 1.00 95.69 680 VAL A CA 1
ATOM 5597 C C . VAL A 1 680 ? 29.042 3.757 -15.185 1.00 95.69 680 VAL A C 1
ATOM 5599 O O . VAL A 1 680 ? 28.857 4.425 -16.202 1.00 95.69 680 VAL A O 1
ATOM 5602 N N . ALA A 1 681 ? 28.053 3.144 -14.532 1.00 96.94 681 ALA A N 1
ATOM 5603 C CA . ALA A 1 681 ? 26.682 3.128 -15.015 1.00 96.94 681 ALA A CA 1
ATOM 5604 C C . ALA A 1 681 ? 26.055 4.524 -14.974 1.00 96.94 681 ALA A C 1
ATOM 5606 O O . ALA A 1 681 ? 25.476 4.957 -15.963 1.00 96.94 681 ALA A O 1
ATOM 5607 N N . TYR A 1 682 ? 26.252 5.279 -13.888 1.00 97.38 682 TYR A N 1
ATOM 5608 C CA . TYR A 1 682 ? 25.781 6.666 -13.793 1.00 97.38 682 TYR A CA 1
ATOM 5609 C C . TYR A 1 682 ? 26.306 7.556 -14.928 1.00 97.38 682 TYR A C 1
ATOM 5611 O O . TYR A 1 682 ? 25.597 8.422 -15.435 1.00 97.38 682 TYR A O 1
ATOM 5619 N N . ASN A 1 683 ? 27.550 7.320 -15.348 1.00 97.25 683 ASN A N 1
ATOM 5620 C CA . ASN A 1 683 ? 28.196 8.043 -16.438 1.00 97.25 683 ASN A CA 1
ATOM 5621 C C . ASN A 1 683 ? 27.892 7.466 -17.831 1.00 97.25 683 ASN A C 1
ATOM 5623 O O . ASN A 1 683 ? 28.504 7.909 -18.802 1.00 97.25 683 ASN A O 1
ATOM 5627 N N . VAL A 1 684 ? 26.959 6.511 -17.947 1.00 97.50 684 VAL A N 1
ATOM 5628 C CA . VAL A 1 684 ? 26.557 5.871 -19.213 1.00 97.50 684 VAL A CA 1
ATOM 5629 C C . VAL A 1 684 ? 27.762 5.247 -19.925 1.00 97.50 684 VAL A C 1
ATOM 5631 O O . VAL A 1 684 ? 27.969 5.402 -21.130 1.00 97.50 684 VAL A O 1
ATOM 5634 N N . VAL A 1 685 ? 28.614 4.571 -19.155 1.00 97.56 685 VAL A N 1
ATOM 5635 C CA . VAL A 1 685 ? 29.768 3.852 -19.686 1.00 97.56 685 VAL A CA 1
ATOM 5636 C C . VAL A 1 685 ? 29.471 2.349 -19.702 1.00 97.56 685 VAL A C 1
ATOM 5638 O O . VAL A 1 685 ? 29.118 1.742 -18.694 1.00 97.56 685 VAL A O 1
ATOM 5641 N N . LEU A 1 686 ? 29.626 1.726 -20.864 1.00 97.00 686 LEU A N 1
ATOM 5642 C CA . LEU A 1 686 ? 29.412 0.300 -21.094 1.00 97.00 686 LEU A CA 1
ATOM 5643 C C . LEU A 1 686 ? 30.760 -0.389 -21.304 1.00 97.00 686 LEU A C 1
ATOM 5645 O O . LEU A 1 686 ? 31.657 0.170 -21.937 1.00 97.00 686 LEU A O 1
ATOM 5649 N N . LYS A 1 687 ? 30.917 -1.613 -20.799 1.00 95.00 687 LYS A N 1
ATOM 5650 C CA . LYS A 1 687 ? 32.090 -2.440 -21.104 1.00 95.00 687 LYS A CA 1
ATOM 5651 C C . LYS A 1 687 ? 31.836 -3.182 -22.415 1.00 95.00 687 LYS A C 1
ATOM 5653 O O . LYS A 1 687 ? 30.888 -3.955 -22.496 1.00 95.00 687 LYS A O 1
ATOM 5658 N N . VAL A 1 688 ? 32.681 -2.963 -23.422 1.00 94.12 688 VAL A N 1
ATOM 5659 C CA . VAL A 1 688 ? 32.552 -3.581 -24.752 1.00 94.12 688 VAL A CA 1
ATOM 5660 C C . VAL A 1 688 ? 33.865 -4.287 -25.082 1.00 94.12 688 VAL A C 1
ATOM 5662 O O . VAL A 1 688 ? 34.889 -3.650 -25.340 1.00 94.12 688 VAL A O 1
ATOM 5665 N N . GLY A 1 689 ? 33.862 -5.621 -25.013 1.00 94.38 689 GLY A N 1
ATOM 5666 C CA . GLY A 1 689 ? 35.072 -6.434 -25.160 1.00 94.38 689 GLY A CA 1
ATOM 5667 C C . GLY A 1 689 ? 36.134 -6.099 -24.102 1.00 94.38 689 GLY A C 1
ATOM 5668 O O . GLY A 1 689 ? 35.885 -6.205 -22.899 1.00 94.38 689 GLY A O 1
ATOM 5669 N N . GLN A 1 690 ? 37.328 -5.697 -24.554 1.00 91.94 690 GLN A N 1
ATOM 5670 C CA . GLN A 1 690 ? 38.440 -5.268 -23.687 1.00 91.94 690 GLN A CA 1
ATOM 5671 C C . GLN A 1 690 ? 38.438 -3.757 -23.377 1.00 91.94 690 GLN A C 1
ATOM 5673 O O . GLN A 1 690 ? 39.297 -3.285 -22.632 1.00 91.94 690 GLN A O 1
ATOM 5678 N N . GLY A 1 691 ? 37.502 -2.992 -23.949 1.00 95.38 691 GLY A N 1
ATOM 5679 C CA . GLY A 1 691 ? 37.419 -1.539 -23.804 1.00 95.38 691 GLY A CA 1
ATOM 5680 C C . GLY A 1 691 ? 36.148 -1.059 -23.103 1.00 95.38 691 GLY A C 1
ATOM 5681 O O . GLY A 1 691 ? 35.330 -1.840 -22.614 1.00 95.38 691 GLY A O 1
ATOM 5682 N N . TYR A 1 692 ? 35.991 0.262 -23.080 1.00 97.38 692 TYR A N 1
ATOM 5683 C CA . TYR A 1 692 ? 34.826 0.962 -22.552 1.00 97.38 692 TYR A CA 1
ATOM 5684 C C . TYR A 1 692 ? 34.261 1.897 -23.606 1.00 97.38 692 TYR A C 1
ATOM 5686 O O . TYR A 1 692 ? 35.015 2.539 -24.336 1.00 97.38 692 TYR A O 1
ATOM 5694 N N . TYR A 1 693 ? 32.941 2.014 -23.627 1.00 97.69 693 TYR A N 1
ATOM 5695 C CA . TYR A 1 693 ? 32.186 2.888 -24.505 1.00 97.69 693 TYR A CA 1
ATOM 5696 C C . TYR A 1 693 ? 31.359 3.868 -23.675 1.00 97.69 693 TYR A C 1
ATOM 5698 O O . TYR A 1 693 ? 30.549 3.445 -22.858 1.00 97.69 693 TYR A O 1
ATOM 5706 N N . CYS A 1 694 ? 31.553 5.171 -23.865 1.00 98.19 694 CYS A N 1
ATOM 5707 C CA . CYS A 1 694 ? 30.712 6.206 -23.266 1.00 98.19 694 CYS A CA 1
ATOM 5708 C C . CYS A 1 694 ? 29.557 6.545 -24.214 1.00 98.19 694 CYS A C 1
ATOM 5710 O O . CYS A 1 694 ? 29.792 7.154 -25.260 1.00 98.19 694 CYS A O 1
ATOM 5712 N N . GLY A 1 695 ? 28.320 6.215 -23.833 1.00 96.38 695 GLY A N 1
ATOM 5713 C CA . GLY A 1 695 ? 27.125 6.485 -24.641 1.00 96.38 695 GLY A CA 1
ATOM 5714 C C . GLY A 1 695 ? 26.836 7.978 -24.830 1.00 96.38 695 GLY A C 1
ATOM 5715 O O . GLY A 1 695 ? 26.344 8.383 -25.877 1.00 96.38 695 GLY A O 1
ATOM 5716 N N . ILE A 1 696 ? 27.212 8.823 -23.862 1.00 97.12 696 ILE A N 1
ATOM 5717 C CA . ILE A 1 696 ? 26.996 10.283 -23.926 1.00 97.12 696 ILE A CA 1
ATOM 5718 C C . ILE A 1 696 ? 27.922 10.949 -24.946 1.00 97.12 696 ILE A C 1
ATOM 5720 O O . ILE A 1 696 ? 27.531 11.865 -25.673 1.00 97.12 696 ILE A O 1
ATOM 5724 N N . CYS A 1 697 ? 29.186 10.530 -24.973 1.00 97.50 697 CYS A N 1
ATOM 5725 C CA . CYS A 1 697 ? 30.203 11.144 -25.820 1.00 97.50 697 CYS A CA 1
ATOM 5726 C C . CYS A 1 697 ? 30.501 10.345 -27.089 1.00 97.50 697 CYS A C 1
ATOM 5728 O O . CYS A 1 697 ? 31.306 10.812 -27.893 1.00 97.50 697 CYS A O 1
ATOM 5730 N N . ASN A 1 698 ? 29.869 9.180 -27.260 1.00 96.12 698 ASN A N 1
ATOM 5731 C CA . ASN A 1 698 ? 30.146 8.218 -28.321 1.00 96.12 698 ASN A CA 1
ATOM 5732 C C . ASN A 1 698 ? 31.650 7.885 -28.422 1.00 96.12 698 ASN A C 1
ATOM 5734 O O . ASN A 1 698 ? 32.231 7.868 -29.505 1.00 96.12 698 ASN A O 1
ATOM 5738 N N . LEU A 1 699 ? 32.304 7.703 -27.267 1.00 97.12 699 LEU A N 1
ATOM 5739 C CA . LEU A 1 699 ? 33.754 7.514 -27.166 1.00 97.12 699 LEU A CA 1
ATOM 5740 C C . LEU A 1 699 ? 34.083 6.086 -26.727 1.00 97.12 699 LEU A C 1
ATOM 5742 O O . LEU A 1 699 ? 33.778 5.713 -25.594 1.00 97.12 699 LEU A O 1
ATOM 5746 N N . SER A 1 700 ? 34.778 5.337 -27.585 1.00 97.25 700 SER A N 1
ATOM 5747 C CA . SER A 1 700 ? 35.365 4.033 -27.253 1.00 97.25 700 SER A CA 1
ATOM 5748 C C . SER A 1 700 ? 36.844 4.176 -26.917 1.00 97.25 700 SER A C 1
ATOM 5750 O O . SER A 1 700 ? 37.620 4.685 -27.724 1.00 97.25 700 SER A O 1
ATOM 5752 N N . THR A 1 701 ? 37.257 3.734 -25.732 1.00 96.88 701 THR A N 1
ATOM 5753 C CA . THR A 1 701 ? 38.660 3.802 -25.306 1.00 96.88 701 THR A CA 1
ATOM 5754 C C . THR A 1 701 ? 38.979 2.791 -24.199 1.00 96.88 701 THR A C 1
ATOM 5756 O O . THR A 1 701 ? 38.108 2.056 -23.738 1.00 96.88 701 THR A O 1
ATOM 5759 N N . ASN A 1 702 ? 40.242 2.703 -23.784 1.00 96.38 702 ASN A N 1
ATOM 5760 C CA . ASN A 1 702 ? 40.658 1.826 -22.686 1.00 96.38 702 ASN A CA 1
ATOM 5761 C C . ASN A 1 702 ? 40.295 2.408 -21.304 1.00 96.38 702 ASN A C 1
ATOM 5763 O O . ASN A 1 702 ? 39.936 3.579 -21.173 1.00 96.38 702 ASN A O 1
ATOM 5767 N N . GLU A 1 703 ? 40.426 1.588 -20.257 1.00 94.75 703 GLU A N 1
ATOM 5768 C CA . GLU A 1 703 ? 40.061 1.945 -18.878 1.00 94.75 703 GLU A CA 1
ATOM 5769 C C . GLU A 1 703 ? 40.702 3.259 -18.397 1.00 94.75 703 GLU A C 1
ATOM 5771 O O . GLU A 1 703 ? 40.039 4.100 -17.789 1.00 94.75 703 GLU A O 1
ATOM 5776 N N . ASN A 1 704 ? 41.992 3.455 -18.687 1.00 92.62 704 ASN A N 1
ATOM 5777 C CA . ASN A 1 704 ? 42.748 4.605 -18.195 1.00 92.62 704 ASN A CA 1
ATOM 5778 C C . ASN A 1 704 ? 42.234 5.906 -18.801 1.00 92.62 704 ASN A C 1
ATOM 5780 O O . ASN A 1 704 ? 42.001 6.872 -18.082 1.00 92.62 704 ASN A O 1
ATOM 5784 N N . VAL A 1 705 ? 42.006 5.928 -20.113 1.00 94.62 705 VAL A N 1
ATOM 5785 C CA . VAL A 1 705 ? 41.466 7.115 -20.785 1.00 94.62 705 VAL A CA 1
ATOM 5786 C C . VAL A 1 705 ? 40.018 7.360 -20.360 1.00 94.62 705 VAL A C 1
ATOM 5788 O O . VAL A 1 705 ? 39.631 8.512 -20.174 1.00 94.62 705 VAL A O 1
ATOM 5791 N N . MET A 1 706 ? 39.233 6.300 -20.134 1.00 96.56 706 MET A N 1
ATOM 5792 C CA . MET A 1 706 ? 37.845 6.435 -19.692 1.00 96.56 706 MET A CA 1
ATOM 5793 C C . MET A 1 706 ? 37.737 7.084 -18.301 1.00 96.56 706 MET A C 1
ATOM 5795 O O . MET A 1 706 ? 36.879 7.943 -18.105 1.00 96.56 706 MET A O 1
ATOM 5799 N N . LYS A 1 707 ? 38.650 6.771 -17.366 1.00 94.06 707 LYS A N 1
ATOM 5800 C CA . LYS A 1 707 ? 38.729 7.434 -16.044 1.00 94.06 707 LYS A CA 1
ATOM 5801 C C . LYS A 1 707 ? 38.882 8.952 -16.162 1.00 94.06 707 LYS A C 1
ATOM 5803 O O . LYS A 1 707 ? 38.193 9.687 -15.463 1.00 94.06 707 LYS A O 1
ATOM 5808 N N . TYR A 1 708 ? 39.743 9.425 -17.065 1.00 92.94 708 TYR A N 1
ATOM 5809 C CA . TYR A 1 708 ? 39.923 10.862 -17.307 1.00 92.94 708 TYR A CA 1
ATOM 5810 C C . TYR A 1 708 ? 38.761 11.477 -18.093 1.00 92.94 708 TYR A C 1
ATOM 5812 O O . TYR A 1 708 ? 38.410 12.637 -17.883 1.00 92.94 708 TYR A O 1
ATOM 5820 N N . HIS A 1 709 ? 38.147 10.706 -18.991 1.00 96.12 709 HIS A N 1
ATOM 5821 C CA . HIS A 1 709 ? 37.030 11.164 -19.804 1.00 96.12 709 HIS A CA 1
ATOM 5822 C C . HIS A 1 709 ? 35.799 11.521 -18.962 1.00 96.12 709 HIS A C 1
ATOM 5824 O O . HIS A 1 709 ? 35.270 12.624 -19.111 1.00 96.12 709 HIS A O 1
ATOM 5830 N N . ILE A 1 710 ? 35.373 10.633 -18.056 1.00 96.50 710 ILE A N 1
ATOM 5831 C CA . ILE A 1 710 ? 34.135 10.815 -17.276 1.00 96.50 710 ILE A CA 1
ATOM 5832 C C . ILE A 1 710 ? 34.205 11.973 -16.272 1.00 96.50 710 ILE A C 1
ATOM 5834 O O . ILE A 1 710 ? 33.177 12.521 -15.890 1.00 96.50 710 ILE A O 1
ATOM 5838 N N . VAL A 1 711 ? 35.410 12.394 -15.875 1.00 92.06 711 VAL A N 1
ATOM 5839 C CA . VAL A 1 711 ? 35.617 13.575 -15.017 1.00 92.06 711 VAL A CA 1
ATOM 5840 C C . VAL A 1 711 ? 35.860 14.861 -15.814 1.00 92.06 711 VAL A C 1
ATOM 5842 O O . VAL A 1 711 ? 35.990 15.935 -15.229 1.00 92.06 711 VAL A O 1
ATOM 5845 N N . SER A 1 712 ? 35.934 14.786 -17.148 1.00 93.88 712 SER A N 1
ATOM 5846 C CA . SER A 1 712 ? 36.138 15.970 -17.983 1.00 93.88 712 SER A CA 1
ATOM 5847 C C . SER A 1 712 ? 34.915 16.891 -17.943 1.00 93.88 712 SER A C 1
ATOM 5849 O O . SER A 1 712 ? 33.771 16.435 -17.991 1.00 93.88 712 SER A O 1
ATOM 5851 N N . LEU A 1 713 ? 35.149 18.209 -17.925 1.00 90.19 713 LEU A N 1
ATOM 5852 C CA . LEU A 1 713 ? 34.076 19.214 -17.900 1.00 90.19 713 LEU A CA 1
ATOM 5853 C C . LEU A 1 713 ? 33.083 19.050 -19.062 1.00 90.19 713 LEU A C 1
ATOM 5855 O O . LEU A 1 713 ? 31.892 19.296 -18.896 1.00 90.19 713 LEU A O 1
ATOM 5859 N N . ASN A 1 714 ? 33.560 18.589 -20.223 1.00 94.81 714 ASN A N 1
ATOM 5860 C CA . ASN A 1 714 ? 32.716 18.323 -21.385 1.00 94.81 714 ASN A CA 1
ATOM 5861 C C . ASN A 1 714 ? 31.748 17.151 -21.141 1.00 94.81 714 ASN A C 1
ATOM 5863 O O . ASN A 1 714 ? 30.557 17.273 -21.420 1.00 94.81 714 ASN A O 1
ATOM 5867 N N . HIS A 1 715 ? 32.233 16.032 -20.588 1.00 97.06 715 HIS A N 1
ATOM 5868 C CA . HIS A 1 715 ? 31.378 14.887 -20.248 1.00 97.06 715 HIS A CA 1
ATOM 5869 C C . HIS A 1 715 ? 30.357 15.258 -19.172 1.00 97.06 715 HIS A C 1
ATOM 5871 O O . HIS A 1 715 ? 29.163 15.047 -19.365 1.00 97.06 715 HIS A O 1
ATOM 5877 N N . VAL A 1 716 ? 30.807 15.884 -18.079 1.00 94.12 716 VAL A N 1
ATOM 5878 C CA . VAL A 1 716 ? 29.935 16.307 -16.969 1.00 94.12 716 VAL A CA 1
ATOM 5879 C C . VAL A 1 716 ? 28.864 17.295 -17.447 1.00 94.12 716 VAL A C 1
ATOM 5881 O O . VAL A 1 716 ? 27.699 17.177 -17.065 1.00 94.12 716 VAL A O 1
ATOM 5884 N N . GLY A 1 717 ? 29.227 18.235 -18.328 1.00 91.12 717 GLY A N 1
ATOM 5885 C CA . GLY A 1 717 ? 28.282 19.166 -18.945 1.00 91.12 717 GLY A CA 1
ATOM 5886 C C . GLY A 1 717 ? 27.205 18.459 -19.773 1.00 91.12 717 GLY A C 1
ATOM 5887 O O . GLY A 1 717 ? 26.024 18.763 -19.624 1.00 91.12 717 GLY A O 1
ATOM 5888 N N . LYS A 1 718 ? 27.585 17.471 -20.594 1.00 95.75 718 LYS A N 1
ATOM 5889 C CA . LYS A 1 718 ? 26.626 16.673 -21.375 1.00 95.75 718 LYS A CA 1
ATOM 5890 C C . LYS A 1 718 ? 25.745 15.788 -20.496 1.00 95.75 718 LYS A C 1
ATOM 5892 O O . LYS A 1 718 ? 24.541 15.742 -20.716 1.00 95.75 718 LYS A O 1
ATOM 5897 N N . LEU A 1 719 ? 26.316 15.139 -19.479 1.00 95.81 719 LEU A N 1
ATOM 5898 C CA . LEU A 1 719 ? 25.577 14.306 -18.527 1.00 95.81 719 LEU A CA 1
ATOM 5899 C C . LEU A 1 719 ? 24.473 15.103 -17.815 1.00 95.81 719 LEU A C 1
ATOM 5901 O O . LEU A 1 719 ? 23.365 14.598 -17.647 1.00 95.81 719 LEU A O 1
ATOM 5905 N N . ARG A 1 720 ? 24.755 16.360 -17.443 1.00 91.62 720 ARG A N 1
ATOM 5906 C CA . ARG A 1 720 ? 23.788 17.271 -16.808 1.00 91.62 720 ARG A CA 1
ATOM 5907 C C . ARG A 1 720 ? 22.623 17.652 -17.728 1.00 91.62 720 ARG A C 1
ATOM 5909 O O . ARG A 1 720 ? 21.524 17.875 -17.233 1.00 91.62 720 ARG A O 1
ATOM 5916 N N . ASN A 1 721 ? 22.860 17.717 -19.037 1.00 92.56 721 ASN A N 1
ATOM 5917 C CA . ASN A 1 721 ? 21.845 18.073 -20.036 1.00 92.56 721 ASN A CA 1
ATOM 5918 C C . ASN A 1 721 ? 20.967 16.890 -20.459 1.00 92.56 721 ASN A C 1
ATOM 5920 O O . ASN A 1 721 ? 20.050 17.069 -21.254 1.00 92.56 721 ASN A O 1
ATOM 5924 N N . ILE A 1 722 ? 21.243 15.698 -19.938 1.00 94.81 722 ILE A N 1
ATOM 5925 C CA . ILE A 1 722 ? 20.445 14.504 -20.177 1.00 94.81 722 ILE A CA 1
ATOM 5926 C C . ILE A 1 722 ? 19.867 14.106 -18.818 1.00 94.81 722 ILE A C 1
ATOM 5928 O O . ILE A 1 722 ? 20.551 13.431 -18.055 1.00 94.81 722 ILE A O 1
ATOM 5932 N N . PRO A 1 723 ? 18.687 14.594 -18.411 1.00 94.12 723 PRO A N 1
ATOM 5933 C CA . PRO A 1 723 ? 18.080 14.183 -17.149 1.00 94.12 723 PRO A CA 1
ATOM 5934 C C . PRO A 1 723 ? 17.591 12.726 -17.217 1.00 94.12 723 PRO A C 1
ATOM 5936 O O . PRO A 1 723 ? 17.588 12.099 -18.275 1.00 94.12 723 PRO A O 1
ATOM 5939 N N . PHE A 1 724 ? 17.208 12.170 -16.067 1.00 96.12 724 PHE A N 1
ATOM 5940 C CA . PHE A 1 724 ? 16.437 10.927 -16.054 1.00 96.12 724 PHE A CA 1
ATOM 5941 C C . PHE A 1 724 ? 15.015 11.200 -16.552 1.00 96.12 724 PHE A C 1
ATOM 5943 O O . PHE A 1 724 ? 14.447 12.246 -16.240 1.00 96.12 724 PHE A O 1
ATOM 5950 N N . GLU A 1 725 ? 14.448 10.252 -17.289 1.00 92.62 725 GLU A N 1
ATOM 5951 C CA . GLU A 1 725 ? 13.063 10.296 -17.739 1.00 92.62 725 GLU A CA 1
ATOM 5952 C C . GLU A 1 725 ? 12.134 10.147 -16.542 1.00 92.62 725 GLU A C 1
ATOM 5954 O O . GLU A 1 725 ? 12.149 9.132 -15.846 1.00 92.62 725 GLU A O 1
ATOM 5959 N N . ALA A 1 726 ? 11.306 11.160 -16.313 1.00 82.88 726 ALA A N 1
ATOM 5960 C CA . ALA A 1 726 ? 10.432 11.253 -15.153 1.00 82.88 726 ALA A CA 1
ATOM 5961 C C . ALA A 1 726 ? 9.506 10.043 -14.981 1.00 82.88 726 ALA A C 1
ATOM 5963 O O . ALA A 1 726 ? 9.376 9.509 -13.880 1.00 82.88 726 ALA A O 1
ATOM 5964 N N . TYR A 1 727 ? 8.928 9.571 -16.089 1.00 84.50 727 TYR A N 1
ATOM 5965 C CA . TYR A 1 727 ? 8.049 8.401 -16.117 1.00 84.50 727 TYR A CA 1
ATOM 5966 C C . TYR A 1 727 ? 8.742 7.125 -15.606 1.00 84.50 727 TYR A C 1
ATOM 5968 O O . TYR A 1 727 ? 8.107 6.249 -15.030 1.00 84.50 727 TYR A O 1
ATOM 5976 N N . PHE A 1 728 ? 10.066 7.048 -15.751 1.00 88.88 728 PHE A N 1
ATOM 5977 C CA . PHE A 1 728 ? 10.892 5.934 -15.297 1.00 88.88 728 PHE A CA 1
ATOM 5978 C C . PHE A 1 728 ? 11.871 6.349 -14.187 1.00 88.88 728 PHE A C 1
ATOM 5980 O O . PHE A 1 728 ? 12.905 5.701 -14.002 1.00 88.88 728 PHE A O 1
ATOM 5987 N N . GLY A 1 729 ? 11.570 7.422 -13.448 1.00 82.12 729 GLY A N 1
ATOM 5988 C CA . GLY A 1 729 ? 12.498 8.037 -12.499 1.00 82.12 729 GLY A CA 1
ATOM 5989 C C . GLY A 1 729 ? 13.011 7.063 -11.436 1.00 82.12 729 GLY A C 1
ATOM 5990 O O . GLY A 1 729 ? 14.217 6.968 -11.210 1.00 82.12 729 GLY A O 1
ATOM 5991 N N . SER A 1 730 ? 12.123 6.246 -10.861 1.00 86.56 730 SER A N 1
ATOM 5992 C CA . SER A 1 730 ? 12.484 5.211 -9.878 1.00 86.56 730 SER A CA 1
ATOM 5993 C C . SER A 1 730 ? 13.397 4.112 -10.435 1.00 86.56 730 SER A C 1
ATOM 5995 O O . SER A 1 730 ? 14.082 3.445 -9.667 1.00 86.56 730 SER A O 1
ATOM 5997 N N . ASN A 1 731 ? 13.435 3.943 -11.759 1.00 92.88 731 ASN A N 1
ATOM 5998 C CA . ASN A 1 731 ? 14.251 2.950 -12.461 1.00 92.88 731 ASN A CA 1
ATOM 5999 C C . ASN A 1 731 ? 15.537 3.559 -13.059 1.00 92.88 731 ASN A C 1
ATOM 6001 O O . ASN A 1 731 ? 16.316 2.857 -13.707 1.00 92.88 731 ASN A O 1
ATOM 6005 N N . LEU A 1 732 ? 15.772 4.864 -12.843 1.00 95.81 732 LEU A N 1
ATOM 6006 C CA . LEU A 1 732 ? 16.936 5.616 -13.323 1.00 95.81 732 LEU A CA 1
ATOM 6007 C C . LEU A 1 732 ? 17.195 5.434 -14.833 1.00 95.81 732 LEU A C 1
ATOM 6009 O O . LEU A 1 732 ? 18.333 5.194 -15.262 1.00 95.81 732 LEU A O 1
ATOM 6013 N N . ILE A 1 733 ? 16.137 5.547 -15.644 1.00 97.12 733 ILE A N 1
ATOM 6014 C CA . ILE A 1 733 ? 16.237 5.514 -17.111 1.00 97.12 733 ILE A CA 1
ATOM 6015 C C . ILE A 1 733 ? 16.503 6.921 -17.648 1.00 97.12 733 ILE A C 1
ATOM 6017 O O . ILE A 1 733 ? 15.901 7.884 -17.184 1.00 97.12 733 ILE A O 1
ATOM 6021 N N . ARG A 1 734 ? 17.398 7.059 -18.626 1.00 97.12 734 ARG A N 1
ATOM 6022 C CA . ARG A 1 734 ? 17.719 8.330 -19.306 1.00 97.12 734 ARG A CA 1
ATOM 6023 C C . ARG A 1 734 ? 17.816 8.108 -20.815 1.00 97.12 734 ARG A C 1
ATOM 6025 O O . ARG A 1 734 ? 18.279 7.050 -21.232 1.00 97.12 734 ARG A O 1
ATOM 6032 N N . LEU A 1 735 ? 17.400 9.077 -21.633 1.00 96.12 735 LEU A N 1
ATOM 6033 C CA . LEU A 1 735 ? 17.483 8.980 -23.097 1.00 96.12 735 LEU A CA 1
ATOM 6034 C C . LEU A 1 735 ? 18.824 9.508 -23.618 1.00 96.12 735 LEU A C 1
ATOM 6036 O O . LEU A 1 735 ? 19.144 10.688 -23.504 1.00 96.12 735 LEU A O 1
ATOM 6040 N N . ILE A 1 736 ? 19.605 8.631 -24.238 1.00 96.31 736 ILE A N 1
ATOM 6041 C CA . ILE A 1 736 ? 20.914 8.929 -24.819 1.00 96.31 736 ILE A CA 1
ATOM 6042 C C . ILE A 1 736 ? 20.780 8.817 -26.333 1.00 96.31 736 ILE A C 1
ATOM 6044 O O . ILE A 1 736 ? 20.710 7.714 -26.861 1.00 96.31 736 ILE A O 1
ATOM 6048 N N . ASN A 1 737 ? 20.710 9.944 -27.045 1.00 92.88 737 ASN A N 1
ATOM 6049 C CA . ASN A 1 737 ? 20.441 9.960 -28.493 1.00 92.88 737 ASN A CA 1
ATOM 6050 C C . ASN A 1 737 ? 19.176 9.147 -28.858 1.00 92.88 737 ASN A C 1
ATOM 6052 O O . ASN A 1 737 ? 19.222 8.283 -29.729 1.00 92.88 737 ASN A O 1
ATOM 6056 N N . ASN A 1 738 ? 18.066 9.380 -28.144 1.00 92.50 738 ASN A N 1
ATOM 6057 C CA . ASN A 1 738 ? 16.795 8.636 -28.245 1.00 92.50 738 ASN A CA 1
ATOM 6058 C C . ASN A 1 738 ? 16.853 7.137 -27.893 1.00 92.50 738 ASN A C 1
ATOM 6060 O O . ASN A 1 738 ? 15.851 6.441 -28.037 1.00 92.50 738 ASN A O 1
ATOM 6064 N N . ARG A 1 739 ? 17.982 6.642 -27.379 1.00 96.12 739 ARG A N 1
ATOM 6065 C CA . ARG A 1 739 ? 18.119 5.277 -26.865 1.00 96.12 739 ARG A CA 1
ATOM 6066 C C . ARG A 1 739 ? 18.013 5.281 -25.343 1.00 96.12 739 ARG A C 1
ATOM 6068 O O . ARG A 1 739 ? 18.794 5.984 -24.696 1.00 96.12 739 ARG A O 1
ATOM 6075 N N . PRO A 1 740 ? 17.074 4.542 -24.737 1.00 97.19 740 PRO A N 1
ATOM 6076 C CA . PRO A 1 740 ? 16.989 4.483 -23.289 1.00 97.19 740 PRO A CA 1
ATOM 6077 C C . PRO A 1 740 ? 18.207 3.764 -22.716 1.00 97.19 740 PRO A C 1
ATOM 6079 O O . PRO A 1 740 ? 18.628 2.715 -23.197 1.00 97.19 740 PRO A O 1
ATOM 6082 N N . HIS A 1 741 ? 18.779 4.334 -21.666 1.00 98.06 741 HIS A N 1
ATOM 6083 C CA . HIS A 1 741 ? 19.828 3.729 -20.863 1.00 98.06 741 HIS A CA 1
ATOM 6084 C C . HIS A 1 741 ? 19.287 3.483 -19.463 1.00 98.06 741 HIS A C 1
ATOM 6086 O O . HIS A 1 741 ? 18.866 4.423 -18.787 1.00 98.06 741 HIS A O 1
ATOM 6092 N N . CYS A 1 742 ? 19.310 2.228 -19.025 1.00 98.19 742 CYS A N 1
ATOM 6093 C CA . CYS A 1 742 ? 19.019 1.878 -17.647 1.00 98.19 742 CYS A CA 1
ATOM 6094 C C . CYS A 1 742 ? 20.289 1.985 -16.813 1.00 98.19 742 CYS A C 1
ATOM 6096 O O . CYS A 1 742 ? 21.192 1.159 -16.946 1.00 98.19 742 CYS A O 1
ATOM 6098 N N . THR A 1 743 ? 20.329 2.937 -15.881 1.00 97.44 743 THR A N 1
ATOM 6099 C CA . THR A 1 743 ? 21.497 3.121 -15.007 1.00 97.44 743 THR A CA 1
ATOM 6100 C C . THR A 1 743 ? 21.641 1.991 -13.983 1.00 97.44 743 THR A C 1
ATOM 6102 O O . THR A 1 743 ? 22.760 1.635 -13.632 1.00 97.44 743 THR A O 1
ATOM 6105 N N . ILE A 1 744 ? 20.541 1.366 -13.547 1.00 96.62 744 ILE A N 1
ATOM 6106 C CA . ILE A 1 744 ? 20.572 0.226 -12.611 1.00 96.62 744 ILE A CA 1
ATOM 6107 C C . ILE A 1 744 ? 21.217 -1.009 -13.257 1.00 96.62 744 ILE A C 1
ATOM 6109 O O . ILE A 1 744 ? 22.160 -1.578 -12.717 1.00 96.62 744 ILE A O 1
ATOM 6113 N N . CYS A 1 745 ? 20.747 -1.391 -14.446 1.00 97.50 745 CYS A N 1
ATOM 6114 C CA . CYS A 1 745 ? 21.250 -2.553 -15.184 1.00 97.50 745 CYS A CA 1
ATOM 6115 C C . CYS A 1 745 ? 22.471 -2.249 -16.066 1.00 97.50 745 CYS A C 1
ATOM 6117 O O . CYS A 1 745 ? 22.992 -3.144 -16.724 1.00 97.50 745 CYS A O 1
ATOM 6119 N N . ASN A 1 746 ? 22.893 -0.985 -16.130 1.00 97.31 746 ASN A N 1
ATOM 6120 C CA . ASN A 1 746 ? 23.895 -0.464 -17.057 1.00 97.31 746 ASN A CA 1
ATOM 6121 C C . ASN A 1 746 ? 23.742 -0.991 -18.497 1.00 97.31 746 ASN A C 1
ATOM 6123 O O . ASN A 1 746 ? 24.682 -1.533 -19.076 1.00 97.31 746 ASN A O 1
ATOM 6127 N N . THR A 1 747 ? 22.538 -0.876 -19.055 1.00 96.50 747 THR A N 1
ATOM 6128 C CA . THR A 1 747 ? 22.193 -1.398 -20.388 1.00 96.50 747 THR A CA 1
ATOM 6129 C C . THR A 1 747 ? 21.597 -0.284 -21.241 1.00 96.50 747 THR A C 1
ATOM 6131 O O . THR A 1 747 ? 20.829 0.531 -20.732 1.00 96.50 747 THR A O 1
ATOM 6134 N N . LEU A 1 748 ? 21.969 -0.232 -22.521 1.00 96.69 748 LEU A N 1
ATOM 6135 C CA . LEU A 1 748 ? 21.430 0.699 -23.515 1.00 96.69 748 LEU A CA 1
ATOM 6136 C C . LEU A 1 748 ? 20.533 -0.085 -24.478 1.00 96.69 748 LEU A C 1
ATOM 6138 O O . LEU A 1 748 ? 20.970 -1.107 -25.002 1.00 96.69 748 LEU A O 1
ATOM 6142 N N . PHE A 1 749 ? 19.306 0.379 -24.698 1.00 95.00 749 PHE A N 1
ATOM 6143 C CA . PHE A 1 749 ? 18.338 -0.269 -25.585 1.00 95.00 749 PHE A CA 1
ATOM 6144 C C . PHE A 1 749 ? 18.335 0.396 -26.958 1.00 95.00 749 PHE A C 1
ATOM 6146 O O . PHE A 1 749 ? 18.493 1.612 -27.063 1.00 95.00 749 PHE A O 1
ATOM 6153 N N . ASP A 1 750 ? 18.119 -0.392 -28.008 1.00 91.62 750 ASP A N 1
ATOM 6154 C CA . ASP A 1 750 ? 17.987 0.141 -29.365 1.00 91.62 750 ASP A CA 1
ATOM 6155 C C . ASP A 1 750 ? 16.642 0.856 -29.577 1.00 91.62 750 ASP A C 1
ATOM 6157 O O . ASP A 1 750 ? 16.585 1.828 -30.329 1.00 91.62 750 ASP A O 1
ATOM 6161 N N . GLU A 1 751 ? 15.593 0.448 -28.851 1.00 91.88 751 GLU A N 1
ATOM 6162 C CA . GLU A 1 751 ? 14.246 1.021 -28.931 1.00 91.88 751 GLU A CA 1
ATOM 6163 C C . GLU A 1 751 ? 13.668 1.394 -27.560 1.00 91.88 751 GLU A C 1
ATOM 6165 O O . GLU A 1 751 ? 13.881 0.713 -26.555 1.00 91.88 751 GLU A O 1
ATOM 6170 N N . VAL A 1 752 ? 12.841 2.446 -27.530 1.00 89.62 752 VAL A N 1
ATOM 6171 C CA . VAL A 1 752 ? 12.118 2.885 -26.320 1.00 89.62 752 VAL A CA 1
ATOM 6172 C C . VAL A 1 752 ? 11.081 1.856 -25.855 1.00 89.62 752 VAL A C 1
ATOM 6174 O O . VAL A 1 752 ? 10.867 1.709 -24.650 1.00 89.62 752 VAL A O 1
ATOM 6177 N N . SER A 1 753 ? 10.498 1.100 -26.790 1.00 89.69 753 SER A N 1
ATOM 6178 C CA . SER A 1 753 ? 9.515 0.028 -26.560 1.00 89.69 753 SER A CA 1
ATOM 6179 C C . SER A 1 753 ? 10.013 -1.049 -25.583 1.00 89.69 753 SER A C 1
ATOM 6181 O O . SER A 1 753 ? 9.226 -1.591 -24.809 1.00 89.69 753 SER A O 1
ATOM 6183 N N . LEU A 1 754 ? 11.325 -1.306 -25.556 1.00 90.56 754 LEU A N 1
ATOM 6184 C CA . LEU A 1 754 ? 11.957 -2.325 -24.712 1.00 90.56 754 LEU A CA 1
ATOM 6185 C C . LEU A 1 754 ? 12.131 -1.891 -23.252 1.00 90.56 754 LEU A C 1
ATOM 6187 O O . LEU A 1 754 ? 12.407 -2.728 -22.393 1.00 90.56 754 LEU A O 1
ATOM 6191 N N . THR A 1 755 ? 11.927 -0.607 -22.944 1.00 91.94 755 THR A N 1
ATOM 6192 C CA . THR A 1 755 ? 12.093 -0.081 -21.582 1.00 91.94 755 THR A CA 1
ATOM 6193 C C . THR A 1 755 ? 11.104 -0.724 -20.610 1.00 91.94 755 THR A C 1
ATOM 6195 O O . THR A 1 755 ? 11.504 -1.135 -19.526 1.00 91.94 755 THR A O 1
ATOM 6198 N N . LEU A 1 756 ? 9.829 -0.854 -20.999 1.00 92.19 756 LEU A N 1
ATOM 6199 C CA . LEU A 1 756 ? 8.773 -1.424 -20.149 1.00 92.19 756 LEU A CA 1
ATOM 6200 C C . LEU A 1 756 ? 8.988 -2.923 -19.853 1.00 92.19 756 LEU A C 1
ATOM 6202 O O . LEU A 1 756 ? 9.021 -3.285 -18.675 1.00 92.19 756 LEU A O 1
ATOM 6206 N N . PRO A 1 757 ? 9.220 -3.790 -20.860 1.00 92.12 757 PRO A N 1
ATOM 6207 C CA . PRO A 1 757 ? 9.603 -5.181 -20.620 1.00 92.12 757 PRO A CA 1
ATOM 6208 C C . PRO A 1 757 ? 10.864 -5.310 -19.760 1.00 92.12 757 PRO A C 1
ATOM 6210 O O . PRO A 1 757 ? 10.937 -6.178 -18.893 1.00 92.12 757 PRO A O 1
ATOM 6213 N N . HIS A 1 758 ? 11.851 -4.430 -19.964 1.00 96.50 758 HIS A N 1
ATOM 6214 C CA . HIS A 1 758 ? 13.080 -4.447 -19.183 1.00 96.50 758 HIS A CA 1
ATOM 6215 C C . HIS A 1 758 ? 12.838 -4.138 -17.702 1.00 96.50 758 HIS A C 1
ATOM 6217 O O . HIS A 1 758 ? 13.288 -4.908 -16.855 1.00 96.50 758 HIS A O 1
ATOM 6223 N N . VAL A 1 759 ? 12.130 -3.051 -17.370 1.00 95.75 759 VAL A N 1
ATOM 6224 C CA . VAL A 1 759 ? 11.885 -2.682 -15.961 1.00 95.75 759 VAL A CA 1
ATOM 6225 C C . VAL A 1 759 ? 10.990 -3.692 -15.238 1.00 95.75 759 VAL A C 1
ATOM 6227 O O . VAL A 1 759 ? 11.100 -3.839 -14.025 1.00 95.75 759 VAL A O 1
ATOM 6230 N N . ALA A 1 760 ? 10.150 -4.422 -15.978 1.00 93.19 760 ALA A N 1
ATOM 6231 C CA . ALA A 1 760 ? 9.340 -5.518 -15.452 1.00 93.19 760 ALA A CA 1
ATOM 6232 C C . ALA A 1 760 ? 10.113 -6.844 -15.303 1.00 93.19 760 ALA A C 1
ATOM 6234 O O . ALA A 1 760 ? 9.602 -7.780 -14.691 1.00 93.19 760 ALA A O 1
ATOM 6235 N N . SER A 1 761 ? 11.325 -6.951 -15.858 1.00 95.94 761 SER A N 1
ATOM 6236 C CA . SER A 1 761 ? 12.102 -8.192 -15.806 1.00 95.94 761 SER A CA 1
ATOM 6237 C C . SER A 1 761 ? 12.593 -8.506 -14.390 1.00 95.94 761 SER A C 1
ATOM 6239 O O . SER A 1 761 ? 13.014 -7.617 -13.643 1.00 95.94 761 SER A O 1
ATOM 6241 N N . GLU A 1 762 ? 12.619 -9.794 -14.036 1.00 92.50 762 GLU A N 1
ATOM 6242 C CA . GLU A 1 762 ? 13.106 -10.260 -12.728 1.00 92.50 762 GLU A CA 1
ATOM 6243 C C . GLU A 1 762 ? 14.543 -9.798 -12.442 1.00 92.50 762 GLU A C 1
ATOM 6245 O O . GLU A 1 762 ? 14.867 -9.417 -11.317 1.00 92.50 762 GLU A O 1
ATOM 6250 N N . LEU A 1 763 ? 15.397 -9.761 -13.473 1.00 94.81 763 LEU A N 1
ATOM 6251 C CA . LEU A 1 763 ? 16.776 -9.285 -13.358 1.00 94.81 763 LEU A CA 1
ATOM 6252 C C . LEU A 1 763 ? 16.838 -7.803 -12.968 1.00 94.81 763 LEU A C 1
ATOM 6254 O O . LEU A 1 763 ? 17.615 -7.435 -12.085 1.00 94.81 763 LEU A O 1
ATOM 6258 N N . HIS A 1 764 ? 16.022 -6.955 -13.601 1.00 97.06 764 HIS A N 1
ATOM 6259 C CA . HIS A 1 764 ? 15.966 -5.536 -13.262 1.00 97.06 764 HIS A CA 1
ATOM 6260 C C . HIS A 1 764 ? 15.484 -5.337 -11.826 1.00 97.06 764 HIS A C 1
ATOM 6262 O O . HIS A 1 764 ? 16.125 -4.617 -11.062 1.00 97.06 764 HIS A O 1
ATOM 6268 N N . LEU A 1 765 ? 14.401 -6.014 -11.433 1.00 94.88 765 LEU A N 1
ATOM 6269 C CA . LEU A 1 765 ? 13.855 -5.925 -10.078 1.00 94.88 765 LEU A CA 1
ATOM 6270 C C . LEU A 1 765 ? 14.866 -6.397 -9.022 1.00 94.88 765 LEU A C 1
ATOM 6272 O O . LEU A 1 765 ? 15.000 -5.768 -7.972 1.00 94.88 765 LEU A O 1
ATOM 6276 N N . ALA A 1 766 ? 15.636 -7.452 -9.306 1.00 92.62 766 ALA A N 1
ATOM 6277 C CA . ALA A 1 766 ? 16.708 -7.914 -8.429 1.00 92.62 766 ALA A CA 1
ATOM 6278 C C . ALA A 1 766 ? 17.818 -6.859 -8.259 1.00 92.62 766 ALA A C 1
ATOM 6280 O O . ALA A 1 766 ? 18.234 -6.583 -7.130 1.00 92.62 766 ALA A O 1
ATOM 6281 N N . LEU A 1 767 ? 18.265 -6.230 -9.353 1.00 94.69 767 LEU A N 1
ATOM 6282 C CA . LEU A 1 767 ? 19.295 -5.184 -9.321 1.00 94.69 767 LEU A CA 1
ATOM 6283 C C . LEU A 1 767 ? 18.793 -3.878 -8.692 1.00 94.69 767 LEU A C 1
ATOM 6285 O O . LEU A 1 767 ? 19.543 -3.228 -7.967 1.00 94.69 767 LEU A O 1
ATOM 6289 N N . LEU A 1 768 ? 17.529 -3.511 -8.901 1.00 95.25 768 LEU A N 1
ATOM 6290 C CA . LEU A 1 768 ? 16.888 -2.375 -8.237 1.00 95.25 768 LEU A CA 1
ATOM 6291 C C . LEU A 1 768 ? 16.814 -2.609 -6.723 1.00 95.25 768 LEU A C 1
ATOM 6293 O O . LEU A 1 768 ? 17.234 -1.755 -5.944 1.00 95.25 768 LEU A O 1
ATOM 6297 N N . ASN A 1 769 ? 16.370 -3.793 -6.297 1.00 90.88 769 ASN A N 1
ATOM 6298 C CA . ASN A 1 769 ? 16.362 -4.176 -4.885 1.00 90.88 769 ASN A CA 1
ATOM 6299 C C . ASN A 1 769 ? 17.775 -4.188 -4.287 1.00 90.88 769 ASN A C 1
ATOM 6301 O O . ASN A 1 769 ? 17.957 -3.823 -3.127 1.00 90.88 769 ASN A O 1
ATOM 6305 N N . GLN A 1 770 ? 18.790 -4.577 -5.062 1.00 92.12 770 GLN A N 1
ATOM 6306 C CA . GLN A 1 770 ? 20.185 -4.477 -4.643 1.00 92.12 770 GLN A CA 1
ATOM 6307 C C . GLN A 1 770 ? 20.644 -3.019 -4.518 1.00 92.12 770 GLN A C 1
ATOM 6309 O O . GLN A 1 770 ? 21.296 -2.682 -3.534 1.00 92.12 770 GLN A O 1
ATOM 6314 N N . ALA A 1 771 ? 20.286 -2.151 -5.465 1.00 92.94 771 ALA A N 1
ATOM 6315 C CA . ALA A 1 771 ? 20.619 -0.730 -5.421 1.00 92.94 771 ALA A CA 1
ATOM 6316 C C . ALA A 1 771 ? 19.953 -0.016 -4.231 1.00 92.94 771 ALA A C 1
ATOM 6318 O O . ALA A 1 771 ? 20.535 0.903 -3.659 1.00 92.94 771 ALA A O 1
ATOM 6319 N N . LEU A 1 772 ? 18.761 -0.454 -3.819 1.00 90.50 772 LEU A N 1
ATOM 6320 C CA . LEU A 1 772 ? 18.053 0.065 -2.644 1.00 90.50 772 LEU A CA 1
ATOM 6321 C C . LEU A 1 772 ? 18.671 -0.393 -1.311 1.00 90.50 772 LEU A C 1
ATOM 6323 O O . LEU A 1 772 ? 18.525 0.288 -0.294 1.00 90.50 772 LEU A O 1
ATOM 6327 N N . LYS A 1 773 ? 19.390 -1.521 -1.295 1.00 85.38 773 LYS A N 1
ATOM 6328 C CA . LYS A 1 773 ? 20.114 -2.007 -0.114 1.00 85.38 773 LYS A CA 1
ATOM 6329 C C . LYS A 1 773 ? 21.413 -1.220 0.032 1.00 85.38 773 LYS A C 1
ATOM 6331 O O . LYS A 1 773 ? 22.387 -1.507 -0.654 1.00 85.38 773 LYS A O 1
ATOM 6336 N N . ILE A 1 774 ? 21.462 -0.246 0.939 1.00 56.56 774 ILE A N 1
ATOM 6337 C CA . ILE A 1 774 ? 22.722 0.409 1.324 1.00 56.56 774 ILE A CA 1
ATOM 6338 C C . ILE A 1 774 ? 23.522 -0.579 2.194 1.00 56.56 774 ILE A C 1
ATOM 6340 O O . ILE A 1 774 ? 23.082 -0.874 3.301 1.00 56.56 774 ILE A O 1
ATOM 6344 N N . PRO A 1 775 ? 24.680 -1.100 1.749 1.00 48.06 775 PRO A N 1
ATOM 6345 C CA . PRO A 1 775 ? 25.549 -1.917 2.589 1.00 48.06 775 PRO A CA 1
ATOM 6346 C C . PRO A 1 775 ? 26.339 -1.031 3.557 1.00 48.06 775 PRO A C 1
ATOM 6348 O O . PRO A 1 775 ? 26.750 0.072 3.181 1.00 48.06 775 PRO A O 1
ATOM 6351 N N . ASP A 1 776 ? 26.618 -1.554 4.752 1.00 39.72 776 ASP A N 1
ATOM 6352 C CA . ASP A 1 776 ? 27.512 -0.936 5.734 1.00 39.72 776 ASP A CA 1
ATOM 6353 C C . ASP A 1 776 ? 28.892 -0.613 5.120 1.00 39.72 776 ASP A C 1
ATOM 6355 O O . ASP A 1 776 ? 29.447 -1.370 4.315 1.00 39.72 776 ASP A O 1
ATOM 6359 N N . ILE A 1 777 ? 29.446 0.547 5.477 1.00 37.47 777 ILE A N 1
ATOM 6360 C CA . ILE A 1 777 ? 30.721 1.065 4.957 1.00 37.47 777 ILE A CA 1
ATOM 6361 C C . ILE A 1 777 ? 31.881 0.169 5.450 1.00 37.47 777 ILE A C 1
ATOM 6363 O O . ILE A 1 777 ? 31.943 -0.127 6.643 1.00 37.47 777 ILE A O 1
ATOM 6367 N N . PRO A 1 778 ? 32.850 -0.238 4.601 1.00 31.91 778 PRO A N 1
ATOM 6368 C CA . PRO A 1 778 ? 34.016 -0.990 5.064 1.00 31.91 778 PRO A CA 1
ATOM 6369 C C . PRO A 1 778 ? 34.889 -0.123 5.982 1.00 31.91 778 PRO A C 1
ATOM 6371 O O . PRO A 1 778 ? 35.382 0.929 5.567 1.00 31.91 778 PRO A O 1
ATOM 6374 N N . THR A 1 779 ? 35.125 -0.565 7.217 1.00 30.05 779 THR A N 1
ATOM 6375 C CA . THR A 1 779 ? 36.100 0.067 8.114 1.00 30.05 779 THR A CA 1
ATOM 6376 C C . THR A 1 779 ? 37.533 -0.106 7.578 1.00 30.05 779 THR A C 1
ATOM 6378 O O . THR A 1 779 ? 37.873 -1.160 7.033 1.00 30.05 779 THR A O 1
ATOM 6381 N N . PRO A 1 780 ? 38.403 0.916 7.708 1.00 31.62 780 PRO A N 1
ATOM 6382 C CA . PRO A 1 780 ? 39.749 0.899 7.142 1.00 31.62 780 PRO A CA 1
ATOM 6383 C C . PRO A 1 780 ? 40.622 -0.173 7.806 1.00 31.62 780 PRO A C 1
ATOM 6385 O O . PRO A 1 780 ? 40.759 -0.232 9.030 1.00 31.62 780 PRO A O 1
ATOM 6388 N N . VAL A 1 781 ? 41.238 -1.017 6.978 1.00 30.28 781 VAL A N 1
ATOM 6389 C CA . VAL A 1 781 ? 42.157 -2.078 7.403 1.00 30.28 781 VAL A CA 1
ATOM 6390 C C . VAL A 1 781 ? 43.412 -1.447 8.011 1.00 30.28 781 VAL A C 1
ATOM 6392 O O . VAL A 1 781 ? 44.155 -0.742 7.329 1.00 30.28 781 VAL A O 1
ATOM 6395 N N . LYS A 1 782 ? 43.662 -1.702 9.303 1.00 31.16 782 LYS A N 1
ATOM 6396 C CA . LYS A 1 782 ? 44.924 -1.331 9.962 1.00 31.16 782 LYS A CA 1
ATOM 6397 C C . LYS A 1 782 ? 46.104 -2.082 9.320 1.00 31.16 782 LYS A C 1
ATOM 6399 O O . LYS A 1 782 ? 45.957 -3.274 9.034 1.00 31.16 782 LYS A O 1
ATOM 6404 N N . PRO A 1 783 ? 47.275 -1.438 9.142 1.00 30.72 783 PRO A N 1
ATOM 6405 C CA . PRO A 1 783 ? 48.472 -2.114 8.655 1.00 30.72 783 PRO A CA 1
ATOM 6406 C C . PRO A 1 783 ? 48.867 -3.204 9.653 1.00 30.72 783 PRO A C 1
ATOM 6408 O O . PRO A 1 783 ? 48.931 -2.954 10.856 1.00 30.72 783 PRO A O 1
ATOM 6411 N N . LYS A 1 784 ? 49.094 -4.425 9.163 1.00 30.81 784 LYS A N 1
ATOM 6412 C CA . LYS A 1 784 ? 49.643 -5.506 9.981 1.00 30.81 784 LYS A CA 1
ATOM 6413 C C . LYS A 1 784 ? 51.137 -5.272 10.161 1.00 30.81 784 LYS A C 1
ATOM 6415 O O . LYS A 1 784 ? 51.903 -5.432 9.215 1.00 30.81 784 LYS A O 1
ATOM 6420 N N . ASP A 1 785 ? 51.520 -4.955 11.389 1.00 32.84 785 ASP A N 1
ATOM 6421 C CA . ASP A 1 785 ? 52.874 -5.169 11.877 1.00 32.84 785 ASP A CA 1
ATOM 6422 C C . ASP A 1 785 ? 53.168 -6.675 11.882 1.00 32.84 785 ASP A C 1
ATOM 6424 O O . ASP A 1 785 ? 52.445 -7.468 12.492 1.00 32.84 785 ASP A O 1
ATOM 6428 N N . SER A 1 786 ? 54.241 -7.078 11.208 1.00 31.08 786 SER A N 1
ATOM 6429 C CA . SER A 1 786 ? 54.833 -8.407 11.344 1.00 31.08 786 SER A CA 1
ATOM 6430 C C . SER A 1 786 ? 56.328 -8.264 11.597 1.00 31.08 786 SER A C 1
ATOM 6432 O O . SER A 1 786 ? 57.065 -7.764 10.747 1.00 31.08 786 SER A O 1
ATOM 6434 N N . ILE A 1 787 ? 56.748 -8.711 12.782 1.00 31.31 787 ILE A N 1
ATOM 6435 C CA . ILE A 1 787 ? 58.133 -8.811 13.244 1.00 31.31 787 ILE A CA 1
ATOM 6436 C C . ILE A 1 787 ? 58.621 -10.267 13.077 1.00 31.31 787 ILE A C 1
ATOM 6438 O O . ILE A 1 787 ? 58.005 -11.186 13.604 1.00 31.31 787 ILE A O 1
ATOM 6442 N N . ASN A 1 788 ? 59.759 -1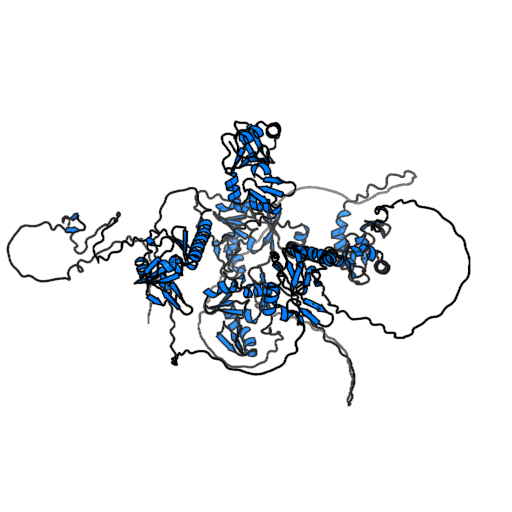0.388 12.379 1.00 32.34 788 ASN A N 1
ATOM 6443 C CA . ASN A 1 788 ? 60.888 -11.341 12.442 1.00 32.34 788 ASN A CA 1
ATOM 6444 C C . ASN A 1 788 ? 60.719 -12.867 12.262 1.00 32.34 788 ASN A C 1
ATOM 6446 O O . ASN A 1 788 ? 60.164 -13.547 13.116 1.00 32.34 788 ASN A O 1
ATOM 6450 N N . HIS A 1 789 ? 61.468 -13.419 11.288 1.00 31.16 789 HIS A N 1
ATOM 6451 C CA . HIS A 1 789 ? 62.721 -14.148 11.581 1.00 31.16 789 HIS A CA 1
ATOM 6452 C C . HIS A 1 789 ? 63.691 -14.235 10.367 1.00 31.16 789 HIS A C 1
ATOM 6454 O O . HIS A 1 789 ? 63.314 -14.672 9.286 1.00 31.16 789 HIS A O 1
ATOM 6460 N N . GLU A 1 790 ? 64.942 -13.811 10.617 1.00 31.50 790 GLU A N 1
ATOM 6461 C CA . GLU A 1 790 ? 66.259 -14.270 10.105 1.00 31.50 790 GLU A CA 1
ATOM 6462 C C . GLU A 1 790 ? 66.576 -14.457 8.598 1.00 31.50 790 GLU A C 1
ATOM 6464 O O . GLU A 1 790 ? 66.236 -15.471 7.996 1.00 31.50 790 GLU A O 1
ATOM 6469 N N . LYS A 1 791 ? 67.492 -13.625 8.061 1.00 29.81 791 LYS A N 1
ATOM 6470 C CA . LYS A 1 791 ? 68.944 -13.937 7.932 1.00 29.81 791 LYS A CA 1
ATOM 6471 C C . LYS A 1 791 ? 69.767 -12.767 7.341 1.00 29.81 791 LYS A C 1
ATOM 6473 O O . LYS A 1 791 ? 69.387 -12.175 6.344 1.00 29.81 791 LYS A O 1
ATOM 6478 N N . GLN A 1 792 ? 70.890 -12.505 8.021 1.00 32.91 792 GLN A N 1
ATOM 6479 C CA . GLN A 1 792 ? 72.176 -11.860 7.671 1.00 32.91 792 GLN A CA 1
ATOM 6480 C C . GLN A 1 792 ? 72.352 -11.134 6.308 1.00 32.91 792 GLN A C 1
ATOM 6482 O O . GLN A 1 792 ? 72.140 -11.736 5.262 1.00 32.91 792 GLN A O 1
ATOM 6487 N N . ILE A 1 793 ? 72.936 -9.921 6.318 1.00 29.97 793 ILE A N 1
ATOM 6488 C CA . ILE A 1 793 ? 74.358 -9.602 5.994 1.00 29.97 793 ILE A CA 1
ATOM 6489 C C . ILE A 1 793 ? 74.557 -8.060 5.849 1.00 29.97 793 ILE A C 1
ATOM 6491 O O . ILE A 1 793 ? 73.775 -7.382 5.196 1.00 29.97 793 ILE A O 1
ATOM 6495 N N . ASP A 1 794 ? 75.639 -7.576 6.475 1.00 30.42 794 ASP A N 1
ATOM 6496 C CA . ASP A 1 794 ? 76.483 -6.378 6.253 1.00 30.42 794 ASP A CA 1
ATOM 6497 C C . ASP A 1 794 ? 76.023 -4.905 6.398 1.00 30.42 794 ASP A C 1
ATOM 6499 O O . ASP A 1 794 ? 75.463 -4.274 5.512 1.00 30.42 794 ASP A O 1
ATOM 6503 N N . SER A 1 795 ? 76.415 -4.355 7.558 1.00 32.47 795 SER A N 1
ATOM 6504 C CA . SER A 1 795 ? 77.407 -3.284 7.795 1.00 32.47 795 SER A CA 1
ATOM 6505 C C . SER A 1 795 ? 77.342 -1.893 7.103 1.00 32.47 795 SER A C 1
ATOM 6507 O O . SER A 1 795 ? 77.525 -1.729 5.905 1.00 32.47 795 SER A O 1
ATOM 6509 N N . ASN A 1 796 ? 77.341 -0.883 7.997 1.00 32.34 796 ASN A N 1
ATOM 6510 C CA . ASN A 1 796 ? 78.208 0.312 8.064 1.00 32.34 796 ASN A CA 1
ATOM 6511 C C . ASN A 1 796 ? 77.678 1.733 7.748 1.00 32.34 796 ASN A C 1
ATOM 6513 O O . ASN A 1 796 ? 77.130 2.010 6.691 1.00 32.34 796 ASN A O 1
ATOM 6517 N N . GLN A 1 797 ? 78.092 2.630 8.669 1.00 33.94 797 GLN A N 1
ATOM 6518 C CA . GLN A 1 797 ? 78.264 4.097 8.615 1.00 33.94 797 GLN A CA 1
ATOM 6519 C C . GLN A 1 797 ? 77.041 5.004 8.841 1.00 33.94 797 GLN A C 1
ATOM 6521 O O . GLN A 1 797 ? 75.963 4.741 8.340 1.00 33.94 797 GLN A O 1
ATOM 6526 N N . LEU A 1 798 ? 77.138 6.177 9.479 1.00 31.42 798 LEU A N 1
ATOM 6527 C CA . LEU A 1 798 ? 77.990 6.765 10.528 1.00 31.42 798 LEU A CA 1
ATOM 6528 C C . LEU A 1 798 ? 77.418 8.190 10.762 1.00 31.42 798 LEU A C 1
ATOM 6530 O O . LEU A 1 798 ? 77.033 8.851 9.806 1.00 31.42 798 LEU A O 1
ATOM 6534 N N . MET A 1 799 ? 77.511 8.681 12.000 1.00 31.09 799 MET A N 1
ATOM 6535 C CA . MET A 1 799 ? 77.639 10.097 12.405 1.00 31.09 799 MET A CA 1
ATOM 6536 C C . MET A 1 799 ? 76.432 11.060 12.526 1.00 31.09 799 MET A C 1
ATOM 6538 O O . MET A 1 799 ? 75.937 11.639 11.572 1.00 31.09 799 MET A O 1
ATOM 6542 N N . ASN A 1 800 ? 76.171 11.352 13.810 1.00 31.62 800 ASN A N 1
ATOM 6543 C CA . ASN A 1 800 ? 76.307 12.650 14.499 1.00 31.62 800 ASN A CA 1
ATOM 6544 C C . ASN A 1 800 ? 75.271 13.784 14.312 1.00 31.62 800 ASN A C 1
ATOM 6546 O O . ASN A 1 800 ? 75.349 14.544 13.362 1.00 31.62 800 ASN A O 1
ATOM 6550 N N . GLN A 1 801 ? 74.426 13.959 15.347 1.00 30.52 801 GLN A N 1
ATOM 6551 C CA . GLN A 1 801 ? 74.531 14.979 16.431 1.00 30.52 801 GLN A CA 1
ATOM 6552 C C . GLN A 1 801 ? 74.554 16.511 16.085 1.00 30.52 801 GLN A C 1
ATOM 6554 O O . GLN A 1 801 ? 74.802 16.880 14.950 1.00 30.52 801 GLN A O 1
ATOM 6559 N N . PRO A 1 802 ? 74.257 17.439 17.036 1.00 49.06 802 PRO A N 1
ATOM 6560 C CA . PRO A 1 802 ? 72.910 18.017 17.222 1.00 49.06 802 PRO A CA 1
ATOM 6561 C C . PRO A 1 802 ? 72.897 19.561 17.492 1.00 49.06 802 PRO A C 1
ATOM 6563 O O . PRO A 1 802 ? 73.938 20.205 17.439 1.00 49.06 802 PRO A O 1
ATOM 6566 N N . LYS A 1 803 ? 71.732 20.092 17.934 1.00 29.80 803 LYS A N 1
ATOM 6567 C CA . LYS A 1 803 ? 71.497 21.319 18.759 1.00 29.80 803 LYS A CA 1
ATOM 6568 C C . LYS A 1 803 ? 71.662 22.709 18.096 1.00 29.80 803 LYS A C 1
ATOM 6570 O O . LYS A 1 803 ? 72.706 22.996 17.537 1.00 29.80 803 LYS A O 1
ATOM 6575 N N . MET A 1 804 ? 70.702 23.636 18.264 1.00 28.12 804 MET A N 1
ATOM 6576 C CA . MET A 1 804 ? 70.536 24.532 19.437 1.00 28.12 804 MET A CA 1
ATOM 6577 C C . MET A 1 804 ? 69.534 25.692 19.169 1.00 28.12 804 MET A C 1
ATOM 6579 O O . MET A 1 804 ? 69.673 26.423 18.197 1.00 28.12 804 MET A O 1
ATOM 6583 N N . ASP A 1 805 ? 68.533 25.797 20.047 1.00 30.34 805 ASP A N 1
ATOM 6584 C CA . ASP A 1 805 ? 67.940 26.957 20.748 1.00 30.34 805 ASP A CA 1
ATOM 6585 C C . ASP A 1 805 ? 67.923 28.407 20.190 1.00 30.34 805 ASP A C 1
ATOM 6587 O O . ASP A 1 805 ? 68.967 29.014 19.978 1.00 30.34 805 ASP A O 1
ATOM 6591 N N . THR A 1 806 ? 66.704 28.995 20.263 1.00 28.94 806 THR A N 1
ATOM 6592 C CA . THR A 1 806 ? 66.317 30.356 20.769 1.00 28.94 806 THR A CA 1
ATOM 6593 C C . THR A 1 806 ? 66.832 31.608 20.023 1.00 28.94 806 THR A C 1
ATOM 6595 O O . THR A 1 806 ? 67.945 31.616 19.534 1.00 28.94 806 THR A O 1
ATOM 6598 N N . GLN A 1 807 ? 66.159 32.761 19.898 1.00 29.64 807 GLN A N 1
ATOM 6599 C CA . GLN A 1 807 ? 64.989 33.389 20.531 1.00 29.64 807 GLN A CA 1
ATOM 6600 C C . GLN A 1 807 ? 64.634 34.686 19.749 1.00 29.64 807 GLN A C 1
ATOM 6602 O O . GLN A 1 807 ? 65.519 35.303 19.165 1.00 29.64 807 GLN A O 1
ATOM 6607 N N . ASP A 1 808 ? 63.364 35.101 19.827 1.00 31.84 808 ASP A N 1
ATOM 6608 C CA . ASP A 1 808 ? 62.816 36.475 19.900 1.00 31.84 808 ASP A CA 1
ATOM 6609 C C . ASP A 1 808 ? 63.278 37.600 18.939 1.00 31.84 808 ASP A C 1
ATOM 6611 O O . ASP A 1 808 ? 64.392 38.114 19.028 1.00 31.84 808 ASP A O 1
ATOM 6615 N N . ASN A 1 809 ? 62.328 38.178 18.181 1.00 29.88 809 ASN A N 1
ATOM 6616 C CA . ASN A 1 809 ? 61.685 39.447 18.581 1.00 29.88 809 ASN A CA 1
ATOM 6617 C C . ASN A 1 809 ? 60.595 39.965 17.616 1.00 29.88 809 ASN A C 1
ATOM 6619 O O . ASN A 1 809 ? 60.696 39.887 16.396 1.00 29.88 809 ASN A O 1
ATOM 6623 N N . ASN A 1 810 ? 59.575 40.559 18.245 1.00 34.97 810 ASN A N 1
ATOM 6624 C CA . ASN A 1 810 ? 58.490 41.388 17.712 1.00 34.97 810 ASN A CA 1
ATOM 6625 C C . ASN A 1 810 ? 58.929 42.483 16.721 1.00 34.97 810 ASN A C 1
ATOM 6627 O O . ASN A 1 810 ? 59.949 43.117 16.960 1.00 34.97 810 ASN A O 1
ATOM 6631 N N . ILE A 1 811 ? 58.046 42.848 15.775 1.00 32.47 811 ILE A N 1
ATOM 6632 C CA . ILE A 1 811 ? 57.619 44.238 15.485 1.00 32.47 811 ILE A CA 1
ATOM 6633 C C . ILE A 1 811 ? 56.320 44.228 14.651 1.00 32.47 811 ILE A C 1
ATOM 6635 O O . ILE A 1 811 ? 56.172 43.491 13.683 1.00 32.47 811 ILE A O 1
ATOM 6639 N N . LYS A 1 812 ? 55.375 45.072 15.080 1.00 36.47 812 LYS A N 1
ATOM 6640 C CA . LYS A 1 812 ? 54.074 45.392 14.473 1.00 36.47 812 LYS A CA 1
ATOM 6641 C C . LYS A 1 812 ? 54.230 46.169 13.158 1.00 36.47 812 LYS A C 1
ATOM 6643 O O . LYS A 1 812 ? 55.070 47.061 13.104 1.00 36.47 812 LYS A O 1
ATOM 6648 N N . SER A 1 813 ? 53.308 46.003 12.208 1.00 32.47 813 SER A N 1
ATOM 6649 C CA . SER A 1 813 ? 52.502 47.112 11.647 1.00 32.47 813 SER A CA 1
ATOM 6650 C C . SER A 1 813 ? 51.509 46.633 10.581 1.00 32.47 813 SER A C 1
ATOM 6652 O O . SER A 1 813 ? 51.766 45.695 9.838 1.00 32.47 813 SER A O 1
ATOM 6654 N N . ASN A 1 814 ? 50.352 47.297 10.599 1.00 31.11 814 ASN A N 1
ATOM 6655 C CA . ASN A 1 814 ? 49.236 47.234 9.661 1.00 31.11 814 ASN A CA 1
ATOM 6656 C C . ASN A 1 814 ? 49.663 47.423 8.202 1.00 31.11 814 ASN A C 1
ATOM 6658 O O . ASN A 1 814 ? 50.492 48.287 7.946 1.00 31.11 814 ASN A O 1
ATOM 6662 N N . GLU A 1 815 ? 48.925 46.808 7.276 1.00 31.53 815 GLU A N 1
ATOM 6663 C CA . GLU A 1 815 ? 48.253 47.558 6.208 1.00 31.53 815 GLU A CA 1
ATOM 6664 C C . GLU A 1 815 ? 47.099 46.749 5.595 1.00 31.53 815 GLU A C 1
ATOM 6666 O O . GLU A 1 815 ? 47.178 45.539 5.396 1.00 31.53 815 GLU A O 1
ATOM 6671 N N . HIS A 1 816 ? 45.989 47.457 5.385 1.00 36.75 816 HIS A N 1
ATOM 6672 C CA . HIS A 1 816 ? 44.772 47.016 4.719 1.00 36.75 816 HIS A CA 1
ATOM 6673 C C . HIS A 1 816 ? 45.037 46.710 3.241 1.00 36.75 816 HIS A C 1
ATOM 6675 O O . HIS A 1 816 ? 45.542 47.569 2.522 1.00 36.75 816 HIS A O 1
ATOM 6681 N N . SER A 1 817 ? 44.538 45.577 2.753 1.00 31.61 817 SER A N 1
ATOM 6682 C CA . SER A 1 817 ? 44.093 45.475 1.363 1.00 31.61 817 SER A CA 1
ATOM 6683 C C . SER A 1 817 ? 42.809 44.658 1.301 1.00 31.61 817 SER A C 1
ATOM 6685 O O . SER A 1 817 ? 42.806 43.458 1.570 1.00 31.61 817 SER A O 1
ATOM 6687 N N . GLU A 1 818 ? 41.716 45.342 0.979 1.00 39.81 818 GLU A N 1
ATOM 6688 C CA . GLU A 1 818 ? 40.473 44.745 0.509 1.00 39.81 818 GLU A CA 1
ATOM 6689 C C . GLU A 1 818 ? 40.771 43.919 -0.749 1.00 39.81 818 GLU A C 1
ATOM 6691 O O . GLU A 1 818 ? 41.195 44.463 -1.768 1.00 39.81 818 GLU A O 1
ATOM 6696 N N . SER A 1 819 ? 40.552 42.607 -0.689 1.00 30.80 819 SER A N 1
ATOM 6697 C CA . SER A 1 819 ? 40.400 41.783 -1.884 1.00 30.80 819 SER A CA 1
ATOM 6698 C C . SER A 1 819 ? 38.992 41.211 -1.883 1.00 30.80 819 SER A C 1
ATOM 6700 O O . SER A 1 819 ? 38.637 40.429 -1.000 1.00 30.80 819 SER A O 1
ATOM 6702 N N . LEU A 1 820 ? 38.196 41.643 -2.865 1.00 39.22 820 LEU A N 1
ATOM 6703 C CA . LEU A 1 820 ? 36.973 40.966 -3.271 1.00 39.22 820 LEU A CA 1
ATOM 6704 C C . LEU A 1 820 ? 37.322 39.514 -3.592 1.00 39.22 820 LEU A C 1
ATOM 6706 O O . LEU A 1 820 ? 38.004 39.250 -4.581 1.00 39.22 820 LEU A O 1
ATOM 6710 N N . ASP A 1 821 ? 36.858 38.607 -2.744 1.00 29.95 821 ASP A N 1
ATOM 6711 C CA . ASP A 1 821 ? 36.856 37.182 -3.025 1.00 29.95 821 ASP A CA 1
ATOM 6712 C C . ASP A 1 821 ? 35.412 36.808 -3.369 1.00 29.95 821 ASP A C 1
ATOM 6714 O O . ASP A 1 821 ? 34.524 36.797 -2.510 1.00 29.95 821 ASP A O 1
ATOM 6718 N N . ASP A 1 822 ? 35.171 36.593 -4.664 1.00 37.44 822 ASP A N 1
ATOM 6719 C CA . ASP A 1 822 ? 33.933 36.038 -5.201 1.00 37.44 822 ASP A CA 1
ATOM 6720 C C . ASP A 1 822 ? 33.808 34.592 -4.710 1.00 37.44 822 ASP A C 1
ATOM 6722 O O . ASP A 1 822 ? 34.186 33.621 -5.369 1.00 37.44 822 ASP A O 1
ATOM 6726 N N . SER A 1 823 ? 33.276 34.455 -3.497 1.00 35.19 823 SER A N 1
ATOM 6727 C CA . SER A 1 823 ? 32.917 33.179 -2.903 1.00 35.19 823 SER A CA 1
ATOM 6728 C C . SER A 1 823 ? 31.866 32.484 -3.770 1.00 35.19 823 SER A C 1
ATOM 6730 O O . SER A 1 823 ? 30.711 32.905 -3.870 1.00 35.19 823 SER A O 1
ATOM 6732 N N . ILE A 1 824 ? 32.305 31.401 -4.403 1.00 34.00 824 ILE A N 1
ATOM 6733 C CA . ILE A 1 824 ? 31.499 30.428 -5.129 1.00 34.00 824 ILE A CA 1
ATOM 6734 C C . ILE A 1 824 ? 30.350 29.961 -4.228 1.00 34.00 824 ILE A C 1
ATOM 6736 O O . ILE A 1 824 ? 30.560 29.410 -3.149 1.00 34.00 824 ILE A O 1
ATOM 6740 N N . GLN A 1 825 ? 29.131 30.206 -4.710 1.00 36.81 825 GLN A N 1
ATOM 6741 C CA . GLN A 1 825 ? 27.853 29.823 -4.119 1.00 36.81 825 GLN A CA 1
ATOM 6742 C C . GLN A 1 825 ? 27.846 28.353 -3.685 1.00 36.81 825 GLN A C 1
ATOM 6744 O O . GLN A 1 825 ? 27.683 27.441 -4.498 1.00 36.81 825 GLN A O 1
ATOM 6749 N N . SER A 1 826 ? 27.947 28.128 -2.377 1.00 34.66 826 SER A N 1
ATOM 6750 C CA . SER A 1 826 ? 27.472 26.907 -1.742 1.00 34.66 826 SER A CA 1
ATOM 6751 C C . SER A 1 826 ? 25.972 26.779 -2.017 1.00 34.66 826 SER A C 1
ATOM 6753 O O . SER A 1 826 ? 25.164 27.552 -1.500 1.00 34.66 826 SER A O 1
ATOM 6755 N N . ILE A 1 827 ? 25.600 25.836 -2.880 1.00 37.44 827 ILE A N 1
ATOM 6756 C CA . ILE A 1 827 ? 24.207 25.485 -3.160 1.00 37.44 827 ILE A CA 1
ATOM 6757 C C . ILE A 1 827 ? 23.628 24.896 -1.866 1.00 37.44 827 ILE A C 1
ATOM 6759 O O . ILE A 1 827 ? 23.877 23.743 -1.523 1.00 37.44 827 ILE A O 1
ATOM 6763 N N . GLU A 1 828 ? 22.913 25.728 -1.110 1.00 43.56 828 GLU A N 1
ATOM 6764 C CA . GLU A 1 828 ? 22.160 25.332 0.079 1.00 43.56 828 GLU A CA 1
ATOM 6765 C C . GLU A 1 828 ? 21.005 24.405 -0.333 1.00 43.56 828 GLU A C 1
ATOM 6767 O O . GLU A 1 828 ? 20.114 24.780 -1.100 1.00 43.56 828 GLU A O 1
ATOM 6772 N N . ASN A 1 829 ? 21.036 23.172 0.174 1.00 51.94 829 ASN A N 1
ATOM 6773 C CA . ASN A 1 829 ? 20.002 22.157 -0.019 1.00 51.94 829 ASN A CA 1
ATOM 6774 C C . ASN A 1 829 ? 18.753 22.481 0.824 1.00 51.94 829 ASN A C 1
ATOM 6776 O O . ASN A 1 829 ? 18.568 21.935 1.909 1.00 51.94 829 ASN A O 1
ATOM 6780 N N . TYR A 1 830 ? 17.851 23.317 0.305 1.00 60.28 830 TYR A N 1
ATOM 6781 C CA . TYR A 1 830 ? 16.536 23.585 0.922 1.00 60.28 830 TYR A CA 1
ATOM 6782 C C . TYR A 1 830 ? 15.577 22.381 0.908 1.00 60.28 830 TYR A C 1
ATOM 6784 O O . TYR A 1 830 ? 14.513 22.420 1.525 1.00 60.28 830 TYR A O 1
ATOM 6792 N N . GLU A 1 831 ? 15.916 21.300 0.200 1.00 54.16 831 GLU A N 1
ATOM 6793 C CA . GLU A 1 831 ? 14.987 20.196 -0.082 1.00 54.16 831 GLU A CA 1
ATOM 6794 C C . GLU A 1 831 ? 14.620 19.347 1.145 1.00 54.16 831 GLU A C 1
ATOM 6796 O O . GLU A 1 831 ? 13.651 18.586 1.096 1.00 54.16 831 GLU A O 1
ATOM 6801 N N . HIS A 1 832 ? 15.326 19.518 2.267 1.00 57.59 832 HIS A N 1
ATOM 6802 C CA . HIS A 1 832 ? 15.082 18.778 3.510 1.00 57.59 832 HIS A CA 1
ATOM 6803 C C . HIS A 1 832 ? 14.898 19.669 4.743 1.00 57.59 832 HIS A C 1
ATOM 6805 O O . HIS A 1 832 ? 14.817 19.160 5.863 1.00 57.59 832 HIS A O 1
ATOM 6811 N N . GLU A 1 833 ? 14.797 20.988 4.569 1.00 82.88 833 GLU A N 1
ATOM 6812 C CA . GLU A 1 833 ? 14.532 21.866 5.702 1.00 82.88 833 GLU A CA 1
ATOM 6813 C C . GLU A 1 833 ? 13.066 21.742 6.136 1.00 82.88 833 GLU A C 1
ATOM 6815 O O . GLU A 1 833 ? 12.124 21.913 5.357 1.00 82.88 833 GLU A O 1
ATOM 6820 N N . PHE A 1 834 ? 12.866 21.418 7.411 1.00 93.12 834 PHE A N 1
ATOM 6821 C CA . PHE A 1 834 ? 11.563 21.494 8.057 1.00 93.12 834 PHE A CA 1
ATOM 6822 C C . PHE A 1 834 ? 11.384 22.873 8.690 1.00 93.12 834 PHE A C 1
ATOM 6824 O O . PHE A 1 834 ? 12.346 23.509 9.111 1.00 93.12 834 PHE A O 1
ATOM 6831 N N . LEU A 1 835 ? 10.135 23.312 8.806 1.00 94.75 835 LEU A N 1
ATOM 6832 C CA . LEU A 1 835 ? 9.724 24.517 9.520 1.00 94.75 835 LEU A CA 1
ATOM 6833 C C . LEU A 1 835 ? 8.600 24.161 10.492 1.00 94.75 835 LEU A C 1
ATOM 6835 O O . LEU A 1 835 ? 7.777 23.288 10.207 1.00 94.75 835 LEU A O 1
ATOM 6839 N N . TYR A 1 836 ? 8.518 24.866 11.620 1.00 95.81 836 TYR A N 1
ATOM 6840 C CA . TYR A 1 836 ? 7.314 24.838 12.449 1.00 95.81 836 TYR A CA 1
ATOM 6841 C C . TYR A 1 836 ? 6.424 26.029 12.128 1.00 95.81 836 TYR A C 1
ATOM 6843 O O . TYR A 1 836 ? 6.873 27.171 12.170 1.00 95.81 836 TYR A O 1
ATOM 6851 N N . LEU A 1 837 ? 5.142 25.771 11.892 1.00 95.75 837 LEU A N 1
ATOM 6852 C CA . LEU A 1 837 ? 4.116 26.795 11.726 1.00 95.75 837 LEU A CA 1
ATOM 6853 C C . LEU A 1 837 ? 3.282 26.885 13.004 1.00 95.75 837 LEU A C 1
ATOM 6855 O O . LEU A 1 837 ? 2.695 25.888 13.419 1.00 95.75 837 LEU A O 1
ATOM 6859 N N . ASN A 1 838 ? 3.232 28.062 13.632 1.00 94.75 838 ASN A N 1
ATOM 6860 C CA . ASN A 1 838 ? 2.371 28.334 14.783 1.00 94.75 838 ASN A CA 1
ATOM 6861 C C . ASN A 1 838 ? 1.024 28.898 14.313 1.00 94.75 838 ASN A C 1
ATOM 6863 O O . ASN A 1 838 ? 0.925 30.082 13.982 1.00 94.75 838 ASN A O 1
ATOM 6867 N N . PHE A 1 839 ? -0.000 28.046 14.310 1.00 93.19 839 PHE A N 1
ATOM 6868 C CA . PHE A 1 839 ? -1.378 28.370 13.953 1.00 93.19 839 PHE A CA 1
ATOM 6869 C C . PHE A 1 839 ? -2.277 28.211 15.187 1.00 93.19 839 PHE A C 1
ATOM 6871 O O . PHE A 1 839 ? -2.430 27.109 15.712 1.00 93.19 839 PHE A O 1
ATOM 6878 N N . LYS A 1 840 ? -2.886 29.301 15.677 1.00 90.69 840 LYS A N 1
ATOM 6879 C CA . LYS A 1 840 ? -3.783 29.296 16.859 1.00 90.69 840 LYS A CA 1
ATOM 6880 C C . LYS A 1 840 ? -3.203 28.539 18.075 1.00 90.69 840 LYS A C 1
ATOM 6882 O O . LYS A 1 840 ? -3.901 27.751 18.711 1.00 90.69 840 LYS A O 1
ATOM 6887 N N . ASN A 1 841 ? -1.927 28.772 18.401 1.00 89.44 841 ASN A N 1
ATOM 6888 C CA . ASN A 1 841 ? -1.176 28.111 19.486 1.00 89.44 841 ASN A CA 1
ATOM 6889 C C . ASN A 1 841 ? -0.893 26.610 19.280 1.00 89.44 841 ASN A C 1
ATOM 6891 O O . ASN A 1 841 ? -0.417 25.937 20.200 1.00 89.44 841 ASN A O 1
ATOM 6895 N N . LYS A 1 842 ? -1.155 26.071 18.087 1.00 92.12 842 LYS A N 1
ATOM 6896 C CA . LYS A 1 842 ? -0.714 24.739 17.670 1.00 92.12 842 LYS A CA 1
ATOM 6897 C C . LYS A 1 842 ? 0.504 24.893 16.771 1.00 92.12 842 LYS A C 1
ATOM 6899 O O . LYS A 1 842 ? 0.512 25.744 15.889 1.00 92.12 842 LYS A O 1
ATOM 6904 N N . ASN A 1 843 ? 1.522 24.065 16.997 1.00 93.56 843 ASN A N 1
ATOM 6905 C CA . ASN A 1 843 ? 2.708 24.049 16.147 1.00 93.56 843 ASN A CA 1
ATOM 6906 C C . ASN A 1 843 ? 2.673 22.795 15.282 1.00 93.56 843 ASN A C 1
ATOM 6908 O O . ASN A 1 843 ? 2.691 21.692 15.833 1.00 93.56 843 ASN A O 1
ATOM 6912 N N . SER A 1 844 ? 2.679 22.985 13.969 1.00 94.19 844 SER A N 1
ATOM 6913 C CA . SER A 1 844 ? 2.725 21.909 12.980 1.00 94.19 844 SER A CA 1
ATOM 6914 C C . SER A 1 844 ? 4.076 21.931 12.276 1.00 94.19 844 SER A C 1
ATOM 6916 O O . SER A 1 844 ? 4.516 22.991 11.832 1.00 94.19 844 SER A O 1
ATOM 6918 N N . LYS A 1 845 ? 4.747 20.780 12.198 1.00 94.75 845 LYS A N 1
ATOM 6919 C CA . LYS A 1 845 ? 6.000 20.622 11.449 1.00 94.75 845 LYS A CA 1
ATOM 6920 C C . LYS A 1 845 ? 5.657 20.358 9.982 1.00 94.75 845 LYS A C 1
ATOM 6922 O O . LYS A 1 845 ? 4.923 19.418 9.702 1.00 94.75 845 LYS A O 1
ATOM 6927 N N . VAL A 1 846 ? 6.161 21.178 9.067 1.00 94.75 846 VAL A N 1
ATOM 6928 C CA . VAL A 1 846 ? 5.951 21.039 7.614 1.00 94.75 846 VAL A CA 1
ATOM 6929 C C . VAL A 1 846 ? 7.282 21.174 6.883 1.00 94.75 846 VAL A C 1
ATOM 6931 O O . VAL A 1 846 ? 8.242 21.706 7.439 1.00 94.75 846 VAL A O 1
ATOM 6934 N N . THR A 1 847 ? 7.363 20.707 5.640 1.00 94.62 847 THR A N 1
ATOM 6935 C CA . THR A 1 847 ? 8.563 20.933 4.821 1.00 94.62 847 THR A CA 1
ATOM 6936 C C . THR A 1 847 ? 8.604 22.370 4.302 1.00 94.62 847 THR A C 1
ATOM 6938 O O . THR A 1 847 ? 7.563 23.005 4.102 1.00 94.62 847 THR A O 1
ATOM 6941 N N . PHE A 1 848 ? 9.808 22.877 4.045 1.00 94.44 848 PHE A N 1
ATOM 6942 C CA . PHE A 1 848 ? 10.036 24.200 3.464 1.00 94.44 848 PHE A CA 1
ATOM 6943 C C . PHE A 1 848 ? 9.275 24.392 2.141 1.00 94.44 848 PHE A C 1
ATOM 6945 O O . PHE A 1 848 ? 8.574 25.389 1.958 1.00 94.44 848 PHE A O 1
ATOM 6952 N N . ASN A 1 849 ? 9.310 23.380 1.266 1.00 95.19 849 ASN A N 1
ATOM 6953 C CA . ASN A 1 849 ? 8.552 23.363 0.011 1.00 95.19 849 ASN A CA 1
ATOM 6954 C C . ASN A 1 849 ? 7.041 23.482 0.242 1.00 95.19 849 ASN A C 1
ATOM 6956 O O . ASN A 1 849 ? 6.386 24.279 -0.426 1.00 95.19 849 ASN A O 1
ATOM 6960 N N . SER A 1 850 ? 6.496 22.754 1.223 1.00 95.88 850 SER A N 1
ATOM 6961 C CA . SER A 1 850 ? 5.064 22.821 1.530 1.00 95.88 850 SER A CA 1
ATOM 6962 C C . SER A 1 850 ? 4.659 24.197 2.043 1.00 95.88 850 SER A C 1
ATOM 6964 O O . SER A 1 850 ? 3.642 24.734 1.617 1.00 95.88 850 SER A O 1
ATOM 6966 N N . TYR A 1 851 ? 5.470 24.819 2.905 1.00 97.38 851 TYR A N 1
ATOM 6967 C CA . TYR A 1 851 ? 5.197 26.174 3.389 1.00 97.38 851 TYR A CA 1
ATOM 6968 C C . TYR A 1 851 ? 5.094 27.185 2.236 1.00 97.38 851 TYR A C 1
ATOM 6970 O O . TYR A 1 851 ? 4.158 27.993 2.213 1.00 97.38 851 TYR A O 1
ATOM 6978 N N . HIS A 1 852 ? 6.009 27.091 1.265 1.00 97.12 852 HIS A N 1
ATOM 6979 C CA . HIS A 1 852 ? 6.029 27.904 0.045 1.00 97.12 852 HIS A CA 1
ATOM 6980 C C . HIS A 1 852 ? 5.067 27.421 -1.051 1.00 97.12 852 HIS A C 1
ATOM 6982 O O . HIS A 1 852 ? 5.045 27.993 -2.136 1.00 97.12 852 HIS A O 1
ATOM 6988 N N . SER A 1 853 ? 4.228 26.426 -0.757 1.00 97.25 853 SER A N 1
ATOM 6989 C CA . SER A 1 853 ? 3.226 25.861 -1.668 1.00 97.25 853 SER A CA 1
ATOM 6990 C C . SER A 1 853 ? 3.814 25.345 -2.988 1.00 97.25 853 SER A C 1
ATOM 6992 O O . SER A 1 853 ? 3.232 25.528 -4.058 1.00 97.25 853 SER A O 1
ATOM 6994 N N . LEU A 1 854 ? 4.993 24.721 -2.901 1.00 96.50 854 LEU A N 1
ATOM 6995 C CA . LEU A 1 854 ? 5.685 24.091 -4.019 1.00 96.50 854 LEU A CA 1
ATOM 6996 C C . LEU A 1 854 ? 5.361 22.600 -4.067 1.00 96.50 854 LEU A C 1
ATOM 6998 O O . LEU A 1 854 ? 5.827 21.823 -3.228 1.00 96.50 854 LEU A O 1
ATOM 7002 N N . VAL A 1 855 ? 4.587 22.205 -5.070 1.00 94.44 855 VAL A N 1
ATOM 7003 C CA . VAL A 1 855 ? 4.119 20.830 -5.263 1.00 94.44 855 VAL A CA 1
ATOM 7004 C C . VAL A 1 855 ? 4.886 20.191 -6.411 1.00 94.44 855 VAL A C 1
ATOM 7006 O O . VAL A 1 855 ? 5.069 20.809 -7.456 1.00 94.44 855 VAL A O 1
ATOM 7009 N N . ALA A 1 856 ? 5.385 18.972 -6.216 1.00 88.25 856 ALA A N 1
ATOM 7010 C CA . ALA A 1 856 ? 6.047 18.231 -7.285 1.00 88.25 856 ALA A CA 1
ATOM 7011 C C . ALA A 1 856 ? 5.011 17.791 -8.329 1.00 88.25 856 ALA A C 1
ATOM 7013 O O . ALA A 1 856 ? 3.953 17.292 -7.955 1.00 88.25 856 ALA A O 1
ATOM 7014 N N . ILE A 1 857 ? 5.322 17.954 -9.617 1.00 82.94 857 ILE A N 1
ATOM 7015 C CA . ILE A 1 857 ? 4.410 17.606 -10.725 1.00 82.94 857 ILE A CA 1
ATOM 7016 C C . ILE A 1 857 ? 4.863 16.374 -11.523 1.00 82.94 857 ILE A C 1
ATOM 7018 O O . ILE A 1 857 ? 4.401 16.132 -12.629 1.00 82.94 857 ILE A O 1
ATOM 7022 N N . GLY A 1 858 ? 5.752 15.564 -10.942 1.00 71.81 858 GLY A N 1
ATOM 7023 C CA . GLY A 1 858 ? 6.177 14.272 -11.491 1.00 71.81 858 GLY A CA 1
ATOM 7024 C C . GLY A 1 858 ? 7.354 14.348 -12.463 1.00 71.81 858 GLY A C 1
ATOM 7025 O O . GLY A 1 858 ? 8.197 13.462 -12.433 1.00 71.81 858 GLY A O 1
ATOM 7026 N N . ASP A 1 859 ? 7.501 15.433 -13.225 1.00 71.19 859 ASP A N 1
ATOM 7027 C CA . ASP A 1 859 ? 8.593 15.644 -14.196 1.00 71.19 859 ASP A CA 1
ATOM 7028 C C . ASP A 1 859 ? 9.946 16.075 -13.577 1.00 71.19 859 ASP A C 1
ATOM 7030 O O . ASP A 1 859 ? 10.870 16.499 -14.270 1.00 71.19 859 ASP A O 1
ATOM 7034 N N . GLY A 1 860 ? 10.062 16.005 -12.248 1.00 73.81 860 GLY A N 1
ATOM 7035 C CA . GLY A 1 860 ? 11.194 16.536 -11.485 1.00 73.81 860 GLY A CA 1
ATOM 7036 C C . GLY A 1 860 ? 11.145 18.052 -11.254 1.00 73.81 860 GLY A C 1
ATOM 7037 O O . GLY A 1 860 ? 11.911 18.565 -10.435 1.00 73.81 860 GLY A O 1
ATOM 7038 N N . THR A 1 861 ? 10.229 18.775 -11.901 1.00 84.94 861 THR A N 1
ATOM 7039 C CA . THR A 1 861 ? 9.970 20.190 -11.628 1.00 84.94 861 THR A CA 1
ATOM 7040 C C . THR A 1 861 ? 8.897 20.364 -10.546 1.00 84.94 861 THR A C 1
ATOM 7042 O O . THR A 1 861 ? 8.295 19.411 -10.033 1.00 84.94 861 THR A O 1
ATOM 7045 N N . ARG A 1 862 ? 8.696 21.616 -10.125 1.00 91.88 862 ARG A N 1
ATOM 7046 C CA . ARG A 1 862 ? 7.733 21.985 -9.082 1.00 91.88 862 ARG A CA 1
ATOM 7047 C C . ARG A 1 862 ? 6.754 23.006 -9.625 1.00 91.88 862 ARG A C 1
ATOM 7049 O O . ARG A 1 862 ? 7.156 23.957 -10.283 1.00 91.88 862 ARG A O 1
ATOM 7056 N N . TYR A 1 863 ? 5.488 22.864 -9.277 1.00 95.25 863 TYR A N 1
ATOM 7057 C CA . TYR A 1 863 ? 4.478 23.886 -9.482 1.00 95.25 863 TYR A CA 1
ATOM 7058 C C . TYR A 1 863 ? 4.325 24.727 -8.215 1.00 95.25 863 TYR A C 1
ATOM 7060 O O . TYR A 1 863 ? 4.135 24.194 -7.119 1.00 95.25 863 TYR A O 1
ATOM 7068 N N . CYS A 1 864 ? 4.415 26.047 -8.354 1.00 97.56 864 CYS A N 1
ATOM 7069 C CA . CYS A 1 864 ? 4.150 26.977 -7.267 1.00 97.56 864 CYS A CA 1
ATOM 7070 C C . CYS A 1 864 ? 2.673 27.353 -7.262 1.00 97.56 864 CYS A C 1
ATOM 7072 O O . CYS A 1 864 ? 2.222 28.123 -8.112 1.00 97.56 864 CYS A O 1
ATOM 7074 N N . PHE A 1 865 ? 1.931 26.847 -6.276 1.00 97.00 865 PHE A N 1
ATOM 7075 C CA . PHE A 1 865 ? 0.502 27.115 -6.144 1.00 97.00 865 PHE A CA 1
ATOM 7076 C C . PHE A 1 865 ? 0.211 28.611 -6.023 1.00 97.00 865 PHE A C 1
ATOM 7078 O O . PHE A 1 865 ? -0.638 29.120 -6.739 1.00 97.00 865 PHE A O 1
ATOM 7085 N N . VAL A 1 866 ? 0.946 29.338 -5.175 1.00 96.69 866 VAL A N 1
ATOM 7086 C CA . VAL A 1 866 ? 0.669 30.765 -4.933 1.00 96.69 866 VAL A CA 1
ATOM 7087 C C . VAL A 1 866 ? 1.008 31.653 -6.132 1.00 96.69 866 VAL A C 1
ATOM 7089 O O . VAL A 1 866 ? 0.360 32.677 -6.319 1.00 96.69 866 VAL A O 1
ATOM 7092 N N . CYS A 1 867 ? 1.987 31.265 -6.955 1.00 96.56 867 CYS A N 1
ATOM 7093 C CA . CYS A 1 867 ? 2.345 31.995 -8.174 1.00 96.56 867 CYS A CA 1
ATOM 7094 C C . CYS A 1 867 ? 1.574 31.525 -9.414 1.00 96.56 867 CYS A C 1
ATOM 7096 O O . CYS A 1 867 ? 1.672 32.168 -10.454 1.00 96.56 867 CYS A O 1
ATOM 7098 N N . SER A 1 868 ? 0.832 30.415 -9.325 1.00 94.81 868 SER A N 1
ATOM 7099 C CA . SER A 1 868 ? 0.209 29.743 -10.474 1.00 94.81 868 SER A CA 1
ATOM 7100 C C . SER A 1 868 ? 1.188 29.444 -11.619 1.00 94.81 868 SER A C 1
ATOM 7102 O O . SER A 1 868 ? 0.871 29.657 -12.787 1.00 94.81 868 SER A O 1
ATOM 7104 N N . SER A 1 869 ? 2.409 29.007 -11.303 1.00 94.12 869 SER A N 1
ATOM 7105 C CA . SER A 1 869 ? 3.468 28.841 -12.307 1.00 94.12 869 SER A CA 1
ATOM 7106 C C . SER A 1 869 ? 4.327 27.609 -12.053 1.00 94.12 869 SER A C 1
ATOM 7108 O O . SER A 1 869 ? 4.738 27.361 -10.915 1.00 94.12 869 SER A O 1
ATOM 7110 N N . GLN A 1 870 ? 4.681 26.894 -13.121 1.00 92.75 870 GLN A N 1
ATOM 7111 C CA . GLN A 1 870 ? 5.733 25.880 -13.087 1.00 92.75 870 GLN A CA 1
ATOM 7112 C C . GLN A 1 870 ? 7.098 26.550 -12.881 1.00 92.75 870 GLN A C 1
ATOM 7114 O O . GLN A 1 870 ? 7.451 27.513 -13.564 1.00 92.75 870 GLN A O 1
ATOM 7119 N N . ILE A 1 871 ? 7.870 26.054 -11.919 1.00 92.94 871 ILE A N 1
ATOM 7120 C CA . ILE A 1 871 ? 9.223 26.517 -11.631 1.00 92.94 871 ILE A CA 1
ATOM 7121 C C . ILE A 1 871 ? 10.187 25.729 -12.508 1.00 92.94 871 ILE A C 1
ATOM 7123 O O . ILE A 1 871 ? 10.576 24.606 -12.187 1.00 92.94 871 ILE A O 1
ATOM 7127 N N . VAL A 1 872 ? 10.611 26.362 -13.595 1.00 83.44 872 VAL A N 1
ATOM 7128 C CA . VAL A 1 872 ? 11.699 25.878 -14.442 1.00 83.44 872 VAL A CA 1
ATOM 7129 C C . VAL A 1 872 ? 12.987 26.559 -13.969 1.00 83.44 872 VAL A C 1
ATOM 7131 O O . VAL A 1 872 ? 13.204 27.738 -14.236 1.00 83.44 872 VAL A O 1
ATOM 7134 N N . GLY A 1 873 ? 13.822 25.852 -13.199 1.00 83.69 873 GLY A N 1
ATOM 7135 C CA . GLY A 1 873 ? 15.117 26.360 -12.720 1.00 83.69 873 GLY A CA 1
ATOM 7136 C C . GLY A 1 873 ? 15.295 26.365 -11.196 1.00 83.69 873 GLY A C 1
ATOM 7137 O O . GLY A 1 873 ? 14.842 25.465 -10.491 1.00 83.69 873 GLY A O 1
ATOM 7138 N N . CYS A 1 874 ? 16.026 27.357 -10.674 1.00 88.44 874 CYS A N 1
ATOM 7139 C CA . CYS A 1 874 ? 16.430 27.401 -9.267 1.00 88.44 874 CYS A CA 1
ATOM 7140 C C . CYS A 1 874 ? 15.251 27.746 -8.340 1.00 88.44 874 CYS A C 1
ATOM 7142 O O . CYS A 1 874 ? 14.758 28.875 -8.331 1.00 88.44 874 CYS A O 1
ATOM 7144 N N . THR A 1 875 ? 14.845 26.789 -7.498 1.00 90.75 875 THR A N 1
ATOM 7145 C CA . THR A 1 875 ? 13.760 26.971 -6.514 1.00 90.75 875 THR A CA 1
ATOM 7146 C C . THR A 1 875 ? 14.029 28.148 -5.565 1.00 90.75 875 THR A C 1
ATOM 7148 O O . THR A 1 875 ? 13.112 28.912 -5.271 1.00 90.75 875 THR A O 1
ATOM 7151 N N . LYS A 1 876 ? 15.289 28.354 -5.149 1.00 91.69 876 LYS A N 1
ATOM 7152 C CA . LYS A 1 876 ? 15.693 29.469 -4.275 1.00 91.69 876 LYS A CA 1
ATOM 7153 C C . LYS A 1 876 ? 15.374 30.827 -4.906 1.00 91.69 876 LYS A C 1
ATOM 7155 O O . LYS A 1 876 ? 14.678 31.632 -4.300 1.00 91.69 876 LYS A O 1
ATOM 7160 N N . GLN A 1 877 ? 15.795 31.038 -6.156 1.00 93.50 877 GLN A N 1
ATOM 7161 C CA . GLN A 1 877 ? 15.553 32.293 -6.878 1.00 93.50 877 GLN A CA 1
ATOM 7162 C C . GLN A 1 877 ? 14.059 32.582 -7.052 1.00 93.50 877 GLN A C 1
ATOM 7164 O O . GLN A 1 877 ? 13.638 33.732 -6.944 1.00 93.50 877 GLN A O 1
ATOM 7169 N N . HIS A 1 878 ? 13.246 31.548 -7.293 1.00 95.88 878 HIS A N 1
ATOM 7170 C CA . HIS A 1 878 ? 11.796 31.709 -7.364 1.00 95.88 878 HIS A CA 1
ATOM 7171 C C . HIS A 1 878 ? 11.208 32.142 -6.014 1.00 95.88 878 HIS A C 1
ATOM 7173 O O . HIS A 1 878 ? 10.463 33.121 -5.966 1.00 95.88 878 HIS A O 1
ATOM 7179 N N . ILE A 1 879 ? 11.563 31.458 -4.920 1.00 96.00 879 ILE A N 1
ATOM 7180 C CA . ILE A 1 879 ? 11.049 31.759 -3.574 1.00 96.00 879 ILE A CA 1
ATOM 7181 C C . ILE A 1 879 ? 11.474 33.157 -3.109 1.00 96.00 879 ILE A C 1
ATOM 7183 O O . ILE A 1 879 ? 10.674 33.885 -2.524 1.00 96.00 879 ILE A O 1
ATOM 7187 N N . GLU A 1 880 ? 12.714 33.549 -3.391 1.00 95.00 880 GLU A N 1
ATOM 7188 C CA . GLU A 1 880 ? 13.255 34.869 -3.048 1.00 95.00 880 GLU A CA 1
ATOM 7189 C C . GLU A 1 880 ? 12.742 35.979 -3.977 1.00 95.00 880 GLU A C 1
ATOM 7191 O O . GLU A 1 880 ? 12.956 37.166 -3.718 1.00 95.00 880 GLU A O 1
ATOM 7196 N N . SER A 1 881 ? 12.033 35.628 -5.054 1.00 96.62 881 SER A N 1
ATOM 7197 C CA . SER A 1 881 ? 11.478 36.623 -5.959 1.00 96.62 881 SER A CA 1
ATOM 7198 C C . SER A 1 881 ? 10.424 37.484 -5.256 1.00 96.62 881 SER A C 1
ATOM 7200 O O . SER A 1 881 ? 9.581 37.024 -4.474 1.00 96.62 881 SER A O 1
ATOM 7202 N N . LYS A 1 882 ? 10.423 38.777 -5.594 1.00 97.12 882 LYS A N 1
ATOM 7203 C CA . LYS A 1 882 ? 9.421 39.729 -5.100 1.00 97.12 882 LYS A CA 1
ATOM 7204 C C . LYS A 1 882 ? 7.995 39.290 -5.459 1.00 97.12 882 LYS A C 1
ATOM 7206 O O . LYS A 1 882 ? 7.080 39.485 -4.664 1.00 97.12 882 LYS A O 1
ATOM 7211 N N . ALA A 1 883 ? 7.810 38.683 -6.634 1.00 95.81 883 ALA A N 1
ATOM 7212 C CA . ALA A 1 883 ? 6.516 38.182 -7.092 1.00 95.81 883 ALA A CA 1
ATOM 7213 C C . ALA A 1 883 ? 5.981 37.055 -6.193 1.00 95.81 883 ALA A C 1
ATOM 7215 O O . ALA A 1 883 ? 4.821 37.105 -5.776 1.00 95.81 883 ALA A O 1
ATOM 7216 N N . HIS A 1 884 ? 6.830 36.089 -5.827 1.00 97.44 884 HIS A N 1
ATOM 7217 C CA . HIS A 1 884 ? 6.458 35.012 -4.907 1.00 97.44 884 HIS A CA 1
ATOM 7218 C C . HIS A 1 884 ? 6.128 35.534 -3.515 1.00 97.44 884 HIS A C 1
ATOM 7220 O O . HIS A 1 884 ? 5.097 35.177 -2.949 1.00 97.44 884 HIS A O 1
ATOM 7226 N N . THR A 1 885 ? 6.949 36.444 -2.991 1.00 96.31 885 THR A N 1
ATOM 7227 C CA . THR A 1 885 ? 6.720 37.059 -1.675 1.00 96.31 885 THR A CA 1
ATOM 7228 C C . THR A 1 885 ? 5.361 37.771 -1.612 1.00 96.31 885 THR A C 1
ATOM 7230 O O . THR A 1 885 ? 4.581 37.528 -0.693 1.00 96.31 885 THR A O 1
ATOM 7233 N N . ILE A 1 886 ? 5.015 38.564 -2.636 1.00 96.06 886 ILE A N 1
ATOM 7234 C CA . ILE A 1 886 ? 3.699 39.221 -2.741 1.00 96.06 886 ILE A CA 1
ATOM 7235 C C . ILE A 1 886 ? 2.565 38.187 -2.831 1.00 96.06 886 ILE A C 1
ATOM 7237 O O . ILE A 1 886 ? 1.502 38.367 -2.236 1.00 96.06 886 ILE A O 1
ATOM 7241 N N . SER A 1 887 ? 2.774 37.098 -3.571 1.00 96.75 887 SER A N 1
ATOM 7242 C CA . SER A 1 887 ? 1.768 36.043 -3.736 1.00 96.75 887 SER A CA 1
ATOM 7243 C C . SER A 1 887 ? 1.519 35.279 -2.431 1.00 96.75 887 SER A C 1
ATOM 7245 O O . SER A 1 887 ? 0.371 35.023 -2.073 1.00 96.75 887 SER A O 1
ATOM 7247 N N . MET A 1 888 ? 2.573 35.006 -1.660 1.00 96.88 888 MET A N 1
ATOM 7248 C CA . MET A 1 888 ? 2.499 34.407 -0.323 1.00 96.88 888 MET A CA 1
ATOM 7249 C C . MET A 1 888 ? 1.749 35.287 0.685 1.00 96.88 888 MET A C 1
ATOM 7251 O O . MET A 1 888 ? 1.005 34.762 1.516 1.00 96.88 888 MET A O 1
ATOM 7255 N N . GLU A 1 889 ? 1.920 36.612 0.616 1.00 95.38 889 GLU A N 1
ATOM 7256 C CA . GLU A 1 889 ? 1.195 37.569 1.465 1.00 95.38 889 GLU A CA 1
ATOM 7257 C C . GLU A 1 889 ? -0.301 37.641 1.133 1.00 95.38 889 GLU A C 1
ATOM 7259 O O . GLU A 1 889 ? -1.120 37.822 2.038 1.00 95.38 889 GLU A O 1
ATOM 7264 N N . LYS A 1 890 ? -0.663 37.483 -0.146 1.00 95.06 890 LYS A N 1
ATOM 7265 C CA . LYS A 1 890 ? -2.060 37.453 -0.605 1.00 95.06 890 LYS A CA 1
ATOM 7266 C C . LYS A 1 890 ? -2.739 36.115 -0.310 1.00 95.06 890 LYS A C 1
ATOM 7268 O O . LYS A 1 890 ? -3.888 36.091 0.113 1.00 95.06 890 LYS A O 1
ATOM 7273 N N . CYS A 1 891 ? -2.037 35.003 -0.500 1.00 95.94 891 CYS A N 1
ATOM 7274 C CA . CYS A 1 891 ? -2.594 33.660 -0.379 1.00 95.94 891 CYS A CA 1
ATOM 7275 C C . CYS A 1 891 ? -2.411 33.091 1.040 1.00 95.94 891 CYS A C 1
ATOM 7277 O O . CYS A 1 891 ? -1.684 32.116 1.237 1.00 95.94 891 CYS A O 1
ATOM 7279 N N . LYS A 1 892 ? -3.034 33.701 2.056 1.00 97.12 892 LYS A N 1
ATOM 7280 C CA . LYS A 1 892 ? -2.882 33.305 3.474 1.00 97.12 892 LYS A CA 1
ATOM 7281 C C . LYS A 1 892 ? -3.566 31.969 3.796 1.00 97.12 892 LYS A C 1
ATOM 7283 O O . LYS A 1 892 ? -4.400 31.473 3.039 1.00 97.12 892 LYS A O 1
ATOM 7288 N N . PHE A 1 893 ? -3.220 31.387 4.944 1.00 97.62 893 PHE A N 1
ATOM 7289 C CA . PHE A 1 893 ? -3.874 30.170 5.428 1.00 97.62 893 PHE A CA 1
ATOM 7290 C C . PHE A 1 893 ? -5.318 30.437 5.857 1.00 97.62 893 PHE A C 1
ATOM 7292 O O . PHE A 1 893 ? -5.622 31.490 6.408 1.00 97.62 893 PHE A O 1
ATOM 7299 N N . LEU A 1 894 ? -6.201 29.467 5.651 1.00 96.81 894 LEU A N 1
ATOM 7300 C CA . LEU A 1 894 ? -7.613 29.561 5.988 1.00 96.81 894 LEU A CA 1
ATOM 7301 C C . LEU A 1 894 ? -7.874 29.268 7.473 1.00 96.81 894 LEU A C 1
ATOM 7303 O O . LEU A 1 894 ? -7.529 28.201 7.981 1.00 96.81 894 LEU A O 1
ATOM 7307 N N . ASP A 1 895 ? -8.590 30.165 8.151 1.00 95.00 895 ASP A N 1
ATOM 7308 C CA . ASP A 1 895 ? -8.883 30.091 9.593 1.00 95.00 895 ASP A CA 1
ATOM 7309 C C . ASP A 1 895 ? -9.605 28.809 10.021 1.00 95.00 895 ASP A C 1
ATOM 7311 O O . ASP A 1 895 ? -9.467 28.362 11.167 1.00 95.00 895 ASP A O 1
ATOM 7315 N N . LYS A 1 896 ? -10.425 28.262 9.119 1.00 95.12 896 LYS A N 1
ATOM 7316 C CA . LYS A 1 896 ? -11.325 27.131 9.366 1.00 95.12 896 LYS A CA 1
ATOM 7317 C C . LYS A 1 896 ? -10.595 25.786 9.399 1.00 95.12 896 LYS A C 1
ATOM 7319 O O . LYS A 1 896 ? -11.061 24.875 10.074 1.00 95.12 896 LYS A O 1
ATOM 7324 N N . PHE A 1 897 ? -9.461 25.662 8.710 1.00 93.94 897 PHE A N 1
ATOM 7325 C CA . PHE A 1 897 ? -8.806 24.376 8.453 1.00 93.94 897 PHE A CA 1
ATOM 7326 C C . PHE A 1 897 ? -7.457 24.273 9.174 1.00 93.94 897 PHE A C 1
ATOM 7328 O O . PHE A 1 897 ? -6.415 24.059 8.558 1.00 93.94 897 PHE A O 1
ATOM 7335 N N . ASP A 1 898 ? -7.484 24.424 10.500 1.00 87.75 898 ASP A N 1
ATOM 7336 C CA . ASP A 1 898 ? -6.294 24.501 11.359 1.00 87.75 898 ASP A CA 1
ATOM 7337 C C . ASP A 1 898 ? -5.398 23.254 11.298 1.00 87.75 898 ASP A C 1
ATOM 7339 O O . ASP A 1 898 ? -4.176 23.376 11.323 1.00 87.75 898 ASP A O 1
ATOM 7343 N N . LYS A 1 899 ? -5.995 22.064 11.177 1.00 89.69 899 LYS A N 1
ATOM 7344 C CA . LYS A 1 899 ? -5.264 20.789 11.070 1.00 89.69 899 LYS A CA 1
ATOM 7345 C C . LYS A 1 899 ? -4.570 20.586 9.722 1.00 89.69 899 LYS A C 1
ATOM 7347 O O . LYS A 1 899 ? -3.474 20.047 9.669 1.00 89.69 899 LYS A O 1
ATOM 7352 N N . HIS A 1 900 ? -5.208 21.018 8.635 1.00 92.75 900 HIS A N 1
ATOM 7353 C CA . HIS A 1 900 ? -4.734 20.769 7.267 1.00 92.75 900 HIS A CA 1
ATOM 7354 C C . HIS A 1 900 ? -3.891 21.926 6.714 1.00 92.75 900 HIS A C 1
ATOM 7356 O O . HIS A 1 900 ? -3.241 21.768 5.681 1.00 92.75 900 HIS A O 1
ATOM 7362 N N . LEU A 1 901 ? -3.904 23.084 7.392 1.00 95.75 901 LEU A N 1
ATOM 7363 C CA . LEU A 1 901 ? -3.201 24.303 6.989 1.00 95.75 901 LEU A CA 1
ATOM 7364 C C . LEU A 1 901 ? -3.463 24.627 5.513 1.00 95.75 901 LEU A C 1
ATOM 7366 O O . LEU A 1 901 ? -2.541 24.683 4.697 1.00 95.75 901 LEU A O 1
ATOM 7370 N N . LEU A 1 902 ? -4.743 24.785 5.166 1.00 97.19 902 LEU A N 1
ATOM 7371 C CA . LEU A 1 902 ? -5.146 25.012 3.781 1.00 97.19 902 LEU A CA 1
ATOM 7372 C C . LEU A 1 902 ? -4.898 26.459 3.355 1.00 97.19 902 LEU A C 1
ATOM 7374 O O . LEU A 1 902 ? -5.192 27.385 4.111 1.00 97.19 902 LEU A O 1
ATOM 7378 N N . ARG A 1 903 ? -4.420 26.653 2.127 1.00 97.62 903 ARG A N 1
ATOM 7379 C CA . ARG A 1 903 ? -4.459 27.929 1.398 1.00 97.62 903 ARG A CA 1
ATOM 7380 C C . ARG A 1 903 ? -5.486 27.831 0.276 1.00 97.62 903 ARG A C 1
ATOM 7382 O O . ARG A 1 903 ? -5.730 26.737 -0.227 1.00 97.62 903 ARG A O 1
ATOM 7389 N N . GLN A 1 904 ? -6.060 28.963 -0.117 1.00 96.31 904 GLN A N 1
ATOM 7390 C CA . GLN A 1 904 ? -7.038 29.034 -1.201 1.00 96.31 904 GLN A CA 1
ATOM 7391 C C . GLN A 1 904 ? -6.602 30.040 -2.251 1.00 96.31 904 GLN A C 1
ATOM 7393 O O . GLN A 1 904 ? -6.207 31.157 -1.919 1.00 96.31 904 GLN A O 1
ATOM 7398 N N . MET A 1 905 ? -6.750 29.643 -3.508 1.00 93.56 905 MET A N 1
ATOM 7399 C CA . MET A 1 905 ? -6.622 30.516 -4.660 1.00 93.56 905 MET A CA 1
ATOM 7400 C C . MET A 1 905 ? -7.756 30.159 -5.621 1.00 93.56 905 MET A C 1
ATOM 7402 O O . MET A 1 905 ? -7.762 29.083 -6.219 1.00 93.56 905 MET A O 1
ATOM 7406 N N . PHE A 1 906 ? -8.758 31.035 -5.716 1.00 90.25 906 PHE A N 1
ATOM 7407 C CA . PHE A 1 906 ? -10.009 30.755 -6.424 1.00 90.25 906 PHE A CA 1
ATOM 7408 C C . PHE A 1 906 ? -10.700 29.469 -5.915 1.00 90.25 906 PHE A C 1
ATOM 7410 O O . PHE A 1 906 ? -11.006 29.341 -4.727 1.00 90.25 906 PHE A O 1
ATOM 7417 N N . LEU A 1 907 ? -10.966 28.516 -6.814 1.00 89.50 907 LEU A N 1
ATOM 7418 C CA . LEU A 1 907 ? -11.639 27.242 -6.533 1.00 89.50 907 LEU A CA 1
ATOM 7419 C C . LEU A 1 907 ? -10.663 26.108 -6.186 1.00 89.50 907 LEU A C 1
ATOM 7421 O O . LEU A 1 907 ? -11.077 24.956 -6.058 1.00 89.50 907 LEU A O 1
ATOM 7425 N N . LEU A 1 908 ? -9.379 26.429 -6.022 1.00 94.12 908 LEU A N 1
ATOM 7426 C CA . LEU A 1 908 ? -8.330 25.474 -5.700 1.00 94.12 908 LEU A CA 1
ATOM 7427 C C . LEU A 1 908 ? -7.827 25.686 -4.282 1.00 94.12 908 LEU A C 1
ATOM 7429 O O . LEU A 1 908 ? -7.735 26.812 -3.781 1.00 94.12 908 LEU A O 1
ATOM 7433 N N . TYR A 1 909 ? -7.445 24.577 -3.669 1.00 96.38 909 TYR A N 1
ATOM 7434 C CA . TYR A 1 909 ? -6.904 24.520 -2.330 1.00 96.38 909 TYR A CA 1
ATOM 7435 C C . TYR A 1 909 ? -5.548 23.834 -2.375 1.00 96.38 909 TYR A C 1
ATOM 7437 O O . TYR A 1 909 ? -5.368 22.832 -3.065 1.00 96.38 909 TYR A O 1
ATOM 7445 N N . HIS A 1 910 ? -4.602 24.365 -1.611 1.00 97.38 910 HIS A N 1
ATOM 7446 C CA . HIS A 1 910 ? -3.336 23.704 -1.318 1.00 97.38 910 HIS A CA 1
ATOM 7447 C C . HIS A 1 910 ? -3.327 23.293 0.147 1.00 97.38 910 HIS A C 1
ATOM 7449 O O . HIS A 1 910 ? -3.606 24.113 1.024 1.00 97.38 910 HIS A O 1
ATOM 7455 N N . CYS A 1 911 ? -3.012 22.029 0.418 1.00 96.88 911 CYS A N 1
ATOM 7456 C CA . CYS A 1 911 ? -2.809 21.532 1.769 1.00 96.88 911 CYS A CA 1
ATOM 7457 C C . CYS A 1 911 ? -1.324 21.533 2.112 1.00 96.88 911 CYS A C 1
ATOM 7459 O O . CYS A 1 911 ? -0.554 20.753 1.559 1.00 96.88 911 CYS A O 1
ATOM 7461 N N . CYS A 1 912 ? -0.921 22.363 3.074 1.00 96.00 912 CYS A N 1
ATOM 7462 C CA . CYS A 1 912 ? 0.478 22.467 3.480 1.00 96.00 912 CYS A CA 1
ATOM 7463 C C . CYS A 1 912 ? 0.968 21.266 4.306 1.00 96.00 912 CYS A C 1
ATOM 7465 O O . CYS A 1 912 ? 2.176 21.068 4.414 1.00 96.00 912 CYS A O 1
ATOM 7467 N N . THR A 1 913 ? 0.081 20.462 4.901 1.00 93.31 913 THR A N 1
ATOM 7468 C CA . THR A 1 913 ? 0.507 19.254 5.631 1.00 93.31 913 THR A CA 1
ATOM 7469 C C . THR A 1 913 ? 0.782 18.082 4.696 1.00 93.31 913 THR A C 1
ATOM 7471 O O . THR A 1 913 ? 1.771 17.382 4.881 1.00 93.31 913 THR A O 1
ATOM 7474 N N . CYS A 1 914 ? -0.054 17.900 3.673 1.00 93.12 914 CYS A N 1
ATOM 7475 C CA . CYS A 1 914 ? 0.076 16.813 2.697 1.00 93.12 914 CYS A CA 1
ATOM 7476 C C . CYS A 1 914 ? 0.862 17.225 1.437 1.00 93.12 914 CYS A C 1
ATOM 7478 O O . CYS A 1 914 ? 1.251 16.374 0.648 1.00 93.12 914 CYS A O 1
ATOM 7480 N N . ASN A 1 915 ? 1.083 18.527 1.246 1.00 94.94 915 ASN A N 1
ATOM 7481 C CA . ASN A 1 915 ? 1.662 19.157 0.059 1.00 94.94 915 ASN A CA 1
ATOM 7482 C C . ASN A 1 915 ? 0.968 18.802 -1.266 1.00 94.94 915 ASN A C 1
ATOM 7484 O O . ASN A 1 915 ? 1.625 18.505 -2.261 1.00 94.94 915 ASN A O 1
ATOM 7488 N N . VAL A 1 916 ? -0.365 18.847 -1.277 1.00 93.62 916 VAL A N 1
ATOM 7489 C CA . VAL A 1 916 ? -1.197 18.524 -2.449 1.00 93.62 916 VAL A CA 1
ATOM 7490 C C . VAL A 1 916 ? -2.089 19.699 -2.836 1.00 93.62 916 VAL A C 1
ATOM 7492 O O . VAL A 1 916 ? -2.464 20.502 -1.977 1.00 93.62 916 VAL A O 1
ATOM 7495 N N . ILE A 1 917 ? -2.435 19.787 -4.122 1.00 94.44 917 ILE A N 1
ATOM 7496 C CA . ILE A 1 917 ? -3.408 20.745 -4.662 1.00 94.44 917 ILE A CA 1
ATOM 7497 C C . ILE A 1 917 ? -4.654 19.974 -5.088 1.00 94.44 917 ILE A C 1
ATOM 7499 O O . ILE A 1 917 ? -4.543 18.918 -5.705 1.00 94.44 917 ILE A O 1
ATOM 7503 N N . PHE A 1 918 ? -5.833 20.495 -4.768 1.00 92.94 918 PHE A N 1
ATOM 7504 C CA . PHE A 1 918 ? -7.112 19.897 -5.147 1.00 92.94 918 PHE A CA 1
ATOM 7505 C C . PHE A 1 918 ? -8.190 20.967 -5.338 1.00 92.94 918 PHE A C 1
ATOM 7507 O O . PHE A 1 918 ? -8.092 22.073 -4.802 1.00 92.94 918 PHE A O 1
ATOM 7514 N N . SER A 1 919 ? -9.229 20.652 -6.114 1.00 92.38 919 SER A N 1
ATOM 7515 C CA . SER A 1 919 ? -10.371 21.550 -6.311 1.00 92.38 919 SER A CA 1
ATOM 7516 C C . SER A 1 919 ? -11.349 21.507 -5.137 1.00 92.38 919 SER A C 1
ATOM 7518 O O . SER A 1 919 ? -11.339 20.591 -4.308 1.00 92.38 919 SER A O 1
ATOM 7520 N N . LYS A 1 920 ? -12.241 22.499 -5.079 1.00 90.38 920 LYS A N 1
ATOM 7521 C CA . LYS A 1 920 ? -13.292 22.604 -4.063 1.00 90.38 920 LYS A CA 1
ATOM 7522 C C . LYS A 1 920 ? -14.149 21.341 -3.952 1.00 90.38 920 LYS A C 1
ATOM 7524 O O . LYS A 1 920 ? -14.488 20.955 -2.833 1.00 90.38 920 LYS A O 1
ATOM 7529 N N . LYS A 1 921 ? -14.454 20.675 -5.075 1.00 87.56 921 LYS A N 1
ATOM 7530 C CA . LYS A 1 921 ? -15.185 19.392 -5.113 1.00 87.56 921 LYS A CA 1
ATOM 7531 C C . LYS A 1 921 ? -14.576 18.341 -4.173 1.00 87.56 921 LYS A C 1
ATOM 7533 O O . LYS A 1 921 ? -15.310 17.609 -3.516 1.00 87.56 921 LYS A O 1
ATOM 7538 N N . TYR A 1 922 ? -13.249 18.305 -4.052 1.00 87.75 922 TYR A N 1
ATOM 7539 C CA . TYR A 1 922 ? -12.527 17.306 -3.256 1.00 87.75 922 TYR A CA 1
ATOM 7540 C C . TYR A 1 922 ? -12.198 17.754 -1.831 1.00 87.75 922 TYR A C 1
ATOM 7542 O O . TYR A 1 922 ? -11.653 16.966 -1.059 1.00 87.75 922 TYR A O 1
ATOM 7550 N N . LEU A 1 923 ? -12.551 18.985 -1.446 1.00 92.38 923 LEU A N 1
ATOM 7551 C CA . LEU A 1 923 ? -12.223 19.533 -0.131 1.00 92.38 923 LEU A CA 1
ATOM 7552 C C . LEU A 1 923 ? -12.743 18.645 1.004 1.00 92.38 923 LEU A C 1
ATOM 7554 O O . LEU A 1 923 ? -11.978 18.283 1.891 1.00 92.38 923 LEU A O 1
ATOM 7558 N N . ASN A 1 924 ? -14.015 18.241 0.963 1.00 90.50 924 ASN A N 1
ATOM 7559 C CA . ASN A 1 924 ? -14.595 17.412 2.024 1.00 90.50 924 ASN A CA 1
ATOM 7560 C C . ASN A 1 924 ? -13.930 16.034 2.109 1.00 90.50 924 ASN A C 1
ATOM 7562 O O . ASN A 1 924 ? -13.633 15.582 3.209 1.00 90.50 924 ASN A O 1
ATOM 7566 N N . SER A 1 925 ? -13.638 15.407 0.966 1.00 86.62 925 SER A N 1
ATOM 7567 C CA . SER A 1 925 ? -12.921 14.128 0.928 1.00 86.62 925 SER A CA 1
ATOM 7568 C C . SER A 1 925 ? -11.529 14.267 1.541 1.00 86.62 925 SER A C 1
ATOM 7570 O O . SER A 1 925 ? -11.165 13.500 2.429 1.00 86.62 925 SER A O 1
ATOM 7572 N N . HIS A 1 926 ? -10.771 15.288 1.140 1.00 91.50 926 HIS A N 1
ATOM 7573 C CA . HIS A 1 926 ? -9.435 15.528 1.675 1.00 91.50 926 HIS A CA 1
ATOM 7574 C C . HIS A 1 926 ? -9.449 15.787 3.190 1.00 91.50 926 HIS A C 1
ATOM 7576 O O . HIS A 1 926 ? -8.589 15.284 3.903 1.00 91.50 926 HIS A O 1
ATOM 7582 N N . LEU A 1 927 ? -10.459 16.495 3.711 1.00 91.31 927 LEU A N 1
ATOM 7583 C CA . LEU A 1 927 ? -10.598 16.748 5.152 1.00 91.31 927 LEU A CA 1
ATOM 7584 C C . LEU A 1 927 ? -10.851 15.483 5.991 1.00 91.31 927 LEU A C 1
ATOM 7586 O O . LEU A 1 927 ? -10.685 15.527 7.212 1.00 91.31 927 LEU A O 1
ATOM 7590 N N . THR A 1 928 ? -11.272 14.381 5.360 1.00 88.38 928 THR A N 1
ATOM 7591 C CA . THR A 1 928 ? -11.430 13.073 6.019 1.00 88.38 928 THR A CA 1
ATOM 7592 C C . THR A 1 928 ? -10.161 12.230 5.999 1.00 88.38 928 THR A C 1
ATOM 7594 O O . THR A 1 928 ? -10.099 11.221 6.702 1.00 88.38 928 THR A O 1
ATOM 7597 N N . TRP A 1 929 ? -9.144 12.623 5.224 1.00 86.38 929 TRP A N 1
ATOM 7598 C CA . TRP A 1 929 ? -7.903 11.866 5.160 1.00 86.38 929 TRP A CA 1
ATOM 7599 C C . TRP A 1 929 ? -7.237 11.830 6.538 1.00 86.38 929 TRP A C 1
ATOM 7601 O O . TRP A 1 929 ? -7.187 12.852 7.234 1.00 86.38 929 TRP A O 1
ATOM 7611 N N . PRO A 1 930 ? -6.709 10.668 6.961 1.00 79.69 930 PRO A N 1
ATOM 7612 C CA . PRO A 1 930 ? -5.944 10.586 8.188 1.00 79.69 930 PRO A CA 1
ATOM 7613 C C . PRO A 1 930 ? -4.656 11.385 7.995 1.00 79.69 930 PRO A C 1
ATOM 7615 O O . PRO A 1 930 ? -3.674 10.895 7.441 1.00 79.69 930 PRO A O 1
ATOM 7618 N N . ILE A 1 931 ? -4.651 12.637 8.451 1.00 77.00 931 ILE A N 1
ATOM 7619 C CA . ILE A 1 931 ? -3.410 13.391 8.553 1.00 77.00 931 ILE A CA 1
ATOM 7620 C C . ILE A 1 931 ? -2.563 12.641 9.572 1.00 77.00 931 ILE A C 1
ATOM 7622 O O . ILE A 1 931 ? -2.952 12.520 10.739 1.00 77.00 931 ILE A O 1
ATOM 7626 N N . GLN A 1 932 ? -1.398 12.157 9.147 1.00 61.22 932 GLN A N 1
ATOM 7627 C CA . GLN A 1 932 ? -0.354 11.736 10.068 1.00 61.22 932 GLN A CA 1
ATOM 7628 C C . GLN A 1 932 ? 0.178 12.983 10.785 1.00 61.22 932 GLN A C 1
ATOM 7630 O O . GLN A 1 932 ? 1.275 13.472 10.527 1.00 61.22 932 GLN A O 1
ATOM 7635 N N . GLU A 1 933 ? -0.621 13.544 11.695 1.00 61.88 933 GLU A N 1
ATOM 7636 C CA . GLU A 1 933 ? -0.128 14.455 12.710 1.00 61.88 933 GLU A CA 1
ATOM 7637 C C . GLU A 1 933 ? 0.757 13.607 13.621 1.00 61.88 933 GLU A C 1
ATOM 7639 O O . GLU A 1 933 ? 0.311 13.088 14.648 1.00 61.88 933 GLU A O 1
ATOM 7644 N N . ALA A 1 934 ? 2.024 13.436 13.238 1.00 58.09 934 ALA A N 1
ATOM 7645 C CA . ALA A 1 934 ? 3.050 12.989 14.156 1.00 58.09 934 ALA A CA 1
ATOM 7646 C C . ALA A 1 934 ? 3.064 14.021 15.283 1.00 58.09 934 ALA A C 1
ATOM 7648 O O . ALA A 1 934 ? 3.660 15.094 15.142 1.00 58.09 934 ALA A O 1
ATOM 7649 N N . LYS A 1 935 ? 2.305 13.751 16.358 1.00 67.62 935 LYS A N 1
ATOM 7650 C CA . LYS A 1 935 ? 2.145 14.639 17.509 1.00 67.62 935 LYS A CA 1
ATOM 7651 C C . LYS A 1 935 ? 3.532 14.946 18.020 1.00 67.62 935 LYS A C 1
ATOM 7653 O O . LYS A 1 935 ? 4.126 14.172 18.767 1.00 67.62 935 LYS A O 1
ATOM 7658 N N . THR A 1 936 ? 4.064 16.082 17.591 1.00 78.31 936 THR A N 1
ATOM 7659 C CA . THR A 1 936 ? 5.457 16.377 17.841 1.00 78.31 936 THR A CA 1
ATOM 7660 C C . THR A 1 936 ? 5.559 16.725 19.309 1.00 78.31 936 THR A C 1
ATOM 7662 O O . THR A 1 936 ? 5.042 17.763 19.751 1.00 78.31 936 THR A O 1
ATOM 7665 N N . SER A 1 937 ? 6.153 15.816 20.083 1.00 88.06 937 SER A N 1
ATOM 7666 C CA . SER A 1 937 ? 6.267 15.985 21.525 1.00 88.06 937 SER A CA 1
ATOM 7667 C C . SER A 1 937 ? 6.959 17.316 21.828 1.00 88.06 937 SER A C 1
ATOM 7669 O O . SER A 1 937 ? 7.812 17.783 21.070 1.00 88.06 937 SER A O 1
ATOM 7671 N N . LYS A 1 938 ? 6.617 17.953 22.956 1.00 88.88 938 LYS A N 1
ATOM 7672 C CA . LYS A 1 938 ? 7.286 19.200 23.374 1.00 88.88 938 LYS A CA 1
ATOM 7673 C C . LYS A 1 938 ? 8.814 19.028 23.449 1.00 88.88 938 LYS A C 1
ATOM 7675 O O . LYS A 1 938 ? 9.534 19.985 23.188 1.00 88.88 938 LYS A O 1
ATOM 7680 N N . LYS A 1 939 ? 9.293 17.813 23.766 1.00 90.50 939 LYS A N 1
ATOM 7681 C CA . LYS A 1 939 ? 10.718 17.448 23.796 1.00 90.50 939 LYS A CA 1
ATOM 7682 C C . LYS A 1 939 ? 11.329 17.464 22.393 1.00 90.50 939 LYS A C 1
ATOM 7684 O O . LYS A 1 939 ? 12.317 18.160 22.194 1.00 90.50 939 LYS A O 1
ATOM 7689 N N . MET A 1 940 ? 10.708 16.777 21.432 1.00 89.44 940 MET A N 1
ATOM 7690 C CA . MET A 1 940 ? 11.164 16.746 20.035 1.00 89.44 940 MET A CA 1
ATOM 7691 C C . MET A 1 940 ? 11.162 18.144 19.417 1.00 89.44 940 MET A C 1
ATOM 7693 O O . MET A 1 940 ? 12.135 18.555 18.805 1.00 89.44 940 MET A O 1
ATOM 7697 N N . ARG A 1 941 ? 10.123 18.936 19.695 1.00 92.56 941 ARG A N 1
ATOM 7698 C CA . ARG A 1 941 ? 10.046 20.329 19.248 1.00 92.56 941 ARG A CA 1
ATOM 7699 C C . ARG A 1 941 ? 11.167 21.204 19.815 1.00 92.56 941 ARG A C 1
ATOM 7701 O O . ARG A 1 941 ? 11.719 22.026 19.096 1.00 92.56 941 ARG A O 1
ATOM 7708 N N . LYS A 1 942 ? 11.506 21.042 21.100 1.00 92.56 942 LYS A N 1
ATOM 7709 C CA . LYS A 1 942 ? 12.619 21.773 21.725 1.00 92.56 942 LYS A CA 1
ATOM 7710 C C . LYS A 1 942 ? 13.964 21.360 21.116 1.00 92.56 942 LYS A C 1
ATOM 7712 O O . LYS A 1 942 ? 14.789 22.228 20.869 1.00 92.56 942 LYS A O 1
ATOM 7717 N N . ALA A 1 943 ? 14.162 20.066 20.851 1.00 90.94 943 ALA A N 1
ATOM 7718 C CA . ALA A 1 943 ? 15.356 19.566 20.171 1.00 90.94 943 ALA A CA 1
ATOM 7719 C C . ALA A 1 943 ? 15.475 20.135 18.747 1.00 90.94 943 ALA A C 1
ATOM 7721 O O . ALA A 1 943 ? 16.524 20.660 18.390 1.00 90.94 943 ALA A O 1
ATOM 7722 N N . ASP A 1 944 ? 14.378 20.137 17.988 1.00 91.44 944 ASP A N 1
ATOM 7723 C CA . ASP A 1 944 ? 14.327 20.718 16.646 1.00 91.44 944 ASP A CA 1
ATOM 7724 C C . ASP A 1 944 ? 14.669 22.220 16.660 1.00 91.44 944 ASP A C 1
ATOM 7726 O O . ASP A 1 944 ? 15.481 22.678 15.857 1.00 91.44 944 ASP A O 1
ATOM 7730 N N . PHE A 1 945 ? 14.121 22.996 17.601 1.00 91.25 945 PHE A N 1
ATOM 7731 C CA . PHE A 1 945 ? 14.473 24.416 17.740 1.00 91.25 945 PHE A CA 1
ATOM 7732 C C . PHE A 1 945 ? 15.946 24.623 18.097 1.00 91.25 945 PHE A C 1
ATOM 7734 O O . PHE A 1 945 ? 16.590 25.507 17.538 1.00 91.25 945 PHE A O 1
ATOM 7741 N N . ASN A 1 946 ? 16.502 23.780 18.970 1.00 90.62 946 ASN A N 1
ATOM 7742 C CA . ASN A 1 946 ? 17.925 23.821 19.301 1.00 90.62 946 ASN A CA 1
ATOM 7743 C C . ASN A 1 946 ? 18.813 23.444 18.102 1.00 90.62 946 ASN A C 1
ATOM 7745 O O . ASN A 1 946 ? 19.940 23.918 18.018 1.00 90.62 946 ASN A O 1
ATOM 7749 N N . SER A 1 947 ? 18.307 22.634 17.166 1.00 88.94 947 SER A N 1
ATOM 7750 C CA . SER A 1 947 ? 18.999 22.301 15.912 1.00 88.94 947 SER A CA 1
ATOM 7751 C C . SER A 1 947 ? 18.931 23.405 14.845 1.00 88.94 947 SER A C 1
ATOM 7753 O O . SER A 1 947 ? 19.507 23.251 13.774 1.00 88.94 947 SER A O 1
ATOM 7755 N N . GLY A 1 948 ? 18.244 24.522 15.123 1.00 90.81 948 GLY A N 1
ATOM 7756 C CA . GLY A 1 948 ? 18.127 25.665 14.213 1.00 90.81 948 GLY A CA 1
ATOM 7757 C C . GLY A 1 948 ? 16.855 25.691 13.358 1.00 90.81 948 GLY A C 1
ATOM 7758 O O . GLY A 1 948 ? 16.687 26.610 12.555 1.00 90.81 948 GLY A O 1
ATOM 7759 N N . ILE A 1 949 ? 15.926 24.741 13.537 1.00 92.50 949 ILE A N 1
ATOM 7760 C CA . ILE A 1 949 ? 14.640 24.760 12.826 1.00 92.50 949 ILE A CA 1
ATOM 7761 C C . ILE A 1 949 ? 13.828 25.989 13.257 1.00 92.50 949 ILE A C 1
ATOM 7763 O O . ILE A 1 949 ? 13.570 26.210 14.443 1.00 92.50 949 ILE A O 1
ATOM 7767 N N . LYS A 1 950 ? 13.375 26.781 12.280 1.00 94.44 950 LYS A N 1
ATOM 7768 C CA . LYS A 1 950 ? 12.652 28.037 12.522 1.00 94.44 950 LYS A CA 1
ATOM 7769 C C . LYS A 1 950 ? 11.180 27.795 12.879 1.00 94.44 950 LYS A C 1
ATOM 7771 O O . LYS A 1 950 ? 10.509 26.937 12.303 1.00 94.44 950 LYS A O 1
ATOM 7776 N N . LEU A 1 951 ? 10.669 28.609 13.804 1.00 95.44 951 LEU A N 1
ATOM 7777 C CA . LEU A 1 951 ? 9.243 28.742 14.110 1.00 95.44 951 LEU A CA 1
ATOM 7778 C C . LEU A 1 951 ? 8.691 29.986 13.405 1.00 95.44 951 LEU A C 1
ATOM 7780 O O . LEU A 1 951 ? 9.156 31.093 13.661 1.00 95.44 951 LEU A O 1
ATOM 7784 N N . LEU A 1 952 ? 7.683 29.813 12.553 1.00 96.00 952 LEU A N 1
ATOM 7785 C CA . LEU A 1 952 ? 7.002 30.894 11.848 1.00 96.00 952 LEU A CA 1
ATOM 7786 C C . LEU A 1 952 ? 5.580 31.063 12.384 1.00 96.00 952 LEU A C 1
ATOM 7788 O O . LEU A 1 952 ? 4.818 30.101 12.486 1.00 96.00 952 LEU A O 1
ATOM 7792 N N . HIS A 1 953 ? 5.203 32.300 12.696 1.00 95.56 953 HIS A N 1
ATOM 7793 C CA . HIS A 1 953 ? 3.813 32.642 12.979 1.00 95.56 953 HIS A CA 1
ATOM 7794 C C . HIS A 1 953 ? 3.067 32.838 11.666 1.00 95.56 953 HIS A C 1
ATOM 7796 O O . HIS A 1 953 ? 3.420 33.705 10.866 1.00 95.56 953 HIS A O 1
ATOM 7802 N N . VAL A 1 954 ? 2.042 32.021 11.438 1.00 94.75 954 VAL A N 1
ATOM 7803 C CA . VAL A 1 954 ? 1.298 32.061 10.182 1.00 94.75 954 VAL A CA 1
ATOM 7804 C C . VAL A 1 954 ? 0.156 33.062 10.249 1.00 94.75 954 VAL A C 1
ATOM 7806 O O . VAL A 1 954 ? -0.627 33.081 11.198 1.00 94.75 954 VAL A O 1
ATOM 7809 N N . GLN A 1 955 ? 0.069 33.904 9.220 1.00 94.75 955 GLN A N 1
ATOM 7810 C CA . GLN A 1 955 ? -1.084 34.767 9.009 1.00 94.75 955 GLN A CA 1
ATOM 7811 C C . GLN A 1 955 ? -2.235 33.988 8.381 1.00 94.75 955 GLN A C 1
ATOM 7813 O O . GLN A 1 955 ? -2.054 32.965 7.718 1.00 94.75 955 GLN A O 1
ATOM 7818 N N . THR A 1 956 ? -3.427 34.514 8.605 1.00 95.81 956 THR A N 1
ATOM 7819 C CA . THR A 1 956 ? -4.660 33.754 8.567 1.00 95.81 956 THR A CA 1
ATOM 7820 C C . THR A 1 956 ? -5.736 34.609 7.886 1.00 95.81 956 THR A C 1
ATOM 7822 O O . THR A 1 956 ? -5.688 35.841 7.964 1.00 95.81 956 THR A O 1
ATOM 7825 N N . GLN A 1 957 ? -6.629 33.984 7.121 1.00 95.44 957 GLN A N 1
ATOM 7826 C CA . GLN A 1 957 ? -7.726 34.638 6.410 1.00 95.44 957 GLN A CA 1
ATOM 7827 C C . GLN A 1 957 ? -8.991 33.778 6.425 1.00 95.44 957 GLN A C 1
ATOM 7829 O O . GLN A 1 957 ? -8.947 32.561 6.614 1.00 95.44 957 GLN A O 1
ATOM 7834 N N . LYS A 1 958 ? -10.144 34.411 6.201 1.00 96.12 958 LYS A N 1
ATOM 7835 C CA . LYS A 1 958 ? -11.402 33.687 5.999 1.00 96.12 958 LYS A CA 1
ATOM 7836 C C . LYS A 1 958 ? -11.425 33.064 4.604 1.00 96.12 958 LYS A C 1
ATOM 7838 O O . LYS A 1 958 ? -10.832 33.600 3.678 1.00 96.12 958 LYS A O 1
ATOM 7843 N N . GLU A 1 959 ? -12.121 31.941 4.481 1.00 94.62 959 GLU A N 1
ATOM 7844 C CA . GLU A 1 959 ? -12.392 31.306 3.190 1.00 94.62 959 GLU A CA 1
ATOM 7845 C C . GLU A 1 959 ? -13.223 32.244 2.307 1.00 94.62 959 GLU A C 1
ATOM 7847 O O . GLU A 1 959 ? -14.250 32.771 2.748 1.00 94.62 959 GLU A O 1
ATOM 7852 N N . GLU A 1 960 ? -12.775 32.455 1.072 1.00 92.06 960 GLU A N 1
ATOM 7853 C CA . GLU A 1 960 ? -13.507 33.240 0.083 1.00 92.06 960 GLU A CA 1
ATOM 7854 C C . GLU A 1 960 ? -14.477 32.330 -0.675 1.00 92.06 960 GLU A C 1
ATOM 7856 O O . GLU A 1 960 ? -14.116 31.264 -1.179 1.00 92.06 960 GLU A O 1
ATOM 7861 N N . ILE A 1 961 ? -15.745 32.737 -0.756 1.00 86.00 961 ILE A N 1
ATOM 7862 C CA . ILE A 1 961 ? -16.789 31.947 -1.412 1.00 86.00 961 ILE A CA 1
ATOM 7863 C C . ILE A 1 961 ? -17.005 32.481 -2.828 1.00 86.00 961 ILE A C 1
ATOM 7865 O O . ILE A 1 961 ? -17.633 33.519 -3.029 1.00 86.00 961 ILE A O 1
ATOM 7869 N N . TYR A 1 962 ? -16.537 31.728 -3.820 1.00 83.00 962 TYR A N 1
ATOM 7870 C CA . TYR A 1 962 ? -16.773 32.010 -5.235 1.00 83.00 962 TYR A CA 1
ATOM 7871 C C . TYR A 1 962 ? -18.100 31.366 -5.670 1.00 83.00 962 TYR A C 1
ATOM 7873 O O . TYR A 1 962 ? -18.183 30.151 -5.820 1.00 83.00 962 TYR A O 1
ATOM 7881 N N . LEU A 1 963 ? -19.161 32.172 -5.817 1.00 69.69 963 LEU A N 1
ATOM 7882 C CA . LEU A 1 963 ? -20.522 31.698 -6.140 1.00 69.69 963 LEU A CA 1
ATOM 7883 C C . LEU A 1 963 ? -20.820 31.597 -7.650 1.00 69.69 963 LEU A C 1
ATOM 7885 O O . LEU A 1 963 ? -21.865 31.072 -8.016 1.00 69.69 963 LEU A O 1
ATOM 7889 N N . LYS A 1 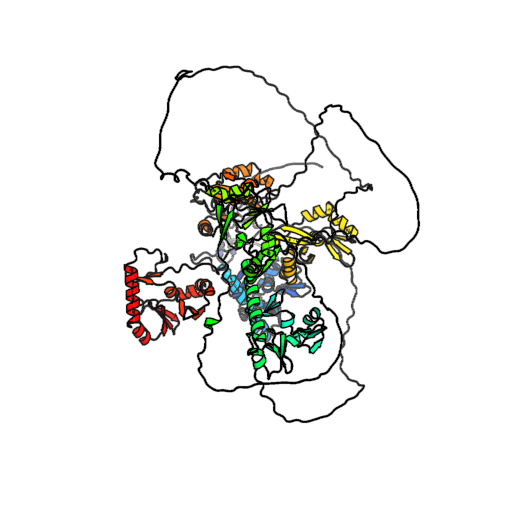964 ? -19.962 32.149 -8.521 1.00 72.19 964 LYS A N 1
ATOM 7890 C CA . LYS A 1 964 ? -20.255 32.330 -9.961 1.00 72.19 964 LYS A CA 1
ATOM 7891 C C . LYS A 1 964 ? -19.096 32.005 -10.910 1.00 72.19 964 LYS A C 1
ATOM 7893 O O . LYS A 1 964 ? -19.192 32.309 -12.093 1.00 72.19 964 LYS A O 1
ATOM 7898 N N . MET A 1 965 ? -17.995 31.448 -10.412 1.00 72.94 965 MET A N 1
ATOM 7899 C CA . MET A 1 965 ? -16.879 31.049 -11.275 1.00 72.94 965 MET A CA 1
ATOM 7900 C C . MET A 1 965 ? -17.009 29.565 -11.598 1.00 72.94 965 MET A C 1
ATOM 7902 O O . MET A 1 965 ? -17.242 28.759 -10.699 1.00 72.94 965 MET A O 1
ATOM 7906 N N . GLN A 1 966 ? -16.891 29.230 -12.879 1.00 68.62 966 GLN A N 1
ATOM 7907 C CA . GLN A 1 966 ? -16.770 27.853 -13.340 1.00 68.62 966 GLN A CA 1
ATOM 7908 C C . GLN A 1 966 ? -15.373 27.344 -12.957 1.00 68.62 966 GLN A C 1
ATOM 7910 O O . GLN A 1 966 ? -14.404 28.107 -13.016 1.00 68.62 966 GLN A O 1
ATOM 7915 N N . GLU A 1 967 ? -15.272 26.095 -12.496 1.00 62.44 967 GLU A N 1
ATOM 7916 C CA . GLU A 1 967 ? -13.976 25.489 -12.172 1.00 62.44 967 GLU A CA 1
ATOM 7917 C C . GLU A 1 967 ? -13.089 25.501 -13.425 1.00 62.44 967 GLU A C 1
ATOM 7919 O O . GLU A 1 967 ? -13.522 25.119 -14.509 1.00 62.44 967 GLU A O 1
ATOM 7924 N N . SER A 1 968 ? -11.856 25.997 -13.294 1.00 57.41 968 SER A N 1
ATOM 7925 C CA . SER A 1 968 ? -10.855 25.888 -14.354 1.00 57.41 968 SER A CA 1
ATOM 7926 C C . SER A 1 968 ? -10.584 24.410 -14.628 1.00 57.41 968 SER A C 1
ATOM 7928 O O . SER A 1 968 ? -10.396 23.662 -13.666 1.00 57.41 968 SER A O 1
ATOM 7930 N N . ASN A 1 969 ? -10.499 24.019 -15.904 1.00 49.78 969 ASN A N 1
ATOM 7931 C CA . ASN A 1 969 ? -10.093 22.681 -16.352 1.00 49.78 969 ASN A CA 1
ATOM 7932 C C . ASN A 1 969 ? -8.620 22.413 -15.995 1.00 49.78 969 ASN A C 1
ATOM 7934 O O . ASN A 1 969 ? -7.755 22.369 -16.865 1.00 49.78 969 ASN A O 1
ATOM 7938 N N . ILE A 1 970 ? -8.301 22.293 -14.708 1.00 51.97 970 ILE A N 1
ATOM 7939 C CA . ILE A 1 970 ? -7.033 21.708 -14.294 1.00 51.97 970 ILE A CA 1
ATOM 7940 C C . ILE A 1 970 ? -7.150 20.221 -14.571 1.00 51.97 970 ILE A C 1
ATOM 7942 O O . ILE A 1 970 ? -7.856 19.499 -13.871 1.00 51.97 970 ILE A O 1
ATOM 7946 N N . GLU A 1 971 ? -6.462 19.796 -15.620 1.00 46.12 971 GLU A N 1
ATOM 7947 C CA . GLU A 1 971 ? -6.250 18.397 -15.939 1.00 46.12 971 GLU A CA 1
ATOM 7948 C C . GLU A 1 971 ? -5.369 17.799 -14.831 1.00 46.12 971 GLU A C 1
ATOM 7950 O O . GLU A 1 971 ? -4.175 18.084 -14.720 1.00 46.12 971 GLU A O 1
ATOM 7955 N N . ILE A 1 972 ? -5.984 17.052 -13.913 1.00 49.00 972 ILE A N 1
ATOM 7956 C CA . ILE A 1 972 ? -5.264 16.331 -12.862 1.00 49.00 972 ILE A CA 1
ATOM 7957 C C . ILE A 1 972 ? -4.544 15.163 -13.547 1.00 49.00 972 ILE A C 1
ATOM 7959 O O . ILE A 1 972 ? -5.151 14.137 -13.826 1.00 49.00 972 ILE A O 1
ATOM 7963 N N . ILE A 1 973 ? -3.246 15.333 -13.812 1.00 42.03 973 ILE A N 1
ATOM 7964 C CA . ILE A 1 973 ? -2.408 14.398 -14.594 1.00 42.03 973 ILE A CA 1
ATOM 7965 C C . ILE A 1 973 ? -2.209 13.043 -13.871 1.00 42.03 973 ILE A C 1
ATOM 7967 O O . ILE A 1 973 ? -1.803 12.056 -14.476 1.00 42.03 973 ILE A O 1
ATOM 7971 N N . GLY A 1 974 ? -2.525 12.959 -12.573 1.00 38.88 974 GLY A N 1
ATOM 7972 C CA . GLY A 1 974 ? -2.482 11.705 -11.821 1.00 38.88 974 GLY A CA 1
ATOM 7973 C C . GLY A 1 974 ? -3.320 11.740 -10.546 1.00 38.88 974 GLY A C 1
ATOM 7974 O O . GLY A 1 974 ? -3.099 12.573 -9.665 1.00 38.88 974 GLY A O 1
ATOM 7975 N N . ARG A 1 975 ? -4.271 10.807 -10.434 1.00 38.44 975 ARG A N 1
ATOM 7976 C CA . ARG A 1 975 ? -5.059 10.540 -9.224 1.00 38.44 975 ARG A CA 1
ATOM 7977 C C . ARG A 1 975 ? -4.446 9.343 -8.499 1.00 38.44 975 ARG A C 1
ATOM 7979 O O . ARG A 1 975 ? -4.505 8.223 -8.991 1.00 38.44 975 ARG A O 1
ATOM 7986 N N . ILE A 1 976 ? -3.842 9.573 -7.334 1.00 39.09 976 ILE A N 1
ATOM 7987 C CA . ILE A 1 976 ? -3.420 8.486 -6.441 1.00 39.09 976 ILE A CA 1
ATOM 7988 C C . ILE A 1 976 ? -4.595 8.198 -5.510 1.00 39.09 976 ILE A C 1
ATOM 7990 O O . ILE A 1 976 ? -4.747 8.843 -4.471 1.00 39.09 976 ILE A O 1
ATOM 7994 N N . ASP A 1 977 ? -5.440 7.241 -5.887 1.00 35.50 977 ASP A N 1
ATOM 7995 C CA . ASP A 1 977 ? -6.438 6.700 -4.969 1.00 35.50 977 ASP A CA 1
ATOM 7996 C C . ASP A 1 977 ? -5.721 5.820 -3.941 1.00 35.50 977 ASP A C 1
ATOM 7998 O O . ASP A 1 977 ? -5.437 4.641 -4.159 1.00 35.50 977 ASP A O 1
ATOM 8002 N N . ILE A 1 978 ? -5.407 6.411 -2.789 1.00 37.94 978 ILE A N 1
ATOM 8003 C CA . ILE A 1 978 ? -4.945 5.662 -1.623 1.00 37.94 978 ILE A CA 1
ATOM 8004 C C . ILE A 1 978 ? -6.158 4.902 -1.081 1.00 37.94 978 ILE A C 1
ATOM 8006 O O . ILE A 1 978 ? -6.847 5.372 -0.176 1.00 37.94 978 ILE A O 1
ATOM 8010 N N . LYS A 1 979 ? -6.441 3.718 -1.638 1.00 40.28 979 LYS A N 1
ATOM 8011 C CA . LYS A 1 979 ? -7.330 2.753 -0.985 1.00 40.28 979 LYS A CA 1
ATOM 8012 C C . LYS A 1 979 ? -6.655 2.387 0.342 1.00 40.28 979 LYS A C 1
ATOM 8014 O O . LYS A 1 979 ? -5.542 1.854 0.310 1.00 40.28 979 LYS A O 1
ATOM 8019 N N . PRO A 1 980 ? -7.236 2.713 1.511 1.00 40.69 980 PRO A N 1
ATOM 8020 C CA . PRO A 1 980 ? -6.626 2.342 2.778 1.00 40.69 980 PRO A CA 1
ATOM 8021 C C . PRO A 1 980 ? -6.447 0.822 2.781 1.00 40.69 980 PRO A C 1
ATOM 8023 O O . PRO A 1 980 ? -7.420 0.096 2.587 1.00 40.69 980 PRO A O 1
ATOM 8026 N N . LYS A 1 981 ? -5.210 0.334 2.958 1.00 41.59 981 LYS A N 1
ATOM 8027 C CA . LYS A 1 981 ? -4.953 -1.101 3.149 1.00 41.59 981 LYS A CA 1
ATOM 8028 C C . LYS A 1 981 ? -5.825 -1.562 4.323 1.00 41.59 981 LYS A C 1
ATOM 8030 O O . LYS A 1 981 ? -5.604 -1.170 5.467 1.00 41.59 981 LYS A O 1
ATOM 8035 N N . SER A 1 982 ? -6.851 -2.343 4.010 1.00 47.66 982 SER A N 1
ATOM 8036 C CA . SER A 1 982 ? -8.057 -2.611 4.804 1.00 47.66 982 SER A CA 1
ATOM 8037 C C . SER A 1 982 ? -7.850 -3.437 6.077 1.00 47.66 982 SER A C 1
ATOM 8039 O O . SER A 1 982 ? -8.822 -3.765 6.753 1.00 47.66 982 SER A O 1
ATOM 8041 N N . ASN A 1 983 ? -6.614 -3.773 6.446 1.00 47.38 983 ASN A N 1
ATOM 8042 C CA . ASN A 1 983 ? -6.387 -4.794 7.470 1.00 47.38 983 ASN A CA 1
ATOM 8043 C C . ASN A 1 983 ? -6.478 -4.264 8.913 1.00 47.38 983 ASN A C 1
ATOM 8045 O O . ASN A 1 983 ? -6.621 -5.070 9.822 1.00 47.38 983 ASN A O 1
ATOM 8049 N N . ASN A 1 984 ? -6.479 -2.940 9.136 1.00 50.22 984 ASN A N 1
ATOM 8050 C CA . ASN A 1 984 ? -6.539 -2.343 10.485 1.00 50.22 984 ASN A CA 1
ATOM 8051 C C . ASN A 1 984 ? -7.660 -1.308 10.692 1.00 50.22 984 ASN A C 1
ATOM 8053 O O . ASN A 1 984 ? -7.635 -0.562 11.672 1.00 50.22 984 ASN A O 1
ATOM 8057 N N . ILE A 1 985 ? -8.656 -1.235 9.804 1.00 57.22 985 ILE A N 1
ATOM 8058 C CA . ILE A 1 985 ? -9.833 -0.400 10.079 1.00 57.22 985 ILE A CA 1
ATOM 8059 C C . ILE A 1 985 ? -10.688 -1.141 11.106 1.00 57.22 985 ILE A C 1
ATOM 8061 O O . ILE A 1 985 ? -11.365 -2.114 10.784 1.00 57.22 985 ILE A O 1
ATOM 8065 N N . GLU A 1 986 ? -10.647 -0.700 12.359 1.00 69.12 986 GLU A N 1
ATOM 8066 C CA . GLU A 1 986 ? -11.588 -1.154 13.377 1.00 69.12 986 GLU A CA 1
ATOM 8067 C C . GLU A 1 986 ? -13.004 -0.751 12.933 1.00 69.12 986 GLU A C 1
ATOM 8069 O O . GLU A 1 986 ? -13.368 0.427 12.958 1.00 69.12 986 GLU A O 1
ATOM 8074 N N . ILE A 1 987 ? -13.799 -1.719 12.463 1.00 76.81 987 ILE A N 1
ATOM 8075 C CA . ILE A 1 987 ? -15.189 -1.458 12.094 1.00 76.81 987 ILE A CA 1
ATOM 8076 C C . ILE A 1 987 ? -15.946 -1.093 13.362 1.00 76.81 987 ILE A C 1
ATOM 8078 O O . ILE A 1 987 ? -16.162 -1.929 14.245 1.00 76.81 987 ILE A O 1
ATOM 8082 N N . LYS A 1 988 ? -16.425 0.148 13.415 1.00 83.12 988 LYS A N 1
ATOM 8083 C CA . LYS A 1 988 ? -17.450 0.536 14.377 1.00 83.12 988 LYS A CA 1
ATOM 8084 C C . LYS A 1 988 ? -18.726 -0.241 14.065 1.00 83.12 988 LYS A C 1
ATOM 8086 O O . LYS A 1 988 ? -19.418 0.031 13.087 1.00 83.12 988 LYS A O 1
ATOM 8091 N N . LYS A 1 989 ? -19.018 -1.244 14.892 1.00 90.38 989 LYS A N 1
ATOM 8092 C CA . LYS A 1 989 ? -20.223 -2.078 14.796 1.00 90.38 989 LYS A CA 1
ATOM 8093 C C . LYS A 1 989 ? -21.449 -1.340 15.320 1.00 90.38 989 LYS A C 1
ATOM 8095 O O . LYS A 1 989 ? -21.994 -1.680 16.366 1.00 90.38 989 LYS A O 1
ATOM 8100 N N . GLU A 1 990 ? -21.851 -0.307 14.599 1.00 92.06 990 GLU A N 1
ATOM 8101 C CA . GLU A 1 990 ? -23.021 0.496 14.932 1.00 92.06 990 GLU A CA 1
ATOM 8102 C C . GLU A 1 990 ? -24.311 -0.244 14.564 1.00 92.06 990 GLU A C 1
ATOM 8104 O O . GLU A 1 990 ? -24.414 -0.896 13.521 1.00 92.06 990 GLU A O 1
ATOM 8109 N N . ASN A 1 991 ? -25.307 -0.154 15.442 1.00 93.38 991 ASN A N 1
ATOM 8110 C CA . ASN A 1 991 ? -26.607 -0.779 15.244 1.00 93.38 991 ASN A CA 1
ATOM 8111 C C . ASN A 1 991 ? -27.360 -0.115 14.077 1.00 93.38 991 ASN A C 1
ATOM 8113 O O . ASN A 1 991 ? -27.230 1.088 13.837 1.00 93.38 991 ASN A O 1
ATOM 8117 N N . LYS A 1 992 ? -28.176 -0.892 13.358 1.00 94.25 992 LYS A N 1
ATOM 8118 C CA . LYS A 1 992 ? -29.023 -0.382 12.272 1.00 94.25 992 LYS A CA 1
ATOM 8119 C C . LYS A 1 992 ? -30.414 -0.061 12.809 1.00 94.25 992 LYS A C 1
ATOM 8121 O O . LYS A 1 992 ? -31.048 -0.919 13.422 1.00 94.25 992 LYS A O 1
ATOM 8126 N N . ILE A 1 993 ? -30.899 1.149 12.539 1.00 93.31 993 ILE A N 1
ATOM 8127 C CA . ILE A 1 993 ? -32.270 1.555 12.860 1.00 93.31 993 ILE A CA 1
ATOM 8128 C C . ILE A 1 993 ? -33.177 1.248 11.668 1.00 93.31 993 ILE A C 1
ATOM 8130 O O . ILE A 1 993 ? -32.903 1.676 10.544 1.00 93.31 993 ILE A O 1
ATOM 8134 N N . ILE A 1 994 ? -34.265 0.530 11.932 1.00 92.62 994 ILE A N 1
ATOM 8135 C CA . ILE A 1 994 ? -35.355 0.283 10.989 1.00 92.62 994 ILE A CA 1
ATOM 8136 C C . ILE A 1 994 ? -36.640 0.862 11.574 1.00 92.62 994 ILE A C 1
ATOM 8138 O O . ILE A 1 994 ? -36.942 0.627 12.741 1.00 92.62 994 ILE A O 1
ATOM 8142 N N . ILE A 1 995 ? -37.401 1.605 10.776 1.00 91.25 995 ILE A N 1
ATOM 8143 C CA . ILE A 1 995 ? -38.724 2.110 11.146 1.00 91.25 995 ILE A CA 1
ATOM 8144 C C . ILE A 1 995 ? -39.758 1.375 10.299 1.00 91.25 995 ILE A C 1
ATOM 8146 O O . ILE A 1 995 ? -39.763 1.526 9.081 1.00 91.25 995 ILE A O 1
ATOM 8150 N N . LEU A 1 996 ? -40.610 0.588 10.957 1.00 91.44 996 LEU A N 1
ATOM 8151 C CA . LEU A 1 996 ? -41.664 -0.213 10.338 1.00 91.44 996 LEU A CA 1
ATOM 8152 C C . LEU A 1 996 ? -43.013 0.152 10.966 1.00 91.44 996 LEU A C 1
ATOM 8154 O O . LEU A 1 996 ? -43.200 -0.056 12.161 1.00 91.44 996 LEU A O 1
ATOM 8158 N N . ASP A 1 997 ? -43.948 0.706 10.192 1.00 89.25 997 ASP A N 1
ATOM 8159 C CA . ASP A 1 997 ? -45.289 1.097 10.670 1.00 89.25 997 ASP A CA 1
ATOM 8160 C C . ASP A 1 997 ? -45.281 1.925 11.978 1.00 89.25 997 ASP A C 1
ATOM 8162 O O . ASP A 1 997 ? -46.134 1.775 12.852 1.00 89.25 997 ASP A O 1
ATOM 8166 N N . SER A 1 998 ? -44.320 2.847 12.115 1.00 87.19 998 SER A N 1
ATOM 8167 C CA . SER A 1 998 ? -44.059 3.666 13.323 1.00 87.19 998 SER A CA 1
ATOM 8168 C C . SER A 1 998 ? -43.386 2.941 14.497 1.00 87.19 998 SER A C 1
ATOM 8170 O O . SER A 1 998 ? -43.116 3.566 15.523 1.00 87.19 998 SER A O 1
ATOM 8172 N N . VAL A 1 999 ? -43.072 1.653 14.364 1.00 89.81 999 VAL A N 1
ATOM 8173 C CA . VAL A 1 999 ? -42.238 0.914 15.315 1.00 89.81 999 VAL A CA 1
ATOM 8174 C C . VAL A 1 999 ? -40.775 1.105 14.938 1.00 89.81 999 VAL A C 1
ATOM 8176 O O . VAL A 1 999 ? -40.366 0.811 13.817 1.00 89.81 999 VAL A O 1
ATOM 8179 N N . VAL A 1 1000 ? -39.974 1.593 15.882 1.00 91.31 1000 VAL A N 1
ATOM 8180 C CA . VAL A 1 1000 ? -38.519 1.693 15.729 1.00 91.31 1000 VAL A CA 1
ATOM 8181 C C . VAL A 1 1000 ? -37.900 0.385 16.212 1.00 91.31 1000 VAL A C 1
ATOM 8183 O O . VAL A 1 1000 ? -38.157 -0.040 17.335 1.00 91.31 1000 VAL A O 1
ATOM 8186 N N . LEU A 1 1001 ? -37.095 -0.250 15.366 1.00 94.25 1001 LEU A N 1
ATOM 8187 C CA . LEU A 1 1001 ? -36.373 -1.485 15.650 1.00 94.25 1001 LEU A CA 1
ATOM 8188 C C . LEU A 1 1001 ? -34.870 -1.241 15.498 1.00 94.25 1001 LEU A C 1
ATOM 8190 O O . LEU A 1 1001 ? -34.393 -0.816 14.446 1.00 94.25 1001 LEU A O 1
ATOM 8194 N N . LYS A 1 1002 ? -34.115 -1.541 16.552 1.00 94.19 1002 LYS A N 1
ATOM 8195 C CA . LYS A 1 1002 ? -32.658 -1.418 16.605 1.00 94.19 1002 LYS A CA 1
ATOM 8196 C C . LYS A 1 1002 ? -32.002 -2.786 16.440 1.00 94.19 1002 LYS A C 1
ATOM 8198 O O . LYS A 1 1002 ? -31.939 -3.579 17.379 1.00 94.19 1002 LYS A O 1
ATOM 8203 N N . LEU A 1 1003 ? -31.515 -3.066 15.236 1.00 94.88 1003 LEU A N 1
ATOM 8204 C CA . LEU A 1 1003 ? -30.851 -4.324 14.904 1.00 94.88 1003 LEU A CA 1
ATOM 8205 C C . LEU A 1 1003 ? -29.352 -4.266 15.176 1.00 94.88 1003 LEU A C 1
ATOM 8207 O O . LEU A 1 1003 ? -28.706 -3.245 14.936 1.00 94.88 1003 LEU A O 1
ATOM 8211 N N . SER A 1 1004 ? -28.782 -5.398 15.590 1.00 95.44 1004 SER A N 1
ATOM 8212 C CA . SER A 1 1004 ? -27.332 -5.518 15.709 1.00 95.44 1004 SER A CA 1
ATOM 8213 C C . SER A 1 1004 ? -26.648 -5.420 14.347 1.00 95.44 1004 SER A C 1
ATOM 8215 O O . SER A 1 1004 ? -27.181 -5.877 13.331 1.00 95.44 1004 SER A O 1
ATOM 8217 N N . TRP A 1 1005 ? -25.437 -4.856 14.335 1.00 95.50 1005 TRP A N 1
ATOM 8218 C CA . TRP A 1 1005 ? -24.613 -4.764 13.127 1.00 95.50 1005 TRP A CA 1
ATOM 8219 C C . TRP A 1 1005 ? -24.413 -6.137 12.467 1.00 95.50 1005 TRP A C 1
ATOM 8221 O O . TRP A 1 1005 ? -24.636 -6.276 11.268 1.00 95.50 1005 TRP A O 1
ATOM 8231 N N . ASP A 1 1006 ? -24.078 -7.167 13.260 1.00 96.56 1006 ASP A N 1
ATOM 8232 C CA . ASP A 1 1006 ? -23.869 -8.536 12.764 1.00 96.56 1006 ASP A CA 1
ATOM 8233 C C . ASP A 1 1006 ? -25.150 -9.064 12.072 1.00 96.56 1006 ASP A C 1
ATOM 8235 O O . ASP A 1 1006 ? -25.071 -9.605 10.973 1.00 96.56 1006 ASP A O 1
ATOM 8239 N N . ALA A 1 1007 ? -26.340 -8.840 12.649 1.00 96.56 1007 ALA A N 1
ATOM 8240 C CA . ALA A 1 1007 ? -27.603 -9.285 12.051 1.00 96.56 1007 ALA A CA 1
ATOM 8241 C C . ALA A 1 1007 ? -27.942 -8.548 10.748 1.00 96.56 1007 ALA A C 1
ATOM 8243 O O . ALA A 1 1007 ? -28.356 -9.175 9.773 1.00 96.56 1007 ALA A O 1
ATOM 8244 N N . TRP A 1 1008 ? -27.740 -7.227 10.714 1.00 96.31 1008 TRP A N 1
ATOM 8245 C CA . TRP A 1 1008 ? -27.979 -6.412 9.521 1.00 96.31 1008 TRP A CA 1
ATOM 8246 C C . TRP A 1 1008 ? -27.075 -6.820 8.351 1.00 96.31 1008 TRP A C 1
ATOM 8248 O O . TRP A 1 1008 ? -27.544 -6.933 7.217 1.00 96.31 1008 TRP A O 1
ATOM 8258 N N . GLN A 1 1009 ? -25.800 -7.081 8.646 1.00 96.31 1009 GLN A N 1
ATOM 8259 C CA . GLN A 1 1009 ? -24.783 -7.515 7.688 1.00 96.31 1009 GLN A CA 1
ATOM 8260 C C . GLN A 1 1009 ? -24.900 -9.004 7.319 1.00 96.31 1009 GLN A C 1
ATOM 8262 O O . GLN A 1 1009 ? -24.166 -9.483 6.467 1.00 96.31 1009 GLN A O 1
ATOM 8267 N N . GLY A 1 1010 ? -25.800 -9.761 7.957 1.00 96.44 1010 GLY A N 1
ATOM 8268 C CA . GLY A 1 1010 ? -25.929 -11.203 7.746 1.00 96.44 1010 GLY A CA 1
ATOM 8269 C C . GLY A 1 1010 ? -24.717 -12.011 8.213 1.00 96.44 1010 GLY A C 1
ATOM 8270 O O . GLY A 1 1010 ? -24.438 -13.076 7.665 1.00 96.44 1010 GLY A O 1
ATOM 8271 N N . ILE A 1 1011 ? -24.006 -11.524 9.227 1.00 97.50 1011 ILE A N 1
ATOM 8272 C CA . ILE A 1 1011 ? -22.844 -12.176 9.822 1.00 97.50 1011 ILE A CA 1
ATOM 8273 C C . ILE A 1 1011 ? -23.295 -13.059 10.988 1.00 97.50 1011 ILE A C 1
ATOM 8275 O O . ILE A 1 1011 ? -23.756 -12.582 12.028 1.00 97.50 1011 ILE A O 1
ATOM 8279 N N . VAL A 1 1012 ? -23.121 -14.369 10.834 1.00 95.81 1012 VAL A N 1
ATOM 8280 C CA . VAL A 1 1012 ? -23.484 -15.391 11.817 1.00 95.81 1012 VAL A CA 1
ATOM 8281 C C . VAL A 1 1012 ? -22.210 -15.986 12.415 1.00 95.81 1012 VAL A C 1
ATOM 8283 O O . VAL A 1 1012 ? -21.347 -16.489 11.701 1.00 95.81 1012 VAL A O 1
ATOM 8286 N N . ARG A 1 1013 ? -22.083 -15.956 13.746 1.00 93.12 1013 ARG A N 1
ATOM 8287 C CA . ARG A 1 1013 ? -20.943 -16.558 14.457 1.00 93.12 1013 ARG A CA 1
ATOM 8288 C C . ARG A 1 1013 ? -21.242 -18.016 14.806 1.00 93.12 1013 ARG A C 1
ATOM 8290 O O . ARG A 1 1013 ? -22.130 -18.291 15.613 1.00 93.12 1013 ARG A O 1
ATOM 8297 N N . LYS A 1 1014 ? -20.479 -18.946 14.231 1.00 90.75 1014 LYS A N 1
ATOM 8298 C CA . LYS A 1 1014 ? -20.368 -20.343 14.684 1.00 90.75 1014 LYS A CA 1
ATOM 8299 C C . LYS A 1 1014 ? -19.219 -20.427 15.704 1.00 90.75 1014 LYS A C 1
ATOM 8301 O O . LYS A 1 1014 ? -18.439 -19.488 15.816 1.00 90.75 1014 LYS A O 1
ATOM 8306 N N . LYS A 1 1015 ? -19.114 -21.521 16.479 1.00 87.81 1015 LYS A N 1
ATOM 8307 C CA . LYS A 1 1015 ? -18.219 -21.628 17.662 1.00 87.81 1015 LYS A CA 1
ATOM 8308 C C . LYS A 1 1015 ? -16.813 -21.026 17.464 1.00 87.81 1015 LYS A C 1
ATOM 8310 O O . LYS A 1 1015 ? -16.373 -20.338 18.375 1.00 87.81 1015 LYS A O 1
ATOM 8315 N N . ASN A 1 1016 ? -16.183 -21.224 16.298 1.00 86.19 1016 ASN A N 1
ATOM 8316 C CA . ASN A 1 1016 ? -14.868 -20.659 15.948 1.00 86.19 1016 ASN A CA 1
ATOM 8317 C C . ASN A 1 1016 ? -14.812 -20.009 14.547 1.00 86.19 1016 ASN A C 1
ATOM 8319 O O . ASN A 1 1016 ? -13.732 -19.654 14.087 1.00 86.19 1016 ASN A O 1
ATOM 8323 N N . GLU A 1 1017 ? -15.944 -19.866 13.859 1.00 92.00 1017 GLU A N 1
ATOM 8324 C CA . GLU A 1 1017 ? -15.991 -19.438 12.454 1.00 92.00 1017 GLU A CA 1
ATOM 8325 C C . GLU A 1 1017 ? -16.997 -18.301 12.292 1.00 92.00 1017 GLU A C 1
ATOM 8327 O O . GLU A 1 1017 ? -18.050 -18.282 12.941 1.00 92.00 1017 GLU A O 1
ATOM 8332 N N . ILE A 1 1018 ? -16.676 -17.343 11.428 1.00 95.69 1018 ILE A N 1
ATOM 8333 C CA . ILE A 1 1018 ? -17.610 -16.304 11.009 1.00 95.69 1018 ILE A CA 1
ATOM 8334 C C . ILE A 1 1018 ? -18.181 -16.734 9.666 1.00 95.69 1018 ILE A C 1
ATOM 8336 O O . ILE A 1 1018 ? -17.434 -17.111 8.781 1.00 95.69 1018 ILE A O 1
ATOM 8340 N N . PHE A 1 1019 ? -19.496 -16.680 9.501 1.00 96.25 1019 PHE A N 1
ATOM 8341 C CA . PHE A 1 1019 ? -20.155 -17.024 8.247 1.00 96.25 1019 PHE A CA 1
ATOM 8342 C C . PHE A 1 1019 ? -21.012 -15.850 7.787 1.00 96.25 1019 PHE A C 1
ATOM 8344 O O . PHE A 1 1019 ? -21.859 -15.378 8.548 1.00 96.25 1019 PHE A O 1
ATOM 8351 N N . CYS A 1 1020 ? -20.811 -15.377 6.560 1.00 97.56 1020 CYS A N 1
ATOM 8352 C CA . CYS A 1 1020 ? -21.715 -14.412 5.950 1.00 97.56 1020 CYS A CA 1
ATOM 8353 C C . CYS A 1 1020 ? -22.812 -15.155 5.197 1.00 97.56 1020 CYS A C 1
ATOM 8355 O O . CYS A 1 1020 ? -22.567 -15.771 4.162 1.00 97.56 1020 CYS A O 1
ATOM 8357 N N . CYS A 1 1021 ? -24.039 -15.085 5.709 1.00 96.12 1021 CYS A N 1
ATOM 8358 C CA . CYS A 1 1021 ? -25.160 -15.789 5.105 1.00 96.12 1021 CYS A CA 1
ATOM 8359 C C . CYS A 1 1021 ? -25.676 -15.134 3.827 1.00 96.12 1021 CYS A C 1
ATOM 8361 O O . CYS A 1 1021 ? -26.237 -15.851 3.017 1.00 96.12 1021 CYS A O 1
ATOM 8363 N N . LEU A 1 1022 ? -25.481 -13.826 3.619 1.00 95.62 1022 LEU A N 1
ATOM 8364 C CA . LEU A 1 1022 ? -25.870 -13.161 2.363 1.00 95.62 1022 LEU A CA 1
ATOM 8365 C C . LEU A 1 1022 ? -25.022 -13.650 1.185 1.00 95.62 1022 LEU A C 1
ATOM 8367 O O . LEU A 1 1022 ? -25.486 -13.721 0.054 1.00 95.62 1022 LEU A O 1
ATOM 8371 N N . CYS A 1 1023 ? -23.785 -14.008 1.506 1.00 95.25 1023 CYS A N 1
ATOM 8372 C CA . CYS A 1 1023 ? -22.694 -14.285 0.592 1.00 95.25 1023 CYS A CA 1
ATOM 8373 C C . CYS A 1 1023 ? -22.352 -15.778 0.491 1.00 95.25 1023 CYS A C 1
ATOM 8375 O O . CYS A 1 1023 ? -21.510 -16.156 -0.317 1.00 95.25 1023 CYS A O 1
ATOM 8377 N N . ASP A 1 1024 ? -22.971 -16.600 1.343 1.00 94.19 1024 ASP A N 1
ATOM 8378 C CA . ASP A 1 1024 ? -22.706 -18.033 1.518 1.00 94.19 1024 ASP A CA 1
ATOM 8379 C C . ASP A 1 1024 ? -21.206 -18.363 1.661 1.00 94.19 1024 ASP A C 1
ATOM 8381 O O . ASP A 1 1024 ? -20.682 -19.287 1.042 1.00 94.19 1024 ASP A O 1
ATOM 8385 N N . LYS A 1 1025 ? -20.491 -17.565 2.469 1.00 95.31 1025 LYS A N 1
ATOM 8386 C CA . LYS A 1 1025 ? -19.027 -17.632 2.611 1.00 95.31 1025 LYS A CA 1
ATOM 8387 C C . LYS A 1 1025 ? -18.609 -17.720 4.077 1.00 95.31 1025 LYS A C 1
ATOM 8389 O O . LYS A 1 1025 ? -19.000 -16.879 4.892 1.00 95.31 1025 LYS A O 1
ATOM 8394 N N . ASP A 1 1026 ? -17.796 -18.721 4.413 1.00 95.88 1026 ASP A N 1
ATOM 8395 C CA . ASP A 1 1026 ? -17.079 -18.767 5.690 1.00 95.88 1026 ASP A CA 1
ATOM 8396 C C . ASP A 1 1026 ? -15.878 -17.802 5.625 1.00 95.88 1026 ASP A C 1
ATOM 8398 O O . ASP A 1 1026 ? -15.140 -17.757 4.642 1.00 95.88 1026 ASP A O 1
ATOM 8402 N N . LEU A 1 1027 ? -15.714 -16.995 6.669 1.00 95.25 1027 LEU A N 1
ATOM 8403 C CA . LEU A 1 1027 ? -14.765 -15.893 6.772 1.00 95.25 1027 LEU A CA 1
ATOM 8404 C C . LEU A 1 1027 ? -13.855 -16.097 7.978 1.00 95.25 1027 LEU A C 1
ATOM 8406 O O . LEU A 1 1027 ? -14.302 -16.434 9.083 1.00 95.25 1027 LEU A O 1
ATOM 8410 N N . LYS A 1 1028 ? -12.575 -15.780 7.802 1.00 91.75 1028 LYS A N 1
ATOM 8411 C CA . LYS A 1 1028 ? -11.661 -15.581 8.932 1.00 91.75 1028 LYS A CA 1
ATOM 8412 C C . LYS A 1 1028 ? -11.896 -14.201 9.553 1.00 91.75 1028 LYS A C 1
ATOM 8414 O O . LYS A 1 1028 ? -12.353 -13.272 8.892 1.00 91.75 1028 LYS A O 1
ATOM 8419 N N . ASN A 1 1029 ? -11.540 -14.030 10.831 1.00 86.62 1029 ASN A N 1
ATOM 8420 C CA . ASN A 1 1029 ? -11.724 -12.751 11.540 1.00 86.62 1029 ASN A CA 1
ATOM 8421 C C . ASN A 1 1029 ? -11.105 -11.550 10.798 1.00 86.62 1029 ASN A C 1
ATOM 8423 O O . ASN A 1 1029 ? -11.691 -10.473 10.815 1.00 86.62 1029 ASN A O 1
ATOM 8427 N N . PHE A 1 1030 ? -9.949 -11.735 10.153 1.00 84.88 1030 PHE A N 1
ATOM 8428 C CA . PHE A 1 1030 ? -9.262 -10.669 9.416 1.00 84.88 1030 PHE A CA 1
ATOM 8429 C C . PHE A 1 1030 ? -9.885 -10.371 8.040 1.00 84.88 1030 PHE A C 1
ATOM 8431 O O . PHE A 1 1030 ? -9.687 -9.284 7.511 1.00 84.88 1030 PHE A O 1
ATOM 8438 N N . GLU A 1 1031 ? -10.663 -11.298 7.475 1.00 91.06 1031 GLU A N 1
ATOM 8439 C CA . GLU A 1 1031 ? -11.324 -11.140 6.169 1.00 91.06 1031 GLU A CA 1
ATOM 8440 C C . GLU A 1 1031 ? -12.671 -10.426 6.287 1.00 91.06 1031 GLU A C 1
ATOM 8442 O O . GLU A 1 1031 ? -13.191 -9.921 5.294 1.00 91.06 1031 GLU A O 1
ATOM 8447 N N . LEU A 1 1032 ? -13.247 -10.368 7.495 1.00 93.19 1032 LEU A N 1
ATOM 8448 C CA . LEU A 1 1032 ? -14.562 -9.772 7.730 1.00 93.19 1032 LEU A CA 1
ATOM 8449 C C . LEU A 1 1032 ? -14.637 -8.336 7.201 1.00 93.19 1032 LEU A C 1
ATOM 8451 O O . LEU A 1 1032 ? -15.640 -7.954 6.603 1.00 93.19 1032 LEU A O 1
ATOM 8455 N N . ASN A 1 1033 ? -13.578 -7.552 7.413 1.00 87.56 1033 ASN A N 1
ATOM 8456 C CA . ASN A 1 1033 ? -13.577 -6.146 7.040 1.00 87.56 1033 ASN A CA 1
ATOM 8457 C C . ASN A 1 1033 ? -13.499 -5.951 5.535 1.00 87.56 1033 ASN A C 1
ATOM 8459 O O . ASN A 1 1033 ? -14.277 -5.180 4.994 1.00 87.56 1033 ASN A O 1
ATOM 8463 N N . SER A 1 1034 ? -12.584 -6.643 4.857 1.00 87.81 1034 SER A N 1
ATOM 8464 C CA . SER A 1 1034 ? -12.518 -6.572 3.399 1.00 87.81 1034 SER A CA 1
ATOM 8465 C C . SER A 1 1034 ? -13.826 -7.056 2.787 1.00 87.81 1034 SER A C 1
ATOM 8467 O O . SER A 1 1034 ? -14.354 -6.380 1.917 1.00 87.81 1034 SER A O 1
ATOM 8469 N N . HIS A 1 1035 ? -14.389 -8.150 3.313 1.00 94.19 1035 HIS A N 1
ATOM 8470 C CA . HIS A 1 1035 ? -15.586 -8.786 2.779 1.00 94.19 1035 HIS A CA 1
ATOM 8471 C C . HIS A 1 1035 ? -16.828 -7.885 2.780 1.00 94.19 1035 HIS A C 1
ATOM 8473 O O . HIS A 1 1035 ? -17.502 -7.758 1.763 1.00 94.19 1035 HIS A O 1
ATOM 8479 N N . ILE A 1 1036 ? -17.132 -7.226 3.903 1.00 94.31 1036 ILE A N 1
ATOM 8480 C CA . ILE A 1 1036 ? -18.348 -6.398 4.017 1.00 94.31 1036 ILE A CA 1
ATOM 8481 C C . ILE A 1 1036 ? -18.318 -5.126 3.152 1.00 94.31 1036 ILE A C 1
ATOM 8483 O O . ILE A 1 1036 ? -19.361 -4.501 2.974 1.00 94.31 1036 ILE A O 1
ATOM 8487 N N . TYR A 1 1037 ? -17.148 -4.743 2.626 1.00 89.19 1037 TYR A N 1
ATOM 8488 C CA . TYR A 1 1037 ? -16.992 -3.648 1.660 1.00 89.19 1037 TYR A CA 1
ATOM 8489 C C . TYR A 1 1037 ? -16.928 -4.129 0.206 1.00 89.19 1037 TYR A C 1
ATOM 8491 O O . TYR A 1 1037 ? -16.815 -3.299 -0.696 1.00 89.19 1037 TYR A O 1
ATOM 8499 N N . GLU A 1 1038 ? -16.982 -5.438 -0.045 1.00 90.12 1038 GLU A N 1
ATOM 8500 C CA . GLU A 1 1038 ? -17.054 -5.944 -1.409 1.00 90.12 1038 GLU A CA 1
ATOM 8501 C C . GLU A 1 1038 ? -18.431 -5.627 -2.015 1.00 90.12 1038 GLU A C 1
ATOM 8503 O O . GLU A 1 1038 ? -19.471 -5.769 -1.369 1.00 90.12 1038 GLU A O 1
ATOM 8508 N N . GLU A 1 1039 ? -18.441 -5.211 -3.280 1.00 87.56 1039 GLU A N 1
ATOM 8509 C CA . GLU A 1 1039 ? -19.647 -4.756 -3.983 1.00 87.56 1039 GLU A CA 1
ATOM 8510 C C . GLU A 1 1039 ? -20.752 -5.818 -4.006 1.00 87.56 1039 GLU A C 1
ATOM 8512 O O . GLU A 1 1039 ? -21.923 -5.524 -3.798 1.00 87.56 1039 GLU A O 1
ATOM 8517 N N . TRP A 1 1040 ? -20.386 -7.086 -4.170 1.00 88.19 1040 TRP A N 1
ATOM 8518 C CA . TRP A 1 1040 ? -21.342 -8.188 -4.171 1.00 88.19 1040 TRP A CA 1
ATOM 8519 C C . TRP A 1 1040 ? -22.037 -8.377 -2.813 1.00 88.19 1040 TRP A C 1
ATOM 8521 O O . TRP A 1 1040 ? -23.222 -8.706 -2.782 1.00 88.19 1040 TRP A O 1
ATOM 8531 N N . HIS A 1 1041 ? -21.350 -8.108 -1.695 1.00 94.81 1041 HIS A N 1
ATOM 8532 C CA . HIS A 1 1041 ? -21.967 -8.091 -0.365 1.00 94.81 1041 HIS A CA 1
ATOM 8533 C C . HIS A 1 1041 ? -22.907 -6.891 -0.211 1.00 94.81 1041 HIS A C 1
ATOM 8535 O O . HIS A 1 1041 ? -24.011 -7.045 0.313 1.00 94.81 1041 HIS A O 1
ATOM 8541 N N . ALA A 1 1042 ? -22.513 -5.714 -0.710 1.00 90.62 1042 ALA A N 1
ATOM 8542 C CA . ALA A 1 1042 ? -23.371 -4.527 -0.745 1.00 90.62 1042 ALA A CA 1
ATOM 8543 C C . ALA A 1 1042 ? -24.648 -4.769 -1.577 1.00 90.62 1042 ALA A C 1
ATOM 8545 O O . ALA A 1 1042 ? -25.753 -4.515 -1.100 1.00 90.62 1042 ALA A O 1
ATOM 8546 N N . ASN A 1 1043 ? -24.521 -5.391 -2.748 1.00 88.56 1043 ASN A N 1
ATOM 8547 C CA . ASN A 1 1043 ? -25.651 -5.781 -3.593 1.00 88.56 1043 ASN A CA 1
ATOM 8548 C C . ASN A 1 1043 ? -26.533 -6.843 -2.906 1.00 88.56 1043 ASN A C 1
ATOM 8550 O O . ASN A 1 1043 ? -27.762 -6.784 -2.969 1.00 88.56 1043 ASN A O 1
ATOM 8554 N N . ALA A 1 1044 ? -25.938 -7.796 -2.178 1.00 90.00 1044 ALA A N 1
ATOM 8555 C CA . ALA A 1 1044 ? -26.690 -8.786 -1.402 1.00 90.00 1044 ALA A CA 1
ATOM 8556 C C . ALA A 1 1044 ? -27.394 -8.173 -0.173 1.00 90.00 1044 ALA A C 1
ATOM 8558 O O . ALA A 1 1044 ? -28.430 -8.671 0.270 1.00 90.00 1044 ALA A O 1
ATOM 8559 N N . LEU A 1 1045 ? -26.875 -7.077 0.381 1.00 91.56 1045 LEU A N 1
ATOM 8560 C CA . LEU A 1 1045 ? -27.524 -6.274 1.424 1.00 91.56 1045 LEU A CA 1
ATOM 8561 C C . LEU A 1 1045 ? -28.760 -5.537 0.907 1.00 91.56 1045 LEU A C 1
ATOM 8563 O O . LEU A 1 1045 ? -29.740 -5.420 1.646 1.00 91.56 1045 LEU A O 1
ATOM 8567 N N . GLU A 1 1046 ? -28.704 -5.068 -0.340 1.00 83.50 1046 GLU A N 1
ATOM 8568 C CA . GLU A 1 1046 ? -29.822 -4.442 -1.052 1.00 83.50 1046 GLU A CA 1
ATOM 8569 C C . GLU A 1 1046 ? -30.875 -5.453 -1.527 1.00 83.50 1046 GLU A C 1
ATOM 8571 O O . GLU A 1 1046 ? -31.976 -5.060 -1.925 1.00 83.50 1046 GLU A O 1
ATOM 8576 N N . SER A 1 1047 ? -30.585 -6.759 -1.427 1.00 73.94 1047 SER A N 1
ATOM 8577 C CA . SER A 1 1047 ? -31.558 -7.808 -1.729 1.00 73.94 1047 SER A CA 1
ATOM 8578 C C . SER A 1 1047 ? -32.874 -7.587 -0.978 1.00 73.94 1047 SER A C 1
ATOM 8580 O O . SER A 1 1047 ? -32.935 -7.224 0.203 1.00 73.94 1047 SER A O 1
ATOM 8582 N N . THR A 1 1048 ? -33.975 -7.799 -1.698 1.00 74.44 1048 THR A N 1
ATOM 8583 C CA . THR A 1 1048 ? -35.298 -7.443 -1.204 1.00 74.44 1048 THR A CA 1
ATOM 8584 C C . THR A 1 1048 ? -35.685 -8.317 -0.018 1.00 74.44 1048 THR A C 1
ATOM 8586 O O . THR A 1 1048 ? -35.711 -9.550 -0.110 1.00 74.44 1048 THR A O 1
ATOM 8589 N N . PHE A 1 1049 ? -36.068 -7.672 1.082 1.00 90.12 1049 PHE A N 1
ATOM 8590 C CA . PHE A 1 1049 ? -36.875 -8.306 2.114 1.00 90.12 1049 PHE A CA 1
ATOM 8591 C C . PHE A 1 1049 ? -38.083 -9.013 1.472 1.00 90.12 1049 PHE A C 1
ATOM 8593 O O . PHE A 1 1049 ? -38.635 -8.545 0.469 1.00 90.12 1049 PHE A O 1
ATOM 8600 N N . ASP A 1 1050 ? -38.529 -10.123 2.055 1.00 87.69 1050 ASP A N 1
ATOM 8601 C CA . ASP A 1 1050 ? -39.761 -10.758 1.595 1.00 87.69 1050 ASP A CA 1
ATOM 8602 C C . ASP A 1 1050 ? -40.961 -9.973 2.138 1.00 87.69 1050 ASP A C 1
ATOM 8604 O O . ASP A 1 1050 ? -41.257 -10.027 3.335 1.00 87.69 1050 ASP A O 1
ATOM 8608 N N . LYS A 1 1051 ? -41.654 -9.248 1.248 1.00 89.06 1051 LYS A N 1
ATOM 8609 C CA . LYS A 1 1051 ? -42.829 -8.408 1.557 1.00 89.06 1051 LYS A CA 1
ATOM 8610 C C . LYS A 1 1051 ? -43.885 -9.135 2.380 1.00 89.06 1051 LYS A C 1
ATOM 8612 O O . LYS A 1 1051 ? -44.545 -8.508 3.204 1.00 89.06 1051 LYS A O 1
ATOM 8617 N N . GLN A 1 1052 ? -44.028 -10.451 2.211 1.00 92.94 1052 GLN A N 1
ATOM 8618 C CA . GLN A 1 1052 ? -44.992 -11.239 2.975 1.00 92.94 1052 GLN A CA 1
ATOM 8619 C C . GLN A 1 1052 ? -44.645 -11.333 4.473 1.00 92.94 1052 GLN A C 1
ATOM 8621 O O . GLN A 1 1052 ? -45.527 -11.572 5.300 1.00 92.94 1052 GLN A O 1
ATOM 8626 N N . TYR A 1 1053 ? -43.376 -11.139 4.830 1.00 94.06 1053 TYR A N 1
ATOM 8627 C CA . TYR A 1 1053 ? -42.843 -11.332 6.176 1.00 94.06 1053 TYR A CA 1
ATOM 8628 C C . TYR A 1 1053 ? -42.133 -10.087 6.735 1.00 94.06 1053 TYR A C 1
ATOM 8630 O O . TYR A 1 1053 ? -41.421 -10.199 7.733 1.00 94.06 1053 TYR A O 1
ATOM 8638 N N . PHE A 1 1054 ? -42.351 -8.905 6.144 1.00 90.81 1054 PHE A N 1
ATOM 8639 C CA . PHE A 1 1054 ? -41.770 -7.621 6.574 1.00 90.81 1054 PHE A CA 1
ATOM 8640 C C . PHE A 1 1054 ? -41.860 -7.336 8.080 1.00 90.81 1054 PHE A C 1
ATOM 8642 O O . PHE A 1 1054 ? -40.823 -6.990 8.649 1.00 90.81 1054 PHE A O 1
ATOM 8649 N N . PRO A 1 1055 ? -43.001 -7.568 8.767 1.00 93.62 1055 PRO A N 1
ATOM 8650 C CA . PRO A 1 1055 ? -43.095 -7.389 10.221 1.00 93.62 1055 PRO A CA 1
ATOM 8651 C C . PRO A 1 1055 ? -42.049 -8.148 11.034 1.00 93.62 1055 PRO A C 1
ATOM 8653 O O . PRO A 1 1055 ? -41.711 -7.745 12.141 1.00 93.62 1055 PRO A O 1
ATOM 8656 N N . ASN A 1 1056 ? -41.519 -9.230 10.468 1.00 96.50 1056 ASN A N 1
ATOM 8657 C CA . ASN A 1 1056 ? -40.554 -10.114 11.105 1.00 96.50 1056 ASN A CA 1
ATOM 8658 C C . ASN A 1 1056 ? -39.157 -9.995 10.474 1.00 96.50 1056 ASN A C 1
ATOM 8660 O O . ASN A 1 1056 ? -38.308 -10.857 10.700 1.00 96.50 1056 ASN A O 1
ATOM 8664 N N . LEU A 1 1057 ? -38.922 -8.953 9.663 1.00 95.69 1057 LEU A N 1
ATOM 8665 C CA . LEU A 1 1057 ? -37.634 -8.613 9.051 1.00 95.69 1057 LEU A CA 1
ATOM 8666 C C . LEU A 1 1057 ? -36.922 -9.831 8.440 1.00 95.69 1057 LEU A C 1
ATOM 8668 O O . LEU A 1 1057 ? -35.751 -10.099 8.717 1.00 95.69 1057 LEU A O 1
ATOM 8672 N N . ILE A 1 1058 ? -37.658 -10.599 7.634 1.00 96.75 1058 ILE A N 1
ATOM 8673 C CA . ILE A 1 1058 ? -37.121 -11.761 6.925 1.00 96.75 1058 ILE A CA 1
ATOM 8674 C C . ILE A 1 1058 ? -36.553 -11.303 5.580 1.00 96.75 1058 ILE A C 1
ATOM 8676 O O . ILE A 1 1058 ? -37.281 -10.803 4.718 1.00 96.75 1058 ILE A O 1
ATOM 8680 N N . ARG A 1 1059 ? -35.244 -11.478 5.400 1.00 95.44 1059 ARG A N 1
ATOM 8681 C CA . ARG A 1 1059 ? -34.526 -11.155 4.163 1.00 95.44 1059 ARG A CA 1
ATOM 8682 C C . ARG A 1 1059 ? -34.327 -12.413 3.327 1.00 95.44 1059 ARG A C 1
ATOM 8684 O O . ARG A 1 1059 ? -33.913 -13.443 3.861 1.00 95.44 1059 ARG A O 1
ATOM 8691 N N . LYS A 1 1060 ? -34.600 -12.340 2.023 1.00 94.81 1060 LYS A N 1
ATOM 8692 C CA . LYS A 1 1060 ? -34.291 -13.440 1.107 1.00 94.81 1060 LYS A CA 1
ATOM 8693 C C . LYS A 1 1060 ? -32.786 -13.469 0.852 1.00 94.81 1060 LYS A C 1
ATOM 8695 O O . LYS A 1 1060 ? -32.232 -12.467 0.430 1.00 94.81 1060 LYS A O 1
ATOM 8700 N N . VAL A 1 1061 ? -32.143 -14.601 1.129 1.00 93.94 1061 VAL A N 1
ATOM 8701 C CA . VAL A 1 1061 ? -30.718 -14.806 0.825 1.00 93.94 1061 VAL A CA 1
ATOM 8702 C C . VAL A 1 1061 ? -30.591 -15.394 -0.575 1.00 93.94 1061 VAL A C 1
ATOM 8704 O O . VAL A 1 1061 ? -29.941 -14.832 -1.445 1.00 93.94 1061 VAL A O 1
ATOM 8707 N N . ASN A 1 1062 ? -31.271 -16.515 -0.805 1.00 92.62 1062 ASN A N 1
ATOM 8708 C CA . ASN A 1 1062 ? -31.387 -17.152 -2.110 1.00 92.62 1062 ASN A CA 1
ATOM 8709 C C . ASN A 1 1062 ? -32.755 -17.848 -2.217 1.00 92.62 1062 ASN A C 1
ATOM 8711 O O . ASN A 1 1062 ? -33.645 -17.636 -1.390 1.00 92.62 1062 ASN A O 1
ATOM 8715 N N . ASP A 1 1063 ? -32.972 -18.664 -3.246 1.00 93.81 1063 ASP A N 1
ATOM 8716 C CA . ASP A 1 1063 ? -34.262 -19.342 -3.435 1.00 93.81 1063 ASP A CA 1
ATOM 8717 C C . ASP A 1 1063 ? -34.574 -20.387 -2.358 1.00 93.81 1063 ASP A C 1
ATOM 8719 O O . ASP A 1 1063 ? -35.740 -20.700 -2.114 1.00 93.81 1063 ASP A O 1
ATOM 8723 N N . THR A 1 1064 ? -33.553 -20.897 -1.672 1.00 95.56 1064 THR A N 1
ATOM 8724 C CA . THR A 1 1064 ? -33.664 -21.999 -0.709 1.00 95.56 1064 THR A CA 1
ATOM 8725 C C . THR A 1 1064 ? -33.544 -21.566 0.748 1.00 95.56 1064 THR A C 1
ATOM 8727 O O . THR A 1 1064 ? -34.008 -22.295 1.628 1.00 95.56 1064 THR A O 1
ATOM 8730 N N . THR A 1 1065 ? -32.975 -20.391 1.026 1.00 95.75 1065 THR A N 1
ATOM 8731 C CA . THR A 1 1065 ? -32.715 -19.893 2.381 1.00 95.75 1065 THR A CA 1
ATOM 8732 C C . THR A 1 1065 ? -33.109 -18.426 2.550 1.00 95.75 1065 THR A C 1
ATOM 8734 O O . THR A 1 1065 ? -33.058 -17.610 1.629 1.00 95.75 1065 THR A O 1
ATOM 8737 N N . LEU A 1 1066 ? -33.509 -18.089 3.772 1.00 96.06 1066 LEU A N 1
ATOM 8738 C CA . LEU A 1 1066 ? -33.838 -16.745 4.231 1.00 96.06 1066 LEU A CA 1
ATOM 8739 C C . LEU A 1 1066 ? -33.002 -16.431 5.477 1.00 96.06 1066 LEU A C 1
ATOM 8741 O O . LEU A 1 1066 ? -32.629 -17.336 6.223 1.00 96.06 1066 LEU A O 1
ATOM 8745 N N . ASN A 1 1067 ? -32.754 -15.154 5.741 1.00 96.69 1067 ASN A N 1
ATOM 8746 C CA . ASN A 1 1067 ? -32.148 -14.673 6.976 1.00 96.69 1067 ASN A CA 1
ATOM 8747 C C . ASN A 1 1067 ? -33.210 -13.955 7.820 1.00 96.69 1067 ASN A C 1
ATOM 8749 O O . ASN A 1 1067 ? -33.837 -12.997 7.369 1.00 96.69 1067 ASN A O 1
ATOM 8753 N N . CYS A 1 1068 ? -33.410 -14.410 9.055 1.00 97.69 1068 CYS A N 1
ATOM 8754 C CA . CYS A 1 1068 ? -34.219 -13.707 10.039 1.00 97.69 1068 CYS A CA 1
ATOM 8755 C C . CYS A 1 1068 ? -33.355 -12.712 10.821 1.00 97.69 1068 CYS A C 1
ATOM 8757 O O . CYS A 1 1068 ? -32.666 -13.105 11.767 1.00 97.69 1068 CYS A O 1
ATOM 8759 N N . LEU A 1 1069 ? -33.477 -11.415 10.525 1.00 96.75 1069 LEU A N 1
ATOM 8760 C CA . LEU A 1 1069 ? -32.651 -10.378 11.157 1.00 96.75 1069 LEU A CA 1
ATOM 8761 C C . LEU A 1 1069 ? -32.917 -10.233 12.669 1.00 96.75 1069 LEU A C 1
ATOM 8763 O O . LEU A 1 1069 ? -32.006 -9.913 13.423 1.00 96.75 1069 LEU A O 1
ATOM 8767 N N . ILE A 1 1070 ? -34.129 -10.548 13.143 1.00 97.19 1070 ILE A N 1
ATOM 8768 C CA . ILE A 1 1070 ? -34.474 -10.548 14.582 1.00 97.19 1070 ILE A CA 1
ATOM 8769 C C . ILE A 1 1070 ? -33.708 -11.629 15.361 1.00 97.19 1070 ILE A C 1
ATOM 8771 O O . ILE A 1 1070 ? -33.345 -11.451 16.522 1.00 97.19 1070 ILE A O 1
ATOM 8775 N N . CYS A 1 1071 ? -33.484 -12.786 14.738 1.00 97.62 1071 CYS A N 1
ATOM 8776 C CA . CYS A 1 1071 ? -32.834 -13.930 15.375 1.00 97.62 1071 CYS A CA 1
ATOM 8777 C C . CYS A 1 1071 ? -31.364 -14.092 14.973 1.00 97.62 1071 CYS A C 1
ATOM 8779 O O . CYS A 1 1071 ? -30.694 -14.940 15.562 1.00 97.62 1071 CYS A O 1
ATOM 8781 N N . ASN A 1 1072 ? -30.895 -13.321 13.984 1.00 97.06 1072 ASN A N 1
ATOM 8782 C CA . ASN A 1 1072 ? -29.641 -13.524 13.259 1.00 97.06 1072 ASN A CA 1
ATOM 8783 C C . ASN A 1 1072 ? -29.435 -15.001 12.872 1.00 97.06 1072 ASN A C 1
ATOM 8785 O O . ASN A 1 1072 ? -28.447 -15.635 13.249 1.00 97.06 1072 ASN A O 1
ATOM 8789 N N . LEU A 1 1073 ? -30.445 -15.581 12.215 1.00 96.56 1073 LEU A N 1
ATOM 8790 C CA . LEU A 1 1073 ? -30.509 -17.010 11.918 1.00 96.56 1073 LEU A CA 1
ATOM 8791 C C . LEU A 1 1073 ? -30.909 -17.252 10.463 1.00 96.56 1073 LEU A C 1
ATOM 8793 O O . LEU A 1 1073 ? -31.895 -16.693 9.983 1.00 96.56 1073 LEU A O 1
ATOM 8797 N N . VAL A 1 1074 ? -30.193 -18.167 9.808 1.00 95.88 1074 VAL A N 1
ATOM 8798 C CA . VAL A 1 1074 ? -30.556 -18.690 8.488 1.00 95.88 1074 VAL A CA 1
ATOM 8799 C C . VAL A 1 1074 ? -31.657 -19.739 8.639 1.00 95.88 1074 VAL A C 1
ATOM 8801 O O . VAL A 1 1074 ? -31.507 -20.701 9.394 1.00 95.88 1074 VAL A O 1
ATOM 8804 N N . ILE A 1 1075 ? -32.763 -19.563 7.920 1.00 96.88 1075 ILE A N 1
ATOM 8805 C CA . ILE A 1 1075 ? -33.913 -20.472 7.910 1.00 96.88 1075 ILE A CA 1
ATOM 8806 C C . ILE A 1 1075 ? -34.195 -20.960 6.480 1.00 96.88 1075 ILE A C 1
ATOM 8808 O O . ILE A 1 1075 ? -34.042 -20.193 5.531 1.00 96.88 1075 ILE A O 1
ATOM 8812 N N . PRO A 1 1076 ? -34.627 -22.217 6.279 1.00 97.31 1076 PRO A N 1
ATOM 8813 C CA . PRO A 1 1076 ? -35.047 -22.682 4.961 1.00 97.31 1076 PRO A CA 1
ATOM 8814 C C . PRO A 1 1076 ? -36.250 -21.891 4.430 1.00 97.31 1076 PRO A C 1
ATOM 8816 O O . PRO A 1 1076 ? -37.209 -21.643 5.166 1.00 97.31 1076 PRO A O 1
ATOM 8819 N N . ASN A 1 1077 ? -36.248 -21.583 3.134 1.00 96.81 1077 ASN A N 1
ATOM 8820 C CA . ASN A 1 1077 ? -37.346 -20.928 2.424 1.00 96.81 1077 ASN A CA 1
ATOM 8821 C C . ASN A 1 1077 ? -38.512 -21.906 2.172 1.00 96.81 1077 ASN A C 1
ATOM 8823 O O . ASN A 1 1077 ? -38.828 -22.294 1.048 1.00 96.81 1077 ASN A O 1
ATOM 8827 N N . LYS A 1 1078 ? -39.126 -22.386 3.257 1.00 97.19 1078 LYS A N 1
ATOM 8828 C CA . LYS A 1 1078 ? -40.305 -23.257 3.243 1.00 97.19 1078 LYS A CA 1
ATOM 8829 C C . LYS A 1 1078 ? -41.370 -22.641 4.136 1.00 97.19 1078 LYS A C 1
ATOM 8831 O O . LYS A 1 1078 ? -41.182 -22.552 5.345 1.00 97.19 1078 LYS A O 1
ATOM 8836 N N . LYS A 1 1079 ? -42.523 -22.285 3.560 1.00 96.81 1079 LYS A N 1
ATOM 8837 C CA . LYS A 1 1079 ? -43.613 -21.555 4.239 1.00 96.81 1079 LYS A CA 1
ATOM 8838 C C . LYS A 1 1079 ? -43.956 -22.069 5.646 1.00 96.81 1079 LYS A C 1
ATOM 8840 O O . LYS A 1 1079 ? -44.106 -21.265 6.558 1.00 96.81 1079 LYS A O 1
ATOM 8845 N N . HIS A 1 1080 ? -44.070 -23.386 5.841 1.00 97.31 1080 HIS A N 1
ATOM 8846 C CA . HIS A 1 1080 ? -44.388 -23.959 7.157 1.00 97.31 1080 HIS A CA 1
ATOM 8847 C C . HIS A 1 1080 ? -43.268 -23.741 8.189 1.00 97.31 1080 HIS A C 1
ATOM 8849 O O . HIS A 1 1080 ? -43.573 -23.425 9.332 1.00 97.31 1080 HIS A O 1
ATOM 8855 N N . ILE A 1 1081 ? -41.996 -23.820 7.779 1.00 97.69 1081 ILE A N 1
ATOM 8856 C CA . ILE A 1 1081 ? -40.828 -23.576 8.642 1.00 97.69 1081 ILE A CA 1
ATOM 8857 C C . ILE A 1 1081 ? -40.732 -22.094 9.009 1.00 97.69 1081 ILE A C 1
ATOM 8859 O O . ILE A 1 1081 ? -40.480 -21.760 10.162 1.00 97.69 1081 ILE A O 1
ATOM 8863 N N . ILE A 1 1082 ? -40.985 -21.200 8.048 1.00 97.81 1082 ILE A N 1
ATOM 8864 C CA . ILE A 1 1082 ? -40.992 -19.748 8.279 1.00 97.81 1082 ILE A CA 1
ATOM 8865 C C . ILE A 1 1082 ? -42.062 -19.387 9.317 1.00 97.81 1082 ILE A C 1
ATOM 8867 O O . ILE A 1 1082 ? -41.784 -18.680 10.284 1.00 97.81 1082 ILE A O 1
ATOM 8871 N N . LEU A 1 1083 ? -43.279 -19.920 9.155 1.00 97.31 1083 LEU A N 1
ATOM 8872 C CA . LEU A 1 1083 ? -44.380 -19.688 10.090 1.00 97.31 1083 LEU A CA 1
ATOM 8873 C C . LEU A 1 1083 ? -44.117 -20.301 11.469 1.00 97.31 1083 LEU A C 1
ATOM 8875 O O . LEU A 1 1083 ? -44.454 -19.674 12.471 1.00 97.31 1083 LEU A O 1
ATOM 8879 N N . GLU A 1 1084 ? -43.523 -21.492 11.542 1.00 97.56 1084 GLU A N 1
ATOM 8880 C CA . GLU A 1 1084 ? -43.122 -22.112 12.809 1.00 97.56 1084 GLU A CA 1
ATOM 8881 C C . GLU A 1 1084 ? -42.053 -21.275 13.527 1.00 97.56 1084 GLU A C 1
ATOM 8883 O O . GLU A 1 1084 ? -42.167 -21.032 14.729 1.00 97.56 1084 GLU A O 1
ATOM 8888 N N . HIS A 1 1085 ? -41.060 -20.767 12.788 1.00 98.12 1085 HIS A N 1
ATOM 8889 C CA . HIS A 1 1085 ? -40.006 -19.906 13.318 1.00 98.12 1085 HIS A CA 1
ATOM 8890 C C . HIS A 1 1085 ? -40.566 -18.590 13.874 1.00 98.12 1085 HIS A C 1
ATOM 8892 O O . HIS A 1 1085 ? -40.349 -18.288 15.048 1.00 98.12 1085 HIS A O 1
ATOM 8898 N N . ILE A 1 1086 ? -41.321 -17.842 13.060 1.00 97.88 1086 ILE A N 1
ATOM 8899 C CA . ILE A 1 1086 ? -41.890 -16.533 13.423 1.00 97.88 1086 ILE A CA 1
ATOM 8900 C C . ILE A 1 1086 ? -42.858 -16.656 14.610 1.00 97.88 1086 ILE A C 1
ATOM 8902 O O . ILE A 1 1086 ? -42.842 -15.845 15.534 1.00 97.88 1086 ILE A O 1
ATOM 8906 N N . ASN A 1 1087 ? -43.692 -17.701 14.630 1.00 97.44 1087 ASN A N 1
ATOM 8907 C CA . ASN A 1 1087 ? -44.626 -17.922 15.736 1.00 97.44 1087 ASN A CA 1
ATOM 8908 C C . ASN A 1 1087 ? -43.972 -18.545 16.977 1.00 97.44 1087 ASN A C 1
ATOM 8910 O O . ASN A 1 1087 ? -44.607 -18.594 18.041 1.00 97.44 1087 ASN A O 1
ATOM 8914 N N . GLY A 1 1088 ? -42.729 -19.010 16.849 1.00 97.81 1088 GLY A N 1
ATOM 8915 C CA . GLY A 1 1088 ? -41.955 -19.637 17.904 1.00 97.81 1088 GLY A CA 1
ATOM 8916 C C . GLY A 1 1088 ? -41.665 -18.680 19.059 1.00 97.81 1088 GLY A C 1
ATOM 8917 O O . GLY A 1 1088 ? -41.429 -17.486 18.880 1.00 97.81 1088 GLY A O 1
ATOM 8918 N N . LYS A 1 1089 ? -41.634 -19.226 20.282 1.00 97.75 1089 LYS A N 1
ATOM 8919 C CA . LYS A 1 1089 ? -41.405 -18.446 21.514 1.00 97.75 1089 LYS A CA 1
ATOM 8920 C C . LYS A 1 1089 ? -40.109 -17.629 21.463 1.00 97.75 1089 LYS A C 1
ATOM 8922 O O . LYS A 1 1089 ? -40.093 -16.497 21.923 1.00 97.75 1089 LYS A O 1
ATOM 8927 N N . LYS A 1 1090 ? -39.040 -18.192 20.888 1.00 97.44 1090 LYS A N 1
ATOM 8928 C CA . LYS A 1 1090 ? -37.726 -17.537 20.801 1.00 97.44 1090 LYS A CA 1
ATOM 8929 C C . LYS A 1 1090 ? -37.754 -16.288 19.916 1.00 97.44 1090 LYS A C 1
ATOM 8931 O O . LYS A 1 1090 ? -37.196 -15.272 20.307 1.00 97.44 1090 LYS A O 1
ATOM 8936 N N . HIS A 1 1091 ? -38.411 -16.359 18.758 1.00 97.88 1091 HIS A N 1
ATOM 8937 C CA . HIS A 1 1091 ? -38.515 -15.223 17.845 1.00 97.88 1091 HIS A CA 1
ATOM 8938 C C . HIS A 1 1091 ? -39.292 -14.072 18.489 1.00 97.88 1091 HIS A C 1
ATOM 8940 O O . HIS A 1 1091 ? -38.809 -12.947 18.490 1.00 97.88 1091 HIS A O 1
ATOM 8946 N N . LYS A 1 1092 ? -40.432 -14.375 19.125 1.00 97.56 1092 LYS A N 1
ATOM 8947 C CA . LYS A 1 1092 ? -41.248 -13.386 19.849 1.00 97.56 1092 LYS A CA 1
ATOM 8948 C C . LYS A 1 1092 ? -40.465 -12.681 20.955 1.00 97.56 1092 LYS A C 1
ATOM 8950 O O . LYS A 1 1092 ? -40.414 -11.464 20.969 1.00 97.56 1092 LYS A O 1
ATOM 8955 N N . ILE A 1 1093 ? -39.762 -13.442 21.800 1.00 97.19 1093 ILE A N 1
ATOM 8956 C CA . ILE A 1 1093 ? -38.917 -12.869 22.862 1.00 97.19 1093 ILE A CA 1
ATOM 8957 C C . ILE A 1 1093 ? -37.841 -11.941 22.280 1.00 97.19 1093 ILE A C 1
ATOM 8959 O O . ILE A 1 1093 ? -37.617 -10.855 22.809 1.00 97.19 1093 ILE A O 1
ATOM 8963 N N . ASN A 1 1094 ? -37.175 -12.350 21.196 1.00 97.38 1094 ASN A N 1
ATOM 8964 C CA . ASN A 1 1094 ? -36.158 -11.520 20.550 1.00 97.38 1094 ASN A CA 1
ATOM 8965 C C . ASN A 1 1094 ? -36.758 -10.243 19.947 1.00 97.38 1094 ASN A C 1
ATOM 8967 O O . ASN A 1 1094 ? -36.149 -9.183 20.059 1.00 97.38 1094 ASN A O 1
ATOM 8971 N N . TYR A 1 1095 ? -37.936 -10.342 19.328 1.00 96.88 1095 TYR A N 1
ATOM 8972 C CA . TYR A 1 1095 ? -38.648 -9.196 18.772 1.00 96.88 1095 TYR A CA 1
ATOM 8973 C C . TYR A 1 1095 ? -39.020 -8.189 19.861 1.00 96.88 1095 TYR A C 1
ATOM 8975 O O . TYR A 1 1095 ? -38.623 -7.029 19.766 1.00 96.88 1095 TYR A O 1
ATOM 8983 N N . ASP A 1 1096 ? -39.673 -8.656 20.929 1.00 95.25 1096 ASP A N 1
ATOM 8984 C CA . ASP A 1 1096 ? -40.064 -7.830 22.075 1.00 95.25 1096 ASP A CA 1
ATOM 8985 C C . ASP A 1 1096 ? -38.828 -7.152 22.694 1.00 95.25 1096 ASP A C 1
ATOM 8987 O O . ASP A 1 1096 ? -38.826 -5.952 22.947 1.00 95.25 1096 ASP A O 1
ATOM 8991 N N . THR A 1 1097 ? -37.715 -7.884 22.823 1.00 95.00 1097 THR A N 1
ATOM 8992 C CA . THR A 1 1097 ? -36.446 -7.336 23.336 1.00 95.00 1097 THR A CA 1
ATOM 8993 C C . THR A 1 1097 ? -35.883 -6.225 22.441 1.00 95.00 1097 THR A C 1
ATOM 8995 O O . THR A 1 1097 ? -35.404 -5.207 22.941 1.00 95.00 1097 THR A O 1
ATOM 8998 N N . ILE A 1 1098 ? -35.906 -6.400 21.114 1.00 94.44 1098 ILE A N 1
ATOM 8999 C CA . ILE A 1 1098 ? -35.443 -5.375 20.163 1.00 94.44 1098 ILE A CA 1
ATOM 9000 C C . ILE A 1 1098 ? -36.345 -4.139 20.240 1.00 94.44 1098 ILE A C 1
ATOM 9002 O O . ILE A 1 1098 ? -35.841 -3.012 20.236 1.00 94.44 1098 ILE A O 1
ATOM 9006 N N . GLN A 1 1099 ? -37.657 -4.338 20.344 1.00 92.94 1099 GLN A N 1
ATOM 9007 C CA . GLN A 1 1099 ? -38.636 -3.264 20.449 1.00 92.94 1099 GLN A CA 1
ATOM 9008 C C . GLN A 1 1099 ? -38.473 -2.475 21.760 1.00 92.94 1099 GLN A C 1
ATOM 9010 O O . GLN A 1 1099 ? -38.354 -1.249 21.727 1.00 92.94 1099 GLN A O 1
ATOM 9015 N N . ASP A 1 1100 ? -38.359 -3.161 22.899 1.00 89.50 1100 ASP A N 1
ATOM 9016 C CA . ASP A 1 1100 ? -38.172 -2.549 24.220 1.00 89.50 1100 ASP A CA 1
ATOM 9017 C C . ASP A 1 1100 ? -36.858 -1.754 24.306 1.00 89.50 1100 ASP A C 1
ATOM 9019 O O . ASP A 1 1100 ? -36.823 -0.630 24.820 1.00 89.50 1100 ASP A O 1
ATOM 9023 N N . ASN A 1 1101 ? -35.772 -2.295 23.741 1.00 85.31 1101 ASN A N 1
ATOM 9024 C CA . ASN A 1 1101 ? -34.482 -1.601 23.663 1.00 85.31 1101 ASN A CA 1
ATOM 9025 C C . ASN A 1 1101 ? -34.542 -0.354 22.771 1.00 85.31 1101 ASN A C 1
ATOM 9027 O O . ASN A 1 1101 ? -33.816 0.613 23.003 1.00 85.31 1101 ASN A O 1
ATOM 9031 N N . SER A 1 1102 ? -35.404 -0.356 21.756 1.00 83.00 1102 SER A N 1
ATOM 9032 C CA . SER A 1 1102 ? -35.583 0.792 20.862 1.00 83.00 1102 SER A CA 1
ATOM 9033 C C . SER A 1 1102 ? -36.409 1.904 21.516 1.00 83.00 1102 SER A C 1
ATOM 9035 O O . SER A 1 1102 ? -36.198 3.076 21.221 1.00 83.00 1102 SER A O 1
ATOM 9037 N N . ALA A 1 1103 ? -37.308 1.558 22.444 1.00 73.06 1103 ALA A N 1
ATOM 9038 C CA . ALA A 1 1103 ? -38.143 2.513 23.171 1.00 73.06 1103 ALA A CA 1
ATOM 9039 C C . ALA A 1 1103 ? -37.429 3.201 24.353 1.00 73.06 1103 ALA A C 1
ATOM 9041 O O . ALA A 1 1103 ? -37.849 4.274 24.786 1.00 73.06 1103 ALA A O 1
ATOM 9042 N N . THR A 1 1104 ? -36.375 2.588 24.903 1.00 63.47 1104 THR A N 1
ATOM 9043 C CA . THR A 1 1104 ? -35.782 2.986 26.196 1.00 63.47 1104 THR A CA 1
ATOM 9044 C C . THR A 1 1104 ? -34.445 3.727 26.094 1.00 63.47 1104 THR A C 1
ATOM 9046 O O . THR A 1 1104 ? -34.045 4.388 27.054 1.00 63.47 1104 THR A O 1
ATOM 9049 N N . VAL A 1 1105 ? -33.747 3.675 24.954 1.00 53.72 1105 VAL A N 1
ATOM 9050 C CA . VAL A 1 1105 ? -32.391 4.234 24.821 1.00 53.72 1105 VAL A CA 1
ATOM 9051 C C . VAL A 1 1105 ? -32.435 5.635 24.203 1.00 53.72 1105 VAL A C 1
ATOM 9053 O O . VAL A 1 1105 ? -32.545 5.802 22.995 1.00 53.72 1105 VAL A O 1
ATOM 9056 N N . SER A 1 1106 ? -32.284 6.667 25.035 1.00 50.94 1106 SER A N 1
ATOM 9057 C CA . SER A 1 1106 ? -32.247 8.081 24.623 1.00 50.94 1106 SER A CA 1
ATOM 9058 C C . SER A 1 1106 ? -30.936 8.525 23.949 1.00 50.94 1106 SER A C 1
ATOM 9060 O O . SER A 1 1106 ? -30.748 9.717 23.713 1.00 50.94 1106 SER A O 1
ATOM 9062 N N . SER A 1 1107 ? -30.009 7.608 23.652 1.00 53.97 1107 SER A N 1
ATOM 9063 C CA . SER A 1 1107 ? -28.774 7.909 22.921 1.00 53.97 1107 SER A CA 1
ATOM 9064 C C . SER A 1 1107 ? -28.652 7.028 21.679 1.00 53.97 1107 SER A C 1
ATOM 9066 O O . SER A 1 1107 ? -28.189 5.893 21.756 1.00 53.97 1107 SER A O 1
ATOM 9068 N N . TYR A 1 1108 ? -28.991 7.581 20.515 1.00 73.38 1108 TYR A N 1
ATOM 9069 C CA . TYR A 1 1108 ? -28.689 7.001 19.198 1.00 73.38 1108 TYR A CA 1
ATOM 9070 C C . TYR A 1 1108 ? -27.184 7.031 18.855 1.00 73.38 1108 TYR A C 1
ATOM 9072 O O . TYR A 1 1108 ? -26.803 6.852 17.708 1.00 73.38 1108 TYR A O 1
ATOM 9080 N N . SER A 1 1109 ? -26.308 7.259 19.840 1.00 75.19 1109 SER A N 1
ATOM 9081 C CA . SER A 1 1109 ? -24.859 7.413 19.662 1.00 75.19 1109 SER A CA 1
ATOM 9082 C C . SER A 1 1109 ? -24.128 6.132 19.250 1.00 75.19 1109 SER A C 1
ATOM 9084 O O . SER A 1 1109 ? -22.951 6.189 18.919 1.00 75.19 1109 SER A O 1
ATOM 9086 N N . ASP A 1 1110 ? -24.787 4.979 19.342 1.00 76.12 1110 ASP A N 1
ATOM 9087 C CA . ASP A 1 1110 ? -24.288 3.663 18.926 1.00 76.12 1110 ASP A CA 1
ATOM 9088 C C . ASP A 1 1110 ? -25.013 3.130 17.675 1.00 76.12 1110 ASP A C 1
ATOM 9090 O O . ASP A 1 1110 ? -24.922 1.941 17.358 1.00 76.12 1110 ASP A O 1
ATOM 9094 N N . CYS A 1 1111 ? -25.792 3.983 17.011 1.00 79.88 1111 CYS A N 1
ATOM 9095 C CA . CYS A 1 1111 ? -26.518 3.669 15.790 1.00 79.88 1111 CYS A CA 1
ATOM 9096 C C . CYS A 1 1111 ? -25.865 4.392 14.616 1.00 79.88 1111 CYS A C 1
ATOM 9098 O O . CYS A 1 1111 ? -25.334 5.485 14.796 1.00 79.88 1111 CYS A O 1
ATOM 9100 N N . ASN A 1 1112 ? -25.935 3.803 13.424 1.00 76.62 1112 ASN A N 1
ATOM 9101 C CA . ASN A 1 1112 ? -25.498 4.532 12.240 1.00 76.62 1112 ASN A CA 1
ATOM 9102 C C . ASN A 1 1112 ? -26.503 5.642 11.890 1.00 76.62 1112 ASN A C 1
ATOM 9104 O O . ASN A 1 1112 ? -27.695 5.535 12.190 1.00 76.62 1112 ASN A O 1
ATOM 9108 N N . ASP A 1 1113 ? -26.030 6.683 11.205 1.00 74.50 1113 ASP A N 1
ATOM 9109 C CA . ASP A 1 1113 ? -26.873 7.813 10.779 1.00 74.50 1113 ASP A CA 1
ATOM 9110 C C . ASP A 1 1113 ? -27.920 7.410 9.713 1.00 74.50 1113 ASP A C 1
ATOM 9112 O O . ASP A 1 1113 ? -28.867 8.145 9.433 1.00 74.50 1113 ASP A O 1
ATOM 9116 N N . ASN A 1 1114 ? -27.782 6.217 9.127 1.00 79.75 1114 ASN A N 1
ATOM 9117 C CA . ASN A 1 1114 ? -28.619 5.729 8.037 1.00 79.75 1114 ASN A CA 1
ATOM 9118 C C . ASN A 1 1114 ? -29.847 4.971 8.562 1.00 79.75 1114 ASN A C 1
ATOM 9120 O O . ASN A 1 1114 ? -29.825 3.745 8.706 1.00 79.75 1114 ASN A O 1
ATOM 9124 N N . VAL A 1 1115 ? -30.958 5.679 8.751 1.00 86.75 1115 VAL A N 1
ATOM 9125 C CA . VAL A 1 1115 ? -32.263 5.084 9.085 1.00 86.75 1115 VAL A CA 1
ATOM 9126 C C . VAL A 1 1115 ? -32.897 4.440 7.848 1.00 86.75 1115 VAL A C 1
ATOM 9128 O O . VAL A 1 1115 ? -32.991 5.072 6.798 1.00 86.75 1115 VAL A O 1
ATOM 9131 N N . LEU A 1 1116 ? -33.345 3.186 7.964 1.00 86.94 1116 LEU A N 1
ATOM 9132 C CA . LEU A 1 1116 ? -34.135 2.527 6.920 1.00 86.94 1116 LEU A CA 1
ATOM 9133 C C . LEU A 1 1116 ? -35.627 2.614 7.254 1.00 86.94 1116 LEU A C 1
ATOM 9135 O O . LEU A 1 1116 ? -36.044 2.191 8.331 1.00 86.94 1116 LEU A O 1
ATOM 9139 N N . TYR A 1 1117 ? -36.421 3.111 6.313 1.00 86.44 1117 TYR A N 1
ATOM 9140 C CA . TYR A 1 1117 ? -37.881 3.103 6.384 1.00 86.44 1117 TYR A CA 1
ATOM 9141 C C . TYR A 1 1117 ? -38.399 1.954 5.520 1.00 86.44 1117 TYR A C 1
ATOM 9143 O O . TYR A 1 1117 ? -38.021 1.867 4.349 1.00 86.44 1117 TYR A O 1
ATOM 9151 N N . LEU A 1 1118 ? -39.209 1.069 6.102 1.00 82.12 1118 LEU A N 1
ATOM 9152 C CA . LEU A 1 1118 ? -39.809 -0.080 5.417 1.00 82.12 1118 LEU A CA 1
ATOM 9153 C C . LEU A 1 1118 ? -41.332 -0.001 5.406 1.00 82.12 1118 LEU A C 1
ATOM 9155 O O . LEU A 1 1118 ? -41.900 0.472 6.418 1.00 82.12 1118 LEU A O 1
#

Radius of gyration: 47.06 Å; chains: 1; bounding box: 124×139×168 Å

Organism: NCBI:txid405034

InterPro domains:
  IPR003604 Matrin/U1-C-like, C2H2-type zinc finger [SM00451] (167-200)
  IPR003604 Matrin/U1-C-like, C2H2-type zinc finger [SM00451] (362-395)
  IPR003604 Matrin/U1-C-like, C2H2-type zinc finger [SM00451] (500-533)
  IPR003604 Matrin/U1-C-like, C2H2-type zinc finger [SM00451] (689-722)
  IPR003604 Matrin/U1-C-like, C2H2-type zinc finger [SM00451] (737-771)
  IPR003604 Matrin/U1-C-like, C2H2-type zinc finger [SM00451] (1015-1048)
  IPR003604 Matrin/U1-C-like, C2H2-type zinc finger [SM00451] (1063-1098)

Sequence (1118 aa):
MSRDSSSEREEEGHEHKIYIDKRILNQDGQSFNNANETAPKFDTVYEINGEIFRDENHNDNGLFFEFEVQLNNWNDTATAVEKMETDDIYLEMSIQENNEGIIINSCIFLTLNQWNTLIVDENYKFCFVCDDVVESLVHIKMVAHMENLQRCRPLKKFDLSITRLIGESYHCAVCNITFNKKNDSNHFDSESHKGKMDHARNRALELTHSDENENSENSNNEVHFDRSRINSFNSILEYKSCEEFDDYDFSNDVDVNNGNNDKSTSYASMAKKPNTTPKYINDIYLEMSIQENNEGIIINSCIFLTLNQWNTLIVDENYTFCFVCDDVVDSLVHIKMVAHMENLQRCRPLKKFDLSITRLIGESYHCAVCNVTFDKNNDNDHFDSESHKDKMDHAWNRALELTHSDENENNEYNNNEVHLYRNRTNSCNSILDYESSEGFYDYEFSSDVDLNNGSNDKSTSYASMAKKPNTTPKYITQVVGGKKYNILFDHWHMVIYPRSNQFYCMTCKIFGHISLRSTHCFEENHIENLNKCNFVEQYNQYLIRQMISDFKFYHCGLCNELILISHVEDHIDTVHDKKYENIDYSAVDKNNKIQHKVKERNINNDYSINRNNDVSINGNNDVSRNRNNDESNKFQKIDMMNHNKMVFFRETFEINNVSPGLYNDIILNQFSCKLRISFVAYNVVLKVGQGYYCGICNLSTNENVMKYHIVSLNHVGKLRNIPFEAYFGSNLIRLINNRPHCTICNTLFDEVSLTLPHVASELHLALLNQALKIPDIPTPVKPKDSINHEKQIDSNQLMNQPKMDTQDNNIKSNEHSESLDDSIQSIENYEHEFLYLNFKNKNSKVTFNSYHSLVAIGDGTRYCFVCSSQIVGCTKQHIESKAHTISMEKCKFLDKFDKHLLRQMFLLYHCCTCNVIFSKKYLNSHLTWPIQEAKTSKKMRKADFNSGIKLLHVQTQKEEIYLKMQESNIEIIGRIDIKPKSNNIEIKKENKIIILDSVVLKLSWDAWQGIVRKKNEIFCCLCDKDLKNFELNSHIYEEWHANALESTFDKQYFPNLIRKVNDTTLNCLICNLVIPNKKHIILEHINGKKHKINYDTIQDNSATVSSYSDCNDNVLYL

Foldseek 3Di:
DDDDDDDDDDDDDDDDFDWDWPPPPDDDDDDDDDDDDDDDDDFDWDDDPHDTDGDPDDDPDDTTDGDDDDDDDDDDDDDDDDDDDDPQDFDDWDWDDDPQAIQTPLFFGFGPCLLLLWDDDPPFTARLLVRDTDPDPVVCVDPSSVVSSVVFGFTPVLPRQRWTDRPQWIQRSLLSDIDGPVCVVVQCPDPSSVVSSVVRRVVSVVVVVVPVVDDDDDDDDDDDDDDDDDDDDDDDDDDDDDDDDDDDDDDDDDDDDDDDDDDDDDDDDDDDDDDDDPPPPPQDFDDWDWDDDPQAIQTPLFFGFGLCLLLLWDDDPPFIARQLVRDTDDRPVVCPDPVSVVSSVVFTFTPVPRQQRWTDRPQWIARSLLSDIDGPVCPCVQCVDPSNVVSSVVRRVVSVCVVCVVVPPPPDDDDDDDDDDDDDDDDDDDDDDDDDDDDDDDDDDDDDDDDDDDDDDDDDDPVVVCPDPDPDDQWDWDAFPNDIDTFGLCLLLLWDDPDVQWIAGPLVRDIDGPVCVVVQSPDPVSVVSSVVFDDDPVPSVFCWTQHPVDNQWIAGSHVSDIDGPVCPVVCCVPPPVVPVVPDDPPPPDDDDDDDDDDDDDDDDDDDDDYYDDDDDDDDDDDDDDDDDDDDDDDDDDDDDDDDDDDDDDDDDDPDPDDQPQQQAWDWDCPPNATFTFGNCLLLLWDDDPQWIARLQVRDIDHRVVVSVVCPDPVSVVSSVVWAAFLVCRLQRWTQRVNWIARSLVSDTHPHPVVPVVVCVDPVSVVSSVVRRDDDDDDDDDDDDDDDDDDDDDDDDDDDDDDDDDDDDDDDDDDDDDDDDDPPDDPPDDLVAAWAWEQAPNDTAIFRPCLLQLWADPSRRWTQRPLLRDIDDDDPVCVCPDPSSVVSSVVFFFANVCRPQRWTDDPQWIAGSQVSDIDGVVCVVVVSPDPRPRVVCDPVNVVVCVVVVHYYDYGDYDHDDDDPDDDDPPPPPVDDDPPPPPQQPPPDLFFWAWEAEPNQTFTFTSCLLLLWDDDPQWIARLLVRDIDDPRCVRVVCPDVSSVVSSVQDADPVCVVQRWGDSDPFWIARRLQSDIWTPDVVRVVCVCVPPVSVVSRVVRRVVRVPDPDSVRHDPDYHYD

pLDDT: mean 72.43, std 28.4, range [24.05, 98.19]

Secondary structure (DSSP, 8-state):
---------------------TTSS-------------------EEEETTEEEE-----S--S-------------------------PBPP--EEE-SSEEEETTTEEEEHHHHTTEEE-SS-EEETTTTEEESSTTGGGSHHHHHHHHHSPBBGGGGGG-EEEETTEEEETTTTEEEEGGGHHHHHTSHHHHHHHHHHHHHHHHHHTTTTTS--S------PPP---------------------------------------------------------PBPP--EEE-SSEEEETTTEEEEHHHHTTEEE-SS-EEETTTTEEE-HHHHTTSHHHHHHHHHSPBBGGGTTTTEEEETTEEEETTTTEEEEGGGHHHHHTSHHHHHHHHHHHHHHHHHHHHTTTTTS-------PPPP---------------------------------------GGGT--------SEEEEEETTEEEEEEHHHHTTEEEEETTEEEETTTTEEEEGGGHHHHHTSHHHHHHHHHS-B-GGGTTTTEEE-TT-TTEEEETTTTEEEEGGGHHHHIIIIIGGGGGG--GGGS----------------------------------------------------------------------PPPTT-EEEEEETTEEEEEEHHHHTTEEEETTEEEETTTTEEE-HHHHHHHHTSHHHHHHHHTSPBPGGGGGGTEEEETTEEEETTTTEE-S-GGGHHHHHTSHHHHHHHHHHH--PPPPPPPPP----------------------------------------------GGG-EEEEEETTEEEEEEHHHHTTEEE-SSS-EEETTTTEEE-S-HHHHHTSHHHHHHHHHSPEETT-TTTTEEEETTEEEETTTTEEEEGGGHHHHHTS--------HHHHHHHHHTTPPEEEPPEEPPP--SSPPPP----S--------GGG-----PBEEEEETTEEEEE-HHHHTTEEEETTEEEETTTTEEE-TTHHHHHHTSHHHHHHHSSPB-GGGGGGTEEE-SSSEEEETTTTEEEES-HHHHHHHHHSHHHHHHHHHHHHHHHH---GGGB-S-PEE-